Protein 5DX6 (pdb70)

Structure (mmCIF, N/CA/C/O backbone):
data_5DX6
#
_entry.id   5DX6
#
_cell.length_a   84.800
_cell.length_b   134.010
_cell.length_c   110.772
_cell.angle_alpha   90.000
_cell.angle_beta   95.500
_cell.angle_gamma   90.000
#
_symmetry.space_group_name_H-M   'I 1 2 1'
#
loop_
_entity.id
_entity.type
_entity.pdbx_description
1 polymer 'Acetolactate synthase, catabolic'
2 non-polymer 'PHOSPHATE ION'
3 non-polymer 'MAGNESIUM ION'
4 non-polymer 3-[(4-amino-2-methylpyrimidin-5-yl)methyl]-2-[(1R)-2-fluoro-1-hydroxyethyl]-5-(2-{[(S)-hydroxy(phosphonooxy)phosphoryl]oxy}ethyl)-4-methyl-1,3-thiazol-3-ium
5 non-polymer 'THIAMINE DIPHOSPHATE'
6 non-polymer '3-fluoro-2-oxopropanoic acid'
7 water water
#
loop_
_atom_site.group_PDB
_atom_site.id
_atom_site.type_symbol
_atom_site.label_atom_id
_atom_site.label_alt_id
_atom_site.label_comp_id
_atom_site.label_asym_id
_atom_site.label_entity_id
_atom_site.label_seq_id
_atom_site.pdbx_PDB_ins_code
_atom_site.Cartn_x
_atom_site.Cartn_y
_atom_site.Cartn_z
_atom_site.occupancy
_atom_site.B_iso_or_equiv
_atom_site.auth_seq_id
_atom_site.auth_comp_id
_atom_site.auth_asym_id
_atom_site.auth_atom_id
_atom_site.pdbx_PDB_model_num
ATOM 1 N N . PRO A 1 26 ? 116.389 -78.201 55.528 1.00 74.25 6 PRO A N 1
ATOM 2 C CA . PRO A 1 26 ? 117.031 -78.510 56.811 1.00 73.11 6 PRO A CA 1
ATOM 3 C C . PRO A 1 26 ? 116.011 -78.762 57.918 1.00 72.18 6 PRO A C 1
ATOM 4 O O . PRO A 1 26 ? 115.247 -77.860 58.261 1.00 73.53 6 PRO A O 1
ATOM 8 N N . VAL A 1 27 ? 115.988 -79.974 58.463 1.00 70.33 7 VAL A N 1
ATOM 9 C CA . VAL A 1 27 ? 115.087 -80.294 59.566 1.00 69.12 7 VAL A CA 1
ATOM 10 C C . VAL A 1 27 ? 115.503 -79.444 60.770 1.00 68.11 7 VAL A C 1
ATOM 11 O O . VAL A 1 27 ? 116.565 -79.671 61.358 1.00 69.29 7 VAL A O 1
ATOM 15 N N . ARG A 1 28 ? 114.692 -78.431 61.104 1.00 64.96 8 ARG A N 1
ATOM 16 C CA . ARG A 1 28 ? 114.931 -77.520 62.219 1.00 62.50 8 ARG A CA 1
ATOM 17 C C . ARG A 1 28 ? 113.979 -77.810 63.377 1.00 61.56 8 ARG A C 1
ATOM 18 O O . ARG A 1 28 ? 112.872 -78.322 63.193 1.00 61.25 8 ARG A O 1
ATOM 22 N N . GLN A 1 29 ? 114.416 -77.464 64.584 1.00 61.23 9 GLN A N 1
ATOM 23 C CA . GLN A 1 29 ? 113.538 -77.477 65.748 1.00 62.59 9 GLN A CA 1
ATOM 24 C C . GLN A 1 29 ? 112.899 -76.101 65.866 1.00 59.52 9 GLN A C 1
ATOM 25 O O . GLN A 1 29 ? 113.604 -75.087 65.908 1.00 60.21 9 GLN A O 1
ATOM 31 N N . TRP A 1 30 ? 111.571 -76.060 65.895 1.00 55.96 10 TRP A N 1
ATOM 32 C CA . TRP A 1 30 ? 110.838 -74.805 65.902 1.00 52.50 10 TRP A CA 1
ATOM 33 C C . TRP A 1 30 ? 110.209 -74.602 67.268 1.00 51.80 10 TRP A C 1
ATOM 34 O O . TRP A 1 30 ? 109.605 -75.527 67.823 1.00 52.29 10 TRP A O 1
ATOM 45 N N . ALA A 1 31 ? 110.356 -73.390 67.805 1.00 51.50 11 ALA A N 1
ATOM 46 C CA . ALA A 1 31 ? 109.742 -73.077 69.088 1.00 51.67 11 ALA A CA 1
ATOM 47 C C . ALA A 1 31 ? 108.226 -73.058 68.976 1.00 51.08 11 ALA A C 1
ATOM 48 O O . ALA A 1 31 ? 107.529 -73.405 69.937 1.00 51.24 11 ALA A O 1
ATOM 50 N N . HIS A 1 32 ? 107.703 -72.684 67.809 1.00 49.29 12 HIS A N 1
ATOM 51 C CA . HIS A 1 32 ? 106.268 -72.578 67.599 1.00 46.75 12 HIS A CA 1
ATOM 52 C C . HIS A 1 32 ? 105.935 -73.090 66.208 1.00 44.75 12 HIS A C 1
ATOM 53 O O . HIS A 1 32 ? 106.623 -72.763 65.237 1.00 42.90 12 HIS A O 1
ATOM 60 N N . GLY A 1 33 ? 104.878 -73.901 66.126 1.00 44.86 13 GLY A N 1
ATOM 61 C CA . GLY A 1 33 ? 104.390 -74.336 64.828 1.00 42.90 13 GLY A CA 1
ATOM 62 C C . GLY A 1 33 ? 104.165 -73.170 63.895 1.00 40.91 13 GLY A C 1
ATOM 63 O O . GLY A 1 33 ? 104.420 -73.265 62.691 1.00 40.43 13 GLY A O 1
ATOM 64 N N . ALA A 1 34 ? 103.699 -72.047 64.443 1.00 39.79 14 ALA A N 1
ATOM 65 C CA . ALA A 1 34 ? 103.460 -70.860 63.635 1.00 39.53 14 ALA A CA 1
ATOM 66 C C . ALA A 1 34 ? 104.705 -70.457 62.865 1.00 40.32 14 ALA A C 1
ATOM 67 O O . ALA A 1 34 ? 104.614 -69.993 61.725 1.00 39.64 14 ALA A O 1
ATOM 69 N N . ASP A 1 35 ? 105.880 -70.615 63.477 1.00 42.17 15 ASP A N 1
ATOM 70 C CA . ASP A 1 35 ? 107.115 -70.219 62.808 1.00 43.14 15 ASP A CA 1
ATOM 71 C C . ASP A 1 35 ? 107.377 -71.084 61.583 1.00 40.83 15 ASP A C 1
ATOM 72 O O . ASP A 1 35 ? 107.851 -70.590 60.554 1.00 39.76 15 ASP A O 1
ATOM 77 N N . LEU A 1 36 ? 107.111 -72.385 61.684 1.00 39.25 16 LEU A N 1
ATOM 78 C CA . LEU A 1 36 ? 107.264 -73.247 60.518 1.00 39.25 16 LEU A CA 1
ATOM 79 C C . LEU A 1 36 ? 106.237 -72.898 59.451 1.00 39.08 16 LEU A C 1
ATOM 80 O O . LEU A 1 36 ? 106.543 -72.923 58.252 1.00 37.38 16 LEU A O 1
ATOM 85 N N . VAL A 1 37 ? 105.018 -72.546 59.871 1.00 38.79 17 VAL A N 1
ATOM 86 C CA . VAL A 1 37 ? 103.993 -72.121 58.923 1.00 38.90 17 VAL A CA 1
ATOM 87 C C . VAL A 1 37 ? 104.485 -70.918 58.132 1.00 39.70 17 VAL A C 1
ATOM 88 O O . VAL A 1 37 ? 104.439 -70.900 56.896 1.00 38.37 17 VAL A O 1
ATOM 92 N N . VAL A 1 38 ? 104.994 -69.907 58.836 1.00 39.37 18 VAL A N 1
ATOM 93 C CA . VAL A 1 38 ? 105.432 -68.682 58.174 1.00 40.70 18 VAL A CA 1
ATOM 94 C C . VAL A 1 38 ? 106.596 -68.968 57.233 1.00 40.20 18 VAL A C 1
ATOM 95 O O . VAL A 1 38 ? 106.670 -68.411 56.130 1.00 38.51 18 VAL A O 1
ATOM 99 N N . SER A 1 39 ? 107.514 -69.844 57.638 1.00 41.64 19 SER A N 1
ATOM 100 C CA . SER A 1 39 ? 108.653 -70.137 56.776 1.00 44.66 19 SER A CA 1
ATOM 101 C C . SER A 1 39 ? 108.205 -70.864 55.514 1.00 42.00 19 SER A C 1
ATOM 102 O O . SER A 1 39 ? 108.759 -70.641 54.428 1.00 40.14 19 SER A O 1
ATOM 105 N N . GLN A 1 40 ? 107.189 -71.725 55.636 1.00 39.00 20 GLN A N 1
ATOM 106 C CA . GLN A 1 40 ? 106.624 -72.379 54.459 1.00 37.01 20 GLN A CA 1
ATOM 107 C C . GLN A 1 40 ? 105.954 -71.361 53.542 1.00 36.56 20 GLN A C 1
ATOM 108 O O . GLN A 1 40 ? 106.115 -71.423 52.314 1.00 36.02 20 GLN A O 1
ATOM 114 N N . LEU A 1 41 ? 105.202 -70.415 54.118 1.00 34.22 21 LEU A N 1
ATOM 115 C CA . LEU A 1 41 ? 104.606 -69.359 53.311 1.00 34.30 21 LEU A CA 1
ATOM 116 C C . LEU A 1 41 ? 105.673 -68.613 52.522 1.00 36.82 21 LEU A C 1
ATOM 117 O O . LEU A 1 41 ? 105.483 -68.304 51.339 1.00 38.10 21 LEU A O 1
ATOM 122 N N . GLU A 1 42 ? 106.811 -68.326 53.153 1.00 37.68 22 GLU A N 1
ATOM 123 C CA . GLU A 1 42 ? 107.888 -67.634 52.446 1.00 39.42 22 GLU A CA 1
ATOM 124 C C . GLU A 1 42 ? 108.420 -68.476 51.292 1.00 39.68 22 GLU A C 1
ATOM 125 O O . GLU A 1 42 ? 108.684 -67.958 50.203 1.00 40.30 22 GLU A O 1
ATOM 131 N N . ALA A 1 43 ? 108.567 -69.779 51.503 1.00 39.47 23 ALA A N 1
ATOM 132 C CA . ALA A 1 43 ? 109.015 -70.639 50.416 1.00 39.24 23 ALA A CA 1
ATOM 133 C C . ALA A 1 43 ? 108.015 -70.649 49.268 1.00 39.31 23 ALA A C 1
ATOM 134 O O . ALA A 1 43 ? 108.399 -70.892 48.116 1.00 39.39 23 ALA A O 1
ATOM 136 N N . GLN A 1 44 ? 106.735 -70.385 49.556 1.00 37.54 24 GLN A N 1
ATOM 137 C CA . GLN A 1 44 ? 105.699 -70.370 48.529 1.00 37.68 24 GLN A CA 1
ATOM 138 C C . GLN A 1 44 ? 105.601 -69.038 47.795 1.00 42.11 24 GLN A C 1
ATOM 139 O O . GLN A 1 44 ? 104.696 -68.875 46.970 1.00 44.82 24 GLN A O 1
ATOM 145 N N . GLY A 1 45 ? 106.487 -68.085 48.076 1.00 42.63 25 GLY A N 1
ATOM 146 C CA . GLY A 1 45 ? 106.436 -66.796 47.415 1.00 43.28 25 GLY A CA 1
ATOM 147 C C . GLY A 1 45 ? 105.327 -65.876 47.876 1.00 42.93 25 GLY A C 1
ATOM 148 O O . GLY A 1 45 ? 104.995 -64.921 47.168 1.00 44.57 25 GLY A O 1
ATOM 149 N N . VAL A 1 46 ? 104.741 -66.132 49.043 1.00 39.88 26 VAL A N 1
ATOM 150 C CA . VAL A 1 46 ? 103.656 -65.296 49.551 1.00 36.04 26 VAL A CA 1
ATOM 151 C C . VAL A 1 46 ? 104.191 -63.917 49.915 1.00 35.81 26 VAL A C 1
ATOM 152 O O . VAL A 1 46 ? 105.141 -63.794 50.698 1.00 37.17 26 VAL A O 1
ATOM 156 N N . ARG A 1 47 ? 103.569 -62.867 49.369 1.00 35.37 27 ARG A N 1
ATOM 157 C CA . ARG A 1 47 ? 103.991 -61.493 49.639 1.00 36.18 27 ARG A CA 1
ATOM 158 C C . ARG A 1 47 ? 103.125 -60.789 50.670 1.00 37.88 27 ARG A C 1
ATOM 159 O O . ARG A 1 47 ? 103.598 -59.854 51.331 1.00 37.17 27 ARG A O 1
ATOM 161 N N . GLN A 1 48 ? 101.867 -61.206 50.799 1.00 37.12 28 GLN A N 1
ATOM 162 C CA . GLN A 1 48 ? 100.930 -60.618 51.747 1.00 36.60 28 GLN A CA 1
ATOM 163 C C . GLN A 1 48 ? 100.006 -61.715 52.248 1.00 33.89 28 GLN A C 1
ATOM 164 O O . GLN A 1 48 ? 99.766 -62.703 51.559 1.00 32.76 28 GLN A O 1
ATOM 170 N N . VAL A 1 49 ? 99.470 -61.514 53.450 1.00 32.40 29 VAL A N 1
ATOM 171 C CA . VAL A 1 49 ? 98.344 -62.288 53.964 1.00 32.10 29 VAL A CA 1
ATOM 172 C C . VAL A 1 49 ? 97.205 -61.313 54.251 1.00 31.56 29 VAL A C 1
ATOM 173 O O . VAL A 1 49 ? 97.434 -60.244 54.819 1.00 32.63 29 VAL A O 1
ATOM 177 N N . PHE A 1 50 ? 95.984 -61.680 53.862 1.00 31.92 30 PHE A N 1
ATOM 178 C CA . PHE A 1 50 ? 94.798 -60.881 54.147 1.00 32.24 30 PHE A CA 1
ATOM 179 C C . PHE A 1 50 ? 94.006 -61.553 55.266 1.00 32.14 30 PHE A C 1
ATOM 180 O O . PHE A 1 50 ? 93.839 -62.772 55.260 1.00 32.38 30 PHE A O 1
ATOM 188 N N . GLY A 1 51 ? 93.487 -60.780 56.213 1.00 31.16 31 GLY A N 1
ATOM 189 C CA . GLY A 1 51 ? 92.551 -61.413 57.130 1.00 29.86 31 GLY A CA 1
ATOM 190 C C . GLY A 1 51 ? 92.311 -60.600 58.390 1.00 30.69 31 GLY A C 1
ATOM 191 O O . GLY A 1 51 ? 92.544 -59.398 58.428 1.00 32.17 31 GLY A O 1
ATOM 192 N N . ILE A 1 52 ? 91.831 -61.310 59.407 1.00 31.03 32 ILE A N 1
ATOM 193 C CA . ILE A 1 52 ? 91.416 -60.721 60.677 1.00 33.06 32 ILE A CA 1
ATOM 194 C C . ILE A 1 52 ? 91.908 -61.636 61.790 1.00 33.39 32 ILE A C 1
ATOM 195 O O . ILE A 1 52 ? 91.603 -62.839 61.779 1.00 31.90 32 ILE A O 1
ATOM 200 N N . PRO A 1 53 ? 92.644 -61.124 62.766 1.00 34.82 33 PRO A N 1
ATOM 201 C CA . PRO A 1 53 ? 93.211 -61.993 63.794 1.00 34.60 33 PRO A CA 1
ATOM 202 C C . PRO A 1 53 ? 92.194 -62.345 64.871 1.00 34.60 33 PRO A C 1
ATOM 203 O O . PRO A 1 53 ? 91.107 -61.779 64.959 1.00 35.52 33 PRO A O 1
ATOM 207 N N . GLY A 1 54 ? 92.580 -63.323 65.679 1.00 34.30 34 GLY A N 1
ATOM 208 C CA . GLY A 1 54 ? 91.835 -63.752 66.849 1.00 33.88 34 GLY A CA 1
ATOM 209 C C . GLY A 1 54 ? 92.746 -64.627 67.679 1.00 36.52 34 GLY A C 1
ATOM 210 O O . GLY A 1 54 ? 93.830 -65.015 67.241 1.00 37.87 34 GLY A O 1
ATOM 211 N N . ALA A 1 55 ? 92.289 -64.943 68.887 1.00 38.43 35 ALA A N 1
ATOM 212 C CA . ALA A 1 55 ? 93.150 -65.626 69.852 1.00 40.91 35 ALA A CA 1
ATOM 213 C C . ALA A 1 55 ? 93.708 -66.939 69.295 1.00 38.66 35 ALA A C 1
ATOM 214 O O . ALA A 1 55 ? 94.913 -67.202 69.393 1.00 38.93 35 ALA A O 1
ATOM 216 N N . LYS A 1 56 ? 92.851 -67.780 68.704 1.00 37.41 36 LYS A N 1
ATOM 217 C CA . LYS A 1 56 ? 93.300 -69.107 68.293 1.00 36.15 36 LYS A CA 1
ATOM 218 C C . LYS A 1 56 ? 94.417 -69.032 67.263 1.00 35.88 36 LYS A C 1
ATOM 219 O O . LYS A 1 56 ? 95.250 -69.944 67.186 1.00 38.08 36 LYS A O 1
ATOM 225 N N . ILE A 1 57 ? 94.449 -67.967 66.461 1.00 34.14 37 ILE A N 1
ATOM 226 C CA . ILE A 1 57 ? 95.370 -67.858 65.330 1.00 33.17 37 ILE A CA 1
ATOM 227 C C . ILE A 1 57 ? 96.412 -66.759 65.521 1.00 35.08 37 ILE A C 1
ATOM 228 O O . ILE A 1 57 ? 97.215 -66.515 64.604 1.00 34.85 37 ILE A O 1
ATOM 233 N N . ASP A 1 58 ? 96.456 -66.102 66.683 1.00 36.82 38 ASP A N 1
ATOM 234 C CA . ASP A 1 58 ? 97.265 -64.889 66.756 1.00 39.21 38 ASP A CA 1
ATOM 235 C C . ASP A 1 58 ? 98.759 -65.165 66.777 1.00 39.67 38 ASP A C 1
ATOM 236 O O . ASP A 1 58 ? 99.535 -64.246 66.502 1.00 38.75 38 ASP A O 1
ATOM 241 N N . LYS A 1 59 ? 99.186 -66.399 67.040 1.00 41.17 39 LYS A N 1
ATOM 242 C CA . LYS A 1 59 ? 100.613 -66.692 66.957 1.00 41.02 39 LYS A CA 1
ATOM 243 C C . LYS A 1 59 ? 101.113 -66.662 65.516 1.00 40.47 39 LYS A C 1
ATOM 244 O O . LYS A 1 59 ? 102.269 -66.296 65.276 1.00 40.32 39 LYS A O 1
ATOM 250 N N . VAL A 1 60 ? 100.270 -67.025 64.545 1.00 37.56 40 VAL A N 1
ATOM 251 C CA . VAL A 1 60 ? 100.691 -66.922 63.151 1.00 35.46 40 VAL A CA 1
ATOM 252 C C . VAL A 1 60 ? 100.847 -65.458 62.762 1.00 37.10 40 VAL A C 1
ATOM 253 O O . VAL A 1 60 ? 101.856 -65.067 62.161 1.00 39.18 40 VAL A O 1
ATOM 257 N N . PHE A 1 61 ? 99.865 -64.621 63.122 1.00 36.63 41 PHE A N 1
ATOM 258 C CA . PHE A 1 61 ? 100.008 -63.179 62.934 1.00 37.06 41 PHE A CA 1
ATOM 259 C C . PHE A 1 61 ? 101.277 -62.665 63.594 1.00 39.14 41 PHE A C 1
ATOM 260 O O . PHE A 1 61 ? 102.006 -61.854 63.011 1.00 37.71 41 PHE A O 1
ATOM 268 N N . ASP A 1 62 ? 101.555 -63.121 64.814 1.00 40.57 42 ASP A N 1
ATOM 269 C CA . ASP A 1 62 ? 102.748 -62.655 65.510 1.00 41.97 42 ASP A CA 1
ATOM 270 C C . ASP A 1 62 ? 104.011 -63.089 64.777 1.00 43.27 42 ASP A C 1
ATOM 271 O O . ASP A 1 62 ? 104.936 -62.293 64.600 1.00 44.95 42 ASP A O 1
ATOM 276 N N . SER A 1 63 ? 104.058 -64.347 64.327 1.00 41.81 43 SER A N 1
ATOM 277 C CA . SER A 1 63 ? 105.233 -64.836 63.611 1.00 43.66 43 SER A CA 1
ATOM 278 C C . SER A 1 63 ? 105.464 -64.074 62.310 1.00 43.87 43 SER A C 1
ATOM 279 O O . SER A 1 63 ? 106.610 -63.952 61.859 1.00 45.33 43 SER A O 1
ATOM 282 N N . LEU A 1 64 ? 104.397 -63.571 61.681 1.00 42.15 44 LEU A N 1
ATOM 283 C CA . LEU A 1 64 ? 104.557 -62.809 60.447 1.00 41.76 44 LEU A CA 1
ATOM 284 C C . LEU A 1 64 ? 105.279 -61.481 60.674 1.00 43.63 44 LEU A C 1
ATOM 285 O O . LEU A 1 64 ? 105.804 -60.898 59.714 1.00 42.53 44 LEU A O 1
ATOM 290 N N . LEU A 1 65 ? 105.323 -60.992 61.915 1.00 44.79 45 LEU A N 1
ATOM 291 C CA . LEU A 1 65 ? 106.075 -59.773 62.189 1.00 45.63 45 LEU A CA 1
ATOM 292 C C . LEU A 1 65 ? 107.560 -59.961 61.918 1.00 47.14 45 LEU A C 1
ATOM 293 O O . LEU A 1 65 ? 108.259 -58.991 61.609 1.00 47.26 45 LEU A O 1
ATOM 298 N N . ASP A 1 66 ? 108.059 -61.188 62.059 1.00 48.25 46 ASP A N 1
ATOM 299 C CA . ASP A 1 66 ? 109.468 -61.503 61.862 1.00 49.41 46 ASP A CA 1
ATOM 300 C C . ASP A 1 66 ? 109.788 -61.972 60.451 1.00 49.47 46 ASP A C 1
ATOM 301 O O . ASP A 1 66 ? 110.896 -62.457 60.216 1.00 50.75 46 ASP A O 1
ATOM 306 N N . SER A 1 67 ? 108.864 -61.834 59.512 1.00 49.20 47 SER A N 1
ATOM 307 C CA . SER A 1 67 ? 109.058 -62.310 58.154 1.00 50.38 47 SER A CA 1
ATOM 308 C C . SER A 1 67 ? 108.966 -61.148 57.176 1.00 51.49 47 SER A C 1
ATOM 309 O O 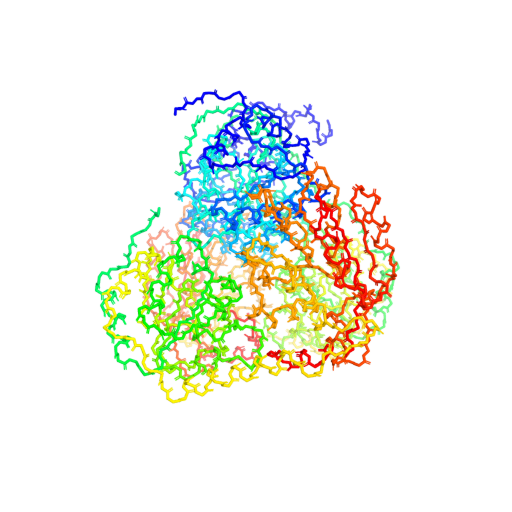. SER A 1 67 ? 108.639 -60.019 57.538 1.00 53.29 47 SER A O 1
ATOM 312 N N . SER A 1 68 ? 109.227 -61.447 55.911 1.00 51.32 48 SER A N 1
ATOM 313 C CA . SER A 1 68 ? 109.063 -60.465 54.849 1.00 51.33 48 SER A CA 1
ATOM 314 C C . SER A 1 68 ? 107.619 -60.338 54.380 1.00 49.72 48 SER A C 1
ATOM 315 O O . SER A 1 68 ? 107.330 -59.498 53.521 1.00 51.88 48 SER A O 1
ATOM 318 N N . ILE A 1 69 ? 106.712 -61.137 54.919 1.00 44.94 49 ILE A N 1
ATOM 319 C CA . ILE A 1 69 ? 105.337 -61.172 54.434 1.00 41.59 49 ILE A CA 1
ATOM 320 C C . ILE A 1 69 ? 104.564 -60.035 55.090 1.00 40.98 49 ILE A C 1
ATOM 321 O O . ILE A 1 69 ? 104.610 -59.868 56.310 1.00 41.61 49 ILE A O 1
ATOM 326 N N . ARG A 1 70 ? 103.860 -59.251 54.283 1.00 39.84 50 ARG A N 1
ATOM 327 C CA . ARG A 1 70 ? 103.109 -58.111 54.790 1.00 41.23 50 ARG A CA 1
ATOM 328 C C . ARG A 1 70 ? 101.766 -58.568 55.351 1.00 41.13 50 ARG A C 1
ATOM 329 O O . ARG A 1 70 ? 101.080 -59.392 54.744 1.00 41.72 50 ARG A O 1
ATOM 337 N N . ILE A 1 71 ? 101.387 -58.024 56.507 1.00 40.43 51 ILE A N 1
ATOM 338 C CA . ILE A 1 71 ? 100.098 -58.336 57.126 1.00 41.86 51 ILE A CA 1
ATOM 339 C C . ILE A 1 71 ? 99.102 -57.267 56.701 1.00 40.83 51 ILE A C 1
ATOM 340 O O . ILE A 1 71 ? 99.331 -56.077 56.935 1.00 40.94 51 ILE A O 1
ATOM 345 N N . ILE A 1 72 ? 97.993 -57.677 56.096 1.00 39.89 52 ILE A N 1
ATOM 346 C CA . ILE A 1 72 ? 96.966 -56.749 55.640 1.00 38.82 52 ILE A CA 1
ATOM 347 C C . ILE A 1 72 ? 95.659 -57.083 56.349 1.00 37.24 52 ILE A C 1
ATOM 348 O O . ILE A 1 72 ? 94.922 -57.976 55.921 1.00 35.33 52 ILE A O 1
ATOM 353 N N . PRO A 1 73 ? 95.328 -56.377 57.425 1.00 36.97 53 PRO A N 1
ATOM 354 C CA . PRO A 1 73 ? 93.999 -56.538 58.028 1.00 37.83 53 PRO A CA 1
ATOM 355 C C . PRO A 1 73 ? 92.913 -56.094 57.062 1.00 38.13 53 PRO A C 1
ATOM 356 O O . PRO A 1 73 ? 93.010 -55.029 56.445 1.00 38.87 53 PRO A O 1
ATOM 360 N N . VAL A 1 74 ? 91.876 -56.921 56.938 1.00 36.35 54 VAL A N 1
ATOM 361 C CA . VAL A 1 74 ? 90.667 -56.524 56.232 1.00 35.04 54 VAL A CA 1
ATOM 362 C C . VAL A 1 74 ? 89.577 -56.295 57.268 1.00 35.06 54 VAL A C 1
ATOM 363 O O . VAL A 1 74 ? 89.790 -56.503 58.469 1.00 36.37 54 VAL A O 1
ATOM 367 N N . ARG A 1 75 ? 88.400 -55.879 56.815 1.00 36.16 55 ARG A N 1
ATOM 368 C CA . ARG A 1 75 ? 87.311 -55.556 57.724 1.00 35.47 55 ARG A CA 1
ATOM 369 C C . ARG A 1 75 ? 86.178 -56.574 57.715 1.00 33.34 55 ARG A C 1
ATOM 370 O O . ARG A 1 75 ? 85.342 -56.540 58.622 1.00 34.43 55 ARG A O 1
ATOM 378 N N . HIS A 1 76 ? 86.139 -57.481 56.740 1.00 29.87 56 HIS A N 1
ATOM 379 C CA . HIS A 1 76 ? 85.269 -58.651 56.775 1.00 28.04 56 HIS A CA 1
ATOM 380 C C . HIS A 1 76 ? 86.033 -59.785 56.105 1.00 26.68 56 HIS A C 1
ATOM 381 O O . HIS A 1 76 ? 86.627 -59.580 55.046 1.00 27.44 56 HIS A O 1
ATOM 388 N N . GLU A 1 77 ? 86.057 -60.960 56.742 1.00 26.23 57 GLU A N 1
ATOM 389 C CA . GLU A 1 77 ? 86.851 -62.079 56.235 1.00 26.64 57 GLU A CA 1
ATOM 390 C C . GLU A 1 77 ? 86.461 -62.470 54.816 1.00 26.25 57 GLU A C 1
ATOM 391 O O . GLU A 1 77 ? 87.313 -62.935 54.051 1.00 26.00 57 GLU A O 1
ATOM 397 N N . ALA A 1 78 ? 85.181 -62.341 54.456 1.00 25.77 58 ALA A N 1
ATOM 398 C CA . ALA A 1 78 ? 84.779 -62.647 53.087 1.00 27.08 58 ALA A CA 1
ATOM 399 C C . ALA A 1 78 ? 85.705 -61.965 52.087 1.00 27.20 58 ALA A C 1
ATOM 400 O O . ALA A 1 78 ? 86.106 -62.557 51.081 1.00 28.93 58 ALA A O 1
ATOM 402 N N . ASN A 1 79 ? 86.082 -60.731 52.361 1.00 27.34 59 ASN A N 1
ATOM 403 C CA . ASN A 1 79 ? 86.866 -59.987 51.389 1.00 27.13 59 ASN A CA 1
ATOM 404 C C . ASN A 1 79 ? 88.333 -60.372 51.404 1.00 26.82 59 ASN A C 1
ATOM 405 O O . ASN A 1 79 ? 89.038 -60.111 50.416 1.00 26.13 59 ASN A O 1
ATOM 410 N N . ALA A 1 80 ? 88.810 -60.997 52.482 1.00 26.21 60 ALA A N 1
ATOM 411 C CA . ALA A 1 80 ? 90.149 -61.572 52.442 1.00 27.56 60 ALA A CA 1
ATOM 412 C C . ALA A 1 80 ? 90.224 -62.655 51.375 1.00 27.70 60 ALA A C 1
ATOM 413 O O . ALA A 1 80 ? 91.242 -62.790 50.680 1.00 28.17 60 ALA A O 1
ATOM 415 N N . ALA A 1 81 ? 89.147 -63.436 51.233 1.00 26.65 61 ALA A N 1
ATOM 416 C CA . ALA A 1 81 ? 89.104 -64.480 50.217 1.00 26.42 61 ALA A CA 1
ATOM 417 C C . ALA A 1 81 ? 89.020 -63.894 48.808 1.00 26.27 61 ALA A C 1
ATOM 418 O O . ALA A 1 81 ? 89.616 -64.440 47.869 1.00 27.55 61 ALA A O 1
ATOM 420 N N . PHE A 1 82 ? 88.272 -62.801 48.632 1.00 25.50 62 PHE A N 1
ATOM 421 C CA . PHE A 1 82 ? 88.176 -62.162 47.318 1.00 26.91 62 PHE A CA 1
ATOM 422 C C . PHE A 1 82 ? 89.504 -61.523 46.918 1.00 27.74 62 PHE A C 1
ATOM 423 O O . PHE A 1 82 ? 89.946 -61.645 45.768 1.00 28.89 62 PHE A O 1
ATOM 431 N N . MET A 1 83 ? 90.145 -60.809 47.844 1.00 26.74 63 MET A N 1
ATOM 432 C CA . MET A 1 83 ? 91.446 -60.214 47.541 1.00 26.52 63 MET A CA 1
ATOM 433 C C . MET A 1 83 ? 92.469 -61.290 47.217 1.00 26.86 63 MET A C 1
ATOM 434 O O . MET A 1 83 ? 93.255 -61.164 46.266 1.00 28.20 63 MET A O 1
ATOM 439 N N . ALA A 1 84 ? 92.493 -62.350 48.022 1.00 25.95 64 ALA A N 1
ATOM 440 C CA . ALA A 1 84 ? 93.435 -63.434 47.792 1.00 26.55 64 ALA A CA 1
ATOM 441 C C . ALA A 1 84 ? 93.237 -64.039 46.413 1.00 27.26 64 ALA A C 1
ATOM 442 O O . ALA A 1 84 ? 94.205 -64.422 45.746 1.00 28.18 64 ALA A O 1
ATOM 444 N N . ALA A 1 85 ? 91.984 -64.124 45.966 1.00 26.61 65 ALA A N 1
ATOM 445 C CA . ALA A 1 85 ? 91.699 -64.712 44.664 1.00 26.17 65 ALA A CA 1
ATOM 446 C C . ALA A 1 85 ? 92.283 -63.865 43.542 1.00 25.13 65 ALA A C 1
ATOM 447 O O . ALA A 1 85 ? 92.819 -64.401 42.560 1.00 25.17 65 ALA A O 1
ATOM 449 N N . ALA A 1 86 ? 92.200 -62.542 43.670 1.00 24.06 66 ALA A N 1
ATOM 450 C CA . ALA A 1 86 ? 92.816 -61.667 42.679 1.00 26.39 66 ALA A CA 1
ATOM 451 C C . ALA A 1 86 ? 94.326 -61.864 42.620 1.00 28.73 66 ALA A C 1
ATOM 452 O O . ALA A 1 86 ? 94.919 -61.869 41.530 1.00 30.87 66 ALA A O 1
ATOM 454 N N . VAL A 1 87 ? 94.973 -61.978 43.780 1.00 27.52 67 VAL A N 1
ATOM 455 C CA . VAL A 1 87 ? 96.415 -62.220 43.814 1.00 29.15 67 VAL A CA 1
ATOM 456 C C . VAL A 1 87 ? 96.740 -63.540 43.139 1.00 30.20 67 VAL A C 1
ATOM 457 O O . VAL A 1 87 ? 97.699 -63.646 42.362 1.00 31.85 67 VAL A O 1
ATOM 461 N N . GLY A 1 88 ? 95.938 -64.569 43.423 1.00 29.32 68 GLY A N 1
ATOM 462 C CA . GLY A 1 88 ? 96.183 -65.869 42.832 1.00 29.28 68 GLY A CA 1
ATOM 463 C C . GLY A 1 88 ? 95.979 -65.877 41.333 1.00 28.66 68 GLY A C 1
ATOM 464 O O . GLY A 1 88 ? 96.743 -66.512 40.601 1.00 27.40 68 GLY A O 1
ATOM 465 N N . ARG A 1 89 ? 94.950 -65.177 40.852 1.00 29.36 69 ARG A N 1
ATOM 466 C CA . ARG A 1 89 ? 94.662 -65.209 39.423 1.00 29.65 69 ARG A CA 1
ATOM 467 C C . ARG A 1 89 ? 95.788 -64.573 38.622 1.00 29.15 69 ARG A C 1
ATOM 468 O O . ARG A 1 89 ? 96.139 -65.047 37.532 1.00 28.02 69 ARG A O 1
ATOM 476 N N . ILE A 1 90 ? 96.348 -63.481 39.130 1.00 29.31 70 ILE A N 1
ATOM 477 C CA . ILE A 1 90 ? 97.373 -62.774 38.382 1.00 29.63 70 ILE A CA 1
ATOM 478 C C . ILE A 1 90 ? 98.698 -63.509 38.471 1.00 29.75 70 ILE A C 1
ATOM 479 O O . ILE A 1 90 ? 99.337 -63.787 37.452 1.00 31.38 70 ILE A O 1
ATOM 484 N N . THR A 1 91 ? 99.138 -63.829 39.686 1.00 28.58 71 THR A N 1
ATOM 485 C CA . THR A 1 91 ? 100.482 -64.353 39.861 1.00 31.03 71 THR A CA 1
ATOM 486 C C . THR A 1 91 ? 100.593 -65.833 39.551 1.00 31.60 71 THR A C 1
ATOM 487 O O . THR A 1 91 ? 101.708 -66.313 39.338 1.00 31.31 71 THR A O 1
ATOM 491 N N . GLY A 1 92 ? 99.485 -66.571 39.539 1.00 32.56 72 GLY A N 1
ATOM 492 C CA . GLY A 1 92 ? 99.564 -68.012 39.447 1.00 31.76 72 GLY A CA 1
ATOM 493 C C . GLY A 1 92 ? 100.003 -68.703 40.718 1.00 31.94 72 GLY A C 1
ATOM 494 O O . GLY A 1 92 ? 100.051 -69.940 40.747 1.00 31.15 72 GLY A O 1
ATOM 495 N N . LYS A 1 93 ? 100.331 -67.950 41.766 1.00 31.01 73 LYS A N 1
ATOM 496 C CA . LYS A 1 93 ? 100.647 -68.504 43.069 1.00 30.56 73 LYS A CA 1
ATOM 497 C C . LYS A 1 93 ? 99.574 -68.075 44.061 1.00 30.15 73 LYS A C 1
ATOM 498 O O . LYS A 1 93 ? 99.117 -66.928 44.038 1.00 33.39 73 LYS A O 1
ATOM 504 N N . ALA A 1 94 ? 99.166 -69.001 44.920 1.00 27.29 74 ALA A N 1
ATOM 505 C CA . ALA A 1 94 ? 97.967 -68.788 45.717 1.00 25.61 74 ALA A CA 1
ATOM 506 C C . ALA A 1 94 ? 98.067 -67.527 46.560 1.00 26.21 74 ALA A C 1
ATOM 507 O O . ALA A 1 94 ? 99.090 -67.267 47.199 1.00 26.67 74 ALA A O 1
ATOM 509 N N . GLY A 1 95 ? 96.993 -66.734 46.541 1.00 26.68 75 GLY A N 1
ATOM 510 C CA . GLY A 1 95 ? 96.778 -65.754 47.579 1.00 27.49 75 GLY A CA 1
ATOM 511 C C . GLY A 1 95 ? 96.392 -66.415 48.886 1.00 25.96 75 GLY A C 1
ATOM 512 O O . GLY A 1 95 ? 95.876 -67.535 48.926 1.00 26.76 75 GLY A O 1
ATOM 513 N N . VAL A 1 96 ? 96.642 -65.706 49.982 1.00 25.91 76 VAL A N 1
ATOM 514 C CA . VAL A 1 96 ? 96.533 -66.285 51.317 1.00 25.13 76 VAL A CA 1
ATOM 515 C C . VAL A 1 96 ? 95.575 -65.459 52.167 1.00 26.01 76 VAL A C 1
ATOM 516 O O . VAL A 1 96 ? 95.717 -64.236 52.284 1.00 26.19 76 VAL A O 1
ATOM 520 N N . ALA A 1 97 ? 94.605 -66.137 52.762 1.00 24.78 77 ALA A N 1
ATOM 521 C CA . ALA A 1 97 ? 93.736 -65.572 53.780 1.00 26.41 77 ALA A CA 1
ATOM 522 C C . ALA A 1 97 ? 94.072 -66.227 55.114 1.00 26.48 77 ALA A C 1
ATOM 523 O O . ALA A 1 97 ? 94.383 -67.421 55.165 1.00 26.48 77 ALA A O 1
ATOM 525 N N . LEU A 1 98 ? 94.004 -65.447 56.189 1.00 26.12 78 LEU A N 1
ATOM 526 C CA . LEU A 1 98 ? 94.374 -65.909 57.526 1.00 25.42 78 LEU A CA 1
ATOM 527 C C . LEU A 1 98 ? 93.319 -65.415 58.506 1.00 25.39 78 LEU A C 1
ATOM 528 O O . LEU A 1 98 ? 93.151 -64.202 58.671 1.00 26.49 78 LEU A O 1
ATOM 533 N N . VAL A 1 99 ? 92.600 -66.344 59.138 1.00 25.26 79 VAL A N 1
ATOM 534 C CA . VAL A 1 99 ? 91.451 -66.011 59.977 1.00 24.09 79 VAL A CA 1
ATOM 535 C C . VAL A 1 99 ? 91.473 -66.872 61.229 1.00 24.55 79 VAL A C 1
ATOM 536 O O . VAL A 1 99 ? 92.194 -67.865 61.319 1.00 24.35 79 VAL A O 1
ATOM 540 N N . THR A 1 100 ? 90.658 -66.484 62.204 1.00 26.32 80 THR A N 1
ATOM 541 C CA . THR A 1 100 ? 90.604 -67.243 63.438 1.00 27.73 80 THR A CA 1
ATOM 542 C C . THR A 1 100 ? 89.469 -68.260 63.353 1.00 27.89 80 THR A C 1
ATOM 543 O O . THR A 1 100 ? 88.806 -68.402 62.323 1.00 29.44 80 THR A O 1
ATOM 547 N N . SER A 1 101 ? 89.257 -68.983 64.450 1.00 25.86 81 SER A N 1
ATOM 548 C CA . SER A 1 101 ? 88.310 -70.087 64.500 1.00 26.31 81 SER A CA 1
ATOM 549 C C . SER A 1 101 ? 86.867 -69.591 64.447 1.00 24.04 81 SER A C 1
ATOM 550 O O . SER A 1 101 ? 86.575 -68.414 64.632 1.00 25.67 81 SER A O 1
ATOM 553 N N . GLY A 1 102 ? 85.954 -70.526 64.210 1.00 22.53 82 GLY A N 1
ATOM 554 C CA . GLY A 1 102 ? 84.541 -70.238 64.277 1.00 21.69 82 GLY A CA 1
ATOM 555 C C . GLY A 1 102 ? 84.101 -69.246 63.220 1.00 23.19 82 GLY A C 1
ATOM 556 O O . GLY A 1 102 ? 84.271 -69.483 62.023 1.00 25.37 82 GLY A O 1
ATOM 557 N N . PRO A 1 103 ? 83.529 -68.115 63.635 1.00 23.92 83 PRO A N 1
ATOM 558 C CA . PRO A 1 103 ? 83.016 -67.152 62.648 1.00 25.33 83 PRO A CA 1
ATOM 559 C C . PRO A 1 103 ? 84.066 -66.621 61.693 1.00 26.01 83 PRO A C 1
ATOM 560 O O . PRO A 1 103 ? 83.726 -66.263 60.557 1.00 26.71 83 PRO A O 1
ATOM 564 N N . GLY A 1 104 ? 85.326 -66.529 62.119 1.00 24.92 84 GLY A N 1
ATOM 565 C CA . GLY A 1 104 ? 86.372 -66.131 61.191 1.00 24.44 84 GLY A CA 1
ATOM 566 C C . GLY A 1 104 ? 86.442 -67.066 60.004 1.00 24.02 84 GLY A C 1
ATOM 567 O O . GLY A 1 104 ? 86.581 -66.629 58.860 1.00 25.24 84 GLY A O 1
ATOM 568 N N . CYS A 1 105 ? 86.292 -68.365 60.259 1.00 24.37 85 CYS A N 1
ATOM 569 C CA . CYS A 1 105 ? 86.268 -69.346 59.182 1.00 22.85 85 CYS A CA 1
ATOM 570 C C . CYS A 1 105 ? 84.954 -69.308 58.407 1.00 21.89 85 CYS A C 1
ATOM 571 O O . CYS A 1 105 ? 84.957 -69.300 57.174 1.00 21.72 85 CYS A O 1
ATOM 574 N N . SER A 1 106 ? 83.813 -69.345 59.091 1.00 21.48 86 SER A N 1
ATOM 575 C CA . SER A 1 106 ? 82.584 -69.444 58.320 1.00 22.23 86 SER A CA 1
ATOM 576 C C . SER A 1 106 ? 82.318 -68.184 57.505 1.00 23.27 86 SER A C 1
ATOM 577 O O . SER A 1 106 ? 81.617 -68.264 56.493 1.00 24.43 86 SER A O 1
ATOM 580 N N . ASN A 1 107 ? 82.893 -67.037 57.881 1.00 23.11 87 ASN A N 1
ATOM 581 C CA . ASN A 1 107 ? 82.749 -65.838 57.063 1.00 23.88 87 ASN A CA 1
ATOM 582 C C . ASN A 1 107 ? 83.509 -65.932 55.742 1.00 21.89 87 ASN A C 1
ATOM 583 O O . ASN A 1 107 ? 83.318 -65.067 54.883 1.00 25.71 87 ASN A O 1
ATOM 588 N N . LEU A 1 108 ? 84.360 -66.942 55.561 1.00 22.98 88 LEU A N 1
ATOM 589 C CA . LEU A 1 108 ? 85.097 -67.138 54.310 1.00 22.92 88 LEU A CA 1
ATOM 590 C C . LEU A 1 108 ? 84.333 -67.922 53.255 1.00 24.45 88 LEU A C 1
ATOM 591 O O . LEU A 1 108 ? 84.738 -67.915 52.087 1.00 24.88 88 LEU A O 1
ATOM 596 N N . ILE A 1 109 ? 83.276 -68.640 53.639 1.00 23.94 89 ILE A N 1
ATOM 597 C CA . ILE A 1 109 ? 82.793 -69.732 52.800 1.00 23.52 89 ILE A CA 1
ATOM 598 C C . ILE A 1 109 ? 82.372 -69.227 51.421 1.00 22.97 89 ILE A C 1
ATOM 599 O O . ILE A 1 109 ? 82.764 -69.797 50.395 1.00 23.28 89 ILE A O 1
ATOM 604 N N . THR A 1 110 ? 81.575 -68.157 51.366 1.00 21.71 90 THR A N 1
ATOM 605 C CA . THR A 1 110 ? 81.178 -67.614 50.065 1.00 23.30 90 THR A CA 1
ATOM 606 C C . THR A 1 110 ? 82.395 -67.221 49.232 1.00 23.78 90 THR A C 1
ATOM 607 O O . THR A 1 110 ? 82.457 -67.515 48.033 1.00 23.71 90 THR A O 1
ATOM 611 N N . GLY A 1 111 ? 83.376 -66.568 49.848 1.00 23.31 91 GLY A N 1
ATOM 612 C CA . GLY A 1 111 ? 84.563 -66.174 49.108 1.00 22.57 91 GLY A CA 1
ATOM 613 C C . GLY A 1 111 ? 85.356 -67.360 48.594 1.00 21.28 91 GLY A C 1
ATOM 614 O O . GLY A 1 111 ? 85.894 -67.332 47.481 1.00 22.87 91 GLY A O 1
ATOM 615 N N . MET A 1 112 ? 85.427 -68.426 49.380 1.00 20.48 92 MET A N 1
ATOM 616 C CA . MET A 1 112 ? 86.193 -69.587 48.946 1.00 21.64 92 MET A CA 1
ATOM 617 C C . MET A 1 112 ? 85.472 -70.318 47.820 1.00 21.45 92 MET A C 1
ATOM 618 O O . MET A 1 112 ? 86.111 -70.849 46.907 1.00 20.05 92 MET A O 1
ATOM 623 N N . ALA A 1 113 ? 84.136 -70.338 47.856 1.00 23.52 93 ALA A N 1
ATOM 624 C CA . ALA A 1 113 ? 83.367 -70.966 46.783 1.00 23.62 93 ALA A CA 1
ATOM 625 C C . ALA A 1 113 ? 83.527 -70.189 45.483 1.00 22.56 93 ALA A C 1
ATOM 626 O O . ALA A 1 113 ? 83.636 -70.781 44.398 1.00 22.25 93 ALA A O 1
ATOM 628 N N . THR A 1 114 ? 83.541 -68.857 45.581 1.00 21.40 94 THR A N 1
ATOM 629 C CA . THR A 1 114 ? 83.785 -68.006 44.417 1.00 22.66 94 THR A CA 1
ATOM 630 C C . THR A 1 114 ? 85.163 -68.262 43.819 1.00 23.37 94 THR A C 1
ATOM 631 O O . THR A 1 114 ? 85.301 -68.376 42.595 1.00 23.11 94 THR A O 1
ATOM 635 N N . ALA A 1 115 ? 86.197 -68.351 44.661 1.00 22.72 95 ALA A N 1
ATOM 636 C CA . ALA A 1 115 ? 87.534 -68.651 44.152 1.00 21.50 95 ALA A CA 1
ATOM 637 C C . ALA A 1 115 ? 87.561 -70.012 43.474 1.00 20.98 95 ALA A C 1
ATOM 638 O O . ALA A 1 115 ? 88.083 -70.155 42.370 1.00 21.91 95 ALA A O 1
ATOM 640 N N . ASN A 1 116 ? 86.977 -71.024 44.113 1.00 21.78 96 ASN A N 1
ATOM 641 C CA . ASN A 1 116 ? 87.017 -72.365 43.548 1.00 22.00 96 ASN A CA 1
ATOM 642 C C . ASN A 1 116 ? 86.276 -72.422 42.222 1.00 22.87 96 ASN A C 1
ATOM 643 O O . ASN A 1 116 ? 86.723 -73.082 41.276 1.00 22.52 96 ASN A O 1
ATOM 648 N N . SER A 1 117 ? 85.145 -71.728 42.140 1.00 22.78 97 SER A N 1
ATOM 649 C CA A SER A 1 117 ? 84.346 -71.743 40.920 0.53 23.76 97 SER A CA 1
ATOM 650 C CA B SER A 1 117 ? 84.339 -71.725 40.925 0.47 22.93 97 SER A CA 1
ATOM 651 C C . SER A 1 117 ? 85.080 -71.077 39.763 1.00 22.88 97 SER A C 1
ATOM 652 O O . SER A 1 117 ? 84.956 -71.514 38.614 1.00 25.92 97 SER A O 1
ATOM 657 N N . GLU A 1 118 ? 85.843 -70.031 40.035 1.00 21.34 98 GLU A N 1
ATOM 658 C CA . GLU A 1 118 ? 86.535 -69.296 38.975 1.00 23.60 98 GLU A CA 1
ATOM 659 C C . GLU A 1 118 ? 87.930 -69.815 38.701 1.00 24.20 98 GLU A C 1
ATOM 660 O O . GLU A 1 118 ? 88.588 -69.323 37.771 1.00 26.19 98 GLU A O 1
ATOM 666 N N . GLY A 1 119 ? 88.393 -70.797 39.466 1.00 22.74 99 GLY A N 1
ATOM 667 C CA . GLY A 1 119 ? 89.731 -71.315 39.266 1.00 24.90 99 GLY A CA 1
ATOM 668 C C . GLY A 1 119 ? 90.845 -70.457 39.822 1.00 24.64 99 GLY A C 1
ATOM 669 O O . GLY A 1 119 ? 91.982 -70.535 39.335 1.00 24.43 99 GLY A O 1
ATOM 670 N N . ASP A 1 120 ? 90.560 -69.645 40.850 1.00 24.47 100 ASP A N 1
ATOM 671 C CA . ASP A 1 120 ? 91.584 -68.768 41.416 1.00 24.18 100 ASP A CA 1
ATOM 672 C C . ASP A 1 120 ? 92.315 -69.491 42.544 1.00 23.93 100 ASP A C 1
ATOM 673 O O . ASP A 1 120 ? 91.661 -70.016 43.452 1.00 23.07 100 ASP A O 1
ATOM 678 N N . PRO A 1 121 ? 93.649 -69.570 42.522 1.00 23.52 101 PRO A N 1
ATOM 679 C CA . PRO A 1 121 ? 94.359 -70.267 43.607 1.00 22.43 101 PRO A CA 1
ATOM 680 C C . PRO A 1 121 ? 94.367 -69.438 44.886 1.00 23.58 101 PRO A C 1
ATOM 681 O O . PRO A 1 121 ? 94.881 -68.311 44.928 1.00 23.67 101 PRO A O 1
ATOM 685 N N . VAL A 1 122 ? 93.758 -70.006 45.920 1.00 21.35 102 VAL A N 1
ATOM 686 C CA . VAL A 1 122 ? 93.652 -69.399 47.237 1.00 21.93 102 VAL A CA 1
ATOM 687 C C . VAL A 1 122 ? 93.933 -70.469 48.278 1.00 23.22 102 VAL A C 1
ATOM 688 O O . VAL A 1 122 ? 93.411 -71.582 48.191 1.00 24.95 102 VAL A O 1
ATOM 692 N N . VAL A 1 123 ? 94.739 -70.123 49.273 1.00 22.85 103 VAL A N 1
ATOM 693 C CA . VAL A 1 123 ? 94.922 -70.941 50.461 1.00 22.61 103 VAL A CA 1
ATOM 694 C C . VAL A 1 123 ? 94.409 -70.132 51.643 1.00 22.65 103 VAL A C 1
ATOM 695 O O . VAL A 1 123 ? 94.890 -69.023 51.900 1.00 21.89 103 VAL A O 1
ATOM 699 N N . ALA A 1 124 ? 93.436 -70.683 52.354 1.00 21.73 104 ALA A N 1
ATOM 700 C CA . ALA A 1 124 ? 92.935 -70.086 53.580 1.00 21.62 104 ALA A CA 1
ATOM 701 C C . ALA A 1 124 ? 93.449 -70.890 54.761 1.00 22.41 104 ALA A C 1
ATOM 702 O O . ALA A 1 124 ? 93.306 -72.122 54.801 1.00 23.66 104 ALA A O 1
ATOM 704 N N . LEU A 1 125 ? 94.059 -70.191 55.706 1.00 22.97 105 LEU A N 1
ATOM 705 C CA . LEU A 1 125 ? 94.514 -70.769 56.956 1.00 21.05 105 LEU A CA 1
ATOM 706 C C . LEU A 1 125 ? 93.591 -70.261 58.052 1.00 22.15 105 LEU A C 1
ATOM 707 O O . LEU A 1 125 ? 93.518 -69.051 58.300 1.00 22.82 105 LEU A O 1
ATOM 712 N N . GLY A 1 126 ? 92.879 -71.180 58.688 1.00 21.23 106 GLY A N 1
ATOM 713 C CA . GLY A 1 126 ? 91.941 -70.813 59.731 1.00 22.77 106 GLY A CA 1
ATOM 714 C C . GLY A 1 126 ? 92.303 -71.400 61.074 1.00 25.71 106 GLY A C 1
ATOM 715 O O . GLY A 1 126 ? 92.633 -72.584 61.172 1.00 24.93 106 GLY A O 1
ATOM 716 N N . GLY A 1 127 ? 92.244 -70.584 62.121 1.00 26.80 107 GLY A N 1
ATOM 717 C CA . GLY A 1 127 ? 92.445 -71.101 63.453 1.00 27.51 107 GLY A CA 1
ATOM 718 C C . GLY A 1 127 ? 91.359 -72.087 63.831 1.00 26.54 107 GLY A C 1
ATOM 719 O O . GLY A 1 127 ? 90.294 -72.160 63.215 1.00 24.84 107 GLY A O 1
ATOM 720 N N . ALA A 1 128 ? 91.668 -72.883 64.848 1.00 28.40 108 ALA A N 1
ATOM 721 C CA . ALA A 1 128 ? 90.738 -73.850 65.413 1.00 28.26 108 ALA A CA 1
ATOM 722 C C . ALA A 1 128 ? 91.041 -73.966 66.894 1.00 29.14 108 ALA A C 1
ATOM 723 O O . ALA A 1 128 ? 92.134 -73.619 67.344 1.00 29.29 108 ALA A O 1
ATOM 725 N N . VAL A 1 129 ? 90.068 -74.482 67.648 1.00 30.43 109 VAL A N 1
ATOM 726 C CA . VAL A 1 129 ? 90.288 -74.715 69.073 1.00 31.73 109 VAL A CA 1
ATOM 727 C C . VAL A 1 129 ? 91.444 -75.701 69.273 1.00 32.28 109 VAL A C 1
ATOM 728 O O . VAL A 1 129 ? 91.829 -76.456 68.369 1.00 32.34 109 VAL A O 1
ATOM 732 N N . LYS A 1 130 ? 92.006 -75.681 70.480 1.00 34.13 110 LYS A N 1
ATOM 733 C CA . LYS A 1 130 ? 93.004 -76.669 70.868 1.00 36.54 110 LYS A CA 1
ATOM 734 C C . LYS A 1 130 ? 92.468 -78.073 70.632 1.00 36.79 110 LYS A C 1
ATOM 735 O O . LYS A 1 130 ? 91.278 -78.344 70.825 1.00 37.15 110 LYS A O 1
ATOM 741 N N . ARG A 1 131 ? 93.364 -78.977 70.224 1.00 36.65 111 ARG A N 1
ATOM 742 C CA . ARG A 1 131 ? 92.950 -80.339 69.894 1.00 38.51 111 ARG A CA 1
ATOM 743 C C . ARG A 1 131 ? 92.199 -80.990 71.049 1.00 41.11 111 ARG A C 1
ATOM 744 O O . ARG A 1 131 ? 91.197 -81.683 70.837 1.00 42.94 111 ARG A O 1
ATOM 752 N N . ALA A 1 132 ? 92.669 -80.774 72.282 1.00 41.00 112 ALA A N 1
ATOM 753 C CA . ALA A 1 132 ? 92.024 -81.370 73.448 1.00 41.73 112 ALA A CA 1
ATOM 754 C C . ALA A 1 132 ? 90.602 -80.857 73.633 1.00 43.42 112 ALA A C 1
ATOM 755 O O . ALA A 1 132 ? 89.768 -81.544 74.240 1.00 43.11 112 ALA A O 1
ATOM 757 N N . ASP A 1 133 ? 90.309 -79.651 73.137 1.00 45.50 113 ASP A N 1
ATOM 758 C CA . ASP A 1 133 ? 88.975 -79.070 73.247 1.00 46.78 113 ASP A CA 1
ATOM 759 C C . ASP A 1 133 ? 88.051 -79.461 72.105 1.00 46.22 113 ASP A C 1
ATOM 760 O O . ASP A 1 133 ? 86.836 -79.287 72.229 1.00 46.60 113 ASP A O 1
ATOM 765 N N . LYS A 1 134 ? 88.585 -79.973 70.995 1.00 47.58 114 LYS A N 1
ATOM 766 C CA . LYS A 1 134 ? 87.713 -80.467 69.936 1.00 53.22 114 LYS A CA 1
ATOM 767 C C . LYS A 1 134 ? 86.886 -81.654 70.413 1.00 59.67 114 LYS A C 1
ATOM 768 O O . LYS A 1 134 ? 85.807 -81.919 69.871 1.00 59.20 114 LYS A O 1
ATOM 774 N N . ALA A 1 135 ? 87.372 -82.381 71.421 1.00 66.99 115 ALA A N 1
ATOM 775 C CA . ALA A 1 135 ? 86.584 -83.462 72.005 1.00 72.74 115 ALA A CA 1
ATOM 776 C C . ALA A 1 135 ? 85.352 -82.912 72.720 1.00 75.99 115 ALA A C 1
ATOM 777 O O . ALA A 1 135 ? 84.222 -83.340 72.454 1.00 77.38 115 ALA A O 1
ATOM 779 N N . LYS A 1 136 ? 85.549 -81.948 73.618 1.00 75.72 116 LYS A N 1
ATOM 780 C CA . LYS A 1 136 ? 84.444 -81.352 74.368 1.00 74.13 116 LYS A CA 1
ATOM 781 C C . LYS A 1 136 ? 83.527 -80.553 73.447 1.00 73.21 116 LYS A C 1
ATOM 782 O O . LYS A 1 136 ? 83.462 -80.811 72.244 1.00 71.88 116 LYS A O 1
ATOM 784 N N . MET A 1 142 ? 82.919 -75.510 65.461 1.00 49.28 122 MET A N 1
ATOM 785 C CA . MET A 1 142 ? 82.471 -75.712 64.085 1.00 49.48 122 MET A CA 1
ATOM 786 C C . MET A 1 142 ? 83.299 -76.795 63.421 1.00 47.08 122 MET A C 1
ATOM 787 O O . MET A 1 142 ? 84.526 -76.815 63.547 1.00 47.24 122 MET A O 1
ATOM 792 N N . ASP A 1 143 ? 82.631 -77.693 62.700 1.00 43.33 123 ASP A N 1
ATOM 793 C CA . ASP A 1 143 ? 83.333 -78.672 61.876 1.00 39.13 123 ASP A CA 1
ATOM 794 C C . ASP A 1 143 ? 83.684 -77.981 60.562 1.00 32.43 123 ASP A C 1
ATOM 795 O O . A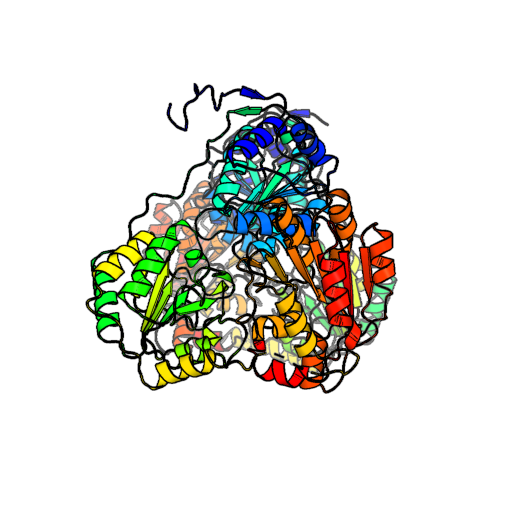SP A 1 143 ? 83.026 -78.151 59.528 1.00 30.25 123 ASP A O 1
ATOM 800 N N . THR A 1 144 ? 84.743 -77.162 60.613 1.00 29.78 124 THR A N 1
ATOM 801 C CA . THR A 1 144 ? 85.055 -76.321 59.466 1.00 28.98 124 THR A CA 1
ATOM 802 C C . THR A 1 144 ? 85.422 -77.156 58.245 1.00 28.09 124 THR A C 1
ATOM 803 O O . THR A 1 144 ? 85.070 -76.791 57.124 1.00 30.06 124 THR A O 1
ATOM 807 N N . VAL A 1 145 ? 86.110 -78.284 58.428 1.00 27.47 125 VAL A N 1
ATOM 808 C CA . VAL A 1 145 ? 86.507 -79.078 57.263 1.00 28.69 125 VAL A CA 1
ATOM 809 C C . VAL A 1 145 ? 85.278 -79.564 56.497 1.00 27.50 125 VAL A C 1
ATOM 810 O O . VAL A 1 145 ? 85.242 -79.532 55.259 1.00 29.27 125 VAL A O 1
ATOM 814 N N . ALA A 1 146 ? 84.249 -80.015 57.213 1.00 26.57 126 ALA A N 1
ATOM 815 C CA . ALA A 1 146 ? 83.038 -80.456 56.535 1.00 26.74 126 ALA A CA 1
ATOM 816 C C . ALA A 1 146 ? 82.328 -79.296 55.847 1.00 25.27 126 ALA A C 1
ATOM 817 O O . ALA A 1 146 ? 81.718 -79.483 54.788 1.00 25.83 126 ALA A O 1
ATOM 819 N N . MET A 1 147 ? 82.405 -78.092 56.417 1.00 25.83 127 MET A N 1
ATOM 820 C CA . MET A 1 147 ? 81.737 -76.949 55.810 1.00 25.56 127 MET A CA 1
ATOM 821 C C . MET A 1 147 ? 82.450 -76.480 54.548 1.00 25.95 127 MET A C 1
ATOM 822 O O . MET A 1 147 ? 81.792 -76.002 53.617 1.00 26.74 127 MET A O 1
ATOM 827 N N . PHE A 1 148 ? 83.781 -76.600 54.497 1.00 24.36 128 PHE A N 1
ATOM 828 C CA . PHE A 1 148 ? 84.562 -76.146 53.348 1.00 23.34 128 PHE A CA 1
ATOM 829 C C . PHE A 1 148 ? 84.718 -77.199 52.261 1.00 24.24 128 PHE A C 1
ATOM 830 O O . PHE A 1 148 ? 84.952 -76.837 51.101 1.00 24.29 128 PHE A O 1
ATOM 838 N N . SER A 1 149 ? 84.609 -78.479 52.592 1.00 24.33 129 SER A N 1
ATOM 839 C CA . SER A 1 149 ? 84.808 -79.509 51.576 1.00 26.41 129 SER A CA 1
ATOM 840 C C . SER A 1 149 ? 83.972 -79.285 50.326 1.00 26.65 129 SER A C 1
ATOM 841 O O . SER A 1 149 ? 84.493 -79.511 49.225 1.00 27.00 129 SER A O 1
ATOM 844 N N . PRO A 1 150 ? 82.708 -78.863 50.400 1.00 26.68 130 PRO A N 1
ATOM 845 C CA . PRO A 1 150 ? 81.920 -78.717 49.164 1.00 26.69 130 PRO A CA 1
ATOM 846 C C . PRO A 1 150 ? 82.331 -77.537 48.292 1.00 27.35 130 PRO A C 1
ATOM 847 O O . PRO A 1 150 ? 81.848 -77.444 47.151 1.00 29.60 130 PRO A O 1
ATOM 851 N N . VAL A 1 151 ? 83.207 -76.648 48.762 1.00 26.41 131 VAL A N 1
ATOM 852 C CA . VAL A 1 151 ? 83.510 -75.424 48.024 1.00 27.41 131 VAL A CA 1
ATOM 853 C C . VAL A 1 151 ? 85.018 -75.226 47.885 1.00 25.86 131 VAL A C 1
ATOM 854 O O . VAL A 1 151 ? 85.473 -74.126 47.549 1.00 27.49 131 VAL A O 1
ATOM 858 N N . THR A 1 152 ? 85.798 -76.278 48.133 1.00 23.25 132 THR A N 1
ATOM 859 C CA . THR A 1 152 ? 87.244 -76.244 47.938 1.00 23.75 132 THR A CA 1
ATOM 860 C C . THR A 1 152 ? 87.722 -77.482 47.181 1.00 24.44 132 THR A C 1
ATOM 861 O O . THR A 1 152 ? 87.035 -78.503 47.106 1.00 25.21 132 THR A O 1
ATOM 865 N N . LYS A 1 153 ? 88.934 -77.373 46.623 1.00 24.32 133 LYS A N 1
ATOM 866 C CA . LYS A 1 153 ? 89.648 -78.540 46.110 1.00 24.89 133 LYS A CA 1
ATOM 867 C C . LYS A 1 153 ? 90.216 -79.381 47.234 1.00 24.49 133 LYS A C 1
ATOM 868 O O . LYS A 1 153 ? 90.437 -80.586 47.063 1.00 25.00 133 LYS A O 1
ATOM 874 N N . TYR A 1 154 ? 90.473 -78.762 48.377 1.00 25.72 134 TYR A N 1
ATOM 875 C CA . TYR A 1 154 ? 91.246 -79.388 49.437 1.00 26.06 134 TYR A CA 1
ATOM 876 C C . TYR A 1 154 ? 90.848 -78.729 50.745 1.00 23.72 134 TYR A C 1
ATOM 877 O O . TYR A 1 154 ? 90.808 -77.496 50.832 1.00 24.03 134 TYR A O 1
ATOM 886 N N . ALA A 1 155 ? 90.524 -79.547 51.741 1.00 23.11 135 ALA A N 1
ATOM 887 C CA . ALA A 1 155 ? 90.155 -79.045 53.058 1.00 22.21 135 ALA A CA 1
ATOM 888 C C . ALA A 1 155 ? 90.613 -80.071 54.075 1.00 24.23 135 ALA A C 1
ATOM 889 O O . ALA A 1 155 ? 90.305 -81.258 53.927 1.00 24.37 135 ALA A O 1
ATOM 891 N N . ILE A 1 156 ? 91.364 -79.621 55.084 1.00 25.46 136 ILE A N 1
ATOM 892 C CA . ILE A 1 156 ? 92.022 -80.536 56.006 1.00 27.50 136 ILE A CA 1
ATOM 893 C C . ILE A 1 156 ? 92.341 -79.796 57.294 1.00 26.64 136 ILE A C 1
ATOM 894 O O . ILE A 1 156 ? 92.523 -78.577 57.299 1.00 27.61 136 ILE A O 1
ATOM 899 N N . GLU A 1 157 ? 92.416 -80.545 58.389 1.00 24.03 137 GLU A N 1
ATOM 900 C CA . GLU A 1 157 ? 92.828 -80.015 59.679 1.00 25.23 137 GLU A CA 1
ATOM 901 C C . GLU A 1 157 ? 94.121 -80.697 60.103 1.00 29.20 137 GLU A C 1
ATOM 902 O O . GLU A 1 157 ? 94.267 -81.917 59.952 1.00 30.73 137 GLU A O 1
ATOM 908 N N . VAL A 1 158 ? 95.069 -79.907 60.605 1.00 30.86 138 VAL A N 1
ATOM 909 C CA . VAL A 1 158 ? 96.355 -80.424 61.084 1.00 32.73 138 VAL A CA 1
ATOM 910 C C . VAL A 1 158 ? 96.141 -80.977 62.490 1.00 36.62 138 VAL A C 1
ATOM 911 O O . VAL A 1 158 ? 96.079 -80.218 63.451 1.00 39.48 138 VAL A O 1
ATOM 915 N N . THR A 1 159 ? 96.057 -82.300 62.619 1.00 36.50 139 THR A N 1
ATOM 916 C CA . THR A 1 159 ? 95.930 -82.933 63.923 1.00 39.34 139 THR A CA 1
ATOM 917 C C . THR A 1 159 ? 97.241 -83.524 64.425 1.00 40.98 139 THR A C 1
ATOM 918 O O . THR A 1 159 ? 97.375 -83.767 65.628 1.00 40.75 139 THR A O 1
ATOM 922 N N . ALA A 1 160 ? 98.196 -83.762 63.537 1.00 43.07 140 ALA A N 1
ATOM 923 C CA . ALA A 1 160 ? 99.508 -84.272 63.913 1.00 43.80 140 ALA A CA 1
ATOM 924 C C . ALA A 1 160 ? 100.542 -83.183 63.671 1.00 40.57 140 ALA A C 1
ATOM 925 O O . ALA A 1 160 ? 100.807 -82.838 62.509 1.00 39.99 140 ALA A O 1
ATOM 927 N N . PRO A 1 161 ? 101.135 -82.601 64.713 1.00 39.73 141 PRO A N 1
ATOM 928 C CA . PRO A 1 161 ? 102.090 -81.505 64.490 1.00 41.94 141 PRO A CA 1
ATOM 929 C C . PRO A 1 161 ? 103.264 -81.886 63.610 1.00 44.87 141 PRO A C 1
ATOM 930 O O . PRO A 1 161 ? 103.844 -81.003 62.964 1.00 45.52 141 PRO A O 1
ATOM 934 N N . ASP A 1 162 ? 103.644 -83.168 63.572 1.00 47.47 142 ASP A N 1
ATOM 935 C CA . ASP A 1 162 ? 104.746 -83.604 62.718 1.00 50.83 142 ASP A CA 1
ATOM 936 C C . ASP A 1 162 ? 104.463 -83.387 61.235 1.00 48.07 142 ASP A C 1
ATOM 937 O O . ASP A 1 162 ? 105.393 -83.485 60.429 1.00 47.53 142 ASP A O 1
ATOM 942 N N . ALA A 1 163 ? 103.216 -83.100 60.859 1.00 46.41 143 ALA A N 1
ATOM 943 C CA . ALA A 1 163 ? 102.818 -82.967 59.462 1.00 42.84 143 ALA A CA 1
ATOM 944 C C . ALA A 1 163 ? 102.546 -81.526 59.052 1.00 39.57 143 ALA A C 1
ATOM 945 O O . ALA A 1 163 ? 102.054 -81.294 57.943 1.00 37.04 143 ALA A O 1
ATOM 947 N N . LEU A 1 164 ? 102.883 -80.552 59.899 1.00 38.07 144 LEU A N 1
ATOM 948 C CA . LEU A 1 164 ? 102.432 -79.182 59.678 1.00 36.85 144 LEU A CA 1
ATOM 949 C C . LEU A 1 164 ? 102.871 -78.653 58.314 1.00 35.99 144 LEU A C 1
ATOM 950 O O . LEU A 1 164 ? 102.052 -78.142 57.542 1.00 35.25 144 LEU A O 1
ATOM 955 N N . ALA A 1 165 ? 104.165 -78.753 58.001 1.00 37.61 145 ALA A N 1
ATOM 956 C CA . ALA A 1 165 ? 104.662 -78.193 56.748 1.00 37.09 145 ALA A CA 1
ATOM 957 C C . ALA A 1 165 ? 104.139 -78.979 55.551 1.00 35.87 145 ALA A C 1
ATOM 958 O O . ALA A 1 165 ? 103.807 -78.394 54.510 1.00 34.85 145 ALA A O 1
ATOM 960 N N . GLU A 1 166 ? 104.034 -80.302 55.684 1.00 34.26 146 GLU A N 1
ATOM 961 C CA . GLU A 1 166 ? 103.480 -81.099 54.595 1.00 32.44 146 GLU A CA 1
ATOM 962 C C . GLU A 1 166 ? 102.063 -80.655 54.257 1.00 30.34 146 GLU A C 1
ATOM 963 O O . GLU A 1 166 ? 101.710 -80.517 53.082 1.00 30.51 146 GLU A O 1
ATOM 969 N N . VAL A 1 167 ? 101.232 -80.430 55.275 1.00 30.18 147 VAL A N 1
ATOM 970 C CA . VAL A 1 167 ? 99.853 -80.033 55.023 1.00 29.50 147 VAL A CA 1
ATOM 971 C C . VAL A 1 167 ? 99.802 -78.686 54.311 1.00 30.00 147 VAL A C 1
ATOM 972 O O . VAL A 1 167 ? 99.036 -78.506 53.356 1.00 29.31 147 VAL A O 1
ATOM 976 N N . VAL A 1 168 ? 100.606 -77.715 54.757 1.00 28.96 148 VAL A N 1
ATOM 977 C CA . VAL A 1 168 ? 100.575 -76.398 54.124 1.00 28.15 148 VAL A CA 1
ATOM 978 C C . VAL A 1 168 ? 101.043 -76.495 52.677 1.00 27.40 148 VAL A C 1
ATOM 979 O O . VAL A 1 168 ? 100.412 -75.947 51.768 1.00 27.98 148 VAL A O 1
ATOM 983 N N . SER A 1 169 ? 102.160 -77.195 52.444 1.00 26.24 149 SER A N 1
ATOM 984 C CA . SER A 1 169 ? 102.632 -77.433 51.083 1.00 26.81 149 SER A CA 1
ATOM 985 C C . SER A 1 169 ? 101.553 -78.097 50.236 1.00 25.04 149 SER A C 1
ATOM 986 O O . SER A 1 169 ? 101.292 -77.677 49.104 1.00 27.06 149 SER A O 1
ATOM 989 N N . ASN A 1 170 ? 100.916 -79.144 50.766 1.00 23.67 150 ASN A N 1
ATOM 990 C CA . ASN A 1 170 ? 99.869 -79.820 50.008 1.00 23.55 150 ASN A CA 1
ATOM 991 C C . ASN A 1 170 ? 98.717 -78.884 49.682 1.00 23.36 150 ASN A C 1
ATOM 992 O O . ASN A 1 170 ? 98.089 -79.018 48.628 1.00 25.48 150 ASN A O 1
ATOM 997 N N . ALA A 1 171 ? 98.418 -77.936 50.568 1.00 22.89 151 ALA A N 1
ATOM 998 C CA . ALA A 1 171 ? 97.349 -76.987 50.283 1.00 22.22 151 ALA A CA 1
ATOM 999 C C . ALA A 1 171 ? 97.717 -76.084 49.107 1.00 23.00 151 ALA A C 1
ATOM 1000 O O . ALA A 1 171 ? 96.882 -75.817 48.235 1.00 21.38 151 ALA A O 1
ATOM 1002 N N . PHE A 1 172 ? 98.964 -75.600 49.066 1.00 23.58 152 PHE A N 1
ATOM 1003 C CA . PHE A 1 172 ? 99.398 -74.785 47.932 1.00 22.65 152 PHE A CA 1
ATOM 1004 C C . PHE A 1 172 ? 99.440 -75.605 46.651 1.00 24.27 152 PHE A C 1
ATOM 1005 O O . PHE A 1 172 ? 99.098 -75.101 45.575 1.00 25.29 152 PHE A O 1
ATOM 1013 N N . ARG A 1 173 ? 99.872 -76.863 46.740 1.00 24.50 153 ARG A N 1
ATOM 1014 C CA . ARG A 1 173 ? 99.898 -77.709 45.554 1.00 24.94 153 ARG A CA 1
ATOM 1015 C C . ARG A 1 173 ? 98.484 -77.935 45.036 1.00 24.72 153 ARG A C 1
ATOM 1016 O O . ARG A 1 173 ? 98.220 -77.808 43.836 1.00 26.91 153 ARG A O 1
ATOM 1024 N N . ALA A 1 174 ? 97.547 -78.241 45.933 1.00 23.67 154 ALA A N 1
ATOM 1025 C CA . ALA A 1 174 ? 96.169 -78.400 45.499 1.00 23.78 154 ALA A CA 1
ATOM 1026 C C . ALA A 1 174 ? 95.637 -77.107 44.908 1.00 23.11 154 ALA A C 1
ATOM 1027 O O . ALA A 1 174 ? 94.959 -77.124 43.878 1.00 24.37 154 ALA A O 1
ATOM 1029 N N . ALA A 1 175 ? 95.915 -75.972 45.553 1.00 22.52 155 ALA A N 1
ATOM 1030 C CA . ALA A 1 175 ? 95.369 -74.716 45.049 1.00 23.07 155 ALA A CA 1
ATOM 1031 C C . ALA A 1 175 ? 95.933 -74.383 43.678 1.00 21.50 155 ALA A C 1
ATOM 1032 O O . ALA A 1 175 ? 95.197 -73.927 42.795 1.00 21.69 155 ALA A O 1
ATOM 1034 N N . GLU A 1 176 ? 97.230 -74.615 43.471 1.00 22.62 156 GLU A N 1
ATOM 1035 C CA . GLU A 1 176 ? 97.929 -74.068 42.318 1.00 22.76 156 GLU A CA 1
ATOM 1036 C C . GLU A 1 176 ? 98.022 -75.022 41.134 1.00 23.88 156 GLU A C 1
ATOM 1037 O O . GLU A 1 176 ? 98.147 -74.556 39.997 1.00 22.62 156 GLU A O 1
ATOM 1043 N N . GLN A 1 177 ? 97.983 -76.330 41.351 1.00 25.19 157 GLN A N 1
ATOM 1044 C CA . GLN A 1 177 ? 98.226 -77.280 40.271 1.00 26.62 157 GLN A CA 1
ATOM 1045 C C . GLN A 1 177 ? 96.937 -77.629 39.530 1.00 23.90 157 GLN A C 1
ATOM 1046 O O . GLN A 1 177 ? 95.828 -77.343 39.982 1.00 22.22 157 GLN A O 1
ATOM 1052 N N . GLY A 1 178 ? 97.102 -78.268 38.372 1.00 23.61 158 GLY A N 1
ATOM 1053 C CA . GLY A 1 178 ? 95.959 -78.674 37.587 1.00 24.25 158 GLY A CA 1
ATOM 1054 C C . GLY A 1 178 ? 95.126 -77.471 37.210 1.00 23.90 158 GLY A C 1
ATOM 1055 O O . GLY A 1 178 ? 95.641 -76.417 36.823 1.00 25.35 158 GLY A O 1
ATOM 1056 N N . ARG A 1 179 ? 93.814 -77.622 37.313 1.00 21.88 159 ARG A N 1
ATOM 1057 C CA . ARG A 1 179 ? 92.921 -76.478 37.220 1.00 21.74 159 ARG A CA 1
ATOM 1058 C C . ARG A 1 179 ? 92.849 -75.855 38.611 1.00 22.76 159 ARG A C 1
ATOM 1059 O O . ARG A 1 179 ? 92.351 -76.510 39.538 1.00 22.20 159 ARG A O 1
ATOM 1067 N N . PRO A 1 180 ? 93.382 -74.654 38.823 1.00 23.08 160 PRO A N 1
ATOM 1068 C CA . PRO A 1 180 ? 93.561 -74.149 40.190 1.00 23.67 160 PRO A CA 1
ATOM 1069 C C . PRO A 1 180 ? 92.235 -73.955 40.909 1.00 22.75 160 PRO A C 1
ATOM 1070 O O . PRO A 1 180 ? 91.154 -73.958 40.312 1.00 21.83 160 PRO A O 1
ATOM 1074 N N . GLY A 1 181 ? 92.335 -73.790 42.222 1.00 21.32 161 GLY A N 1
ATOM 1075 C CA . GLY A 1 181 ? 91.153 -73.605 43.045 1.00 19.44 161 GLY A CA 1
ATOM 1076 C C . GLY A 1 181 ? 91.536 -73.254 44.464 1.00 20.00 161 GLY A C 1
ATOM 1077 O O . GLY A 1 181 ? 92.686 -72.918 44.751 1.00 20.52 161 GLY A O 1
ATOM 1078 N N . SER A 1 182 ? 90.558 -73.332 45.359 1.00 19.82 162 SER A N 1
ATOM 1079 C CA . SER A 1 182 ? 90.780 -72.898 46.731 1.00 22.11 162 SER A CA 1
ATOM 1080 C C . SER A 1 182 ? 91.044 -74.089 47.642 1.00 21.28 162 SER A C 1
ATOM 1081 O O . SER A 1 182 ? 90.618 -75.214 47.369 1.00 22.34 162 SER A O 1
ATOM 1084 N N . ALA A 1 183 ? 91.773 -73.826 48.725 1.00 20.14 163 ALA A N 1
ATOM 1085 C CA . ALA A 1 183 ? 92.174 -74.839 49.694 1.00 18.80 163 ALA A CA 1
ATOM 1086 C C . ALA A 1 183 ? 92.077 -74.251 51.093 1.00 20.06 163 ALA A C 1
ATOM 1087 O O . ALA A 1 183 ? 92.438 -73.097 51.306 1.00 21.37 163 ALA A O 1
ATOM 1089 N N . PHE A 1 184 ? 91.625 -75.058 52.048 1.00 21.54 164 PHE A N 1
ATOM 1090 C CA . PHE A 1 184 ? 91.427 -74.625 53.422 1.00 20.13 164 PHE A CA 1
ATOM 1091 C C . PHE A 1 184 ? 92.221 -75.530 54.349 1.00 22.61 164 PHE A C 1
ATOM 1092 O O . PHE A 1 184 ? 92.135 -76.757 54.238 1.00 23.00 164 PHE A O 1
ATOM 1100 N N . VAL A 1 185 ? 92.973 -74.928 55.270 1.00 23.96 165 VAL A N 1
ATOM 1101 C CA . VAL A 1 185 ? 93.715 -75.651 56.293 1.00 24.34 165 VAL A CA 1
ATOM 1102 C C . VAL A 1 185 ? 93.279 -75.136 57.657 1.00 25.60 165 VAL A C 1
ATOM 1103 O O . VAL A 1 185 ? 93.394 -73.937 57.937 1.00 26.67 165 VAL A O 1
ATOM 1107 N N . SER A 1 186 ? 92.813 -76.043 58.514 1.00 24.25 166 SER A N 1
ATOM 1108 C CA . SER A 1 186 ? 92.461 -75.703 59.888 1.00 23.72 166 SER A CA 1
ATOM 1109 C C . SER A 1 186 ? 93.654 -75.963 60.795 1.00 24.43 166 SER A C 1
ATOM 1110 O O . SER A 1 186 ? 94.218 -77.061 60.790 1.00 24.94 166 SER A O 1
ATOM 1113 N N . LEU A 1 187 ? 94.015 -74.964 61.591 1.00 25.75 167 LEU A N 1
ATOM 1114 C CA . LEU A 1 187 ? 95.222 -75.000 62.415 1.00 27.50 167 LEU A CA 1
ATOM 1115 C C . LEU A 1 187 ? 94.875 -74.912 63.897 1.00 28.11 167 LEU A C 1
ATOM 1116 O O . LEU A 1 187 ? 94.623 -73.807 64.407 1.00 27.11 167 LEU A O 1
ATOM 1121 N N . PRO A 1 188 ? 94.859 -76.021 64.634 1.00 28.80 168 PRO A N 1
ATOM 1122 C CA . PRO A 1 188 ? 94.514 -75.935 66.059 1.00 29.74 168 PRO A CA 1
ATOM 1123 C C . PRO A 1 188 ? 95.487 -75.045 66.815 1.00 32.94 168 PRO A C 1
ATOM 1124 O O . PRO A 1 188 ? 96.691 -75.028 66.541 1.00 34.17 168 PRO A O 1
ATOM 1128 N N . GLN A 1 189 ? 94.943 -74.294 67.777 1.00 33.25 169 GLN A N 1
ATOM 1129 C CA . GLN A 1 189 ? 95.735 -73.310 68.506 1.00 34.99 169 GLN A CA 1
ATOM 1130 C C . GLN A 1 189 ? 96.992 -73.936 69.103 1.00 35.40 169 GLN A C 1
ATOM 1131 O O . GLN A 1 189 ? 98.087 -73.371 69.007 1.00 36.11 169 GLN A O 1
ATOM 1137 N N . ASP A 1 190 ? 96.855 -75.105 69.728 1.00 35.43 170 ASP A N 1
ATOM 1138 C CA . ASP A 1 190 ? 98.003 -75.700 70.406 1.00 37.92 170 ASP A CA 1
ATOM 1139 C C . ASP A 1 190 ? 99.070 -76.148 69.416 1.00 38.66 170 ASP A C 1
ATOM 1140 O O . ASP A 1 190 ? 100.256 -76.200 69.772 1.00 37.55 170 ASP A O 1
ATOM 1145 N N . VAL A 1 191 ? 98.676 -76.460 68.177 1.00 37.85 171 VAL A N 1
ATOM 1146 C CA . VAL A 1 191 ? 99.638 -76.895 67.168 1.00 37.40 171 VAL A CA 1
ATOM 1147 C C . VAL A 1 191 ? 100.513 -75.727 66.732 1.00 39.01 171 VAL A C 1
ATOM 1148 O O . VAL A 1 191 ? 101.736 -75.856 66.606 1.00 40.40 171 VAL A O 1
ATOM 1152 N N . VAL A 1 192 ? 99.901 -74.570 66.484 1.00 39.51 172 VAL A N 1
ATOM 1153 C CA . VAL A 1 192 ? 100.686 -73.423 66.046 1.00 41.07 172 VAL A CA 1
ATOM 1154 C C . VAL A 1 192 ? 101.402 -72.745 67.206 1.00 40.54 172 VAL A C 1
ATOM 1155 O O . VAL A 1 192 ? 102.409 -72.062 66.981 1.00 39.57 172 VAL A O 1
ATOM 1159 N N . ASP A 1 193 ? 100.911 -72.908 68.440 1.00 41.03 173 ASP A N 1
ATOM 1160 C CA . ASP A 1 193 ? 101.580 -72.304 69.589 1.00 41.39 173 ASP A CA 1
ATOM 1161 C C . ASP A 1 193 ? 102.745 -73.158 70.076 1.00 43.72 173 ASP A C 1
ATOM 1162 O O . ASP A 1 193 ? 103.778 -72.619 70.494 1.00 45.12 173 ASP A O 1
ATOM 1167 N N . GLY A 1 194 ? 102.590 -74.479 70.058 1.00 43.98 174 GLY A N 1
ATOM 1168 C CA . GLY A 1 194 ? 103.585 -75.369 70.610 1.00 45.41 174 GLY A CA 1
ATOM 1169 C C . GLY A 1 194 ? 104.727 -75.618 69.653 1.00 46.37 174 GLY A C 1
ATOM 1170 O O . GLY A 1 194 ? 104.711 -75.223 68.477 1.00 44.39 174 GLY A O 1
ATOM 1171 N N . PRO A 1 195 ? 105.756 -76.287 70.154 1.00 48.56 175 PRO A N 1
ATOM 1172 C CA . PRO A 1 195 ? 106.916 -76.582 69.315 1.00 48.93 175 PRO A CA 1
ATOM 1173 C C . PRO A 1 195 ? 106.640 -77.734 68.360 1.00 49.60 175 PRO A C 1
ATOM 1174 O O . PRO A 1 195 ? 105.722 -78.536 68.542 1.00 49.82 175 PRO A O 1
ATOM 1178 N N . VAL A 1 196 ? 107.452 -77.788 67.306 1.00 50.13 176 VAL A N 1
ATOM 1179 C CA . VAL A 1 196 ? 107.345 -78.839 66.304 1.00 51.40 176 VAL A CA 1
ATOM 1180 C C . VAL A 1 196 ? 108.733 -79.154 65.762 1.00 52.74 176 VAL A C 1
ATOM 1181 O O . VAL A 1 196 ? 109.664 -78.349 65.851 1.00 53.08 176 VAL A O 1
ATOM 1185 N N . SER A 1 197 ? 108.861 -80.348 65.196 1.00 53.52 177 SER A N 1
ATOM 1186 C CA . SER A 1 197 ? 110.032 -80.742 64.430 1.00 54.75 177 SER A CA 1
ATOM 1187 C C . SER A 1 197 ? 109.621 -80.916 62.973 1.00 53.40 177 SER A C 1
ATOM 1188 O O . SER A 1 197 ? 108.620 -81.579 62.682 1.00 53.39 177 SER A O 1
ATOM 1191 N N . GLY A 1 198 ? 110.368 -80.301 62.068 1.00 52.23 178 GLY A N 1
ATOM 1192 C CA . GLY A 1 198 ? 110.041 -80.394 60.661 1.00 53.06 178 GLY A CA 1
ATOM 1193 C C . GLY A 1 198 ? 110.926 -79.483 59.842 1.00 53.90 178 GLY A C 1
ATOM 1194 O O . GLY A 1 198 ? 111.826 -78.815 60.361 1.00 55.69 178 GLY A O 1
ATOM 1195 N N . LYS A 1 199 ? 110.644 -79.461 58.540 1.00 52.36 179 LYS A N 1
ATOM 1196 C CA . LYS A 1 199 ? 111.448 -78.693 57.604 1.00 49.98 179 LYS A CA 1
ATOM 1197 C C . LYS A 1 199 ? 110.550 -78.063 56.555 1.00 46.52 179 LYS A C 1
ATOM 1198 O O . LYS A 1 199 ? 109.464 -78.567 56.250 1.00 46.13 179 LYS A O 1
ATOM 1204 N N . VAL A 1 200 ? 111.016 -76.940 56.013 1.00 44.34 180 VAL A N 1
ATOM 1205 C CA . VAL A 1 200 ? 110.327 -76.314 54.894 1.00 45.27 180 VAL A CA 1
ATOM 1206 C C . VAL A 1 200 ? 110.467 -77.199 53.658 1.00 43.25 180 VAL A C 1
ATOM 1207 O O . VAL A 1 200 ? 111.444 -77.938 53.504 1.00 42.91 180 VAL A O 1
ATOM 1211 N N . LEU A 1 201 ? 109.470 -77.131 52.777 1.00 44.46 181 LEU A N 1
ATOM 1212 C CA . LEU A 1 201 ? 109.440 -77.889 51.530 1.00 44.00 181 LEU A CA 1
ATOM 1213 C C . LEU A 1 201 ? 109.449 -76.917 50.357 1.00 45.39 181 LEU A C 1
ATOM 1214 O O . LEU A 1 201 ? 108.532 -76.087 50.252 1.00 45.93 181 LEU A O 1
ATOM 1219 N N . PRO A 1 202 ? 110.420 -76.969 49.444 1.00 48.45 182 PRO A N 1
ATOM 1220 C CA . PRO A 1 202 ? 110.439 -75.990 48.347 1.00 51.23 182 PRO A CA 1
ATOM 1221 C C . PRO A 1 202 ? 109.221 -76.128 47.445 1.00 53.96 182 PRO A C 1
ATOM 1222 O O . PRO A 1 202 ? 108.629 -77.202 47.316 1.00 55.39 182 PRO A O 1
ATOM 1226 N N . ALA A 1 203 ? 108.857 -75.023 46.803 1.00 56.13 183 ALA A N 1
ATOM 1227 C CA . ALA A 1 203 ? 107.700 -75.001 45.910 1.00 58.50 183 ALA A CA 1
ATOM 1228 C C . ALA A 1 203 ? 108.060 -75.547 44.535 1.00 58.76 183 ALA A C 1
ATOM 1229 O O . ALA A 1 203 ? 109.220 -75.502 44.129 1.00 59.36 183 ALA A O 1
ATOM 1231 N N . PRO A 1 207 ? 107.044 -75.494 35.029 1.00 56.17 187 PRO A N 1
ATOM 1232 C CA . PRO A 1 207 ? 105.987 -76.344 34.460 1.00 55.40 187 PRO A CA 1
ATOM 1233 C C . PRO A 1 207 ? 106.096 -77.783 34.932 1.00 53.75 187 PRO A C 1
ATOM 1234 O O . PRO A 1 207 ? 107.196 -78.329 34.924 1.00 53.38 187 PRO A O 1
ATOM 1238 N N . GLN A 1 208 ? 104.986 -78.396 35.334 1.00 52.01 188 GLN A N 1
ATOM 1239 C CA . GLN A 1 208 ? 105.034 -79.753 35.850 1.00 50.97 188 GLN A CA 1
ATOM 1240 C C . GLN A 1 208 ? 104.707 -80.813 34.807 1.00 44.30 188 GLN A C 1
ATOM 1241 O O . GLN A 1 208 ? 104.769 -81.999 35.130 1.00 44.80 188 GLN A O 1
ATOM 1247 N N . MET A 1 209 ? 104.380 -80.430 33.570 1.00 38.14 189 MET A N 1
ATOM 1248 C CA . MET A 1 209 ? 104.028 -81.383 32.528 1.00 32.91 189 MET A CA 1
ATOM 1249 C C . MET A 1 209 ? 104.744 -81.042 31.229 1.00 29.74 189 MET A C 1
ATOM 1250 O O . MET A 1 209 ? 105.085 -79.886 30.971 1.00 31.32 189 MET A O 1
ATOM 1255 N N . GLY A 1 210 ? 104.962 -82.056 30.407 1.00 26.35 190 GLY A N 1
ATOM 1256 C CA . GLY A 1 210 ? 105.467 -81.826 29.071 1.00 24.08 190 GLY A CA 1
ATOM 1257 C C . GLY A 1 210 ? 104.346 -81.675 28.063 1.00 24.49 190 GLY A C 1
ATOM 1258 O O . GLY A 1 210 ? 103.170 -81.857 28.372 1.00 24.25 190 GLY A O 1
ATOM 1259 N N . ALA A 1 211 ? 104.731 -81.337 26.834 1.00 24.97 191 ALA A N 1
ATOM 1260 C CA . ALA A 1 211 ? 103.751 -81.164 25.777 1.00 23.98 191 ALA A CA 1
ATOM 1261 C C . ALA A 1 211 ? 103.112 -82.508 25.418 1.00 24.14 191 ALA A C 1
ATOM 1262 O O . ALA A 1 211 ? 103.676 -83.580 25.653 1.00 24.80 191 ALA A O 1
ATOM 1264 N N . ALA A 1 212 ? 101.910 -82.443 24.849 1.00 24.59 192 ALA A N 1
ATOM 1265 C CA . ALA A 1 212 ? 101.239 -83.648 24.414 1.00 25.56 192 ALA A CA 1
ATOM 1266 C C . ALA A 1 212 ? 102.137 -84.387 23.427 1.00 26.21 192 ALA A C 1
ATOM 1267 O O . ALA A 1 212 ? 103.024 -83.788 22.823 1.00 26.57 192 ALA A O 1
ATOM 1269 N N . PRO A 1 213 ? 101.935 -85.692 23.261 1.00 28.29 193 PRO A N 1
ATOM 1270 C CA . PRO A 1 213 ? 102.848 -86.484 22.425 1.00 30.13 193 PRO A CA 1
ATOM 1271 C C . PRO A 1 213 ? 102.822 -86.081 20.956 1.00 29.00 193 PRO A C 1
ATOM 1272 O O . PRO A 1 213 ? 101.810 -85.630 20.422 1.00 27.12 193 PRO A O 1
ATOM 1276 N N . ASP A 1 214 ? 103.948 -86.301 20.285 1.00 30.62 194 ASP A N 1
ATOM 1277 C CA . ASP A 1 214 ? 104.050 -85.932 18.877 1.00 32.67 194 ASP A CA 1
ATOM 1278 C C . ASP A 1 214 ? 102.971 -86.607 18.033 1.00 32.01 194 ASP A C 1
ATOM 1279 O O . ASP A 1 214 ? 102.428 -85.992 17.110 1.00 32.65 194 ASP A O 1
ATOM 1284 N N . ASP A 1 215 ? 102.636 -87.865 18.330 1.00 32.63 195 ASP A N 1
ATOM 1285 C CA . ASP A 1 215 ? 101.621 -88.558 17.533 1.00 33.69 195 ASP A CA 1
ATOM 1286 C C . ASP A 1 215 ? 100.259 -87.898 17.676 1.00 30.21 195 ASP A C 1
ATOM 1287 O O . ASP A 1 215 ? 99.475 -87.847 16.715 1.00 29.94 195 ASP A O 1
ATOM 1292 N N . ALA A 1 216 ? 99.946 -87.416 18.878 1.00 25.82 196 ALA A N 1
ATOM 1293 C CA . ALA A 1 216 ? 98.679 -86.726 19.103 1.00 23.90 196 ALA A CA 1
ATOM 1294 C C . ALA A 1 216 ? 98.665 -85.378 18.403 1.00 24.78 196 ALA A C 1
ATOM 1295 O O . ALA A 1 216 ? 97.634 -84.965 17.861 1.00 25.93 196 ALA A O 1
ATOM 1297 N N . ILE A 1 217 ? 99.800 -84.672 18.411 1.00 26.25 197 ILE A N 1
ATOM 1298 C CA . ILE A 1 217 ? 99.901 -83.418 17.672 1.00 29.52 197 ILE A CA 1
ATOM 1299 C C . ILE A 1 217 ? 99.628 -83.662 16.193 1.00 30.47 197 ILE A C 1
ATOM 1300 O O . ILE A 1 217 ? 98.884 -82.915 15.552 1.00 30.90 197 ILE A O 1
ATOM 1305 N N . ASP A 1 218 ? 100.232 -84.713 15.627 1.00 32.63 198 ASP A N 1
ATOM 1306 C CA . ASP A 1 218 ? 100.021 -85.016 14.212 1.00 34.48 198 ASP A CA 1
ATOM 1307 C C . ASP A 1 218 ? 98.558 -85.327 13.935 1.00 33.12 198 ASP A C 1
ATOM 1308 O O . ASP A 1 218 ? 97.988 -84.860 12.939 1.00 33.27 198 ASP A O 1
ATOM 1313 N N . GLN A 1 219 ? 97.934 -86.119 14.809 1.00 32.36 199 GLN A N 1
ATOM 1314 C CA . GLN A 1 219 ? 96.527 -86.460 14.645 1.00 31.33 199 GLN A CA 1
ATOM 1315 C C . GLN A 1 219 ? 95.665 -85.203 14.561 1.00 30.78 199 GLN A C 1
ATOM 1316 O O . GLN A 1 219 ? 94.830 -85.069 13.661 1.00 31.15 199 GLN A O 1
ATOM 1322 N N . VAL A 1 220 ? 95.860 -84.262 15.495 1.00 30.35 200 VAL A N 1
ATOM 1323 C CA . VAL A 1 220 ? 95.079 -83.028 15.481 1.00 27.69 200 VAL A CA 1
ATOM 1324 C C . VAL A 1 220 ? 95.414 -82.195 14.252 1.00 28.48 200 VAL A C 1
ATOM 1325 O O . VAL A 1 220 ? 94.521 -81.621 13.613 1.00 29.11 200 VAL A O 1
ATOM 1329 N N . ALA A 1 221 ? 96.698 -82.102 13.902 1.00 30.39 201 ALA A N 1
ATOM 1330 C CA . ALA A 1 221 ? 97.075 -81.311 12.738 1.00 32.62 201 ALA A CA 1
ATOM 1331 C C . ALA A 1 221 ? 96.408 -81.845 11.482 1.00 35.69 201 ALA A C 1
ATOM 1332 O O . ALA A 1 221 ? 95.992 -81.065 10.619 1.00 35.10 201 ALA A O 1
ATOM 1334 N N . LYS A 1 222 ? 96.292 -83.172 11.365 1.00 38.18 202 LYS A N 1
ATOM 1335 C CA . LYS A 1 222 ? 95.609 -83.757 10.213 1.00 40.48 202 LYS A CA 1
ATOM 1336 C C . LYS A 1 222 ? 94.137 -83.380 10.198 1.00 37.41 202 LYS A C 1
ATOM 1337 O O . LYS A 1 222 ? 93.584 -83.059 9.142 1.00 35.17 202 LYS A O 1
ATOM 1343 N N . LEU A 1 223 ? 93.481 -83.424 11.356 1.00 35.78 203 LEU A N 1
ATOM 1344 C CA . LEU A 1 223 ? 92.083 -83.017 11.419 1.00 34.17 203 LEU A CA 1
ATOM 1345 C C . LEU A 1 223 ? 91.920 -81.568 10.994 1.00 35.58 203 LEU A C 1
ATOM 1346 O O . LEU A 1 223 ? 90.968 -81.221 10.284 1.00 38.23 203 LEU A O 1
ATOM 1351 N N . ILE A 1 224 ? 92.838 -80.702 11.418 1.00 34.71 204 ILE A N 1
ATOM 1352 C CA . ILE A 1 224 ? 92.754 -79.306 11.015 1.00 35.44 204 ILE A CA 1
ATOM 1353 C C . ILE A 1 224 ? 92.901 -79.194 9.507 1.00 38.39 204 ILE A C 1
ATOM 1354 O O . ILE A 1 224 ? 92.176 -78.434 8.853 1.00 39.56 204 ILE A O 1
ATOM 1359 N N . ALA A 1 225 ? 93.835 -79.953 8.929 1.00 40.51 205 ALA A N 1
ATOM 1360 C CA . ALA A 1 225 ? 94.066 -79.855 7.487 1.00 43.49 205 ALA A CA 1
ATOM 1361 C C . ALA A 1 225 ? 92.843 -80.276 6.688 1.00 46.87 205 ALA A C 1
ATOM 1362 O O . ALA A 1 225 ? 92.660 -79.817 5.556 1.00 48.00 205 ALA A O 1
ATOM 1364 N N . GLN A 1 226 ? 92.002 -81.149 7.246 1.00 48.33 206 GLN A N 1
ATOM 1365 C CA . GLN A 1 226 ? 90.831 -81.657 6.543 1.00 49.97 206 GLN A CA 1
ATOM 1366 C C . GLN A 1 226 ? 89.551 -80.882 6.830 1.00 47.54 206 GLN A C 1
ATOM 1367 O O . GLN A 1 226 ? 88.585 -81.017 6.072 1.00 47.30 206 GLN A O 1
ATOM 1373 N N . ALA A 1 227 ? 89.525 -80.070 7.879 1.00 45.44 207 ALA A N 1
ATOM 1374 C CA . ALA A 1 227 ? 88.303 -79.410 8.315 1.00 45.04 207 ALA A CA 1
ATOM 1375 C C . ALA A 1 227 ? 88.000 -78.189 7.458 1.00 46.65 207 ALA A C 1
ATOM 1376 O O . ALA A 1 227 ? 88.899 -77.419 7.106 1.00 47.15 207 ALA A O 1
ATOM 1378 N N . LYS A 1 228 ? 86.713 -78.004 7.147 1.00 46.08 208 LYS A N 1
ATOM 1379 C CA . LYS A 1 228 ? 86.239 -76.825 6.436 1.00 47.30 208 LYS A CA 1
ATOM 1380 C C . LYS A 1 228 ? 85.712 -75.735 7.360 1.00 45.79 208 LYS A C 1
ATOM 1381 O O . LYS A 1 228 ? 85.715 -74.559 6.975 1.00 43.55 208 LYS A O 1
ATOM 1387 N N . ASN A 1 229 ? 85.282 -76.085 8.575 1.00 45.06 209 ASN A N 1
ATOM 1388 C CA . ASN A 1 229 ? 84.749 -75.111 9.530 1.00 43.33 209 ASN A CA 1
ATOM 1389 C C . ASN A 1 229 ? 85.268 -75.409 10.928 1.00 39.64 209 ASN A C 1
ATOM 1390 O O . ASN A 1 229 ? 84.493 -75.714 11.839 1.00 39.64 209 ASN A O 1
ATOM 1395 N N . PRO A 1 230 ? 86.576 -75.323 11.138 1.00 37.40 210 PRO A N 1
ATOM 1396 C CA . PRO A 1 230 ? 87.120 -75.507 12.486 1.00 34.00 210 PRO A CA 1
ATOM 1397 C C . PRO A 1 230 ? 86.874 -74.277 13.341 1.00 32.96 210 PRO A C 1
ATOM 1398 O O . PRO A 1 230 ? 86.680 -73.168 12.839 1.00 32.16 210 PRO A O 1
ATOM 1402 N N . ILE A 1 231 ? 86.889 -74.484 14.656 1.00 32.23 211 ILE A N 1
ATOM 1403 C CA . ILE A 1 231 ? 86.785 -73.364 15.581 1.00 32.39 211 ILE A CA 1
ATOM 1404 C C . ILE A 1 231 ? 87.430 -73.760 16.900 1.00 29.65 211 ILE A C 1
ATOM 1405 O O . ILE A 1 231 ? 87.328 -74.907 17.334 1.00 29.67 211 ILE A O 1
ATOM 1410 N N . PHE A 1 232 ? 88.095 -72.791 17.531 1.00 27.70 212 PHE A N 1
ATOM 1411 C CA . PHE A 1 232 ? 88.647 -72.960 18.866 1.00 27.06 212 PHE A CA 1
ATOM 1412 C C . PHE A 1 232 ? 87.632 -72.484 19.891 1.00 27.32 212 PHE A C 1
ATOM 1413 O O . PHE A 1 232 ? 87.130 -71.359 19.796 1.00 27.06 212 PHE A O 1
ATOM 1421 N N . LEU A 1 233 ? 87.350 -73.333 20.879 1.00 27.31 213 LEU A N 1
ATOM 1422 C CA . LEU A 1 233 ? 86.594 -72.950 22.066 1.00 25.45 213 LEU A CA 1
ATOM 1423 C C . LEU A 1 233 ? 87.580 -72.868 23.220 1.00 23.52 213 LEU A C 1
ATOM 1424 O O . LEU A 1 233 ? 88.153 -73.884 23.609 1.00 23.66 213 LEU A O 1
ATOM 1429 N N . LEU A 1 234 ? 87.789 -71.663 23.745 1.00 23.12 214 LEU A N 1
ATOM 1430 C CA . LEU A 1 234 ? 88.758 -71.415 24.807 1.00 22.53 214 LEU A CA 1
ATOM 1431 C C . LEU A 1 234 ? 88.069 -71.413 26.160 1.00 23.03 214 LEU A C 1
ATOM 1432 O O . LEU A 1 234 ? 87.051 -70.727 26.349 1.00 23.61 214 LEU A O 1
ATOM 1437 N N . GLY A 1 235 ? 88.638 -72.170 27.099 1.00 22.70 215 GLY A N 1
ATOM 1438 C CA . GLY A 1 235 ? 88.231 -72.137 28.482 1.00 22.47 215 GLY A CA 1
ATOM 1439 C C . GLY A 1 235 ? 89.331 -71.585 29.367 1.00 22.46 215 GLY A C 1
ATOM 1440 O O . GLY A 1 235 ? 90.382 -71.138 28.903 1.00 23.16 215 GLY A O 1
ATOM 1441 N N . LEU A 1 236 ? 89.063 -71.625 30.673 1.00 23.06 216 LEU A N 1
ATOM 1442 C CA . LEU A 1 236 ? 89.908 -70.990 31.679 1.00 22.61 216 LEU A CA 1
ATOM 1443 C C . LEU A 1 236 ? 91.398 -71.116 31.411 1.00 22.25 216 LEU A C 1
ATOM 1444 O O . LEU A 1 236 ? 92.131 -70.124 31.452 1.00 23.57 216 LEU A O 1
ATOM 1449 N N . MET A 1 237 ? 91.890 -72.336 31.210 1.00 20.16 217 MET A N 1
ATOM 1450 C CA . MET A 1 237 ? 93.339 -72.496 31.217 1.00 19.02 217 MET A CA 1
ATOM 1451 C C . MET A 1 237 ? 93.988 -71.827 30.016 1.00 20.24 217 MET A C 1
ATOM 1452 O O . MET A 1 237 ? 95.171 -71.491 30.084 1.00 21.29 217 MET A O 1
ATOM 1457 N N . ALA A 1 238 ? 93.236 -71.591 28.940 1.00 20.58 218 ALA A N 1
ATOM 1458 C CA . ALA A 1 238 ? 93.789 -70.875 27.793 1.00 22.54 218 ALA A CA 1
ATOM 1459 C C . ALA A 1 238 ? 94.099 -69.416 28.112 1.00 23.60 218 ALA A C 1
ATOM 1460 O O . ALA A 1 238 ? 94.830 -68.765 27.357 1.00 25.15 218 ALA A O 1
ATOM 1462 N N . SER A 1 239 ? 93.563 -68.886 29.198 1.00 23.35 219 SER A N 1
ATOM 1463 C CA . SER A 1 239 ? 93.783 -67.493 29.546 1.00 24.73 219 SER A CA 1
ATOM 1464 C C . SER A 1 239 ? 94.931 -67.313 30.521 1.00 24.03 219 SER A C 1
ATOM 1465 O O . SER A 1 239 ? 95.224 -66.180 30.906 1.00 25.53 219 SER A O 1
ATOM 1468 N N . GLN A 1 240 ? 95.595 -68.391 30.922 1.00 24.08 220 GLN A N 1
ATOM 1469 C CA . GLN A 1 240 ? 96.704 -68.260 31.850 1.00 23.98 220 GLN A CA 1
ATOM 1470 C C . GLN A 1 240 ? 97.871 -67.543 31.169 1.00 25.52 220 GLN A C 1
ATOM 1471 O O . GLN A 1 240 ? 98.101 -67.720 29.968 1.00 24.62 220 GLN A O 1
ATOM 1477 N N . PRO A 1 241 ? 98.632 -66.735 31.916 1.00 27.36 221 PRO A N 1
ATOM 1478 C CA . PRO A 1 241 ? 99.717 -65.971 31.277 1.00 29.62 221 PRO A CA 1
ATOM 1479 C C . PRO A 1 241 ? 100.750 -66.846 30.597 1.00 29.54 221 PRO A C 1
ATOM 1480 O O . PRO A 1 241 ? 101.283 -66.459 29.549 1.00 29.47 221 PRO A O 1
ATOM 1484 N N . GLU A 1 242 ? 101.059 -68.018 31.160 1.00 28.16 222 GLU A N 1
ATOM 1485 C CA . GLU A 1 242 ? 102.077 -68.859 30.544 1.00 28.98 222 GLU A CA 1
ATOM 1486 C C . GLU A 1 242 ? 101.689 -69.311 29.141 1.00 25.31 222 GLU A C 1
ATOM 1487 O O . GLU A 1 242 ? 102.562 -69.785 28.404 1.00 23.53 222 GLU A O 1
ATOM 1493 N N . ASN A 1 243 ? 100.421 -69.162 28.750 1.00 23.96 223 ASN A N 1
ATOM 1494 C CA . ASN A 1 243 ? 99.916 -69.650 27.474 1.00 24.52 223 ASN A CA 1
ATOM 1495 C C . ASN A 1 243 ? 99.680 -68.565 26.437 1.00 26.49 223 ASN A C 1
ATOM 1496 O O . ASN A 1 243 ? 99.305 -68.891 25.308 1.00 26.90 223 ASN A O 1
ATOM 1501 N N . SER A 1 244 ? 99.893 -67.293 26.772 1.00 28.73 224 SER A N 1
ATOM 1502 C CA . SER A 1 244 ? 99.455 -66.225 25.875 1.00 29.76 224 SER A CA 1
ATOM 1503 C C . SER A 1 244 ? 100.276 -66.197 24.590 1.00 28.75 224 SER A C 1
ATOM 1504 O O . SER A 1 244 ? 99.713 -66.054 23.498 1.00 26.56 224 SER A O 1
ATOM 1507 N N . LYS A 1 245 ? 101.602 -66.352 24.691 1.00 29.31 225 LYS A N 1
ATOM 1508 C CA . LYS A 1 245 ? 102.434 -66.324 23.490 1.00 31.88 225 LYS A CA 1
ATOM 1509 C C . LYS A 1 245 ? 102.130 -67.506 22.584 1.00 28.38 225 LYS A C 1
ATOM 1510 O O . LYS A 1 245 ? 102.048 -67.352 21.362 1.00 26.07 225 LYS A O 1
ATOM 1516 N N . ALA A 1 246 ? 101.960 -68.696 23.162 1.00 27.78 226 ALA A N 1
ATOM 1517 C CA . ALA A 1 246 ? 101.711 -69.887 22.354 1.00 25.93 226 ALA A CA 1
ATOM 1518 C C . ALA A 1 246 ? 100.334 -69.836 21.713 1.00 25.61 226 ALA A C 1
ATOM 1519 O O . ALA A 1 246 ? 100.156 -70.229 20.550 1.00 26.22 226 ALA A O 1
ATOM 1521 N N . LEU A 1 247 ? 99.349 -69.353 22.454 1.00 23.87 227 LEU A N 1
ATOM 1522 C CA . LEU A 1 247 ? 98.023 -69.177 21.884 1.00 26.32 227 LEU A CA 1
ATOM 1523 C C . LEU A 1 247 ? 98.067 -68.218 20.698 1.00 29.47 227 LEU A C 1
ATOM 1524 O O . LEU A 1 247 ? 97.487 -68.487 19.641 1.00 28.14 227 LEU A O 1
ATOM 1529 N N . ARG A 1 248 ? 98.765 -67.093 20.852 1.00 33.11 228 ARG A N 1
ATOM 1530 C CA . ARG A 1 248 ? 98.841 -66.119 19.767 1.00 37.06 228 ARG A CA 1
ATOM 1531 C C . ARG A 1 248 ? 99.523 -66.720 18.543 1.00 37.11 228 ARG A C 1
ATOM 1532 O O . ARG A 1 248 ? 99.083 -66.503 17.409 1.00 37.90 228 ARG A O 1
ATOM 1540 N N . ARG A 1 249 ? 100.593 -67.493 18.751 1.00 37.00 229 ARG A N 1
ATOM 1541 C CA . ARG A 1 249 ? 101.273 -68.116 17.620 1.00 37.36 229 ARG A CA 1
ATOM 1542 C C . ARG A 1 249 ? 100.359 -69.106 16.913 1.00 36.12 229 ARG A C 1
ATOM 1543 O O . ARG A 1 249 ? 100.317 -69.151 15.676 1.00 37.29 229 ARG A O 1
ATOM 1551 N N . LEU A 1 250 ? 99.596 -69.890 17.675 1.00 33.39 230 LEU A N 1
ATOM 1552 C CA . LEU A 1 250 ? 98.683 -70.848 17.062 1.00 32.69 230 LEU A CA 1
ATOM 1553 C C . LEU A 1 250 ? 97.587 -70.146 16.271 1.00 33.68 230 LEU A C 1
ATOM 1554 O O . LEU A 1 250 ? 97.224 -70.589 15.175 1.00 34.05 230 LEU A O 1
ATOM 1559 N N . LEU A 1 251 ? 97.026 -69.062 16.819 1.00 34.37 231 LEU A N 1
ATOM 1560 C CA . LEU A 1 251 ? 96.006 -68.315 16.088 1.00 35.08 231 LEU A CA 1
ATOM 1561 C C . LEU A 1 251 ? 96.593 -67.635 14.863 1.00 40.09 231 LEU A C 1
ATOM 1562 O O . LEU A 1 251 ? 95.964 -67.608 13.797 1.00 41.99 231 LEU A O 1
ATOM 1567 N N . GLU A 1 252 ? 97.775 -67.040 15.004 1.00 42.32 232 GLU A N 1
ATOM 1568 C CA . GLU A 1 252 ? 98.390 -66.376 13.860 1.00 46.16 232 GLU A CA 1
ATOM 1569 C C . GLU A 1 252 ? 98.702 -67.372 12.757 1.00 44.82 232 GLU A C 1
ATOM 1570 O O . GLU A 1 252 ? 98.493 -67.086 11.571 1.00 46.00 232 GLU A O 1
ATOM 1576 N N . THR A 1 253 ? 99.209 -68.543 13.124 1.00 41.18 233 THR A N 1
ATOM 1577 C CA . THR A 1 253 ? 99.539 -69.557 12.133 1.00 40.58 233 THR A CA 1
ATOM 1578 C C . THR A 1 253 ? 98.280 -70.104 11.477 1.00 39.91 233 THR A C 1
ATOM 1579 O O . THR A 1 253 ? 98.182 -70.154 10.246 1.00 41.24 233 THR A O 1
ATOM 1583 N N . SER A 1 254 ? 97.294 -70.494 12.283 1.00 35.97 234 SER A N 1
ATOM 1584 C CA . SER A 1 254 ? 96.127 -71.201 11.778 1.00 36.69 234 SER A CA 1
ATOM 1585 C C . SER A 1 254 ? 95.027 -70.275 11.270 1.00 36.14 234 SER A C 1
ATOM 1586 O O . SER A 1 254 ? 94.269 -70.675 10.382 1.00 36.78 234 SER A O 1
ATOM 1589 N N . HIS A 1 255 ? 94.907 -69.067 11.830 1.00 36.09 235 HIS A N 1
ATOM 1590 C CA . HIS A 1 255 ? 93.793 -68.148 11.540 1.00 36.98 235 HIS A CA 1
ATOM 1591 C C . HIS A 1 255 ? 92.429 -68.830 11.690 1.00 35.86 235 HIS A C 1
ATOM 1592 O O . HIS A 1 255 ? 91.477 -68.545 10.954 1.00 34.07 235 HIS A O 1
ATOM 1594 N N . ILE A 1 256 ? 92.318 -69.731 12.666 1.00 35.19 236 ILE A N 1
ATOM 1595 C CA . ILE A 1 256 ? 91.059 -70.431 12.937 1.00 32.55 236 ILE A CA 1
ATOM 1596 C C . ILE A 1 256 ? 90.210 -69.550 13.848 1.00 30.91 236 ILE A C 1
ATOM 1597 O O . ILE A 1 256 ? 90.746 -68.958 14.798 1.00 30.52 236 ILE A O 1
ATOM 1602 N N . PRO A 1 257 ? 88.901 -69.412 13.601 1.00 30.65 237 PRO A N 1
ATOM 1603 C CA . PRO A 1 257 ? 88.071 -68.567 14.466 1.00 32.06 237 PRO A CA 1
ATOM 1604 C C . PRO A 1 257 ? 88.116 -69.020 15.918 1.00 31.61 237 PRO A C 1
ATOM 1605 O O . PRO A 1 257 ? 88.341 -70.191 16.230 1.00 31.69 237 PRO A O 1
ATOM 1609 N N . VAL A 1 258 ? 87.852 -68.070 16.810 1.00 31.90 238 VAL A N 1
ATOM 1610 C CA . VAL A 1 258 ? 87.964 -68.293 18.247 1.00 30.91 238 VAL A CA 1
ATOM 1611 C C . VAL A 1 258 ? 86.705 -67.798 18.932 1.00 29.53 238 VAL A C 1
ATOM 1612 O O . VAL A 1 258 ? 86.231 -66.690 18.665 1.00 30.74 238 VAL A O 1
ATOM 1616 N N . THR A 1 259 ? 86.189 -68.598 19.844 1.00 28.38 239 THR A N 1
ATOM 1617 C CA . THR A 1 259 ? 85.201 -68.123 20.787 1.00 27.68 239 THR A CA 1
ATOM 1618 C C . THR A 1 259 ? 85.634 -68.600 22.167 1.00 26.86 239 THR A C 1
ATOM 1619 O O . THR A 1 259 ? 86.424 -69.544 22.291 1.00 26.51 239 THR A O 1
ATOM 1623 N N . SER A 1 260 ? 85.133 -67.929 23.209 1.00 26.14 240 SER A N 1
ATOM 1624 C CA . SER A 1 260 ? 85.666 -68.108 24.559 1.00 26.95 240 SER A CA 1
ATOM 1625 C C . SER A 1 260 ? 84.557 -68.142 25.595 1.00 27.26 240 SER A C 1
ATOM 1626 O O . SER A 1 260 ? 83.580 -67.397 25.489 1.00 28.12 240 SER A O 1
ATOM 1629 N N . THR A 1 261 ? 84.733 -68.980 26.621 1.00 26.89 241 THR A N 1
ATOM 1630 C CA . THR A 1 261 ? 83.897 -68.889 27.808 1.00 24.32 241 THR A CA 1
ATOM 1631 C C . THR A 1 261 ? 84.226 -67.610 28.578 1.00 24.61 241 THR A C 1
ATOM 1632 O O . THR A 1 261 ? 85.241 -66.949 28.342 1.00 25.99 241 THR A O 1
ATOM 1636 N N . TYR A 1 262 ? 83.372 -67.271 29.542 1.00 24.38 242 TYR A N 1
ATOM 1637 C CA . TYR A 1 262 ? 83.661 -66.076 30.323 1.00 26.18 242 TYR A CA 1
ATOM 1638 C C . TYR A 1 262 ? 84.868 -66.284 31.230 1.00 25.73 242 TYR A C 1
ATOM 1639 O O . TYR A 1 262 ? 85.603 -65.327 31.496 1.00 25.88 242 TYR A O 1
ATOM 1648 N N . GLN A 1 263 ? 85.130 -67.515 31.674 1.00 24.32 243 GLN A N 1
ATOM 1649 C CA . GLN A 1 263 ? 86.378 -67.739 32.401 1.00 24.84 243 GLN A CA 1
ATOM 1650 C C . GLN A 1 263 ? 87.569 -67.349 31.545 1.00 25.32 243 GLN A C 1
ATOM 1651 O O . GLN A 1 263 ? 88.574 -66.846 32.063 1.00 26.67 243 GLN A O 1
ATOM 1657 N N . ALA A 1 264 ? 87.464 -67.531 30.232 1.00 26.09 244 ALA A N 1
ATOM 1658 C CA . ALA A 1 264 ? 88.534 -67.161 29.315 1.00 25.79 244 ALA A CA 1
ATOM 1659 C C . ALA A 1 264 ? 88.249 -65.856 28.587 1.00 24.93 244 ALA A C 1
ATOM 1660 O O . ALA A 1 264 ? 88.765 -65.639 27.491 1.00 26.31 244 ALA A O 1
ATOM 1662 N N . ALA A 1 265 ? 87.456 -64.968 29.184 1.00 23.92 245 ALA A N 1
ATOM 1663 C CA . ALA A 1 265 ? 87.066 -63.745 28.485 1.00 25.50 245 ALA A CA 1
ATOM 1664 C C . ALA A 1 265 ? 88.268 -62.905 28.086 1.00 26.96 245 ALA A C 1
ATOM 1665 O O . ALA A 1 265 ? 88.213 -62.172 27.091 1.00 29.42 245 ALA A O 1
ATOM 1667 N N . GLY A 1 266 ? 89.361 -62.987 28.831 1.00 27.16 246 GLY A N 1
ATOM 1668 C CA . GLY A 1 266 ? 90.503 -62.164 28.485 1.00 27.52 246 GLY A CA 1
ATOM 1669 C C . GLY A 1 266 ? 91.545 -62.804 27.587 1.00 27.13 246 GLY A C 1
ATOM 1670 O O . GLY A 1 266 ? 92.551 -62.162 27.279 1.00 26.79 246 GLY A O 1
ATOM 1671 N N . ALA A 1 267 ? 91.360 -64.058 27.164 1.00 27.28 247 ALA A N 1
ATOM 1672 C CA . ALA A 1 267 ? 92.409 -64.726 26.402 1.00 28.42 247 ALA A CA 1
ATOM 1673 C C . ALA A 1 267 ? 92.623 -64.060 25.049 1.00 27.35 247 ALA A C 1
ATOM 1674 O O . ALA A 1 267 ? 93.765 -63.879 24.612 1.00 27.04 247 ALA A O 1
ATOM 1676 N N . VAL A 1 268 ? 91.533 -63.685 24.384 1.00 27.92 248 VAL A N 1
ATOM 1677 C CA . VAL A 1 268 ? 91.545 -63.086 23.060 1.00 30.53 248 VAL A CA 1
ATOM 1678 C C . VAL A 1 268 ? 90.416 -62.072 23.022 1.00 29.39 248 VAL A C 1
ATOM 1679 O O . VAL A 1 268 ? 89.399 -62.239 23.699 1.00 28.24 248 VAL A O 1
ATOM 1683 N N . ASN A 1 269 ? 90.580 -61.018 22.223 1.00 31.09 249 ASN A N 1
ATOM 1684 C CA . ASN A 1 269 ? 89.514 -60.034 22.100 1.00 33.82 249 ASN A CA 1
ATOM 1685 C C . ASN A 1 269 ? 89.436 -59.516 20.669 1.00 34.41 249 ASN A C 1
ATOM 1686 O O . ASN A 1 269 ? 90.332 -59.745 19.849 1.00 33.89 249 ASN A O 1
ATOM 1691 N N . GLN A 1 270 ? 88.328 -58.817 20.383 1.00 35.33 250 GLN A N 1
ATOM 1692 C CA . GLN A 1 270 ? 88.037 -58.368 19.024 1.00 35.72 250 GLN A CA 1
ATOM 1693 C C . GLN A 1 270 ? 89.156 -57.499 18.470 1.00 36.20 250 GLN A C 1
ATOM 1694 O O . GLN A 1 270 ? 89.462 -57.564 17.276 1.00 37.23 250 GLN A O 1
ATOM 1700 N N . ASP A 1 271 ? 89.780 -56.679 19.320 1.00 35.92 251 ASP A N 1
ATOM 1701 C CA . ASP A 1 271 ? 90.816 -55.758 18.859 1.00 37.44 251 ASP A CA 1
ATOM 1702 C C . ASP A 1 271 ? 92.131 -56.457 18.523 1.00 36.80 251 ASP A C 1
ATOM 1703 O O . ASP A 1 271 ? 92.963 -55.861 17.830 1.00 36.76 251 ASP A O 1
ATOM 1708 N N . ASN A 1 272 ? 92.351 -57.694 18.986 1.00 36.56 252 ASN A N 1
ATOM 1709 C CA . ASN A 1 272 ? 93.611 -58.375 18.716 1.00 36.31 252 ASN A CA 1
ATOM 1710 C C . ASN A 1 272 ? 93.477 -59.631 17.852 1.00 35.94 252 ASN A C 1
ATOM 1711 O O . ASN A 1 272 ? 94.496 -60.268 17.575 1.00 35.67 252 ASN A O 1
ATOM 1716 N N . PHE A 1 273 ? 92.280 -59.983 17.376 1.00 36.24 253 PHE A N 1
ATOM 1717 C CA . PHE A 1 273 ? 92.125 -61.125 16.471 1.00 35.28 253 PHE A CA 1
ATOM 1718 C C . PHE A 1 273 ? 90.899 -60.919 15.594 1.00 37.48 253 PHE A C 1
ATOM 1719 O O . PHE A 1 273 ? 89.775 -60.866 16.100 1.00 39.17 253 PHE A O 1
ATOM 1727 N N . SER A 1 274 ? 91.110 -60.825 14.277 1.00 37.70 254 SER A N 1
ATOM 1728 C CA . SER A 1 274 ? 90.027 -60.465 13.366 1.00 38.96 254 SER A CA 1
ATOM 1729 C C . SER A 1 274 ? 88.945 -61.531 13.289 1.00 38.42 254 SER A C 1
ATOM 1730 O O . SER A 1 274 ? 87.837 -61.239 12.826 1.00 39.00 254 SER A O 1
ATOM 1733 N N . ARG A 1 275 ? 89.234 -62.759 13.707 1.00 36.64 255 ARG A N 1
ATOM 1734 C CA . ARG A 1 275 ? 88.258 -63.840 13.629 1.00 35.54 255 ARG A CA 1
ATOM 1735 C C . ARG A 1 275 ? 87.763 -64.253 15.009 1.00 33.17 255 ARG A C 1
ATOM 1736 O O . ARG A 1 275 ? 87.330 -65.393 15.213 1.00 32.03 255 ARG A O 1
ATOM 1744 N N . PHE A 1 276 ? 87.797 -63.317 15.952 1.00 32.26 256 PHE A N 1
ATOM 1745 C CA . PHE A 1 276 ? 87.175 -63.526 17.249 1.00 32.47 256 PHE A CA 1
ATOM 1746 C C . PHE A 1 276 ? 85.659 -63.528 17.097 1.00 33.28 256 PHE A C 1
ATOM 1747 O O . PHE A 1 276 ? 85.090 -62.703 16.375 1.00 33.72 256 PHE A O 1
ATOM 1755 N N . ALA A 1 277 ? 84.995 -64.470 17.772 1.00 34.33 257 ALA A N 1
ATOM 1756 C CA . ALA A 1 277 ? 83.557 -64.646 17.613 1.00 35.04 257 ALA A CA 1
ATOM 1757 C C . ALA A 1 277 ? 82.778 -64.360 18.890 1.00 35.65 257 ALA A C 1
ATOM 1758 O O . ALA A 1 277 ? 81.602 -64.729 18.979 1.00 36.94 257 ALA A O 1
ATOM 1760 N N . GLY A 1 278 ? 83.395 -63.703 19.868 1.00 34.97 258 GLY A N 1
ATOM 1761 C CA . GLY A 1 278 ? 82.719 -63.284 21.074 1.00 33.43 258 GLY A CA 1
ATOM 1762 C C . GLY A 1 278 ? 82.822 -64.318 22.177 1.00 31.76 258 GLY A C 1
ATOM 1763 O O . GLY A 1 278 ? 83.302 -65.436 21.989 1.00 30.23 258 GLY A O 1
ATOM 1764 N N . ARG A 1 279 ? 82.357 -63.920 23.359 1.00 31.44 259 ARG A N 1
ATOM 1765 C CA . ARG A 1 279 ? 82.230 -64.834 24.483 1.00 32.07 259 ARG A CA 1
ATOM 1766 C C . ARG A 1 279 ? 80.890 -65.537 24.410 1.00 32.89 259 ARG A C 1
ATOM 1767 O O . ARG A 1 279 ? 79.873 -64.926 24.071 1.00 33.97 259 ARG A O 1
ATOM 1775 N N . VAL A 1 280 ? 80.889 -66.827 24.737 1.00 31.52 260 VAL A N 1
ATOM 1776 C CA . VAL A 1 280 ? 79.680 -67.635 24.703 1.00 31.53 260 VAL A CA 1
ATOM 1777 C C . VAL A 1 280 ? 79.295 -68.008 26.125 1.00 33.44 260 VAL A C 1
ATOM 1778 O O . VAL A 1 280 ? 80.158 -68.224 26.985 1.00 33.19 260 VAL A O 1
ATOM 1782 N N . GLY A 1 281 ? 77.993 -68.069 26.372 1.00 34.08 261 GLY A N 1
ATOM 1783 C CA . GLY A 1 281 ? 77.495 -68.475 27.664 1.00 37.77 261 GLY A CA 1
ATOM 1784 C C . GLY A 1 281 ? 76.390 -67.588 28.177 1.00 39.82 261 GLY A C 1
ATOM 1785 O O . GLY A 1 281 ? 75.655 -67.972 29.092 1.00 40.83 261 GLY A O 1
ATOM 1786 N N . LEU A 1 282 ? 76.242 -66.405 27.586 1.00 40.51 262 LEU A N 1
ATOM 1787 C CA . LEU A 1 282 ? 75.313 -65.434 28.140 1.00 41.58 262 LEU A CA 1
ATOM 1788 C C . LEU A 1 282 ? 74.323 -64.924 27.097 1.00 42.57 262 LEU A C 1
ATOM 1789 O O . LEU A 1 282 ? 73.118 -64.879 27.367 1.00 43.82 262 LEU A O 1
ATOM 1794 N N . PHE A 1 283 ? 74.791 -64.558 25.907 1.00 42.12 263 PHE A N 1
ATOM 1795 C CA . PHE A 1 283 ? 73.928 -63.924 24.916 1.00 42.81 263 PHE A CA 1
ATOM 1796 C C . PHE A 1 283 ? 73.529 -64.919 23.831 1.00 45.46 263 PHE A C 1
ATOM 1797 O O . PHE A 1 283 ? 74.317 -65.790 23.448 1.00 44.84 263 PHE A O 1
ATOM 1805 N N . ASN A 1 284 ? 72.283 -64.798 23.357 1.00 46.28 264 ASN A N 1
ATOM 1806 C CA . ASN A 1 284 ? 71.692 -65.786 22.465 1.00 49.25 264 ASN A CA 1
ATOM 1807 C C . ASN A 1 284 ? 71.962 -65.497 21.001 1.00 50.97 264 ASN A C 1
ATOM 1808 O O . ASN A 1 284 ? 71.401 -66.171 20.133 1.00 54.99 264 ASN A O 1
ATOM 1813 N N . ASN A 1 285 ? 72.794 -64.517 20.701 1.00 48.77 265 ASN A N 1
ATOM 1814 C CA . ASN A 1 285 ? 73.034 -64.114 19.329 1.00 51.73 265 ASN A CA 1
ATOM 1815 C C . ASN A 1 285 ? 74.529 -63.975 19.067 1.00 51.05 265 ASN A C 1
ATOM 1816 O O . ASN A 1 285 ? 74.981 -62.989 18.482 1.00 52.29 265 ASN A O 1
ATOM 1821 N N . GLN A 1 286 ? 75.327 -64.963 19.501 1.00 47.28 266 GLN A N 1
ATOM 1822 C CA . GLN A 1 286 ? 76.782 -64.891 19.376 1.00 43.51 266 GLN A CA 1
ATOM 1823 C C . GLN A 1 286 ? 77.272 -65.675 18.163 1.00 40.28 266 GLN A C 1
ATOM 1824 O O . GLN A 1 286 ? 76.843 -66.808 17.923 1.00 38.75 266 GLN A O 1
ATOM 1830 N N . ALA A 1 287 ? 78.187 -65.062 17.409 1.00 38.80 267 ALA A N 1
ATOM 1831 C CA . ALA A 1 287 ? 78.841 -65.749 16.304 1.00 38.25 267 ALA A CA 1
ATOM 1832 C C . ALA A 1 287 ? 79.477 -67.052 16.761 1.00 37.80 267 ALA A C 1
ATOM 1833 O O . ALA A 1 287 ? 79.425 -68.062 16.050 1.00 37.26 267 ALA A O 1
ATOM 1835 N N . GLY A 1 288 ? 80.099 -67.038 17.941 1.00 36.54 268 GLY A N 1
ATOM 1836 C CA . GLY A 1 288 ? 80.725 -68.250 18.457 1.00 37.19 268 GLY A CA 1
ATOM 1837 C C . GLY A 1 288 ? 79.771 -69.427 18.502 1.00 36.99 268 GLY A C 1
ATOM 1838 O O . GLY A 1 288 ? 80.141 -70.554 18.165 1.00 36.56 268 GLY A O 1
ATOM 1839 N N . ASP A 1 289 ? 78.522 -69.184 18.907 1.00 36.82 269 ASP A N 1
ATOM 1840 C CA . ASP A 1 289 ? 77.553 -70.273 18.964 1.00 38.05 269 ASP A CA 1
ATOM 1841 C C . ASP A 1 289 ? 77.207 -70.770 17.569 1.00 39.64 269 ASP A C 1
ATOM 1842 O O . ASP A 1 289 ? 77.087 -71.980 17.344 1.00 40.27 269 ASP A O 1
ATOM 1847 N N . ARG A 1 290 ? 77.028 -69.852 16.621 1.00 38.25 270 ARG A N 1
ATOM 1848 C CA . ARG A 1 290 ? 76.702 -70.262 15.264 1.00 39.69 270 ARG A CA 1
ATOM 1849 C C . ARG A 1 290 ? 77.853 -71.038 14.646 1.00 40.08 270 ARG A C 1
ATOM 1850 O O . ARG A 1 290 ? 77.635 -72.023 13.931 1.00 40.40 270 ARG A O 1
ATOM 1858 N N . LEU A 1 291 ? 79.091 -70.628 14.937 1.00 39.08 271 LEU A N 1
ATOM 1859 C CA . LEU A 1 291 ? 80.243 -71.351 14.417 1.00 38.70 271 LEU A CA 1
ATOM 1860 C C . LEU A 1 291 ? 80.377 -72.714 15.076 1.00 37.67 271 LEU A C 1
ATOM 1861 O O . LEU A 1 291 ? 80.781 -73.682 14.426 1.00 38.89 271 LEU A O 1
ATOM 1866 N N . LEU A 1 292 ? 80.042 -72.813 16.360 1.00 37.05 272 LEU A N 1
ATOM 1867 C CA . LEU A 1 292 ? 80.073 -74.115 17.021 1.00 37.53 272 LEU A CA 1
ATOM 1868 C C . LEU A 1 292 ? 79.026 -75.050 16.428 1.00 39.99 272 LEU A C 1
ATOM 1869 O O . LEU A 1 292 ? 79.282 -76.246 16.253 1.00 39.26 272 LEU A O 1
ATOM 1874 N N . GLN A 1 293 ? 77.849 -74.509 16.088 1.00 42.43 273 GLN A N 1
ATOM 1875 C CA . GLN A 1 293 ? 76.806 -75.295 15.432 1.00 46.36 273 GLN A CA 1
ATOM 1876 C C . GLN A 1 293 ? 77.218 -75.706 14.024 1.00 45.07 273 GLN A C 1
ATOM 1877 O O . GLN A 1 293 ? 76.904 -76.815 13.574 1.00 45.55 273 GLN A O 1
ATOM 1883 N N . LEU A 1 294 ? 77.889 -74.809 13.304 1.00 42.13 274 LEU A N 1
ATOM 1884 C CA . LEU A 1 294 ? 78.329 -75.086 11.947 1.00 43.06 274 LEU A CA 1
ATOM 1885 C C . LEU A 1 294 ? 79.524 -76.024 11.894 1.00 41.93 274 LEU A C 1
ATOM 1886 O O . LEU A 1 294 ? 79.743 -76.672 10.863 1.00 42.17 274 LEU A O 1
ATOM 1891 N N . ALA A 1 295 ? 80.291 -76.123 12.982 1.00 36.64 275 ALA A N 1
ATOM 1892 C CA . ALA A 1 295 ? 81.621 -76.707 12.904 1.00 36.27 275 ALA A CA 1
ATOM 1893 C C . ALA A 1 295 ? 81.594 -78.178 12.518 1.00 37.26 275 ALA A C 1
ATOM 1894 O O . ALA A 1 295 ? 80.698 -78.934 12.903 1.00 38.43 275 ALA A O 1
ATOM 1896 N N . ASP A 1 296 ? 82.611 -78.580 11.768 1.00 38.10 276 ASP A N 1
ATOM 1897 C CA . ASP A 1 296 ? 82.946 -79.983 11.606 1.00 39.04 276 ASP A CA 1
ATOM 1898 C C . ASP A 1 296 ? 84.131 -80.386 12.475 1.00 36.88 276 ASP A C 1
ATOM 1899 O O . ASP A 1 296 ? 84.440 -81.577 12.556 1.00 35.97 276 ASP A O 1
ATOM 1904 N N . LEU A 1 297 ? 84.786 -79.418 13.118 1.00 34.65 277 LEU A N 1
ATOM 1905 C CA . LEU A 1 297 ? 85.876 -79.674 14.062 1.00 32.63 277 LEU A CA 1
ATOM 1906 C C . LEU A 1 297 ? 85.841 -78.597 15.137 1.00 31.98 277 LEU A C 1
ATOM 1907 O O . LEU A 1 297 ? 85.851 -77.404 14.815 1.00 31.51 277 LEU A O 1
ATOM 1912 N N . VAL A 1 298 ? 85.793 -79.016 16.404 1.00 29.39 278 VAL A N 1
ATOM 1913 C CA . VAL A 1 298 ? 85.874 -78.117 17.548 1.00 27.80 278 VAL A CA 1
ATOM 1914 C C . VAL A 1 298 ? 87.092 -78.526 18.357 1.00 26.86 278 VAL A C 1
ATOM 1915 O O . VAL A 1 298 ? 87.247 -79.703 18.692 1.00 27.39 278 VAL A O 1
ATOM 1919 N N . ILE A 1 299 ? 87.953 -77.566 18.656 1.00 25.03 279 ILE A N 1
ATOM 1920 C CA . ILE A 1 299 ? 89.130 -77.800 19.479 1.00 23.76 279 ILE A CA 1
ATOM 1921 C C . ILE A 1 299 ? 88.963 -76.973 20.740 1.00 22.24 279 ILE A C 1
ATOM 1922 O O . ILE A 1 299 ? 89.079 -75.741 20.710 1.00 23.36 279 ILE A O 1
ATOM 1927 N N . CYS A 1 300 ? 88.689 -77.649 21.849 1.00 22.38 280 CYS A N 1
ATOM 1928 C CA . CYS A 1 300 ? 88.501 -76.994 23.131 1.00 22.69 280 CYS A CA 1
ATOM 1929 C C . CYS A 1 300 ? 89.843 -76.917 23.833 1.00 21.40 280 CYS A C 1
ATOM 1930 O O . CYS A 1 300 ? 90.495 -77.943 24.018 1.00 23.37 280 CYS A O 1
ATOM 1933 N N . ILE A 1 301 ? 90.250 -75.713 24.225 1.00 20.70 281 ILE A N 1
ATOM 1934 C CA . ILE A 1 301 ? 91.552 -75.504 24.850 1.00 20.89 281 ILE A CA 1
ATOM 1935 C C . ILE A 1 301 ? 91.342 -74.990 26.267 1.00 21.58 281 ILE A C 1
ATOM 1936 O O . ILE A 1 301 ? 90.829 -73.882 26.464 1.00 20.69 281 ILE A O 1
ATOM 1941 N N . GLY A 1 302 ? 91.783 -75.778 27.246 1.00 21.10 282 GLY A N 1
ATOM 1942 C CA . GLY A 1 302 ? 91.708 -75.372 28.638 1.00 21.01 282 GLY A CA 1
ATOM 1943 C C . GLY A 1 302 ? 90.306 -75.331 29.180 1.00 21.27 282 GLY A C 1
ATOM 1944 O O . GLY A 1 302 ? 90.038 -74.591 30.138 1.00 22.01 282 GLY A O 1
ATOM 1945 N N . TYR A 1 303 ? 89.409 -76.131 28.613 1.00 22.02 283 TYR A N 1
ATOM 1946 C CA . TYR A 1 303 ? 87.976 -76.011 28.835 1.00 21.33 283 TYR A CA 1
ATOM 1947 C C . TYR A 1 303 ? 87.406 -77.192 29.614 1.00 21.97 283 TYR A C 1
ATOM 1948 O O . TYR A 1 303 ? 87.743 -78.351 29.353 1.00 22.32 283 TYR A O 1
ATOM 1957 N N . SER A 1 304 ? 86.504 -76.879 30.536 1.00 22.07 284 SER A N 1
ATOM 1958 C CA . SER A 1 304 ? 85.698 -77.836 31.256 1.00 24.10 284 SER A CA 1
ATOM 1959 C C . SER A 1 304 ? 84.217 -77.539 31.028 1.00 23.47 284 SER A C 1
ATOM 1960 O O . SER A 1 304 ? 83.830 -76.368 30.978 1.00 23.75 284 SER A O 1
ATOM 1963 N N . PRO A 1 305 ? 83.375 -78.564 30.881 1.00 23.72 285 PRO A N 1
ATOM 1964 C CA . PRO A 1 305 ? 81.953 -78.317 30.606 1.00 25.06 285 PRO A CA 1
ATOM 1965 C C . PRO A 1 305 ? 81.269 -77.356 31.554 1.00 26.80 285 PRO A C 1
ATOM 1966 O O . PRO A 1 305 ? 80.305 -76.699 31.140 1.00 29.11 285 PRO A O 1
ATOM 1970 N N . VAL A 1 306 ? 81.715 -77.255 32.810 1.00 25.89 286 VAL A N 1
ATOM 1971 C CA . VAL A 1 306 ? 81.083 -76.339 33.752 1.00 27.34 286 VAL A CA 1
ATOM 1972 C C . VAL A 1 306 ? 81.146 -74.894 33.277 1.00 26.29 286 VAL A C 1
ATOM 1973 O O . VAL A 1 306 ? 80.332 -74.071 33.706 1.00 28.31 286 VAL A O 1
ATOM 1977 N N . GLU A 1 307 ? 82.081 -74.559 32.395 1.00 25.09 287 GLU A N 1
ATOM 1978 C CA . GLU A 1 307 ? 82.234 -73.177 31.947 1.00 23.84 287 GLU A CA 1
ATOM 1979 C C . GLU A 1 307 ? 81.166 -72.747 30.957 1.00 27.59 287 GLU A C 1
ATOM 1980 O O . GLU A 1 307 ? 80.911 -71.543 30.818 1.00 28.97 287 GLU A O 1
ATOM 1986 N N . TYR A 1 308 ? 80.557 -73.694 30.253 1.00 29.67 288 TYR A N 1
ATOM 1987 C CA . TYR A 1 308 ? 79.496 -73.404 29.296 1.00 29.66 288 TYR A CA 1
ATOM 1988 C C . TYR A 1 308 ? 78.828 -74.723 28.939 1.00 29.75 288 TYR A C 1
ATOM 1989 O O . TYR A 1 308 ? 79.416 -75.547 28.226 1.00 28.50 288 TYR A O 1
ATOM 1998 N N . GLU A 1 309 ? 77.624 -74.940 29.460 1.00 30.65 289 GLU A N 1
ATOM 1999 C CA . GLU A 1 309 ? 76.916 -76.208 29.346 1.00 32.76 289 GLU A CA 1
ATOM 2000 C C . GLU A 1 309 ? 76.996 -76.741 27.914 1.00 32.15 289 GLU A C 1
ATOM 2001 O O . GLU A 1 309 ? 76.519 -76.075 26.988 1.00 33.00 289 GLU A O 1
ATOM 2007 N N . PRO A 1 310 ? 77.587 -77.916 27.691 1.00 30.80 290 PRO A N 1
ATOM 2008 C CA . PRO A 1 310 ? 77.747 -78.398 26.309 1.00 30.92 290 PRO A CA 1
ATOM 2009 C C . PRO A 1 310 ? 76.435 -78.684 25.603 1.00 31.55 290 PRO A C 1
ATOM 2010 O O . PRO A 1 310 ? 76.409 -78.672 24.365 1.00 32.24 290 PRO A O 1
ATOM 2014 N N . ALA A 1 311 ? 75.350 -78.950 26.338 1.00 32.35 291 ALA A N 1
ATOM 2015 C CA . ALA A 1 311 ? 74.040 -79.072 25.702 1.00 35.89 291 ALA A CA 1
ATOM 2016 C C . ALA A 1 311 ? 73.687 -77.835 24.894 1.00 39.09 291 ALA A C 1
ATOM 2017 O O . ALA A 1 311 ? 72.862 -77.914 23.970 1.00 40.45 291 ALA A O 1
ATOM 2019 N N . MET A 1 312 ? 74.283 -76.693 25.229 1.00 38.88 292 MET A N 1
ATOM 2020 C CA . MET A 1 312 ? 73.971 -75.446 24.547 1.00 39.49 292 MET A CA 1
ATOM 2021 C C . MET A 1 312 ? 74.686 -75.298 23.213 1.00 38.23 292 MET A C 1
ATOM 2022 O O . MET A 1 312 ? 74.220 -74.523 22.370 1.00 38.23 292 MET A O 1
ATOM 2027 N N . TRP A 1 313 ? 75.792 -76.013 22.988 1.00 36.32 293 TRP A N 1
ATOM 2028 C CA . TRP A 1 313 ? 76.603 -75.773 21.796 1.00 35.06 293 TRP A CA 1
ATOM 2029 C C . TRP A 1 313 ? 77.056 -77.020 21.059 1.00 35.75 293 TRP A C 1
ATOM 2030 O O . TRP A 1 313 ? 77.388 -76.908 19.873 1.00 36.17 293 TRP A O 1
ATOM 2041 N N . ASN A 1 314 ? 77.097 -78.187 21.699 1.00 35.81 294 ASN A N 1
ATOM 2042 C CA . ASN A 1 314 ? 77.671 -79.375 21.070 1.00 36.56 294 ASN A CA 1
ATOM 2043 C C . ASN A 1 314 ? 76.578 -80.165 20.373 1.00 37.84 294 ASN A C 1
ATOM 2044 O O . ASN A 1 314 ? 75.855 -80.940 21.001 1.00 38.07 294 ASN A O 1
ATOM 2049 N N . SER A 1 315 ? 76.487 -79.995 19.058 1.00 38.93 295 SER A N 1
ATOM 2050 C CA . SER A 1 315 ? 75.514 -80.746 18.279 1.00 41.20 295 SER A CA 1
ATOM 2051 C C . SER A 1 315 ? 75.863 -82.223 18.229 1.00 42.04 295 SER A C 1
ATOM 2052 O O . SER A 1 315 ? 74.974 -83.062 18.054 1.00 42.30 295 SER A O 1
ATOM 2055 N N . GLY A 1 316 ? 77.146 -82.555 18.364 1.00 42.71 296 GLY A N 1
ATOM 2056 C CA . GLY A 1 316 ? 77.615 -83.906 18.157 1.00 42.86 296 GLY A CA 1
ATOM 2057 C C . GLY A 1 316 ? 78.038 -84.206 16.738 1.00 42.50 296 GLY A C 1
ATOM 2058 O O . GLY A 1 316 ? 78.515 -85.315 16.471 1.00 43.27 296 GLY A O 1
ATOM 2059 N N . ASN A 1 317 ? 77.892 -83.253 15.821 1.00 41.01 297 ASN A N 1
ATOM 2060 C CA . ASN A 1 317 ? 78.253 -83.474 14.429 1.00 41.36 297 ASN A CA 1
ATOM 2061 C C . ASN A 1 317 ? 79.715 -83.176 14.128 1.00 41.21 297 ASN A C 1
ATOM 2062 O O . ASN A 1 317 ? 80.202 -83.573 13.062 1.00 42.31 297 ASN A O 1
ATOM 2067 N N . ALA A 1 318 ? 80.408 -82.470 15.015 1.00 37.63 298 ALA A N 1
ATOM 2068 C CA . ALA A 1 318 ? 81.802 -82.099 14.818 1.00 37.70 298 ALA A CA 1
ATOM 2069 C C . ALA A 1 318 ? 82.708 -83.086 15.528 1.00 36.88 298 ALA A C 1
ATOM 2070 O O . ALA A 1 318 ? 82.377 -83.572 16.611 1.00 37.57 298 ALA A O 1
ATOM 2072 N N . THR A 1 319 ? 83.849 -83.385 14.914 1.00 34.70 299 THR A N 1
ATOM 2073 C CA . THR A 1 319 ? 84.921 -84.023 15.659 1.00 32.87 299 THR A CA 1
ATOM 2074 C C . THR A 1 319 ? 85.338 -83.082 16.783 1.00 32.25 299 THR A C 1
ATOM 2075 O O . THR A 1 319 ? 85.460 -81.868 16.579 1.00 32.66 299 THR A O 1
ATOM 2079 N N . LEU A 1 320 ? 85.495 -83.639 17.984 1.00 30.09 300 LEU A N 1
ATOM 2080 C CA . LEU A 1 320 ? 85.731 -82.876 19.200 1.00 27.21 300 LEU A CA 1
ATOM 2081 C C . LEU A 1 320 ? 87.117 -83.219 19.726 1.00 26.04 300 LEU A C 1
ATOM 2082 O O . LEU A 1 320 ? 87.391 -84.382 20.042 1.00 25.49 300 LEU A O 1
ATOM 2087 N N . VAL A 1 321 ? 87.988 -82.213 19.804 1.00 25.41 301 VAL A N 1
ATOM 2088 C CA . VAL A 1 321 ? 89.333 -82.356 20.350 1.00 23.39 301 VAL A CA 1
ATOM 2089 C C . VAL A 1 321 ? 89.378 -81.627 21.683 1.00 22.55 301 VAL A C 1
ATOM 2090 O O . VAL A 1 321 ? 88.934 -80.478 21.781 1.00 23.30 301 VAL A O 1
ATOM 2094 N N . HIS A 1 322 ? 89.905 -82.293 22.708 1.00 21.21 302 HIS A N 1
ATOM 2095 C CA . HIS A 1 322 ? 90.069 -81.714 24.031 1.00 21.52 302 HIS A CA 1
ATOM 2096 C C . HIS A 1 322 ? 91.561 -81.552 24.292 1.00 21.84 302 HIS A C 1
ATOM 2097 O O . HIS A 1 322 ? 92.307 -82.529 24.213 1.00 24.47 302 HIS A O 1
ATOM 2104 N N . ILE A 1 323 ? 91.991 -80.328 24.593 1.00 21.05 303 ILE A N 1
ATOM 2105 C CA . ILE A 1 323 ? 93.364 -80.035 25.002 1.00 21.16 303 ILE A CA 1
ATOM 2106 C C . ILE A 1 323 ? 93.306 -79.328 26.353 1.00 20.29 303 ILE A C 1
ATOM 2107 O O . ILE A 1 323 ? 92.760 -78.226 26.445 1.00 20.36 303 ILE A O 1
ATOM 2112 N N . ASP A 1 324 ? 93.886 -79.934 27.393 1.00 20.91 304 ASP A N 1
ATOM 2113 C CA . ASP A 1 324 ? 93.873 -79.300 28.709 1.00 19.12 304 ASP A CA 1
ATOM 2114 C C . ASP A 1 324 ? 94.985 -79.873 29.577 1.00 20.26 304 ASP A C 1
ATOM 2115 O O . ASP A 1 324 ? 95.678 -80.818 29.189 1.00 19.79 304 ASP A O 1
ATOM 2120 N N . VAL A 1 325 ? 95.135 -79.286 30.777 1.00 20.67 305 VAL A N 1
ATOM 2121 C CA . VAL A 1 325 ? 96.083 -79.793 31.776 1.00 19.21 305 VAL A CA 1
ATOM 2122 C C . VAL A 1 325 ? 95.566 -81.036 32.471 1.00 20.85 305 VAL A C 1
ATOM 2123 O O . VAL A 1 325 ? 96.344 -81.723 33.152 1.00 18.41 305 VAL A O 1
ATOM 2127 N N . LEU A 1 326 ? 94.290 -81.349 32.304 1.00 20.55 306 LEU A N 1
ATOM 2128 C CA . LEU A 1 326 ? 93.641 -82.507 32.894 1.00 23.37 306 LEU A CA 1
ATOM 2129 C C . LEU A 1 326 ? 92.862 -83.254 31.831 1.00 20.47 306 LEU A C 1
ATOM 2130 O O . LEU A 1 326 ? 92.456 -82.672 30.818 1.00 20.04 306 LEU A O 1
ATOM 2135 N N . PRO A 1 327 ? 92.607 -84.545 32.049 1.00 18.94 307 PRO A N 1
ATOM 2136 C CA . PRO A 1 327 ? 91.654 -85.272 31.203 1.00 19.87 307 PRO A CA 1
ATOM 2137 C C . PRO A 1 327 ? 90.302 -84.579 31.167 1.00 19.47 307 PRO A C 1
ATOM 2138 O O . PRO A 1 327 ? 89.939 -83.820 32.063 1.00 21.64 307 PRO A O 1
ATOM 2142 N N . ALA A 1 328 ? 89.537 -84.889 30.129 1.00 18.80 308 ALA A N 1
ATOM 2143 C CA . ALA A 1 328 ? 88.212 -84.302 29.973 1.00 20.37 308 ALA A CA 1
ATOM 2144 C C . ALA A 1 328 ? 87.270 -84.759 31.080 1.00 20.83 308 ALA A C 1
ATOM 2145 O O . ALA A 1 328 ? 87.264 -85.930 31.480 1.00 20.74 308 ALA A O 1
ATOM 2147 N N . TYR A 1 329 ? 86.469 -83.822 31.577 1.00 22.62 309 TYR A N 1
ATOM 2148 C CA . TYR A 1 329 ? 85.361 -84.145 32.476 1.00 24.78 309 TYR A CA 1
ATOM 2149 C C . TYR A 1 329 ? 84.167 -84.543 31.618 1.00 24.56 309 TYR A C 1
ATOM 2150 O O . TYR A 1 329 ? 83.302 -83.728 31.299 1.00 25.54 309 TYR A O 1
ATOM 2159 N N . GLU A 1 330 ? 84.120 -85.816 31.246 1.00 22.27 310 GLU A N 1
ATOM 2160 C CA . GLU A 1 330 ? 83.157 -86.272 30.261 1.00 24.77 310 GLU A CA 1
ATOM 2161 C C . GLU A 1 330 ? 81.739 -86.177 30.799 1.00 26.49 310 GLU A C 1
ATOM 2162 O O . GLU A 1 330 ? 81.491 -86.326 32.001 1.00 27.08 310 GLU A O 1
ATOM 2168 N N . GLU A 1 331 ? 80.810 -85.907 29.882 1.00 25.82 311 GLU A N 1
ATOM 2169 C CA . GLU A 1 331 ? 79.382 -85.964 30.143 1.00 28.44 311 GLU A CA 1
ATOM 2170 C C . GLU A 1 331 ? 78.702 -86.285 28.818 1.00 29.51 311 GLU A C 1
ATOM 2171 O O . GLU A 1 331 ? 79.359 -86.415 27.784 1.00 29.62 311 GLU A O 1
ATOM 2177 N N . ARG A 1 332 ? 77.376 -86.411 28.838 1.00 32.73 312 ARG A N 1
ATOM 2178 C CA . ARG A 1 332 ? 76.714 -86.957 27.658 1.00 34.48 312 ARG A CA 1
ATOM 2179 C C . ARG A 1 332 ? 76.844 -86.044 26.451 1.00 33.25 312 ARG A C 1
ATOM 2180 O O . ARG A 1 332 ? 76.736 -86.522 25.314 1.00 36.21 312 ARG A O 1
ATOM 2188 N N . ASN A 1 333 ? 77.079 -84.750 26.665 1.00 29.53 313 ASN A N 1
ATOM 2189 C CA . ASN A 1 333 ? 77.277 -83.811 25.571 1.00 29.39 313 ASN A CA 1
ATOM 2190 C C . ASN A 1 333 ? 78.731 -83.371 25.455 1.00 27.30 313 ASN A C 1
ATOM 2191 O O . ASN A 1 333 ? 79.020 -82.367 24.797 1.00 27.07 313 ASN A O 1
ATOM 2196 N N . TYR A 1 334 ? 79.656 -84.111 26.084 1.00 25.50 314 TYR A N 1
ATOM 2197 C CA . TYR A 1 334 ? 81.080 -83.809 25.982 1.00 25.20 314 TYR A CA 1
ATOM 2198 C C . TYR A 1 334 ? 81.842 -85.131 26.111 1.00 25.71 314 TYR A C 1
ATOM 2199 O O . TYR A 1 334 ? 82.299 -85.530 27.184 1.00 26.23 314 TYR A O 1
ATOM 2208 N N . THR A 1 335 ? 81.974 -85.817 24.976 1.00 24.85 315 THR A N 1
ATOM 2209 C CA . THR A 1 335 ? 82.740 -87.056 24.852 1.00 25.96 315 THR A CA 1
ATOM 2210 C C . THR A 1 335 ? 83.737 -86.831 23.725 1.00 24.54 315 THR A C 1
ATOM 2211 O O . THR A 1 335 ? 83.457 -87.159 22.560 1.00 25.66 315 THR A O 1
ATOM 2215 N N . PRO A 1 336 ? 84.908 -86.268 24.026 1.00 22.42 316 PRO A N 1
ATOM 2216 C CA . PRO A 1 336 ? 85.872 -85.929 22.972 1.00 23.89 316 PRO A CA 1
ATOM 2217 C C . PRO A 1 336 ? 86.298 -87.135 22.152 1.00 25.09 316 PRO A C 1
ATOM 2218 O O . PRO A 1 336 ? 86.449 -88.248 22.664 1.00 25.09 316 PRO A O 1
ATOM 2222 N N . ASP A 1 337 ? 86.516 -86.887 20.858 1.00 24.76 317 ASP A N 1
ATOM 2223 C CA . ASP A 1 337 ? 87.078 -87.899 19.976 1.00 25.37 317 ASP A CA 1
ATOM 2224 C C . ASP A 1 337 ? 88.575 -88.021 20.141 1.00 25.67 317 ASP A C 1
ATOM 2225 O O . ASP A 1 337 ? 89.131 -89.099 19.906 1.00 26.18 317 ASP A O 1
ATOM 2230 N N . VAL A 1 338 ? 89.235 -86.922 20.500 1.00 25.04 318 VAL A N 1
ATOM 2231 C CA . VAL A 1 338 ? 90.674 -86.881 20.701 1.00 25.48 318 VAL A CA 1
ATOM 2232 C C . VAL A 1 338 ? 90.921 -86.101 21.983 1.00 24.67 318 VAL A C 1
ATOM 2233 O O . VAL A 1 338 ? 90.322 -85.040 22.193 1.00 24.28 318 VAL A O 1
ATOM 2237 N N . GLU A 1 339 ? 91.794 -86.624 22.837 1.00 23.46 319 GLU A N 1
ATOM 2238 C CA . GLU A 1 339 ? 92.018 -86.073 24.165 1.00 22.16 319 GLU A CA 1
ATOM 2239 C C . GLU A 1 339 ? 93.516 -85.923 24.377 1.00 22.59 319 GLU A C 1
ATOM 2240 O O . GLU A 1 339 ? 94.232 -86.925 24.450 1.00 24.85 319 GLU A O 1
ATOM 2246 N N . LEU A 1 340 ? 93.980 -84.679 24.479 1.00 20.49 320 LEU A N 1
ATOM 2247 C CA . LEU A 1 340 ? 95.381 -84.345 24.716 1.00 20.84 320 LEU A CA 1
ATOM 2248 C C . LEU A 1 340 ? 95.516 -83.724 26.099 1.00 20.44 320 LEU A C 1
ATOM 2249 O O . LEU A 1 340 ? 94.788 -82.785 26.427 1.00 22.18 320 LEU A O 1
ATOM 2254 N N . VAL A 1 341 ? 96.450 -84.231 26.905 1.00 20.86 321 VAL A N 1
ATOM 2255 C CA . VAL A 1 341 ? 96.656 -83.731 28.258 1.00 20.18 321 VAL A CA 1
ATOM 2256 C C . VAL A 1 341 ? 98.130 -83.412 28.430 1.00 20.83 321 VAL A C 1
ATOM 2257 O O . VAL A 1 341 ? 98.989 -84.256 28.148 1.00 22.02 321 VAL A O 1
ATOM 2261 N N . GLY A 1 342 ? 98.423 -82.208 28.896 1.00 18.80 322 GLY A N 1
ATOM 2262 C CA . GLY A 1 342 ? 99.807 -81.844 29.124 1.00 19.12 322 GLY A CA 1
ATOM 2263 C C . GLY A 1 342 ? 99.948 -80.342 29.250 1.00 20.77 322 GLY A C 1
ATOM 2264 O O . GLY A 1 342 ? 98.973 -79.634 29.485 1.00 22.75 322 GLY A O 1
ATOM 2265 N N . ASP A 1 343 ? 101.197 -79.894 29.134 1.00 19.91 323 ASP A N 1
ATOM 2266 C CA . ASP A 1 343 ? 101.502 -78.474 29.127 1.00 20.69 323 ASP A CA 1
ATOM 2267 C C . ASP A 1 343 ? 100.826 -77.821 27.932 1.00 21.46 323 ASP A C 1
ATOM 2268 O O . ASP A 1 343 ? 101.085 -78.193 26.781 1.00 20.96 323 ASP A O 1
ATOM 2273 N N . ILE A 1 344 ? 99.936 -76.868 28.202 1.00 21.67 324 ILE A N 1
ATOM 2274 C CA . ILE A 1 344 ? 99.174 -76.263 27.122 1.00 19.76 324 ILE A CA 1
ATOM 2275 C C . ILE A 1 344 ? 100.093 -75.477 26.193 1.00 21.16 324 ILE A C 1
ATOM 2276 O O . ILE A 1 344 ? 99.981 -75.584 24.969 1.00 21.51 324 ILE A O 1
ATOM 2281 N N . ALA A 1 345 ? 101.025 -74.692 26.745 1.00 22.46 325 ALA A N 1
ATOM 2282 C CA . ALA A 1 345 ? 101.879 -73.863 25.892 1.00 23.59 325 ALA A CA 1
ATOM 2283 C C . ALA A 1 345 ? 102.719 -74.720 24.949 1.00 25.36 325 ALA A C 1
ATOM 2284 O O . ALA A 1 345 ? 102.785 -74.458 23.742 1.00 25.36 325 ALA A O 1
ATOM 2286 N N . GLY A 1 346 ? 103.387 -75.739 25.487 1.00 25.79 326 GLY A N 1
ATOM 2287 C CA . GLY A 1 346 ? 104.179 -76.611 24.636 1.00 26.17 326 GLY A CA 1
ATOM 2288 C C . GLY A 1 346 ? 103.325 -77.332 23.612 1.00 26.12 326 GLY A C 1
ATOM 2289 O O . GLY A 1 346 ? 103.749 -77.554 22.478 1.00 25.17 326 GLY A O 1
ATOM 2290 N N . THR A 1 347 ? 102.101 -77.693 23.997 1.00 24.18 327 THR A N 1
ATOM 2291 C CA . THR A 1 347 ? 101.201 -78.373 23.073 1.00 23.13 327 THR A CA 1
ATOM 2292 C C . THR A 1 347 ? 100.779 -77.450 21.934 1.00 22.11 327 THR A C 1
ATOM 2293 O O . THR A 1 347 ? 100.845 -77.830 20.761 1.00 22.87 327 THR A O 1
ATOM 2297 N N . LEU A 1 348 ? 100.342 -76.229 22.257 1.00 23.54 328 LEU A N 1
ATOM 2298 C CA . LEU A 1 348 ? 99.901 -75.299 21.216 1.00 23.43 328 LEU A CA 1
ATOM 2299 C C . LEU A 1 348 ? 101.065 -74.869 20.335 1.00 23.61 328 LEU A C 1
ATOM 2300 O O . LEU A 1 348 ? 100.895 -74.684 19.122 1.00 23.60 328 LEU A O 1
ATOM 2305 N N . ASN A 1 349 ? 102.254 -74.706 20.922 1.00 25.09 329 ASN A N 1
ATOM 2306 C CA . ASN A 1 349 ? 103.439 -74.397 20.124 1.00 26.85 329 ASN A CA 1
ATOM 2307 C C . ASN A 1 349 ? 103.751 -75.519 19.138 1.00 27.29 329 ASN A C 1
ATOM 2308 O O . ASN A 1 349 ? 104.053 -75.265 17.965 1.00 27.78 329 ASN A O 1
ATOM 2313 N N . LYS A 1 350 ? 103.728 -76.768 19.604 1.00 26.98 330 LYS A N 1
ATOM 2314 C CA . LYS A 1 350 ? 103.939 -77.895 18.697 1.00 27.76 330 LYS A CA 1
ATOM 2315 C C . LYS A 1 350 ? 102.868 -77.935 17.623 1.00 28.39 330 LYS A C 1
ATOM 2316 O O . LYS A 1 350 ? 103.145 -78.243 16.462 1.00 29.70 330 LYS A O 1
ATOM 2322 N N . LEU A 1 351 ? 101.614 -77.725 18.016 1.00 27.74 331 LEU A N 1
ATOM 2323 C CA . LEU A 1 351 ? 100.535 -77.753 17.041 1.00 28.06 331 LEU A CA 1
ATOM 2324 C C . LEU A 1 351 ? 100.728 -76.662 16.002 1.00 30.15 331 LEU A C 1
ATOM 2325 O O . LEU A 1 351 ? 100.599 -76.908 14.795 1.00 30.45 331 LEU A O 1
ATOM 2330 N N . ALA A 1 352 ? 101.065 -75.448 16.444 1.00 31.31 332 ALA A N 1
ATOM 2331 C CA . ALA A 1 352 ? 101.298 -74.373 15.482 1.00 32.05 332 ALA A CA 1
ATOM 2332 C C . ALA A 1 352 ? 102.409 -74.740 14.505 1.00 34.64 332 ALA A C 1
ATOM 2333 O O . ALA A 1 352 ? 102.339 -74.396 13.316 1.00 35.77 332 ALA A O 1
ATOM 2335 N N . GLN A 1 353 ? 103.444 -75.439 14.984 1.00 35.37 333 GLN A N 1
ATOM 2336 C CA . GLN A 1 353 ? 104.559 -75.826 14.119 1.00 37.10 333 GLN A CA 1
ATOM 2337 C C . GLN A 1 353 ? 104.145 -76.793 13.023 1.00 35.42 333 GLN A C 1
ATOM 2338 O O . GLN A 1 353 ? 104.895 -76.977 12.058 1.00 35.16 333 GLN A O 1
ATOM 2344 N N . ASN A 1 354 ? 102.989 -77.434 13.158 1.00 37.30 334 ASN A N 1
ATOM 2345 C CA . ASN A 1 354 ? 102.588 -78.507 12.260 1.00 39.18 334 ASN A CA 1
ATOM 2346 C C . ASN A 1 354 ? 101.331 -78.190 11.470 1.00 38.77 334 ASN A C 1
ATOM 2347 O O . ASN A 1 354 ? 100.774 -79.086 10.836 1.00 39.11 334 ASN A O 1
ATOM 2352 N N . ILE A 1 355 ? 100.875 -76.953 11.481 1.00 39.71 335 ILE A N 1
ATOM 2353 C CA . ILE A 1 355 ? 99.736 -76.548 10.673 1.00 42.35 335 ILE A CA 1
ATOM 2354 C C . ILE A 1 355 ? 100.263 -76.048 9.339 1.00 46.18 335 ILE A C 1
ATOM 2355 O O . ILE A 1 355 ? 101.176 -75.215 9.297 1.00 45.30 335 ILE A O 1
ATOM 2360 N N . ASP A 1 356 ? 99.703 -76.577 8.244 1.00 50.59 336 ASP A N 1
ATOM 2361 C CA . ASP A 1 356 ? 100.284 -76.368 6.919 1.00 54.33 336 ASP A CA 1
ATOM 2362 C C . ASP A 1 356 ? 99.899 -75.019 6.324 1.00 54.29 336 ASP A C 1
ATOM 2363 O O . ASP A 1 356 ? 100.742 -74.348 5.720 1.00 54.17 336 ASP A O 1
ATOM 2365 N N . HIS A 1 357 ? 98.643 -74.604 6.470 1.00 53.03 337 HIS A N 1
ATOM 2366 C CA . HIS A 1 357 ? 98.165 -73.399 5.813 1.00 51.85 337 HIS A CA 1
ATOM 2367 C C . HIS A 1 357 ? 97.187 -72.668 6.720 1.00 48.62 337 HIS A C 1
ATOM 2368 O O . HIS A 1 357 ? 96.600 -73.250 7.633 1.00 46.79 337 HIS A O 1
ATOM 2375 N N . ARG A 1 358 ? 97.029 -71.371 6.469 1.00 48.57 338 ARG A N 1
ATOM 2376 C CA . ARG A 1 358 ? 95.998 -70.607 7.151 1.00 49.93 338 ARG A CA 1
ATOM 2377 C C . ARG A 1 358 ? 94.622 -71.037 6.660 1.00 48.50 338 ARG A C 1
ATOM 2378 O O . ARG A 1 358 ? 94.435 -71.389 5.494 1.00 47.66 338 ARG A O 1
ATOM 2386 N N . LEU A 1 359 ? 93.649 -71.012 7.565 1.00 48.92 339 LEU A N 1
ATOM 2387 C CA . LEU A 1 359 ? 92.285 -71.351 7.189 1.00 49.18 339 LEU A CA 1
ATOM 2388 C C . LEU A 1 359 ? 91.739 -70.327 6.206 1.00 49.74 339 LEU A C 1
ATOM 2389 O O . LEU A 1 359 ? 91.866 -69.117 6.414 1.00 49.53 339 LEU A O 1
ATOM 2394 N N . VAL A 1 360 ? 91.122 -70.814 5.139 1.00 51.75 340 VAL A N 1
ATOM 2395 C CA . VAL A 1 360 ? 90.256 -69.999 4.302 1.00 53.25 340 VAL A CA 1
ATOM 2396 C C . VAL A 1 360 ? 88.832 -70.223 4.786 1.00 54.51 340 VAL A C 1
ATOM 2397 O O . VAL A 1 360 ? 88.319 -71.348 4.727 1.00 55.60 340 VAL A O 1
ATOM 2401 N N . LEU A 1 361 ? 88.201 -69.163 5.290 1.00 54.59 341 LEU A N 1
ATOM 2402 C CA . LEU A 1 361 ? 86.867 -69.293 5.859 1.00 54.07 341 LEU A CA 1
ATOM 2403 C C . LEU A 1 361 ? 85.906 -69.875 4.836 1.00 56.54 341 LEU A C 1
ATOM 2404 O O . LEU A 1 361 ? 85.919 -69.501 3.660 1.00 56.78 341 LEU A O 1
ATOM 2409 N N . SER A 1 362 ? 85.057 -70.794 5.287 1.00 54.50 342 SER A N 1
ATOM 2410 C CA . SER A 1 362 ? 83.929 -71.176 4.464 1.00 52.51 342 SER A CA 1
ATOM 2411 C C . SER A 1 362 ? 83.032 -69.959 4.265 1.00 51.34 342 SER A C 1
ATOM 2412 O O . SER A 1 362 ? 83.112 -68.988 5.022 1.00 49.47 342 SER A O 1
ATOM 2415 N N . PRO A 1 363 ? 82.169 -69.983 3.246 1.00 51.82 343 PRO A N 1
ATOM 2416 C CA . PRO A 1 363 ? 81.234 -68.861 3.071 1.00 52.04 343 PRO A CA 1
ATOM 2417 C C . PRO A 1 363 ? 80.292 -68.680 4.244 1.00 52.09 343 PRO A C 1
ATOM 2418 O O . PRO A 1 363 ? 79.975 -67.543 4.613 1.00 52.82 343 PRO A O 1
ATOM 2422 N N . GLN A 1 364 ? 79.817 -69.775 4.836 1.00 51.85 344 GLN A N 1
ATOM 2423 C CA . GLN A 1 364 ? 78.960 -69.654 6.010 1.00 52.78 344 GLN A CA 1
ATOM 2424 C C . GLN A 1 364 ? 79.713 -69.017 7.170 1.00 47.86 344 GLN A C 1
ATOM 2425 O O . GLN A 1 364 ? 79.168 -68.168 7.885 1.00 46.35 344 GLN A O 1
ATOM 2431 N N . ALA A 1 365 ? 80.967 -69.420 7.379 1.00 44.89 345 ALA A N 1
ATOM 2432 C CA . ALA A 1 365 ? 81.731 -68.866 8.488 1.00 43.29 345 ALA A CA 1
ATOM 2433 C C . ALA A 1 365 ? 81.999 -67.383 8.276 1.00 42.17 345 ALA A C 1
ATOM 2434 O O . ALA A 1 365 ? 81.872 -66.584 9.211 1.00 39.10 345 ALA A O 1
ATOM 2436 N N . ALA A 1 366 ? 82.357 -66.995 7.046 1.00 43.89 346 ALA A N 1
ATOM 2437 C CA . ALA A 1 366 ? 82.545 -65.579 6.741 1.00 45.17 346 ALA A CA 1
ATOM 2438 C C . ALA A 1 366 ? 81.276 -64.786 7.021 1.00 45.14 346 ALA A C 1
ATOM 2439 O O . ALA A 1 366 ? 81.328 -63.710 7.627 1.00 43.82 346 ALA A O 1
ATOM 2441 N N . GLU A 1 367 ? 80.122 -65.302 6.600 1.00 47.97 347 GLU A N 1
ATOM 2442 C CA . GLU A 1 367 ? 78.880 -64.573 6.832 1.00 51.05 347 GLU A CA 1
ATOM 2443 C C . GLU A 1 367 ? 78.602 -64.417 8.320 1.00 47.41 347 GLU A C 1
ATOM 2444 O O . GLU A 1 367 ? 78.157 -63.354 8.768 1.00 45.28 347 GLU A O 1
ATOM 2450 N N . ILE A 1 368 ? 78.866 -65.461 9.107 1.00 45.21 348 ILE A N 1
ATOM 2451 C CA . ILE A 1 368 ? 78.648 -65.365 10.545 1.00 42.15 348 ILE A CA 1
ATOM 2452 C C . ILE A 1 368 ? 79.488 -64.239 11.124 1.00 40.95 348 ILE A C 1
ATOM 2453 O O . ILE A 1 368 ? 79.005 -63.428 11.920 1.00 40.80 348 ILE A O 1
ATOM 2458 N N . LEU A 1 369 ? 80.765 -64.178 10.738 1.00 40.61 349 LEU A N 1
ATOM 2459 C CA . LEU A 1 369 ? 81.643 -63.147 11.277 1.00 40.75 349 LEU A CA 1
ATOM 2460 C C . LEU A 1 369 ? 81.283 -61.774 10.725 1.00 41.76 349 LEU A C 1
ATOM 2461 O O . LEU A 1 369 ? 81.323 -60.777 11.457 1.00 40.80 349 LEU A O 1
ATOM 2466 N N . ARG A 1 370 ? 80.924 -61.696 9.441 1.00 43.15 350 ARG A N 1
ATOM 2467 C CA . ARG A 1 370 ? 80.423 -60.431 8.912 1.00 44.80 350 ARG A CA 1
ATOM 2468 C C . ARG A 1 370 ? 79.163 -60.023 9.654 1.00 46.11 350 ARG A C 1
ATOM 2469 O O . ARG A 1 370 ? 78.986 -58.851 10.008 1.00 46.24 350 ARG A O 1
ATOM 2471 N N . ASP A 1 371 ? 78.296 -60.995 9.939 1.00 46.23 351 ASP A N 1
ATOM 2472 C CA . ASP A 1 371 ? 77.100 -60.714 10.716 1.00 47.66 351 ASP A CA 1
ATOM 2473 C C . ASP A 1 371 ? 77.460 -60.120 12.068 1.00 44.59 351 ASP A C 1
ATOM 2474 O O . ASP A 1 371 ? 76.809 -59.183 12.538 1.00 42.14 351 ASP A O 1
ATOM 2479 N N . ARG A 1 372 ? 78.507 -60.653 12.712 1.00 40.63 352 ARG A N 1
ATOM 2480 C CA . ARG A 1 372 ? 78.938 -60.120 14.000 1.00 38.86 352 ARG A CA 1
ATOM 2481 C C . ARG A 1 372 ? 79.507 -58.708 13.883 1.00 39.62 352 ARG A C 1
ATOM 2482 O O . ARG A 1 372 ? 79.355 -57.906 14.811 1.00 40.02 352 ARG A O 1
ATOM 2490 N N . GLN A 1 373 ? 80.187 -58.381 12.785 1.00 39.83 353 GLN A N 1
ATOM 2491 C CA . GLN A 1 373 ? 80.650 -57.008 12.621 1.00 40.22 353 GLN A CA 1
ATOM 2492 C C . GLN A 1 373 ? 79.470 -56.044 12.601 1.00 39.14 353 GLN A C 1
ATOM 2493 O O . GLN A 1 373 ? 79.498 -54.987 13.243 1.00 37.74 353 GLN A O 1
ATOM 2499 N N . HIS A 1 374 ? 78.421 -56.393 11.858 1.00 38.17 354 HIS A N 1
ATOM 2500 C CA . HIS A 1 374 ? 77.234 -55.552 11.831 1.00 40.65 354 HIS A CA 1
ATOM 2501 C C . HIS A 1 374 ? 76.565 -55.522 13.194 1.00 41.90 354 HIS A C 1
ATOM 2502 O O . HIS A 1 374 ? 76.113 -54.467 13.652 1.00 41.37 354 HIS A O 1
ATOM 2509 N N . GLN A 1 375 ? 76.521 -56.672 13.874 1.00 42.93 355 GLN A N 1
ATOM 2510 C CA . GLN A 1 375 ? 76.010 -56.705 15.233 1.00 44.20 355 GLN A CA 1
ATOM 2511 C C . GLN A 1 375 ? 76.757 -55.716 16.119 1.00 43.09 355 GLN A C 1
ATOM 2512 O O . GLN A 1 375 ? 76.140 -54.965 16.879 1.00 44.31 355 GLN A O 1
ATOM 2518 N N . ARG A 1 376 ? 78.094 -55.704 16.041 1.00 42.21 356 ARG A N 1
ATOM 2519 C CA . ARG A 1 376 ? 78.873 -54.768 16.851 1.00 41.97 356 ARG A CA 1
ATOM 2520 C C . ARG A 1 376 ? 78.567 -53.318 16.473 1.00 43.35 356 ARG A C 1
ATOM 2521 O O . ARG A 1 376 ? 78.434 -52.455 17.348 1.00 45.12 356 ARG A O 1
ATOM 2529 N N . GLU A 1 377 ? 78.446 -53.028 15.179 1.00 44.04 357 GLU A N 1
ATOM 2530 C CA . GLU A 1 377 ? 78.084 -51.671 14.770 1.00 45.87 357 GLU A CA 1
ATOM 2531 C C . GLU A 1 377 ? 76.723 -51.268 15.329 1.00 44.25 357 GLU A C 1
ATOM 2532 O O . GLU A 1 377 ? 76.556 -50.147 15.827 1.00 42.30 357 GLU A O 1
ATOM 2538 N N . LEU A 1 378 ? 75.739 -52.174 15.255 1.00 43.90 358 LEU A N 1
ATOM 2539 C CA . LEU A 1 378 ? 74.409 -51.881 15.785 1.00 44.07 358 LEU A CA 1
ATOM 2540 C C . LEU A 1 378 ? 74.460 -51.650 17.292 1.00 43.64 358 LEU A C 1
ATOM 2541 O O . LEU A 1 378 ? 73.802 -50.742 17.813 1.00 42.52 358 LEU A O 1
ATOM 2546 N N . LEU A 1 379 ? 75.254 -52.456 18.014 1.00 42.33 359 LEU A N 1
ATOM 2547 C CA . LEU A 1 379 ? 75.402 -52.253 19.451 1.00 42.93 359 LEU A CA 1
ATOM 2548 C C . LEU A 1 379 ? 76.115 -50.943 19.780 1.00 44.02 359 LEU A C 1
ATOM 2549 O O . LEU A 1 379 ? 75.834 -50.337 20.820 1.00 44.47 359 LEU A O 1
ATOM 2554 N N . ASP A 1 380 ? 77.042 -50.497 18.927 1.00 45.01 360 ASP A N 1
ATOM 2555 C CA . ASP A 1 380 ? 77.705 -49.211 19.153 1.00 47.18 360 ASP A CA 1
ATOM 2556 C C . ASP A 1 380 ? 76.711 -48.047 19.143 1.00 48.11 360 ASP A C 1
ATOM 2557 O O . ASP A 1 380 ? 76.951 -47.023 19.793 1.00 46.68 360 ASP A O 1
ATOM 2562 N N . ARG A 1 381 ? 75.594 -48.183 18.429 1.00 50.00 361 ARG A N 1
ATOM 2563 C CA . ARG A 1 381 ? 74.553 -47.148 18.398 1.00 51.51 361 ARG A CA 1
ATOM 2564 C C . ARG A 1 381 ? 75.134 -45.795 17.985 1.00 52.91 361 ARG A C 1
ATOM 2565 O O . ARG A 1 381 ? 74.855 -44.762 18.595 1.00 52.58 361 ARG A O 1
ATOM 2573 N N . ARG A 1 382 ? 75.950 -45.806 16.922 1.00 54.04 362 ARG A N 1
ATOM 2574 C CA . ARG A 1 382 ? 76.701 -44.610 16.555 1.00 56.46 362 ARG A CA 1
ATOM 2575 C C . ARG A 1 382 ? 75.794 -43.389 16.437 1.00 59.22 362 ARG A C 1
ATOM 2576 O O . ARG A 1 382 ? 76.130 -42.309 16.936 1.00 59.09 362 ARG A O 1
ATOM 2578 N N . GLY A 1 383 ? 74.637 -43.544 15.791 1.00 60.89 363 GLY A N 1
ATOM 2579 C CA . GLY A 1 383 ? 73.780 -42.415 15.472 1.00 64.87 363 GLY A CA 1
ATOM 2580 C C . GLY A 1 383 ? 72.812 -42.027 16.574 1.00 69.06 363 GLY A C 1
ATOM 2581 O O . GLY A 1 383 ? 72.439 -40.856 16.691 1.00 70.84 363 GLY A O 1
ATOM 2582 N N . ALA A 1 384 ? 72.375 -42.997 17.374 1.00 70.29 364 ALA A N 1
ATOM 2583 C CA . ALA A 1 384 ? 71.546 -42.713 18.548 1.00 73.69 364 ALA A CA 1
ATOM 2584 C C . ALA A 1 384 ? 72.448 -42.441 19.753 1.00 77.23 364 ALA A C 1
ATOM 2585 O O . ALA A 1 384 ? 72.469 -43.177 20.742 1.00 77.67 364 ALA A O 1
ATOM 2587 N N . GLN A 1 385 ? 73.215 -41.352 19.642 1.00 79.23 365 GLN A N 1
ATOM 2588 C CA . GLN A 1 385 ? 74.358 -41.122 20.515 1.00 81.27 365 GLN A CA 1
ATOM 2589 C C . GLN A 1 385 ? 74.167 -39.996 21.521 1.00 80.59 365 GLN A C 1
ATOM 2590 O O . GLN A 1 385 ? 74.948 -39.912 22.473 1.00 80.57 365 GLN A O 1
ATOM 2596 N N . LEU A 1 386 ? 73.172 -39.134 21.339 1.00 80.92 366 LEU A N 1
ATOM 2597 C CA . LEU A 1 386 ? 72.795 -38.179 22.368 1.00 81.89 366 LEU A CA 1
ATOM 2598 C C . LEU A 1 386 ? 71.765 -38.833 23.286 1.00 81.25 366 LEU A C 1
ATOM 2599 O O . LEU A 1 386 ? 70.998 -39.711 22.871 1.00 80.06 366 LEU A O 1
ATOM 2604 N N . ASN A 1 387 ? 71.772 -38.419 24.551 1.00 79.80 367 ASN A N 1
ATOM 2605 C CA . ASN A 1 387 ? 71.181 -39.224 25.602 1.00 75.50 367 ASN A CA 1
ATOM 2606 C C . ASN A 1 387 ? 70.370 -38.330 26.537 1.00 73.76 367 ASN A C 1
ATOM 2607 O O . ASN A 1 387 ? 70.163 -37.141 26.278 1.00 75.52 367 ASN A O 1
ATOM 2612 N N . GLN A 1 388 ? 69.923 -38.931 27.644 1.00 68.93 368 GLN A N 1
ATOM 2613 C CA . GLN A 1 388 ? 68.988 -38.330 28.587 1.00 64.91 368 GLN A CA 1
ATOM 2614 C C . GLN A 1 388 ? 69.372 -38.764 30.001 1.00 59.49 368 GLN A C 1
ATOM 2615 O O . GLN A 1 388 ? 70.306 -39.545 30.197 1.00 57.10 368 GLN A O 1
ATOM 2621 N N . PHE A 1 389 ? 68.634 -38.265 30.994 1.00 59.63 369 PHE A N 1
ATOM 2622 C CA . PHE A 1 389 ? 68.978 -38.454 32.415 1.00 59.06 369 PHE A CA 1
ATOM 2623 C C . PHE A 1 389 ? 67.780 -38.991 33.238 1.00 59.41 369 PHE A C 1
ATOM 2624 O O . PHE A 1 389 ? 66.671 -38.444 33.122 1.00 59.92 369 PHE A O 1
ATOM 2632 N N . ALA A 1 390 ? 67.967 -39.999 34.100 1.00 59.35 370 ALA A N 1
ATOM 2633 C CA . ALA A 1 390 ? 69.273 -40.542 34.519 1.00 60.97 370 ALA A CA 1
ATOM 2634 C C . ALA A 1 390 ? 70.010 -41.233 33.385 1.00 62.78 370 ALA A C 1
ATOM 2635 O O . ALA A 1 390 ? 69.423 -41.496 32.336 1.00 64.70 370 ALA A O 1
ATOM 2637 N N . LEU A 1 391 ? 71.294 -41.525 33.611 1.00 63.01 371 LEU A N 1
ATOM 2638 C CA . LEU A 1 391 ? 72.184 -41.953 32.532 1.00 62.49 371 LEU A CA 1
ATOM 2639 C C . LEU A 1 391 ? 71.720 -43.255 31.898 1.00 62.01 371 LEU A C 1
ATOM 2640 O O . LEU A 1 391 ? 71.375 -44.221 32.587 1.00 62.40 371 LEU A O 1
ATOM 2645 N N . HIS A 1 392 ? 71.745 -43.283 30.571 1.00 59.56 372 HIS A N 1
ATOM 2646 C CA . HIS A 1 392 ? 71.469 -44.512 29.854 1.00 57.24 372 HIS A CA 1
ATOM 2647 C C . HIS A 1 392 ? 72.664 -45.455 29.997 1.00 55.17 372 HIS A C 1
ATOM 2648 O O . HIS A 1 392 ? 73.814 -45.019 29.897 1.00 56.79 372 HIS A O 1
ATOM 2655 N N . PRO A 1 393 ? 72.429 -46.743 30.258 1.00 51.37 373 PRO A N 1
ATOM 2656 C CA . PRO A 1 393 ? 73.564 -47.657 30.475 1.00 50.13 373 PRO A CA 1
ATOM 2657 C C . PRO A 1 393 ? 74.661 -47.547 29.422 1.00 51.38 373 PRO A C 1
ATOM 2658 O O . PRO A 1 393 ? 75.846 -47.544 29.775 1.00 51.16 373 PRO A O 1
ATOM 2662 N N . LEU A 1 394 ? 74.294 -47.476 28.138 1.00 50.54 374 LEU A N 1
ATOM 2663 C CA . LEU A 1 394 ? 75.293 -47.430 27.076 1.00 52.45 374 LEU A CA 1
ATOM 2664 C C . LEU A 1 394 ? 76.127 -46.158 27.150 1.00 52.49 374 LEU A C 1
ATOM 2665 O O . LEU A 1 394 ? 77.284 -46.148 26.718 1.00 52.14 374 LEU A O 1
ATOM 2670 N N . ARG A 1 395 ? 75.565 -45.077 27.693 1.00 52.92 375 ARG A N 1
ATOM 2671 C CA . ARG A 1 395 ? 76.357 -43.873 27.919 1.00 52.52 375 ARG A CA 1
ATOM 2672 C C . ARG A 1 395 ? 77.408 -44.115 28.993 1.00 50.76 375 ARG A C 1
ATOM 2673 O O . ARG A 1 395 ? 78.552 -43.659 28.873 1.00 48.78 375 ARG A O 1
ATOM 2681 N N . ILE A 1 396 ? 77.050 -44.855 30.040 1.00 48.61 376 ILE A N 1
ATOM 2682 C CA . ILE A 1 396 ? 78.022 -45.161 31.083 1.00 48.43 376 ILE A CA 1
ATOM 2683 C C . ILE A 1 396 ? 79.110 -46.088 30.551 1.00 46.77 376 ILE A C 1
ATOM 2684 O O . ILE A 1 396 ? 80.285 -45.951 30.908 1.00 45.40 376 ILE A O 1
ATOM 2689 N N . VAL A 1 397 ? 78.734 -47.063 29.719 1.00 46.03 377 VAL A N 1
ATOM 2690 C CA . VAL A 1 397 ? 79.719 -47.984 29.156 1.00 46.07 377 VAL A CA 1
ATOM 2691 C C . VAL A 1 397 ? 80.719 -47.213 28.307 1.00 47.39 377 VAL A C 1
ATOM 2692 O O . VAL A 1 397 ? 81.928 -47.470 28.351 1.00 47.94 377 VAL A O 1
ATOM 2696 N N . ARG A 1 398 ? 80.231 -46.257 27.519 1.00 46.96 378 ARG A N 1
ATOM 2697 C CA . ARG A 1 398 ? 81.130 -45.455 26.696 1.00 47.46 378 ARG A CA 1
ATOM 2698 C C . ARG A 1 398 ? 82.123 -44.699 27.563 1.00 46.82 378 ARG A C 1
ATOM 2699 O O . ARG A 1 398 ? 83.325 -44.665 27.272 1.00 47.76 378 ARG A O 1
ATOM 2707 N N . ALA A 1 399 ? 81.626 -44.072 28.633 1.00 46.46 379 ALA A N 1
ATOM 2708 C CA . ALA A 1 399 ? 82.481 -43.311 29.534 1.00 46.58 379 ALA A CA 1
ATOM 2709 C C . ALA A 1 399 ? 83.484 -44.205 30.248 1.00 47.16 379 ALA A C 1
ATOM 2710 O O . ALA A 1 399 ? 84.615 -43.779 30.514 1.00 46.41 379 ALA A O 1
ATOM 2712 N N . MET A 1 400 ? 83.090 -45.440 30.574 1.00 46.02 380 MET A N 1
ATOM 2713 C CA . MET A 1 400 ? 84.032 -46.378 31.166 1.00 45.47 380 MET A CA 1
ATOM 2714 C C . MET A 1 400 ? 85.102 -46.769 30.163 1.00 45.35 380 MET A C 1
ATOM 2715 O O . MET A 1 400 ? 86.291 -46.801 30.492 1.00 46.23 380 MET A O 1
ATOM 2720 N N . GLN A 1 401 ? 84.698 -47.087 28.934 1.00 44.61 381 GLN A N 1
ATOM 2721 C CA . GLN A 1 401 ? 85.675 -47.478 27.925 1.00 46.43 381 GLN A CA 1
ATOM 2722 C C . GLN A 1 401 ? 86.642 -46.356 27.612 1.00 47.99 381 GLN A C 1
ATOM 2723 O O . GLN A 1 401 ? 87.755 -46.628 27.151 1.00 48.93 381 GLN A O 1
ATOM 2729 N N . ASP A 1 402 ? 86.251 -45.108 27.864 1.00 49.20 382 ASP A N 1
ATOM 2730 C CA . ASP A 1 402 ? 87.157 -43.987 27.637 1.00 50.37 382 ASP A CA 1
ATOM 2731 C C . ASP A 1 402 ? 88.279 -43.964 28.670 1.00 50.64 382 ASP A C 1
ATOM 2732 O O . ASP A 1 402 ? 89.421 -43.632 28.339 1.00 52.70 382 ASP A O 1
ATOM 2734 N N . ILE A 1 403 ? 87.978 -44.304 29.928 1.00 47.15 383 ILE A N 1
ATOM 2735 C CA . ILE A 1 403 ? 88.984 -44.223 30.984 1.00 44.59 383 ILE A CA 1
ATOM 2736 C C . ILE A 1 403 ? 89.734 -45.533 31.210 1.00 44.47 383 ILE A C 1
ATOM 2737 O O . ILE A 1 403 ? 90.808 -45.518 31.830 1.00 45.88 383 ILE A O 1
ATOM 2742 N N . VAL A 1 404 ? 89.199 -46.663 30.756 1.00 42.34 384 VAL A N 1
ATOM 2743 C CA . VAL A 1 404 ? 89.871 -47.948 30.912 1.00 42.32 384 VAL A CA 1
ATOM 2744 C C . VAL A 1 404 ? 90.669 -48.206 29.641 1.00 44.69 384 VAL A C 1
ATOM 2745 O O . VAL A 1 404 ? 90.099 -48.536 28.598 1.00 46.62 384 VAL A O 1
ATOM 2749 N N . ASN A 1 405 ? 91.985 -48.077 29.731 1.00 44.20 385 ASN A N 1
ATOM 2750 C CA . ASN A 1 405 ? 92.871 -48.358 28.615 1.00 43.97 385 ASN A CA 1
ATOM 2751 C C . ASN A 1 405 ? 93.736 -49.577 28.952 1.00 43.73 385 ASN A C 1
ATOM 2752 O O . ASN A 1 405 ? 93.531 -50.252 29.970 1.00 42.10 385 ASN A O 1
ATOM 2757 N N . SER A 1 406 ? 94.707 -49.867 28.080 1.00 43.81 386 SER A N 1
ATOM 2758 C CA . SER A 1 406 ? 95.477 -51.097 28.209 1.00 45.00 386 SER A CA 1
ATOM 2759 C C . SER A 1 406 ? 96.377 -51.113 29.436 1.00 45.40 386 SER A C 1
ATOM 2760 O O . SER A 1 406 ? 96.974 -52.154 29.727 1.00 44.47 386 SER A O 1
ATOM 2763 N N . ASP A 1 407 ? 96.520 -49.993 30.136 1.00 46.59 387 ASP A N 1
ATOM 2764 C CA . ASP A 1 407 ? 97.276 -49.950 31.378 1.00 47.66 387 ASP A CA 1
ATOM 2765 C C . ASP A 1 407 ? 96.390 -50.110 32.608 1.00 45.59 387 ASP A C 1
ATOM 2766 O O . ASP A 1 407 ? 96.913 -50.129 33.720 1.00 46.21 387 ASP A O 1
ATOM 2771 N N . VAL A 1 408 ? 95.074 -50.211 32.436 1.00 43.19 388 VAL A N 1
ATOM 2772 C CA . VAL A 1 408 ? 94.122 -50.182 33.545 1.00 41.17 388 VAL A CA 1
ATOM 2773 C C . VAL A 1 408 ? 93.484 -51.556 33.690 1.00 38.43 388 VAL A C 1
ATOM 2774 O O . VAL A 1 408 ? 93.104 -52.180 32.696 1.00 38.55 388 VAL A O 1
ATOM 2778 N N . THR A 1 409 ? 93.362 -52.020 34.930 1.00 36.01 389 THR A N 1
ATOM 2779 C CA . THR A 1 409 ? 92.619 -53.236 35.225 1.00 33.68 389 THR A CA 1
ATOM 2780 C C . THR A 1 409 ? 91.187 -52.862 35.581 1.00 34.60 389 THR A C 1
ATOM 2781 O O . THR A 1 409 ? 90.944 -51.837 36.224 1.00 34.81 389 THR A O 1
ATOM 2785 N N . LEU A 1 410 ? 90.247 -53.695 35.141 1.00 34.19 390 LEU A N 1
ATOM 2786 C CA . LEU A 1 410 ? 88.827 -53.507 35.396 1.00 34.13 390 LEU A CA 1
ATOM 2787 C C . LEU A 1 410 ? 88.293 -54.721 36.144 1.00 33.11 390 LEU A C 1
ATOM 2788 O O . LEU A 1 410 ? 88.533 -55.860 35.737 1.00 32.33 390 LEU A O 1
ATOM 2793 N N . THR A 1 411 ? 87.566 -54.484 37.226 1.00 34.17 391 THR A N 1
ATOM 2794 C CA . THR A 1 411 ? 86.866 -55.552 37.923 1.00 35.05 391 THR A CA 1
ATOM 2795 C C . THR A 1 411 ? 85.375 -55.240 37.902 1.00 35.11 391 THR A C 1
ATOM 2796 O O . THR A 1 411 ? 84.982 -54.073 37.956 1.00 35.40 391 THR A O 1
ATOM 2800 N N . VAL A 1 412 ? 84.545 -56.279 37.800 1.00 33.57 392 VAL A N 1
ATOM 2801 C CA . VAL A 1 412 ? 83.116 -56.104 37.559 1.00 32.34 392 VAL A CA 1
ATOM 2802 C C . VAL A 1 412 ? 82.341 -56.934 38.576 1.00 32.21 392 VAL A C 1
ATOM 2803 O O . VAL A 1 412 ? 82.603 -58.131 38.726 1.00 32.01 392 VAL A O 1
ATOM 2807 N N . ASP A 1 413 ? 81.383 -56.298 39.257 1.00 32.52 393 ASP A N 1
ATOM 2808 C CA . ASP A 1 413 ? 80.556 -56.973 40.261 1.00 32.76 393 ASP A CA 1
ATOM 2809 C C . ASP A 1 413 ? 79.400 -57.679 39.555 1.00 33.80 393 ASP A C 1
ATOM 2810 O O . ASP A 1 413 ? 79.444 -57.850 38.332 1.00 34.22 393 ASP A O 1
ATOM 2815 N N . MET A 1 414 ? 78.362 -58.086 40.288 1.00 34.26 394 MET A N 1
ATOM 2816 C CA . MET A 1 414 ? 77.207 -58.753 39.699 1.00 35.37 394 MET A CA 1
ATOM 2817 C C . MET A 1 414 ? 75.946 -57.898 39.830 1.00 36.92 394 MET A C 1
ATOM 2818 O O . MET A 1 414 ? 75.670 -57.334 40.894 1.00 36.55 394 MET A O 1
ATOM 2823 N N . GLY A 1 415 ? 75.179 -57.836 38.750 1.00 37.52 395 GLY A N 1
ATOM 2824 C CA . GLY A 1 415 ? 74.012 -56.978 38.645 1.00 38.56 395 GLY A CA 1
ATOM 2825 C C . GLY A 1 415 ? 73.758 -56.655 37.183 1.00 39.41 395 GLY A C 1
ATOM 2826 O O . GLY A 1 415 ? 74.457 -57.125 36.293 1.00 40.66 395 GLY A O 1
ATOM 2827 N N . SER A 1 416 ? 72.726 -55.836 36.946 1.00 39.06 396 SER A N 1
ATOM 2828 C CA . SER A 1 416 ? 72.322 -55.569 35.567 1.00 40.22 396 SER A CA 1
ATOM 2829 C C . SER A 1 416 ? 73.462 -54.938 34.775 1.00 40.75 396 SER A C 1
ATOM 2830 O O . SER A 1 416 ? 73.655 -55.243 33.593 1.00 42.05 396 SER A O 1
ATOM 2833 N N . PHE A 1 417 ? 74.220 -54.048 35.409 1.00 40.15 397 PHE A N 1
ATOM 2834 C CA . PHE A 1 417 ? 75.399 -53.468 34.769 1.00 40.39 397 PHE A CA 1
ATOM 2835 C C . PHE A 1 417 ? 76.369 -54.544 34.293 1.00 40.96 397 PHE A C 1
ATOM 2836 O O . PHE A 1 417 ? 77.117 -54.339 33.329 1.00 40.64 397 PHE A O 1
ATOM 2844 N N . HIS A 1 418 ? 76.395 -55.692 34.967 1.00 38.40 398 HIS A N 1
ATOM 2845 C CA . HIS A 1 418 ? 77.287 -56.760 34.537 1.00 37.76 398 HIS A CA 1
ATOM 2846 C C . HIS A 1 418 ? 76.923 -57.220 33.134 1.00 37.85 398 HIS A C 1
ATOM 2847 O O . HIS A 1 418 ? 77.802 -57.508 32.315 1.00 39.20 398 HIS A O 1
ATOM 2854 N N . ILE A 1 419 ? 75.626 -57.302 32.840 1.00 36.21 399 ILE A N 1
ATOM 2855 C CA . ILE A 1 419 ? 75.194 -57.740 31.521 1.00 36.62 399 ILE A CA 1
ATOM 2856 C C . ILE A 1 419 ? 75.594 -56.708 30.479 1.00 36.32 399 ILE A C 1
ATOM 2857 O O . ILE A 1 419 ? 75.995 -57.053 29.363 1.00 34.38 399 ILE A O 1
ATOM 2862 N N . TRP A 1 420 ? 75.465 -55.430 30.827 1.00 38.77 400 TRP A N 1
ATOM 2863 C CA . TRP A 1 420 ? 75.851 -54.360 29.913 1.00 41.09 400 TRP A CA 1
ATOM 2864 C C . TRP A 1 420 ? 77.336 -54.420 29.603 1.00 40.82 400 TRP A C 1
ATOM 2865 O O . TRP A 1 420 ? 77.747 -54.361 28.434 1.00 40.50 400 TRP A O 1
ATOM 2876 N N . ILE A 1 421 ? 78.166 -54.519 30.640 1.00 38.76 401 ILE A N 1
ATOM 2877 C CA . ILE A 1 421 ? 79.606 -54.577 30.403 1.00 38.85 401 ILE A CA 1
ATOM 2878 C C . ILE A 1 421 ? 79.967 -55.837 29.631 1.00 39.02 401 ILE A C 1
ATOM 2879 O O . ILE A 1 421 ? 80.756 -55.792 28.677 1.00 38.67 401 ILE A O 1
ATOM 2884 N N . ALA A 1 422 ? 79.396 -56.979 30.022 1.00 37.48 402 ALA A N 1
ATOM 2885 C CA . ALA A 1 422 ? 79.652 -58.216 29.294 1.00 38.08 402 ALA A CA 1
ATOM 2886 C C . ALA A 1 422 ? 79.287 -58.071 27.824 1.00 37.71 402 ALA A C 1
ATOM 2887 O O . ALA A 1 422 ? 80.019 -58.537 26.942 1.00 36.27 402 ALA A O 1
ATOM 2889 N N . ARG A 1 423 ? 78.166 -57.415 27.532 1.00 38.13 403 ARG A N 1
ATOM 2890 C CA . ARG A 1 423 ? 77.775 -57.281 26.137 1.00 39.24 403 ARG A CA 1
ATOM 2891 C C . ARG A 1 423 ? 78.821 -56.511 25.340 1.00 37.37 403 ARG A C 1
ATOM 2892 O O . ARG A 1 423 ? 79.062 -56.814 24.165 1.00 36.59 403 ARG A O 1
ATOM 2900 N N . TYR A 1 424 ? 79.473 -55.538 25.962 1.00 37.48 404 TYR A N 1
ATOM 2901 C CA . TYR A 1 424 ? 80.399 -54.666 25.253 1.00 36.36 404 TYR A CA 1
ATOM 2902 C C . TYR A 1 424 ? 81.864 -55.022 25.507 1.00 36.18 404 TYR A C 1
ATOM 2903 O O . TYR A 1 424 ? 82.752 -54.219 25.203 1.00 35.74 404 TYR A O 1
ATOM 2912 N N . LEU A 1 425 ? 82.146 -56.223 26.026 1.00 36.01 405 LEU A N 1
ATOM 2913 C CA . LEU A 1 425 ? 83.538 -56.604 26.229 1.00 34.41 405 LEU A CA 1
ATOM 2914 C C . LEU A 1 425 ? 84.358 -56.458 24.954 1.00 33.45 405 LEU A C 1
ATOM 2915 O O . LEU A 1 425 ? 85.566 -56.228 25.021 1.00 34.30 405 LEU A O 1
ATOM 2920 N N . TYR A 1 426 ? 83.729 -56.596 23.788 1.00 34.81 406 TYR A N 1
ATOM 2921 C CA . TYR A 1 426 ? 84.463 -56.498 22.533 1.00 35.41 406 TYR A CA 1
ATOM 2922 C C . TYR A 1 426 ? 85.116 -55.140 22.342 1.00 36.55 406 TYR A C 1
ATOM 2923 O O . TYR A 1 426 ? 86.093 -55.035 21.588 1.00 34.92 406 TYR A O 1
ATOM 2932 N N . SER A 1 427 ? 84.594 -54.093 22.976 1.00 37.92 407 SER A N 1
ATOM 2933 C CA . SER A 1 427 ? 85.137 -52.756 22.795 1.00 40.40 407 SER A CA 1
ATOM 2934 C C . SER A 1 427 ? 85.817 -52.224 24.048 1.00 39.81 407 SER A C 1
ATOM 2935 O O . SER A 1 427 ? 86.150 -51.039 24.100 1.00 40.17 407 SER A O 1
ATOM 2938 N N . PHE A 1 428 ? 86.046 -53.071 25.049 1.00 38.36 408 PHE A N 1
ATOM 2939 C CA . PHE A 1 428 ? 86.908 -52.718 26.162 1.00 36.67 408 PHE A CA 1
ATOM 2940 C C . PHE A 1 428 ? 88.328 -53.124 25.811 1.00 38.17 408 PHE A C 1
ATOM 2941 O O . PHE A 1 428 ? 88.541 -54.144 25.160 1.00 39.03 408 PHE A O 1
ATOM 2949 N N . ARG A 1 429 ? 89.295 -52.316 26.225 1.00 40.64 409 ARG A N 1
ATOM 2950 C CA . ARG A 1 429 ? 90.702 -52.571 25.917 1.00 45.04 409 ARG A CA 1
ATOM 2951 C C . ARG A 1 429 ? 91.536 -52.502 27.188 1.00 45.43 409 ARG A C 1
ATOM 2952 O O . ARG A 1 429 ? 92.514 -51.762 27.293 1.00 50.81 409 ARG A O 1
ATOM 2960 N N . ALA A 1 430 ? 91.165 -53.293 28.177 1.00 42.47 410 ALA A N 1
ATOM 2961 C CA . ALA A 1 430 ? 91.820 -53.241 29.472 1.00 41.56 410 ALA A CA 1
ATOM 2962 C C . ALA A 1 430 ? 93.035 -54.161 29.527 1.00 42.04 410 ALA A C 1
ATOM 2963 O O . ALA A 1 430 ? 93.141 -55.153 28.798 1.00 41.66 410 ALA A O 1
ATOM 2965 N N . ARG A 1 431 ? 93.953 -53.827 30.436 1.00 41.79 411 ARG A N 1
ATOM 2966 C CA . ARG A 1 431 ? 95.062 -54.726 30.734 1.00 42.70 411 ARG A CA 1
ATOM 2967 C C . ARG A 1 431 ? 94.542 -56.101 31.122 1.00 41.07 411 ARG A C 1
ATOM 2968 O O . ARG A 1 431 ? 95.047 -57.135 30.668 1.00 41.54 411 ARG A O 1
ATOM 2976 N N . GLN A 1 432 ? 93.531 -56.120 31.978 1.00 37.63 412 GLN A N 1
ATOM 2977 C CA . GLN A 1 432 ? 92.907 -57.338 32.448 1.00 37.60 412 GLN A CA 1
ATOM 2978 C C . GLN A 1 432 ? 91.510 -56.974 32.917 1.00 35.36 412 GLN A C 1
ATOM 2979 O O . GLN A 1 432 ? 91.285 -55.878 33.439 1.00 36.13 412 GLN A O 1
ATOM 2985 N N . VAL A 1 433 ? 90.580 -57.899 32.711 1.00 32.28 413 VAL A N 1
ATOM 2986 C CA . VAL A 1 433 ? 89.198 -57.753 33.153 1.00 31.23 413 VAL A CA 1
ATOM 2987 C C . VAL A 1 433 ? 88.881 -58.940 34.052 1.00 30.30 413 VAL A C 1
ATOM 2988 O O . VAL A 1 433 ? 89.063 -60.096 33.655 1.00 29.54 413 VAL A O 1
ATOM 2992 N N . MET A 1 434 ? 88.434 -58.655 35.270 1.00 29.53 414 MET A N 1
ATOM 2993 C CA . MET A 1 434 ? 87.929 -59.678 36.175 1.00 29.60 414 MET A CA 1
ATOM 2994 C C . MET A 1 434 ? 86.416 -59.540 36.146 1.00 29.47 414 MET A C 1
ATOM 2995 O O . MET A 1 434 ? 85.879 -58.545 36.636 1.00 30.58 414 MET A O 1
ATOM 3000 N N . ILE A 1 435 ? 85.732 -60.510 35.539 1.00 28.77 415 ILE A N 1
ATOM 3001 C CA . ILE A 1 435 ? 84.281 -60.398 35.385 1.00 27.62 415 ILE A CA 1
ATOM 3002 C C . ILE A 1 435 ? 83.601 -61.752 35.544 1.00 26.60 415 ILE A C 1
ATOM 3003 O O . ILE A 1 435 ? 82.497 -61.831 36.091 1.00 26.75 415 ILE A O 1
ATOM 3008 N N . SER A 1 436 ? 84.269 -62.831 35.130 1.00 25.15 416 SER A N 1
ATOM 3009 C CA . SER A 1 436 ? 83.673 -64.159 35.235 1.00 23.97 416 SER A CA 1
ATOM 3010 C C . SER A 1 436 ? 83.214 -64.436 36.659 1.00 24.48 416 SER A C 1
ATOM 3011 O O . SER A 1 436 ? 83.955 -64.212 37.621 1.00 25.34 416 SER A O 1
ATOM 3014 N N . ASN A 1 437 ? 81.987 -64.939 36.786 1.00 24.28 417 ASN A N 1
ATOM 3015 C CA . ASN A 1 437 ? 81.345 -65.057 38.090 1.00 26.29 417 ASN A CA 1
ATOM 3016 C C . ASN A 1 437 ? 80.197 -66.052 38.040 1.00 28.20 417 ASN A C 1
ATOM 3017 O O . ASN A 1 437 ? 79.027 -65.663 38.048 1.00 27.33 417 ASN A O 1
ATOM 3022 N N . GLY A 1 438 ? 80.534 -67.343 38.021 1.00 29.27 418 GLY A N 1
ATOM 3023 C CA . GLY A 1 438 ? 79.525 -68.371 37.819 1.00 28.16 418 GLY A CA 1
ATOM 3024 C C . GLY A 1 438 ? 78.582 -68.515 38.995 1.00 28.29 418 GLY A C 1
ATOM 3025 O O . GLY A 1 438 ? 77.405 -68.836 38.817 1.00 29.17 418 GLY A O 1
ATOM 3026 N N . GLN A 1 439 ? 79.087 -68.302 40.211 1.00 27.69 419 GLN A N 1
ATOM 3027 C CA . GLN A 1 439 ? 78.225 -68.271 41.393 1.00 28.37 419 GLN A CA 1
ATOM 3028 C C . GLN A 1 439 ? 77.387 -67.004 41.453 1.00 27.62 419 GLN A C 1
ATOM 3029 O O . GLN A 1 439 ? 76.435 -66.940 42.241 1.00 27.14 419 GLN A O 1
ATOM 3035 N N . GLN A 1 440 ? 77.732 -66.003 40.639 1.00 28.25 420 GLN A N 1
ATOM 3036 C CA . GLN A 1 440 ? 77.011 -64.729 40.566 1.00 31.06 420 GLN A CA 1
ATOM 3037 C C . GLN A 1 440 ? 77.051 -63.998 41.906 1.00 30.96 420 GLN A C 1
ATOM 3038 O O . GLN A 1 440 ? 76.099 -63.329 42.307 1.00 31.40 420 GLN A O 1
ATOM 3044 N N . THR A 1 441 ? 78.190 -64.101 42.580 1.00 29.64 421 THR A N 1
ATOM 3045 C CA . THR A 1 441 ? 78.378 -63.507 43.895 1.00 29.94 421 THR A CA 1
ATOM 3046 C C . THR A 1 441 ? 78.465 -61.991 43.825 1.00 30.69 421 THR A C 1
ATOM 3047 O O . THR A 1 441 ? 79.310 -61.445 43.113 1.00 31.62 421 THR A O 1
ATOM 3051 N N . MET A 1 442 ? 77.634 -61.319 44.618 1.00 31.52 422 MET A N 1
ATOM 3052 C CA . MET A 1 442 ? 77.725 -59.882 44.798 1.00 33.12 422 MET A CA 1
ATOM 3053 C C . MET A 1 442 ? 78.872 -59.513 45.718 1.00 32.51 422 MET A C 1
ATOM 3054 O O . MET A 1 442 ? 79.256 -60.271 46.612 1.00 33.77 422 MET A O 1
ATOM 3059 N N . GLY A 1 443 ? 79.372 -58.291 45.521 1.00 31.45 423 GLY A N 1
ATOM 3060 C CA . GLY A 1 443 ? 80.372 -57.700 46.380 1.00 30.76 423 GLY A CA 1
ATOM 3061 C C . GLY A 1 443 ? 81.810 -57.961 45.986 1.00 29.88 423 GLY A C 1
ATOM 3062 O O . GLY A 1 443 ? 82.716 -57.517 46.702 1.00 29.14 423 GLY A O 1
ATOM 3063 N N . VAL A 1 444 ? 82.049 -58.648 44.865 1.00 28.88 424 VAL A N 1
ATOM 3064 C CA . VAL A 1 444 ? 83.401 -59.076 44.509 1.00 28.52 424 VAL A CA 1
ATOM 3065 C C . VAL A 1 444 ? 84.264 -57.931 43.989 1.00 29.14 424 VAL A C 1
ATOM 3066 O O . VAL A 1 444 ? 85.490 -57.982 44.116 1.00 28.86 424 VAL A O 1
ATOM 3070 N N . ALA A 1 445 ? 83.675 -56.896 43.387 1.00 29.65 425 ALA A N 1
ATOM 3071 C CA . ALA A 1 445 ? 84.473 -56.013 42.527 1.00 30.10 425 ALA A CA 1
ATOM 3072 C C . ALA A 1 445 ? 85.521 -55.225 43.318 1.00 30.27 425 ALA A C 1
ATOM 3073 O O . ALA A 1 445 ? 86.698 -55.193 42.943 1.00 29.42 425 ALA A O 1
ATOM 3075 N N . LEU A 1 446 ? 85.113 -54.548 44.396 1.00 31.59 426 LEU A N 1
ATOM 3076 C CA . LEU A 1 446 ? 86.070 -53.735 45.147 1.00 33.62 426 LEU A CA 1
ATOM 3077 C C . LEU A 1 446 ? 87.176 -54.575 45.773 1.00 34.84 426 LEU A C 1
ATOM 3078 O O . LEU A 1 446 ? 88.354 -54.203 45.641 1.00 37.10 426 LEU A O 1
ATOM 3083 N N . PRO A 1 447 ? 86.894 -55.690 46.452 1.00 34.80 427 PRO A N 1
ATOM 3084 C CA . PRO A 1 447 ? 87.993 -56.527 46.964 1.00 34.40 427 PRO A CA 1
ATOM 3085 C C . PRO A 1 447 ? 88.882 -57.101 45.872 1.00 33.62 427 PRO A C 1
ATOM 3086 O O . PRO A 1 447 ? 90.107 -57.160 46.048 1.00 34.72 427 PRO A O 1
ATOM 3090 N N . TRP A 1 448 ? 88.296 -57.568 44.763 1.00 32.64 428 TRP A N 1
ATOM 3091 C CA . TRP A 1 448 ? 89.105 -57.998 43.622 1.00 31.09 428 TRP A CA 1
ATOM 3092 C C . TRP A 1 448 ? 90.065 -56.898 43.197 1.00 32.61 428 TRP A C 1
ATOM 3093 O O . TRP A 1 448 ? 91.244 -57.157 42.921 1.00 33.21 428 TRP A O 1
ATOM 3104 N N . ALA A 1 449 ? 89.577 -55.657 43.130 1.00 33.65 429 ALA A N 1
ATOM 3105 C CA . ALA A 1 449 ? 90.423 -54.561 42.667 1.00 34.16 429 ALA A CA 1
ATOM 3106 C C . ALA A 1 449 ? 91.551 -54.283 43.646 1.00 33.45 429 ALA A C 1
ATOM 3107 O O . ALA A 1 449 ? 92.685 -54.016 43.233 1.00 32.25 429 ALA A O 1
ATOM 3109 N N . ILE A 1 450 ? 91.260 -54.330 44.946 1.00 33.67 430 ILE A N 1
ATOM 3110 C CA . ILE A 1 450 ? 92.291 -54.098 45.953 1.00 33.48 430 ILE A CA 1
ATOM 3111 C C . ILE A 1 450 ? 93.384 -55.162 45.860 1.00 32.47 430 ILE A C 1
ATOM 3112 O O . ILE A 1 450 ? 94.582 -54.852 45.922 1.00 31.87 430 ILE A O 1
ATOM 3117 N N . GLY A 1 451 ? 92.996 -56.429 45.712 1.00 31.41 431 GLY A N 1
ATOM 3118 C CA . GLY A 1 451 ? 93.992 -57.477 45.532 1.00 33.21 431 GLY A CA 1
ATOM 3119 C C . GLY A 1 451 ? 94.792 -57.309 44.256 1.00 33.68 431 GLY A C 1
ATOM 3120 O O . GLY A 1 451 ? 96.015 -57.477 44.248 1.00 34.52 431 GLY A O 1
ATOM 3121 N N . ALA A 1 452 ? 94.118 -56.973 43.158 1.00 34.75 432 ALA A N 1
ATOM 3122 C CA . ALA A 1 452 ? 94.827 -56.789 41.900 1.00 35.94 432 ALA A CA 1
ATOM 3123 C C . ALA A 1 452 ? 95.783 -55.609 41.984 1.00 36.73 432 ALA A C 1
ATOM 3124 O O . ALA A 1 452 ? 96.880 -55.649 41.417 1.00 37.04 432 ALA A O 1
ATOM 3126 N N . TRP A 1 453 ? 95.393 -54.549 42.698 1.00 37.05 433 TRP A N 1
ATOM 3127 C CA . TRP A 1 453 ? 96.268 -53.387 42.824 1.00 36.97 433 TRP A CA 1
ATOM 3128 C C . TRP A 1 453 ? 97.540 -53.732 43.586 1.00 36.93 433 TRP A C 1
ATOM 3129 O O . TRP A 1 453 ? 98.634 -53.279 43.219 1.00 37.81 433 TRP A O 1
ATOM 3140 N N . LEU A 1 454 ? 97.419 -54.538 44.644 1.00 36.46 434 LEU A N 1
ATOM 3141 C CA . LEU A 1 454 ? 98.583 -54.897 45.444 1.00 35.62 434 LEU A CA 1
ATOM 3142 C C . LEU A 1 454 ? 99.611 -55.657 44.623 1.00 37.42 434 LEU A C 1
ATOM 3143 O O . LEU A 1 454 ? 100.806 -55.610 44.930 1.00 39.53 434 LEU A O 1
ATOM 3148 N N . VAL A 1 455 ? 99.172 -56.376 43.591 1.00 37.56 435 VAL A N 1
ATOM 3149 C CA . VAL A 1 455 ? 100.129 -57.099 42.761 1.00 36.55 435 VAL A CA 1
ATOM 3150 C C . VAL A 1 455 ? 100.937 -56.132 41.905 1.00 38.03 435 VAL A C 1
ATOM 3151 O O . VAL A 1 455 ? 102.150 -56.298 41.750 1.00 38.66 435 VAL A O 1
ATOM 3155 N N . ASN A 1 456 ? 100.284 -55.123 41.325 1.00 39.44 436 ASN A N 1
ATOM 3156 C CA . ASN A 1 456 ? 100.937 -54.126 40.471 1.00 40.14 436 ASN A CA 1
ATOM 3157 C C . ASN A 1 456 ? 100.517 -52.730 40.921 1.00 40.57 436 ASN A C 1
ATOM 3158 O O . ASN A 1 456 ? 99.719 -52.061 40.255 1.00 40.32 436 ASN A O 1
ATOM 3163 N N . PRO A 1 457 ? 101.049 -52.253 42.050 1.00 41.41 437 PRO A N 1
ATOM 3164 C CA . PRO A 1 457 ? 100.528 -51.007 42.643 1.00 41.92 437 PRO A CA 1
ATOM 3165 C C . PRO A 1 457 ? 100.899 -49.751 41.879 1.00 43.48 437 PRO A C 1
ATOM 3166 O O . PRO A 1 457 ? 100.378 -48.674 42.204 1.00 42.69 437 PRO A O 1
ATOM 3170 N N . GLU A 1 458 ? 101.789 -49.841 40.897 1.00 44.87 438 GLU A N 1
ATOM 3171 C CA . GLU A 1 458 ? 102.106 -48.693 40.063 1.00 48.47 438 GLU A CA 1
ATOM 3172 C C . GLU A 1 458 ? 101.015 -48.398 39.042 1.00 49.30 438 GLU A C 1
ATOM 3173 O O . GLU A 1 458 ? 101.124 -47.415 38.303 1.00 48.79 438 GLU A O 1
ATOM 3179 N N . ARG A 1 459 ? 99.981 -49.226 38.976 1.00 49.26 439 ARG A N 1
ATOM 3180 C CA . ARG A 1 459 ? 98.928 -49.103 37.983 1.00 50.08 439 ARG A CA 1
ATOM 3181 C C . ARG A 1 459 ? 97.606 -48.791 38.669 1.00 49.30 439 ARG A C 1
ATOM 3182 O O . ARG A 1 459 ? 97.459 -48.922 39.887 1.00 51.06 439 ARG A O 1
ATOM 3190 N N . LYS A 1 460 ? 96.643 -48.375 37.860 1.00 45.02 440 LYS A N 1
ATOM 3191 C CA . LYS A 1 460 ? 95.313 -48.016 38.324 1.00 44.53 440 LYS A CA 1
ATOM 3192 C C . LYS A 1 460 ? 94.353 -49.182 38.115 1.00 40.68 440 LYS A C 1
ATOM 3193 O O . LYS A 1 460 ? 94.466 -49.920 37.134 1.00 38.65 440 LYS A O 1
ATOM 3199 N N . VAL A 1 461 ? 93.409 -49.349 39.046 1.00 40.26 441 VAL A N 1
ATOM 3200 C CA . VAL A 1 461 ? 92.344 -50.333 38.916 1.00 40.51 441 VAL A CA 1
ATOM 3201 C C . VAL A 1 461 ? 91.008 -49.606 38.998 1.00 41.23 441 VAL A C 1
ATOM 3202 O O . VAL A 1 461 ? 90.820 -48.723 39.845 1.00 42.09 441 VAL A O 1
ATOM 3206 N N . VAL A 1 462 ? 90.092 -49.964 38.102 1.00 40.40 442 VAL A N 1
ATOM 3207 C CA . VAL A 1 462 ? 88.709 -49.501 38.148 1.00 39.31 442 VAL A CA 1
ATOM 3208 C C . VAL A 1 462 ? 87.832 -50.687 38.504 1.00 38.27 442 VAL A C 1
ATOM 3209 O O . VAL A 1 462 ? 87.890 -51.728 37.844 1.00 36.15 442 VAL A O 1
ATOM 3213 N N . SER A 1 463 ? 87.006 -50.521 39.532 1.00 39.43 443 SER A N 1
ATOM 3214 C CA . SER A 1 463 ? 86.004 -51.510 39.879 1.00 40.13 443 SER A CA 1
ATOM 3215 C C . SER A 1 463 ? 84.627 -50.891 39.688 1.00 39.49 443 SER A C 1
ATOM 3216 O O . SER A 1 463 ? 84.447 -49.681 39.848 1.00 41.62 443 SER A O 1
ATOM 3219 N N . VAL A 1 464 ? 83.661 -51.718 39.308 1.00 37.62 444 VAL A N 1
ATOM 3220 C CA . VAL A 1 464 ? 82.311 -51.243 39.042 1.00 36.94 444 VAL A CA 1
ATOM 3221 C C . VAL A 1 464 ? 81.323 -52.199 39.687 1.00 36.46 444 VAL A C 1
ATOM 3222 O O . VAL A 1 464 ? 81.456 -53.420 39.562 1.00 35.88 444 VAL A O 1
ATOM 3226 N N . SER A 1 465 ? 80.343 -51.643 40.385 1.00 36.44 445 SER A N 1
ATOM 3227 C CA . SER A 1 465 ? 79.306 -52.465 40.985 1.00 37.87 445 SER A CA 1
ATOM 3228 C C . SER A 1 465 ? 78.006 -51.682 40.980 1.00 40.67 445 SER A C 1
ATOM 3229 O O . SER A 1 465 ? 77.968 -50.504 40.621 1.00 44.57 445 SER A O 1
ATOM 3232 N N . GLY A 1 466 ? 76.926 -52.358 41.372 1.00 39.14 446 GLY A N 1
ATOM 3233 C CA . GLY A 1 466 ? 75.689 -51.682 41.695 1.00 39.69 446 GLY A CA 1
ATOM 3234 C C . GLY A 1 466 ? 75.697 -51.247 43.144 1.00 41.83 446 GLY A C 1
ATOM 3235 O O . GLY A 1 466 ? 76.656 -51.475 43.880 1.00 41.81 446 GLY A O 1
ATOM 3236 N N . ASP A 1 467 ? 74.594 -50.608 43.559 1.00 41.54 447 ASP A N 1
ATOM 3237 C CA . ASP A 1 467 ? 74.502 -50.170 44.950 1.00 43.08 447 ASP A CA 1
ATOM 3238 C C . ASP A 1 467 ? 74.284 -51.344 45.904 1.00 41.44 447 ASP A C 1
ATOM 3239 O O . ASP A 1 467 ? 74.724 -51.288 47.055 1.00 40.23 447 ASP A O 1
ATOM 3244 N N . GLY A 1 468 ? 73.635 -52.415 45.447 1.00 40.83 448 GLY A N 1
ATOM 3245 C CA . GLY A 1 468 ? 73.508 -53.602 46.285 1.00 38.58 448 GLY A CA 1
ATOM 3246 C C . GLY A 1 468 ? 74.845 -54.273 46.542 1.00 37.10 448 GLY A C 1
ATOM 3247 O O . GLY A 1 468 ? 75.230 -54.502 47.690 1.00 34.58 448 GLY A O 1
ATOM 3248 N N . GLY A 1 469 ? 75.578 -54.591 45.473 1.00 36.57 449 GLY A N 1
ATOM 3249 C CA . GLY A 1 469 ? 76.876 -55.223 45.645 1.00 38.55 449 GLY A CA 1
ATOM 3250 C C . GLY A 1 469 ? 77.847 -54.340 46.401 1.00 39.11 449 GLY A C 1
ATOM 3251 O O . GLY A 1 469 ? 78.653 -54.825 47.198 1.00 38.72 449 GLY A O 1
ATOM 3252 N N . PHE A 1 470 ? 77.777 -53.029 46.170 1.00 40.02 450 PHE A N 1
ATOM 3253 C CA . PHE A 1 470 ? 78.702 -52.109 46.821 1.00 39.38 450 PHE A CA 1
ATOM 3254 C C . PHE A 1 470 ? 78.661 -52.267 48.333 1.00 38.38 450 PHE A C 1
ATOM 3255 O O . PHE A 1 470 ? 79.703 -52.404 48.980 1.00 37.99 450 PHE A O 1
ATOM 3263 N N . LEU A 1 471 ? 77.460 -52.246 48.924 1.00 37.02 451 LEU A N 1
ATOM 3264 C CA . LEU A 1 471 ? 77.399 -52.262 50.377 1.00 35.87 451 LEU A CA 1
ATOM 3265 C C . LEU A 1 471 ? 77.723 -53.615 50.981 1.00 35.13 451 LEU A C 1
ATOM 3266 O O . LEU A 1 471 ? 77.847 -53.696 52.203 1.00 36.88 451 LEU A O 1
ATOM 3271 N N . GLN A 1 472 ? 77.861 -54.677 50.185 1.00 34.65 452 GLN A N 1
ATOM 3272 C CA . GLN A 1 472 ? 78.239 -55.954 50.775 1.00 33.72 452 GLN A CA 1
ATOM 3273 C C . GLN A 1 472 ? 79.738 -56.040 51.042 1.00 33.87 452 GLN A C 1
ATOM 3274 O O . GLN A 1 472 ? 80.159 -56.823 51.900 1.00 33.74 452 GLN A O 1
ATOM 3280 N N . SER A 1 473 ? 80.552 -55.232 50.360 1.00 34.40 453 SER A N 1
ATOM 3281 C CA . SER A 1 473 ? 81.988 -55.226 50.598 1.00 34.96 453 SER A CA 1
ATOM 3282 C C . SER A 1 473 ? 82.558 -53.824 50.800 1.00 36.50 453 SER A C 1
ATOM 3283 O O . SER A 1 473 ? 83.781 -53.674 50.852 1.00 37.44 453 SER A O 1
ATOM 3286 N N . SER A 1 474 ? 81.717 -52.796 50.935 1.00 37.58 454 SER A N 1
ATOM 3287 C CA . SER A 1 474 ? 82.215 -51.425 51.022 1.00 38.07 454 SER A CA 1
ATOM 3288 C C . SER A 1 474 ? 82.989 -51.146 52.300 1.00 38.22 454 SER A C 1
ATOM 3289 O O . SER A 1 474 ? 83.652 -50.109 52.377 1.00 38.42 454 SER A O 1
ATOM 3292 N N . MET A 1 475 ? 82.922 -52.023 53.304 1.00 37.32 455 MET A N 1
ATOM 3293 C CA . MET A 1 475 ? 83.760 -51.832 54.481 1.00 37.25 455 MET A CA 1
ATOM 3294 C C . MET A 1 475 ? 85.249 -51.832 54.129 1.00 38.04 455 MET A C 1
ATOM 3295 O O . MET A 1 475 ? 86.056 -51.257 54.867 1.00 39.02 455 MET A O 1
ATOM 3300 N N . GLU A 1 476 ? 85.636 -52.455 53.022 1.00 37.37 456 GLU A N 1
ATOM 3301 C CA . GLU A 1 476 ? 87.042 -52.464 52.642 1.00 37.76 456 GLU A CA 1
ATOM 3302 C C . GLU A 1 476 ? 87.505 -51.134 52.068 1.00 39.66 456 GLU A C 1
ATOM 3303 O O . GLU A 1 476 ? 88.678 -51.018 51.704 1.00 41.55 456 GLU A O 1
ATOM 3309 N N . LEU A 1 477 ? 86.633 -50.126 51.975 1.00 41.27 457 LEU A N 1
ATOM 3310 C CA . LEU A 1 477 ? 87.119 -48.802 51.612 1.00 43.54 457 LEU A CA 1
ATOM 3311 C C . LEU A 1 477 ? 88.093 -48.284 52.654 1.00 46.17 457 LEU A C 1
ATOM 3312 O O . LEU A 1 477 ? 89.010 -47.525 52.322 1.00 46.14 457 LEU A O 1
ATOM 3317 N N . GLU A 1 478 ? 87.913 -48.672 53.919 1.00 46.21 458 GLU A N 1
ATOM 3318 C CA . GLU A 1 478 ? 88.905 -48.316 54.926 1.00 46.48 458 GLU A CA 1
ATOM 3319 C C . GLU A 1 478 ? 90.234 -49.000 54.628 1.00 44.83 458 GLU A C 1
ATOM 3320 O O . GLU A 1 478 ? 91.297 -48.368 54.683 1.00 46.08 458 GLU A O 1
ATOM 3326 N N . THR A 1 479 ? 90.191 -50.290 54.298 1.00 42.56 459 THR A N 1
ATOM 3327 C CA . THR A 1 479 ? 91.401 -50.983 53.874 1.00 40.91 459 THR A CA 1
ATOM 3328 C C . THR A 1 479 ? 92.054 -50.271 52.693 1.00 42.00 459 THR A C 1
ATOM 3329 O O . THR A 1 479 ? 93.276 -50.092 52.664 1.00 41.37 459 THR A O 1
ATOM 3333 N N . ALA A 1 480 ? 91.254 -49.848 51.714 1.00 43.69 460 ALA A N 1
ATOM 3334 C CA . ALA A 1 480 ? 91.808 -49.187 50.536 1.00 45.70 460 ALA A CA 1
ATOM 3335 C C . ALA A 1 480 ? 92.444 -47.847 50.898 1.00 47.69 460 ALA A C 1
ATOM 3336 O O . ALA A 1 480 ? 93.542 -47.526 50.432 1.00 48.56 460 ALA A O 1
ATOM 3338 N N . VAL A 1 481 ? 91.772 -47.045 51.728 1.00 47.65 461 VAL A N 1
ATOM 3339 C CA . VAL A 1 481 ? 92.371 -45.793 52.188 1.00 48.51 461 VAL A CA 1
ATOM 3340 C C . VAL A 1 481 ? 93.661 -46.077 52.945 1.00 48.08 461 VAL A C 1
ATOM 3341 O O . VAL A 1 481 ? 94.689 -45.423 52.731 1.00 46.68 461 VAL A O 1
ATOM 3345 N N . ARG A 1 482 ? 93.627 -47.069 53.832 1.00 47.94 462 ARG A N 1
ATOM 3346 C CA . ARG A 1 482 ? 94.799 -47.406 54.633 1.00 48.38 462 ARG A CA 1
ATOM 3347 C C . ARG A 1 482 ? 95.960 -47.898 53.763 1.00 48.62 462 ARG A C 1
ATOM 3348 O O . ARG A 1 482 ? 97.130 -47.646 54.080 1.00 48.45 462 ARG A O 1
ATOM 3356 N N . LEU A 1 483 ? 95.661 -48.576 52.661 1.00 47.64 463 LEU A N 1
ATOM 3357 C CA . LEU A 1 483 ? 96.691 -49.038 51.738 1.00 45.75 463 LEU A CA 1
ATOM 3358 C C . LEU A 1 483 ? 97.063 -47.997 50.696 1.00 46.18 463 LEU A C 1
ATOM 3359 O O . LEU A 1 483 ? 98.016 -48.217 49.938 1.00 45.61 463 LEU A O 1
ATOM 3364 N N . LYS A 1 484 ? 96.336 -46.885 50.630 1.00 46.39 464 LYS A N 1
ATOM 3365 C CA . LYS A 1 484 ? 96.505 -45.915 49.557 1.00 49.17 464 LYS A CA 1
ATOM 3366 C C . LYS A 1 484 ? 96.349 -46.588 48.204 1.00 48.09 464 LYS A C 1
ATOM 3367 O O . LYS A 1 484 ? 97.042 -46.252 47.243 1.00 46.18 464 LYS A O 1
ATOM 3373 N N . ALA A 1 485 ? 95.446 -47.563 48.138 1.00 47.26 465 ALA A N 1
ATOM 3374 C CA . ALA A 1 485 ? 95.235 -48.309 46.910 1.00 47.07 465 ALA A CA 1
ATOM 3375 C C . ALA A 1 485 ? 94.692 -47.388 45.831 1.00 46.90 465 ALA A C 1
ATOM 3376 O O . ALA A 1 485 ? 93.741 -46.637 46.057 1.00 46.75 465 ALA A O 1
ATOM 3378 N N . ASN A 1 486 ? 95.306 -47.447 44.653 1.00 45.19 466 ASN A N 1
ATOM 3379 C CA . ASN A 1 486 ? 94.900 -46.604 43.533 1.00 45.99 466 ASN A CA 1
ATOM 3380 C C . ASN A 1 486 ? 93.760 -47.291 42.780 1.00 45.89 466 ASN A C 1
ATOM 3381 O O . ASN A 1 486 ? 93.899 -47.770 41.651 1.00 44.15 466 ASN A O 1
ATOM 3386 N N . VAL A 1 487 ? 92.609 -47.346 43.456 1.00 45.97 467 VAL A N 1
ATOM 3387 C CA . VAL A 1 487 ? 91.399 -47.969 42.930 1.00 45.86 467 VAL A CA 1
ATOM 3388 C C . VAL A 1 487 ? 90.330 -46.897 42.765 1.00 46.10 467 VAL A C 1
ATOM 3389 O O . VAL A 1 487 ? 90.083 -46.110 43.685 1.00 48.28 467 VAL A O 1
ATOM 3393 N N . LEU A 1 488 ? 89.688 -46.881 41.602 1.00 45.87 468 LEU A N 1
ATOM 3394 C CA . LEU A 1 488 ? 88.513 -46.053 41.351 1.00 46.09 468 LEU A CA 1
ATOM 3395 C C . LEU A 1 488 ? 87.280 -46.948 41.276 1.00 44.27 468 LEU A C 1
ATOM 3396 O O . LEU A 1 488 ? 87.180 -47.793 40.379 1.00 42.74 468 LEU A O 1
ATOM 3401 N N . HIS A 1 489 ? 86.336 -46.752 42.199 1.00 43.14 469 HIS A N 1
ATOM 3402 C CA . HIS A 1 489 ? 85.133 -47.571 42.263 1.00 42.47 469 HIS A CA 1
ATOM 3403 C C . HIS A 1 489 ? 83.932 -46.799 41.736 1.00 43.77 469 HIS A C 1
ATOM 3404 O O . HIS A 1 489 ? 83.601 -45.735 42.258 1.00 44.18 469 HIS A O 1
ATOM 3411 N N . LEU A 1 490 ? 83.270 -47.354 40.726 1.00 44.46 470 LEU A N 1
ATOM 3412 C CA . LEU A 1 490 ? 82.066 -46.771 40.158 1.00 45.62 470 LEU A CA 1
ATOM 3413 C C . LEU A 1 490 ? 80.838 -47.520 40.661 1.00 46.51 470 LEU A C 1
ATOM 3414 O O . LEU A 1 490 ? 80.838 -48.751 40.714 1.00 45.51 470 LEU A O 1
ATOM 3419 N N . ILE A 1 491 ? 79.796 -46.770 41.016 1.00 45.09 471 ILE A N 1
ATOM 3420 C CA . ILE A 1 491 ? 78.520 -47.328 41.465 1.00 46.75 471 ILE A CA 1
ATOM 3421 C C . ILE A 1 491 ? 77.443 -46.916 40.476 1.00 48.55 471 ILE A C 1
ATOM 3422 O O . ILE A 1 491 ? 77.138 -45.723 40.353 1.00 49.46 471 ILE A O 1
ATOM 3427 N N . TRP A 1 492 ? 76.848 -47.886 39.793 1.00 47.80 472 TRP A N 1
ATOM 3428 C CA . TRP A 1 492 ? 75.617 -47.621 39.061 1.00 47.97 472 TRP A CA 1
ATOM 3429 C C . TRP A 1 492 ? 74.491 -47.585 40.088 1.00 49.66 472 TRP A C 1
ATOM 3430 O O . TRP A 1 492 ? 74.164 -48.619 40.678 1.00 47.44 472 TRP A O 1
ATOM 3441 N N . VAL A 1 493 ? 73.914 -46.404 40.322 1.00 50.50 473 VAL A N 1
ATOM 3442 C CA . VAL A 1 493 ? 72.978 -46.183 41.427 1.00 52.05 473 VAL A CA 1
ATOM 3443 C C . VAL A 1 493 ? 71.549 -46.206 40.901 1.00 53.74 473 VAL A C 1
ATOM 3444 O O . VAL A 1 493 ? 71.165 -45.363 40.081 1.00 53.31 473 VAL A O 1
ATOM 3448 N N . ASP A 1 494 ? 70.741 -47.139 41.425 1.00 52.29 474 ASP A N 1
ATOM 3449 C CA . ASP A 1 494 ? 69.324 -47.219 41.104 1.00 52.07 474 ASP A CA 1
ATOM 3450 C C . ASP A 1 494 ? 68.449 -47.360 42.343 1.00 52.61 474 ASP A C 1
ATOM 3451 O O . ASP A 1 494 ? 67.221 -47.380 42.210 1.00 53.35 474 ASP A O 1
ATOM 3456 N N . ASN A 1 495 ? 69.044 -47.476 43.531 1.00 50.60 475 ASN A N 1
ATOM 3457 C CA . ASN A 1 495 ? 68.300 -47.672 44.776 1.00 50.02 475 ASN A CA 1
ATOM 3458 C C . ASN A 1 495 ? 67.479 -48.962 44.743 1.00 48.38 475 ASN A C 1
ATOM 3459 O O . ASN A 1 495 ? 66.365 -49.025 45.268 1.00 49.85 475 ASN A O 1
ATOM 3464 N N . GLY A 1 496 ? 68.035 -50.011 44.148 1.00 46.43 476 GLY A N 1
ATOM 3465 C CA . GLY A 1 496 ? 67.339 -51.285 44.139 1.00 46.20 476 GLY A CA 1
ATOM 3466 C C . GLY A 1 496 ? 68.250 -52.416 43.718 1.00 45.68 476 GLY A C 1
ATOM 3467 O O . GLY A 1 496 ? 69.445 -52.226 43.474 1.00 42.87 476 GLY A O 1
ATOM 3468 N N . TYR A 1 497 ? 67.657 -53.610 43.642 1.00 45.30 477 TYR A N 1
ATOM 3469 C CA . TYR A 1 497 ? 68.325 -54.801 43.116 1.00 43.54 477 TYR A CA 1
ATOM 3470 C C . TYR A 1 497 ? 67.793 -55.022 41.702 1.00 41.64 477 TYR A C 1
ATOM 3471 O O . TYR A 1 497 ? 66.908 -55.843 41.460 1.00 40.94 477 TYR A O 1
ATOM 3480 N N . ASN A 1 498 ? 68.337 -54.270 40.744 1.00 41.23 478 ASN A N 1
ATOM 3481 C CA . ASN A 1 498 ? 67.656 -54.191 39.457 1.00 42.39 478 ASN A CA 1
ATOM 3482 C C . ASN A 1 498 ? 67.660 -55.527 38.730 1.00 42.43 478 ASN A C 1
ATOM 3483 O O . ASN A 1 498 ? 66.649 -55.910 38.137 1.00 44.56 478 ASN A O 1
ATOM 3488 N N . MET A 1 499 ? 68.780 -56.251 38.740 1.00 41.14 479 MET A N 1
ATOM 3489 C CA . MET A 1 499 ? 68.814 -57.475 37.952 1.00 41.84 479 MET A CA 1
ATOM 3490 C C . MET A 1 499 ? 67.700 -58.427 38.391 1.00 41.63 479 MET A C 1
ATOM 3491 O O . MET A 1 499 ? 67.091 -59.111 37.560 1.00 41.37 479 MET A O 1
ATOM 3496 N N . VAL A 1 500 ? 67.393 -58.455 39.690 1.00 40.54 480 VAL A N 1
ATOM 3497 C CA . VAL A 1 500 ? 66.291 -59.287 40.172 1.00 40.04 480 VAL A CA 1
ATOM 3498 C C . VAL A 1 500 ? 64.957 -58.672 39.777 1.00 42.18 480 VAL A C 1
ATOM 3499 O O . VAL A 1 500 ? 64.051 -59.372 39.317 1.00 43.88 480 VAL A O 1
ATOM 3503 N N . ALA A 1 501 ? 64.830 -57.351 39.920 1.00 43.52 481 ALA A N 1
ATOM 3504 C CA . ALA A 1 501 ? 63.584 -56.666 39.579 1.00 45.91 481 ALA A CA 1
ATOM 3505 C C . ALA A 1 501 ? 63.187 -56.894 38.122 1.00 47.48 481 ALA A C 1
ATOM 3506 O O . ALA A 1 501 ? 62.006 -57.115 37.817 1.00 47.09 481 ALA A O 1
ATOM 3508 N N . ILE A 1 502 ? 64.154 -56.822 37.205 1.00 48.87 482 ILE A N 1
ATOM 3509 C CA . ILE A 1 502 ? 63.846 -56.984 35.785 1.00 52.53 482 ILE A CA 1
ATOM 3510 C C . ILE A 1 502 ? 63.230 -58.351 35.527 1.00 52.43 482 ILE A C 1
ATOM 3511 O O . ILE A 1 502 ? 62.324 -58.495 34.697 1.00 52.00 482 ILE A O 1
ATOM 3516 N N . GLN A 1 503 ? 63.726 -59.381 36.218 1.00 52.13 483 GLN A N 1
ATOM 3517 C CA . GLN A 1 503 ? 63.158 -60.715 36.064 1.00 52.63 483 GLN A CA 1
ATOM 3518 C C . GLN A 1 503 ? 61.785 -60.813 36.718 1.00 48.96 483 GLN A C 1
ATOM 3519 O O . GLN A 1 503 ? 60.872 -61.432 36.162 1.00 46.67 483 GLN A O 1
ATOM 3525 N N . GLU A 1 504 ? 61.623 -60.224 37.903 1.00 48.34 484 GLU A N 1
ATOM 3526 C CA . GLU A 1 504 ? 60.310 -60.196 38.539 1.00 47.72 484 GLU A CA 1
ATOM 3527 C C . GLU A 1 504 ? 59.281 -59.511 37.646 1.00 49.47 484 GLU A C 1
ATOM 3528 O O . GLU A 1 504 ? 58.168 -60.018 37.475 1.00 50.11 484 GLU A O 1
ATOM 3534 N N . GLU A 1 505 ? 59.637 -58.363 37.062 1.00 49.73 485 GLU A N 1
ATOM 3535 C CA . GLU A 1 505 ? 58.698 -57.660 36.191 1.00 51.48 485 GLU A CA 1
ATOM 3536 C C . GLU A 1 505 ? 58.316 -58.520 34.993 1.00 53.06 485 GLU A C 1
ATOM 3537 O O . GLU A 1 505 ? 57.150 -58.549 34.586 1.00 54.73 485 GLU A O 1
ATOM 3543 N N . LYS A 1 506 ? 59.284 -59.232 34.415 1.00 52.76 486 LYS A N 1
ATOM 3544 C CA . LYS A 1 506 ? 58.984 -60.064 33.257 1.00 53.08 486 LYS A CA 1
ATOM 3545 C C . LYS A 1 506 ? 58.074 -61.226 33.629 1.00 51.16 486 LYS A C 1
ATOM 3546 O O . LYS A 1 506 ? 57.139 -61.547 32.889 1.00 50.82 486 LYS A O 1
ATOM 3552 N N . LYS A 1 507 ? 58.342 -61.879 34.763 1.00 49.85 487 LYS A N 1
ATOM 3553 C CA . LYS A 1 507 ? 57.589 -63.072 35.132 1.00 49.48 487 LYS A CA 1
ATOM 3554 C C . LYS A 1 507 ? 56.240 -62.740 35.756 1.00 51.07 487 LYS A C 1
ATOM 3555 O O . LYS A 1 507 ? 55.270 -63.475 35.544 1.00 52.73 487 LYS A O 1
ATOM 3561 N N . TYR A 1 508 ? 56.155 -61.652 36.520 1.00 50.63 488 TYR A N 1
ATOM 3562 C CA . TYR A 1 508 ? 54.997 -61.398 37.366 1.00 49.82 488 TYR A CA 1
ATOM 3563 C C . TYR A 1 508 ? 54.395 -60.013 37.199 1.00 50.95 488 TYR A C 1
ATOM 3564 O O . TYR A 1 508 ? 53.311 -59.768 37.739 1.00 49.62 488 TYR A O 1
ATOM 3573 N N . GLN A 1 509 ? 55.061 -59.103 36.491 1.00 53.65 489 GLN A N 1
ATOM 3574 C CA . GLN A 1 509 ? 54.573 -57.736 36.301 1.00 55.91 489 GLN A CA 1
ATOM 3575 C C . GLN A 1 509 ? 54.399 -57.010 37.631 1.00 55.47 489 GLN A C 1
ATOM 3576 O O . GLN A 1 509 ? 53.544 -56.134 37.763 1.00 55.43 489 GLN A O 1
ATOM 3582 N N . ARG A 1 510 ? 55.206 -57.371 38.628 1.00 54.23 490 ARG A N 1
ATOM 3583 C CA . ARG A 1 510 ? 55.199 -56.673 39.906 1.00 52.47 490 ARG A CA 1
ATOM 3584 C C . ARG A 1 510 ? 56.500 -56.995 40.628 1.00 51.91 490 ARG A C 1
ATOM 3585 O O . ARG A 1 510 ? 57.128 -58.023 40.363 1.00 52.02 490 ARG A O 1
ATOM 3593 N N . LEU A 1 511 ? 56.909 -56.093 41.517 1.00 50.81 491 LEU A N 1
ATOM 3594 C CA . LEU A 1 511 ? 58.202 -56.170 42.187 1.00 50.78 491 LEU A CA 1
ATOM 3595 C C . LEU A 1 511 ? 58.014 -56.577 43.640 1.00 50.84 491 LEU A C 1
ATOM 3596 O O . LEU A 1 511 ? 57.008 -56.236 44.267 1.00 51.98 491 LEU A O 1
ATOM 3601 N N . SER A 1 512 ? 58.998 -57.303 44.174 1.00 48.24 492 SER A N 1
ATOM 3602 C CA . SER A 1 512 ? 58.957 -57.751 45.563 1.00 47.26 492 SER A CA 1
ATOM 3603 C C . SER A 1 512 ? 60.381 -57.872 46.089 1.00 46.08 492 SER A C 1
ATOM 3604 O O . SER A 1 512 ? 61.201 -58.596 45.508 1.00 44.64 492 SER A O 1
ATOM 3607 N N . GLY A 1 513 ? 60.670 -57.154 47.177 1.00 43.66 493 GLY A N 1
ATOM 3608 C CA . GLY A 1 513 ? 61.961 -57.237 47.838 1.00 41.95 493 GLY A CA 1
ATOM 3609 C C . GLY A 1 513 ? 63.139 -56.669 47.072 1.00 41.41 493 GLY A C 1
ATOM 3610 O O . GLY A 1 513 ? 64.285 -57.004 47.385 1.00 40.04 493 GLY A O 1
ATOM 3611 N N . VAL A 1 514 ? 62.898 -55.795 46.096 1.00 42.26 494 VAL A N 1
ATOM 3612 C CA . VAL A 1 514 ? 63.953 -55.324 45.204 1.00 44.91 494 VAL A CA 1
ATOM 3613 C C . VAL A 1 514 ? 64.211 -53.827 45.305 1.00 47.33 494 VAL A C 1
ATOM 3614 O O . VAL A 1 514 ? 65.158 -53.343 44.670 1.00 47.75 494 VAL A O 1
ATOM 3618 N N . GLU A 1 515 ? 63.421 -53.074 46.068 1.00 48.47 495 GLU A N 1
ATOM 3619 C CA . GLU A 1 515 ? 63.605 -51.635 46.210 1.00 49.53 495 GLU A CA 1
ATOM 3620 C C . GLU A 1 515 ? 64.130 -51.314 47.602 1.00 49.45 495 GLU A C 1
ATOM 3621 O O . GLU A 1 515 ? 63.708 -51.930 48.589 1.00 50.10 495 GLU A O 1
ATOM 3627 N N . PHE A 1 516 ? 65.046 -50.348 47.685 1.00 47.09 496 PHE A N 1
ATOM 3628 C CA . PHE A 1 516 ? 65.499 -49.850 48.979 1.00 46.21 496 PHE A CA 1
ATOM 3629 C C . PHE A 1 516 ? 65.745 -48.348 48.856 1.00 47.46 496 PHE A C 1
ATOM 3630 O O . PHE A 1 516 ? 65.392 -47.714 47.856 1.00 48.52 496 PHE A O 1
ATOM 3638 N N . GLY A 1 517 ? 66.303 -47.759 49.908 1.00 47.86 497 GLY A N 1
ATOM 3639 C CA . GLY A 1 517 ? 66.365 -46.323 50.027 1.00 48.42 497 GLY A CA 1
ATOM 3640 C C . GLY A 1 517 ? 67.643 -45.740 49.470 1.00 49.82 497 GLY A C 1
ATOM 3641 O O . GLY A 1 517 ? 68.596 -46.456 49.156 1.00 49.78 497 GLY A O 1
ATOM 3642 N N . PRO A 1 518 ? 67.686 -44.417 49.342 1.00 52.96 498 PRO A N 1
ATOM 3643 C CA . PRO A 1 518 ? 68.859 -43.754 48.773 1.00 52.86 498 PRO A CA 1
ATOM 3644 C C . PRO A 1 518 ? 69.923 -43.460 49.822 1.00 53.73 498 PRO A C 1
ATOM 3645 O O . PRO A 1 518 ? 69.682 -43.499 51.028 1.00 54.03 498 PRO A O 1
ATOM 3649 N N . MET A 1 519 ? 71.123 -43.172 49.328 1.00 53.27 499 MET A N 1
ATOM 3650 C CA . MET A 1 519 ? 72.254 -42.830 50.175 1.00 53.97 499 MET A CA 1
ATOM 3651 C C . MET A 1 519 ? 73.037 -41.703 49.519 1.00 54.72 499 MET A C 1
ATOM 3652 O O . MET A 1 519 ? 72.995 -41.531 48.299 1.00 53.85 499 MET A O 1
ATOM 3657 N N . ASP A 1 520 ? 73.766 -40.950 50.340 1.00 55.56 500 ASP A N 1
ATOM 3658 C CA . ASP A 1 520 ? 74.691 -39.932 49.835 1.00 57.65 500 ASP A CA 1
ATOM 3659 C C . ASP A 1 520 ? 76.052 -40.594 49.659 1.00 55.34 500 ASP A C 1
ATOM 3660 O O . ASP A 1 520 ? 76.920 -40.554 50.533 1.00 54.87 500 ASP A O 1
ATOM 3665 N N . PHE A 1 521 ? 76.238 -41.214 48.493 1.00 54.79 501 PHE A N 1
ATOM 3666 C CA . PHE A 1 521 ? 77.433 -42.027 48.292 1.00 52.83 501 PHE A CA 1
ATOM 3667 C C . PHE A 1 521 ? 78.697 -41.179 48.286 1.00 53.00 501 PHE A C 1
ATOM 3668 O O . PHE A 1 521 ? 79.751 -41.645 48.735 1.00 53.50 501 PHE A O 1
ATOM 3676 N N . LYS A 1 522 ? 78.616 -39.941 47.795 1.00 51.79 502 LYS A N 1
ATOM 3677 C CA . LYS A 1 522 ? 79.760 -39.041 47.883 1.00 51.22 502 LYS A CA 1
ATOM 3678 C C . LYS A 1 522 ? 80.183 -38.843 49.333 1.00 51.28 502 LYS A C 1
ATOM 3679 O O . LYS A 1 522 ? 81.352 -39.028 49.683 1.00 51.23 502 LYS A O 1
ATOM 3685 N N . ALA A 1 523 ? 79.240 -38.461 50.198 1.00 50.67 503 ALA A N 1
ATOM 3686 C CA . ALA A 1 523 ? 79.568 -38.288 51.607 1.00 51.20 503 ALA A CA 1
ATOM 3687 C C . ALA A 1 523 ? 79.999 -39.609 52.240 1.00 50.86 503 ALA A C 1
ATOM 3688 O O . ALA A 1 523 ? 80.892 -39.639 53.095 1.00 50.44 503 ALA A O 1
ATOM 3690 N N . TYR A 1 524 ? 79.362 -40.711 51.844 1.00 50.33 504 TYR A N 1
ATOM 3691 C CA . TYR A 1 524 ? 79.740 -42.022 52.367 1.00 50.65 504 TYR A CA 1
ATOM 3692 C C . TYR A 1 524 ? 81.215 -42.312 52.101 1.00 50.91 504 TYR A C 1
ATOM 3693 O O . TYR A 1 524 ? 81.969 -42.670 53.016 1.00 50.34 504 TYR A O 1
ATOM 3702 N N . ALA A 1 525 ? 81.648 -42.155 50.850 1.00 50.48 505 ALA A N 1
ATOM 3703 C CA . ALA A 1 525 ? 83.052 -42.391 50.532 1.00 51.05 505 ALA A CA 1
ATOM 3704 C C . ALA A 1 525 ? 83.963 -41.453 51.316 1.00 50.94 505 ALA A C 1
ATOM 3705 O O . ALA A 1 525 ? 85.013 -41.872 51.814 1.00 51.04 505 ALA A O 1
ATOM 3707 N N . GLU A 1 526 ? 83.575 -40.182 51.460 1.00 52.02 506 GLU A N 1
ATOM 3708 C CA . GLU A 1 526 ? 84.459 -39.238 52.129 1.00 54.15 506 GLU A CA 1
ATOM 3709 C C . GLU A 1 526 ? 84.594 -39.513 53.622 1.00 54.41 506 GLU A C 1
ATOM 3710 O O . GLU A 1 526 ? 85.626 -39.167 54.205 1.00 55.48 506 GLU A O 1
ATOM 3716 N N . SER A 1 527 ? 83.606 -40.156 54.257 1.00 52.33 507 SER A N 1
ATOM 3717 C CA . SER A 1 527 ? 83.743 -40.463 55.676 1.00 51.90 507 SER A CA 1
ATOM 3718 C C . SER A 1 527 ? 84.845 -41.479 55.946 1.00 51.27 507 SER A C 1
ATOM 3719 O O . SER A 1 527 ? 85.267 -41.626 57.098 1.00 49.86 507 SER A O 1
ATOM 3722 N N . PHE A 1 528 ? 85.308 -42.186 54.914 1.00 50.63 508 PHE A N 1
ATOM 3723 C CA . PHE A 1 528 ? 86.461 -43.073 54.997 1.00 50.83 508 PHE A CA 1
ATOM 3724 C C . PHE A 1 528 ? 87.793 -42.360 54.754 1.00 53.39 508 PHE A C 1
ATOM 3725 O O . PHE A 1 528 ? 88.852 -42.963 54.974 1.00 54.02 508 PHE A O 1
ATOM 3733 N N . GLY A 1 529 ? 87.773 -41.122 54.278 1.00 53.40 509 GLY A N 1
ATOM 3734 C CA . GLY A 1 529 ? 88.985 -40.474 53.827 1.00 53.49 509 GLY A CA 1
ATOM 3735 C C . GLY A 1 529 ? 89.318 -40.713 52.371 1.00 53.60 509 GLY A C 1
ATOM 3736 O O . GLY A 1 529 ? 90.460 -40.462 51.962 1.00 53.89 509 GLY A O 1
ATOM 3737 N N . ALA A 1 530 ? 88.369 -41.203 51.580 1.00 52.74 510 ALA A N 1
ATOM 3738 C CA . ALA A 1 530 ? 88.536 -41.359 50.143 1.00 53.02 510 ALA A CA 1
ATOM 3739 C C . ALA A 1 530 ? 87.825 -40.226 49.412 1.00 52.95 510 ALA A C 1
ATOM 3740 O O . ALA A 1 530 ? 87.016 -39.494 49.985 1.00 51.17 510 ALA A O 1
ATOM 3742 N N . LYS A 1 531 ? 88.135 -40.075 48.128 1.00 53.17 511 LYS A N 1
ATOM 3743 C CA . LYS A 1 531 ? 87.488 -39.040 47.338 1.00 56.15 511 LYS A CA 1
ATOM 3744 C C . LYS A 1 531 ? 86.134 -39.521 46.848 1.00 57.47 511 LYS A C 1
ATOM 3745 O O . LYS A 1 531 ? 86.003 -40.644 46.354 1.00 59.63 511 LYS A O 1
ATOM 3751 N N . GLY A 1 532 ? 85.126 -38.671 46.995 1.00 56.17 512 GLY A N 1
ATOM 3752 C CA . GLY A 1 532 ? 83.780 -38.983 46.567 1.00 55.71 512 GLY A CA 1
ATOM 3753 C C . GLY A 1 532 ? 83.345 -38.089 45.423 1.00 56.88 512 GLY A C 1
ATOM 3754 O O . GLY A 1 532 ? 83.738 -36.925 45.340 1.00 58.09 512 GLY A O 1
ATOM 3755 N N . PHE A 1 533 ? 82.530 -38.645 44.537 1.00 56.17 513 PHE A N 1
ATOM 3756 C CA . PHE A 1 533 ? 81.967 -37.887 43.436 1.00 56.57 513 PHE A CA 1
ATOM 3757 C C . PHE A 1 533 ? 80.555 -38.391 43.187 1.00 56.68 513 PHE A C 1
ATOM 3758 O O . PHE A 1 533 ? 80.269 -39.580 43.343 1.00 55.64 513 PHE A O 1
ATOM 3766 N N . ALA A 1 534 ? 79.676 -37.481 42.777 1.00 56.12 514 ALA A N 1
ATOM 3767 C CA . ALA A 1 534 ? 78.316 -37.836 42.398 1.00 57.75 514 ALA A CA 1
ATOM 3768 C C . ALA A 1 534 ? 77.981 -37.165 41.077 1.00 60.47 514 ALA A C 1
ATOM 3769 O O . ALA A 1 534 ? 78.154 -35.952 40.929 1.00 62.59 514 ALA A O 1
ATOM 3771 N N . VAL A 1 535 ? 77.503 -37.953 40.123 1.00 60.09 515 VAL A N 1
ATOM 3772 C CA . VAL A 1 535 ? 77.160 -37.446 38.802 1.00 59.24 515 VAL A CA 1
ATOM 3773 C C . VAL A 1 535 ? 75.746 -36.883 38.877 1.00 61.91 515 VAL A C 1
ATOM 3774 O O . VAL A 1 535 ? 74.767 -37.633 38.953 1.00 62.42 515 VAL A O 1
ATOM 3778 N N . GLU A 1 536 ? 75.639 -35.555 38.871 1.00 62.48 516 GLU A N 1
ATOM 3779 C CA . GLU A 1 536 ? 74.346 -34.888 38.912 1.00 63.77 516 GLU A CA 1
ATOM 3780 C C . GLU A 1 536 ? 73.811 -34.547 37.527 1.00 65.15 516 GLU A C 1
ATOM 3781 O O . GLU A 1 536 ? 72.652 -34.142 37.414 1.00 65.41 516 GLU A O 1
ATOM 3783 N N . SER A 1 537 ? 74.611 -34.712 36.475 1.00 66.22 517 SER A N 1
ATOM 3784 C CA . SER A 1 537 ? 74.149 -34.458 35.118 1.00 67.89 517 SER A CA 1
ATOM 3785 C C . SER A 1 537 ? 74.955 -35.300 34.140 1.00 66.77 517 SER A C 1
ATOM 3786 O O . SER A 1 537 ? 76.103 -35.662 34.410 1.00 67.20 517 SER A O 1
ATOM 3789 N N . ALA A 1 538 ? 74.346 -35.590 32.989 1.00 66.61 518 ALA A N 1
ATOM 3790 C CA . ALA A 1 538 ? 75.030 -36.338 31.939 1.00 67.77 518 ALA A CA 1
ATOM 3791 C C . ALA A 1 538 ? 76.354 -35.683 31.559 1.00 68.34 518 ALA A C 1
ATOM 3792 O O . ALA A 1 538 ? 77.418 -36.311 31.630 1.00 69.93 518 ALA A O 1
ATOM 3794 N N . GLU A 1 539 ? 76.299 -34.411 31.141 1.00 66.22 519 GLU A N 1
ATOM 3795 C CA . GLU A 1 539 ? 77.500 -33.705 30.705 1.00 66.03 519 GLU A CA 1
ATOM 3796 C C . GLU A 1 539 ? 78.620 -33.814 31.729 1.00 66.41 519 GLU A C 1
ATOM 3797 O O . GLU A 1 539 ? 79.801 -33.804 31.364 1.00 68.43 519 GLU A O 1
ATOM 3799 N N . ALA A 1 540 ? 78.276 -33.927 33.010 1.00 63.71 520 ALA A N 1
ATOM 3800 C CA . ALA A 1 540 ? 79.287 -34.086 34.044 1.00 62.33 520 ALA A CA 1
ATOM 3801 C C . ALA A 1 540 ? 79.842 -35.507 34.124 1.00 60.60 520 ALA A C 1
ATOM 3802 O O . ALA A 1 540 ? 80.834 -35.724 34.828 1.00 60.71 520 ALA A O 1
ATOM 3804 N N . LEU A 1 541 ? 79.237 -36.473 33.430 1.00 58.07 521 LEU A N 1
ATOM 3805 C CA . LEU A 1 541 ? 79.682 -37.860 33.547 1.00 57.71 521 LEU A CA 1
ATOM 3806 C C . LEU A 1 541 ? 81.148 -37.998 33.155 1.00 58.85 521 LEU A C 1
ATOM 3807 O O . LEU A 1 541 ? 81.999 -38.354 33.980 1.00 59.03 521 LEU A O 1
ATOM 3812 N N . GLU A 1 542 ? 81.465 -37.716 31.892 1.00 58.43 522 GLU A N 1
ATOM 3813 C CA . GLU A 1 542 ? 82.827 -37.944 31.415 1.00 58.49 522 GLU A CA 1
ATOM 3814 C C . GLU A 1 542 ? 83.837 -37.107 32.180 1.00 56.86 522 GLU A C 1
ATOM 3815 O O . GLU A 1 542 ? 84.837 -37.669 32.659 1.00 55.68 522 GLU A O 1
ATOM 3821 N N . PRO A 1 543 ? 83.651 -35.797 32.352 1.00 56.84 523 PRO A N 1
ATOM 3822 C CA . PRO A 1 543 ? 84.613 -35.041 33.165 1.00 57.39 523 PRO A CA 1
ATOM 3823 C C . PRO A 1 543 ? 84.730 -35.536 34.596 1.00 56.67 523 PRO A C 1
ATOM 3824 O O . PRO A 1 543 ? 85.833 -35.495 35.158 1.00 57.26 523 PRO A O 1
ATOM 3828 N N . THR A 1 544 ? 83.638 -36.008 35.208 1.00 55.19 524 THR A N 1
ATOM 3829 C CA . THR A 1 544 ? 83.723 -36.527 36.572 1.00 56.82 524 THR A CA 1
ATOM 3830 C C . THR A 1 544 ? 84.598 -37.774 36.632 1.00 56.88 524 THR A C 1
ATOM 3831 O O . THR A 1 544 ? 85.480 -37.887 37.493 1.00 57.23 524 THR A O 1
ATOM 3835 N N . LEU A 1 545 ? 84.372 -38.724 35.722 1.00 55.90 525 LEU A N 1
ATOM 3836 C CA . LEU A 1 545 ? 85.189 -39.933 35.716 1.00 56.50 525 LEU A CA 1
ATOM 3837 C C . LEU A 1 545 ? 86.652 -39.609 35.460 1.00 58.67 525 LEU A C 1
ATOM 3838 O O . LEU A 1 545 ? 87.542 -40.171 36.113 1.00 58.46 525 LEU A O 1
ATOM 3843 N N . ARG A 1 546 ? 86.928 -38.708 34.509 1.00 59.33 526 ARG A N 1
ATOM 3844 C CA . ARG A 1 546 ? 88.308 -38.304 34.274 1.00 58.90 526 ARG A CA 1
ATOM 3845 C C . ARG A 1 546 ? 88.891 -37.652 35.520 1.00 58.37 526 ARG A C 1
ATOM 3846 O O . ARG A 1 546 ? 90.034 -37.927 35.901 1.00 58.65 526 ARG A O 1
ATOM 3854 N N . ALA A 1 547 ? 88.113 -36.797 36.180 1.00 57.20 527 ALA A N 1
ATOM 3855 C CA . ALA A 1 547 ? 88.571 -36.187 37.422 1.00 55.85 527 ALA A CA 1
ATOM 3856 C C . ALA A 1 547 ? 88.813 -37.240 38.504 1.00 55.43 527 ALA A C 1
ATOM 3857 O O . ALA A 1 547 ? 89.750 -37.121 39.302 1.00 55.34 527 ALA A O 1
ATOM 3859 N N . ALA A 1 548 ? 87.976 -38.277 38.553 1.00 54.09 528 ALA A N 1
ATOM 3860 C CA . ALA A 1 548 ? 88.170 -39.328 39.549 1.00 54.40 528 ALA A CA 1
ATOM 3861 C C . ALA A 1 548 ? 89.398 -40.175 39.227 1.00 54.22 528 ALA A C 1
ATOM 3862 O O . ALA A 1 548 ? 90.126 -40.601 40.133 1.00 52.78 528 ALA A O 1
ATOM 3864 N N . MET A 1 549 ? 89.657 -40.412 37.939 1.00 54.11 529 MET A N 1
ATOM 3865 C CA . MET A 1 549 ? 90.827 -41.195 37.563 1.00 56.50 529 MET A CA 1
ATOM 3866 C C . MET A 1 549 ? 92.123 -40.501 37.948 1.00 59.30 529 MET A C 1
ATOM 3867 O O . MET A 1 549 ? 93.130 -41.173 38.202 1.00 59.94 529 MET A O 1
ATOM 3872 N N . ASP A 1 550 ? 92.127 -39.168 37.982 1.00 60.95 530 ASP A N 1
ATOM 3873 C CA . ASP A 1 550 ? 93.342 -38.426 38.282 1.00 62.23 530 ASP A CA 1
ATOM 3874 C C . ASP A 1 550 ? 93.687 -38.442 39.764 1.00 60.42 530 ASP A C 1
ATOM 3875 O O . ASP A 1 550 ? 94.824 -38.127 40.124 1.00 59.10 530 ASP A O 1
ATOM 3880 N N . VAL A 1 551 ? 92.738 -38.804 40.628 1.00 59.42 531 VAL A N 1
ATOM 3881 C CA . VAL A 1 551 ? 93.041 -38.960 42.045 1.00 60.81 531 VAL A CA 1
ATOM 3882 C C . VAL A 1 551 ? 94.068 -40.065 42.221 1.00 62.05 531 VAL A C 1
ATOM 3883 O O . VAL A 1 551 ? 93.916 -41.170 41.684 1.00 63.04 531 VAL A O 1
ATOM 3887 N N . ASP A 1 552 ? 95.112 -39.784 43.000 1.00 62.81 532 ASP A N 1
ATOM 3888 C CA . ASP A 1 552 ? 96.136 -40.784 43.300 1.00 65.35 532 ASP A CA 1
ATOM 3889 C C . ASP A 1 552 ? 95.762 -41.460 44.614 1.00 64.33 532 ASP A C 1
ATOM 3890 O O . ASP A 1 552 ? 96.257 -41.124 45.692 1.00 66.21 532 ASP A O 1
ATOM 3895 N N . GLY A 1 553 ? 94.859 -42.435 44.510 1.00 60.59 533 GLY A N 1
ATOM 3896 C CA . GLY A 1 553 ? 94.329 -43.120 45.668 1.00 58.47 533 GLY A CA 1
ATOM 3897 C C . GLY A 1 553 ? 92.872 -43.474 45.479 1.00 56.70 533 GLY A C 1
ATOM 3898 O O . GLY A 1 553 ? 92.307 -43.317 44.391 1.00 57.05 533 GLY A O 1
ATOM 3899 N N . PRO A 1 554 ? 92.231 -43.966 46.542 1.00 54.37 534 PRO A N 1
ATOM 3900 C CA . PRO A 1 554 ? 90.855 -44.453 46.406 1.00 53.31 534 PRO A CA 1
ATOM 3901 C C . PRO A 1 554 ? 89.874 -43.331 46.112 1.00 50.71 534 PRO A C 1
ATOM 3902 O O . PRO A 1 554 ? 89.911 -42.269 46.734 1.00 51.09 534 PRO A O 1
ATOM 3906 N N . ALA A 1 555 ? 88.982 -43.583 45.159 1.00 48.29 535 ALA A N 1
ATOM 3907 C CA . ALA A 1 555 ? 87.914 -42.648 44.845 1.00 48.93 535 ALA A CA 1
ATOM 3908 C C . ALA A 1 555 ? 86.657 -43.432 44.511 1.00 47.85 535 ALA A C 1
ATOM 3909 O O . ALA A 1 555 ? 86.724 -44.561 44.017 1.00 46.67 535 ALA A O 1
ATOM 3911 N N . VAL A 1 556 ? 85.506 -42.823 44.788 1.00 47.05 536 VAL A N 1
ATOM 3912 C CA . VAL A 1 556 ? 84.211 -43.443 44.546 1.00 46.95 536 VAL A CA 1
ATOM 3913 C C . VAL A 1 556 ? 83.359 -42.466 43.751 1.00 48.89 536 VAL A C 1
ATOM 3914 O O . VAL A 1 556 ? 83.278 -41.285 44.102 1.00 49.22 536 VAL A O 1
ATOM 3918 N N . VAL A 1 557 ? 82.716 -42.955 42.692 1.00 50.05 537 VAL A N 1
ATOM 3919 C CA . VAL A 1 557 ? 81.843 -42.129 41.864 1.00 51.02 537 VAL A CA 1
ATOM 3920 C C . VAL A 1 557 ? 80.473 -42.788 41.775 1.00 50.29 537 VAL A C 1
ATOM 3921 O O . VAL A 1 557 ? 80.345 -43.894 41.236 1.00 49.14 537 VAL A O 1
ATOM 3925 N N . ALA A 1 558 ? 79.448 -42.085 42.252 1.00 49.80 538 ALA A N 1
ATOM 3926 C CA . ALA A 1 558 ? 78.073 -42.546 42.149 1.00 49.89 538 ALA A CA 1
ATOM 3927 C C . ALA A 1 558 ? 77.468 -42.076 40.836 1.00 51.90 538 ALA A C 1
ATOM 3928 O O . ALA A 1 558 ? 77.529 -40.886 40.511 1.00 53.41 538 ALA A O 1
ATOM 3930 N N . ILE A 1 559 ? 76.850 -42.998 40.109 1.00 51.55 539 ILE A N 1
ATOM 3931 C CA . ILE A 1 559 ? 76.338 -42.709 38.774 1.00 52.85 539 ILE A CA 1
ATOM 3932 C C . ILE A 1 559 ? 74.876 -43.127 38.679 1.00 54.43 539 ILE A C 1
ATOM 3933 O O . ILE A 1 559 ? 74.595 -44.320 38.487 1.00 54.64 539 ILE A O 1
ATOM 3938 N N . PRO A 1 560 ? 73.918 -42.201 38.781 1.00 54.80 540 PRO A N 1
ATOM 3939 C CA . PRO A 1 560 ? 72.512 -42.587 38.604 1.00 55.28 540 PRO A CA 1
ATOM 3940 C C . PRO A 1 560 ? 72.286 -43.145 37.209 1.00 54.44 540 PRO A C 1
ATOM 3941 O O . PRO A 1 560 ? 72.776 -42.601 36.221 1.00 55.86 540 PRO A O 1
ATOM 3945 N N . VAL A 1 561 ? 71.541 -44.243 37.129 1.00 51.91 541 VAL A N 1
ATOM 3946 C CA A VAL A 1 561 ? 71.328 -44.950 35.873 0.14 52.03 541 VAL A CA 1
ATOM 3947 C CA B VAL A 1 561 ? 71.329 -44.949 35.873 0.86 52.16 541 VAL A CA 1
ATOM 3948 C C . VAL A 1 561 ? 69.835 -45.125 35.650 1.00 53.64 541 VAL A C 1
ATOM 3949 O O . VAL A 1 561 ? 69.078 -45.360 36.600 1.00 54.22 541 VAL A O 1
ATOM 3956 N N . ASP A 1 562 ? 69.417 -45.015 34.390 1.00 53.42 542 ASP A N 1
ATOM 3957 C CA . ASP A 1 562 ? 68.033 -45.240 33.988 1.00 55.51 542 ASP A CA 1
ATOM 3958 C C . ASP A 1 562 ? 68.010 -46.611 33.334 1.00 55.86 542 ASP A C 1
ATOM 3959 O O . ASP A 1 562 ? 68.411 -46.771 32.177 1.00 55.54 542 ASP A O 1
ATOM 3964 N N . TYR A 1 563 ? 67.570 -47.607 34.100 1.00 54.90 543 TYR A N 1
ATOM 3965 C CA . TYR A 1 563 ? 67.500 -48.973 33.621 1.00 52.00 543 TYR A CA 1
ATOM 3966 C C . TYR A 1 563 ? 66.233 -49.257 32.823 1.00 51.95 543 TYR A C 1
ATOM 3967 O O . TYR A 1 563 ? 65.953 -50.423 32.540 1.00 52.57 543 TYR A O 1
ATOM 3976 N N . ARG A 1 564 ? 65.470 -48.232 32.430 1.00 53.42 544 ARG A N 1
ATOM 3977 C CA . ARG A 1 564 ? 64.235 -48.478 31.692 1.00 54.62 544 ARG A CA 1
ATOM 3978 C C . ARG A 1 564 ? 64.471 -49.375 30.490 1.00 56.35 544 ARG A C 1
ATOM 3979 O O . ARG A 1 564 ? 63.637 -50.229 30.172 1.00 56.17 544 ARG A O 1
ATOM 3987 N N . ASP A 1 565 ? 65.594 -49.190 29.801 1.00 58.23 545 ASP A N 1
ATOM 3988 C CA . ASP A 1 565 ? 65.873 -49.950 28.593 1.00 59.00 545 ASP A CA 1
ATOM 3989 C C . ASP A 1 565 ? 66.480 -51.325 28.877 1.00 58.16 545 ASP A C 1
ATOM 3990 O O . ASP A 1 565 ? 66.795 -52.049 27.930 1.00 58.18 545 ASP A O 1
ATOM 3995 N N . ASN A 1 566 ? 66.641 -51.715 30.141 1.00 56.21 546 ASN A N 1
ATOM 3996 C CA . ASN A 1 566 ? 67.213 -53.030 30.431 1.00 53.97 546 ASN A CA 1
ATOM 3997 C C . ASN A 1 566 ? 66.445 -54.175 29.786 1.00 53.62 546 ASN A C 1
ATOM 3998 O O . ASN A 1 566 ? 67.092 -55.102 29.274 1.00 53.78 546 ASN A O 1
ATOM 4003 N N . PRO A 1 567 ? 65.113 -54.194 29.774 1.00 53.94 547 PRO A N 1
ATOM 4004 C CA . PRO A 1 567 ? 64.419 -55.278 29.063 1.00 54.51 547 PRO A CA 1
ATOM 4005 C C . PRO A 1 567 ? 64.916 -55.481 27.640 1.00 56.00 547 PRO A C 1
ATOM 4006 O O . PRO A 1 567 ? 64.881 -56.612 27.139 1.00 56.28 547 PRO A O 1
ATOM 4010 N N . LEU A 1 568 ? 65.385 -54.423 26.971 1.00 57.59 548 LEU A N 1
ATOM 4011 C CA . LEU A 1 568 ? 65.919 -54.579 25.620 1.00 59.55 548 LEU A CA 1
ATOM 4012 C C . LEU A 1 568 ? 67.163 -55.448 25.621 1.00 61.16 548 LEU A C 1
ATOM 4013 O O . LEU A 1 568 ? 67.333 -56.315 24.756 1.00 64.81 548 LEU A O 1
ATOM 4018 N N . LEU A 1 569 ? 68.071 -55.194 26.560 1.00 58.55 549 LEU A N 1
ATOM 4019 C CA . LEU A 1 569 ? 69.284 -55.998 26.637 1.00 55.82 549 LEU A CA 1
ATOM 4020 C C . LEU A 1 569 ? 68.986 -57.385 27.190 1.00 55.55 549 LEU A C 1
ATOM 4021 O O . LEU A 1 569 ? 69.514 -58.385 26.690 1.00 55.10 549 LEU A O 1
ATOM 4026 N N . MET A 1 570 ? 68.136 -57.472 28.216 1.00 55.78 550 MET A N 1
ATOM 4027 C CA . MET A 1 570 ? 67.865 -58.770 28.828 1.00 57.54 550 MET A CA 1
ATOM 4028 C C . MET A 1 570 ? 67.217 -59.732 27.841 1.00 58.66 550 MET A C 1
ATOM 4029 O O . MET A 1 570 ? 67.373 -60.950 27.974 1.00 59.84 550 MET A O 1
ATOM 4034 N N . GLY A 1 571 ? 66.499 -59.216 26.845 1.00 58.34 551 GLY A N 1
ATOM 4035 C CA . GLY A 1 571 ? 65.996 -60.071 25.783 1.00 57.77 551 GLY A CA 1
ATOM 4036 C C . GLY A 1 571 ? 67.075 -60.681 24.906 1.00 57.26 551 GLY A C 1
ATOM 4037 O O . GLY A 1 571 ? 66.778 -61.610 24.145 1.00 57.23 551 GLY A O 1
ATOM 4038 N N . GLN A 1 572 ? 68.308 -60.180 24.982 1.00 56.36 552 GLN A N 1
ATOM 4039 C CA . GLN A 1 572 ? 69.411 -60.767 24.236 1.00 54.65 552 GLN A CA 1
ATOM 4040 C C . GLN A 1 572 ? 70.035 -61.953 24.960 1.00 55.81 552 GLN A C 1
ATOM 4041 O O . GLN A 1 572 ? 71.024 -62.502 24.469 1.00 55.10 552 GLN A O 1
ATOM 4047 N N . LEU A 1 573 ? 69.477 -62.371 26.094 1.00 57.15 553 LEU A N 1
ATOM 4048 C CA . LEU A 1 573 ? 70.037 -63.460 26.880 1.00 57.12 553 LEU A CA 1
ATOM 4049 C C . LEU A 1 573 ? 69.439 -64.799 26.471 1.00 57.43 553 LEU A C 1
ATOM 4050 O O . LEU A 1 573 ? 68.308 -64.874 25.983 1.00 57.12 553 LEU A O 1
ATOM 4055 N N . HIS A 1 574 ? 70.212 -65.861 26.685 1.00 57.40 554 HIS A N 1
ATOM 4056 C CA . HIS A 1 574 ? 69.735 -67.221 26.453 1.00 57.72 554 HIS A CA 1
ATOM 4057 C C . HIS A 1 574 ? 68.393 -67.414 27.125 1.00 58.82 554 HIS A C 1
ATOM 4058 O O . HIS A 1 574 ? 68.306 -67.329 28.345 1.00 60.45 554 HIS A O 1
ATOM 4065 N N . VAL B 1 15 ? 79.370 -90.040 97.512 1.00 56.76 -5 VAL B N 1
ATOM 4066 C CA . VAL B 1 15 ? 77.965 -90.531 97.442 1.00 54.88 -5 VAL B CA 1
ATOM 4067 C C . VAL B 1 15 ? 77.279 -90.075 96.147 1.00 49.88 -5 VAL B C 1
ATOM 4068 O O . VAL B 1 15 ? 76.501 -90.830 95.579 1.00 49.69 -5 VAL B O 1
ATOM 4072 N N . PRO B 1 16 ? 77.536 -88.851 95.682 1.00 47.68 -4 PRO B N 1
ATOM 4073 C CA . PRO B 1 16 ? 76.953 -88.432 94.403 1.00 44.91 -4 PRO B CA 1
ATOM 4074 C C . PRO B 1 16 ? 77.528 -89.231 93.243 1.00 42.42 -4 PRO B C 1
ATOM 4075 O O . PRO B 1 16 ? 78.608 -89.824 93.312 1.00 42.11 -4 PRO B O 1
ATOM 4079 N N . ARG B 1 17 ? 76.769 -89.225 92.152 1.00 39.83 -3 ARG B N 1
ATOM 4080 C CA . ARG B 1 17 ? 77.137 -89.994 90.973 1.00 40.11 -3 ARG B CA 1
ATOM 4081 C C . ARG B 1 17 ? 78.480 -89.539 90.408 1.00 42.97 -3 ARG B C 1
ATOM 4082 O O . ARG B 1 17 ? 79.291 -90.364 89.972 1.00 41.87 -3 ARG B O 1
ATOM 4090 N N . GLY B 1 18 ? 78.745 -88.232 90.431 1.00 44.65 -2 GLY B N 1
ATOM 4091 C CA . GLY B 1 18 ? 79.981 -87.681 89.918 1.00 43.40 -2 GLY B CA 1
ATOM 4092 C C . GLY B 1 18 ? 81.103 -87.572 90.929 1.00 42.25 -2 GLY B C 1
ATOM 4093 O O . GLY B 1 18 ? 82.134 -86.957 90.632 1.00 40.16 -2 GLY B O 1
ATOM 4094 N N . SER B 1 19 ? 80.945 -88.168 92.109 1.00 42.12 -1 SER B N 1
ATOM 4095 C CA . SER B 1 19 ? 81.935 -88.015 93.169 1.00 41.81 -1 SER B CA 1
ATOM 4096 C C . SER B 1 19 ? 83.291 -88.557 92.728 1.00 44.38 -1 SER B C 1
ATOM 4097 O O . SER B 1 19 ? 83.381 -89.600 92.070 1.00 44.09 -1 SER B O 1
ATOM 4100 N N . HIS B 1 20 ? 84.351 -87.832 93.091 1.00 46.83 0 HIS B N 1
ATOM 4101 C CA . HIS B 1 20 ? 85.723 -88.273 92.869 1.00 49.88 0 HIS B CA 1
ATOM 4102 C C . HIS B 1 20 ? 86.274 -89.066 94.049 1.00 48.17 0 HIS B C 1
ATOM 4103 O O . HIS B 1 20 ? 87.460 -89.408 94.048 1.00 47.97 0 HIS B O 1
ATOM 4110 N N . MET B 1 21 ? 85.444 -89.366 95.045 1.00 47.22 1 MET B N 1
ATOM 4111 C CA . MET B 1 21 ? 85.833 -90.144 96.216 1.00 46.17 1 MET B CA 1
ATOM 4112 C C . MET B 1 21 ? 84.855 -91.297 96.438 1.00 46.64 1 MET B C 1
ATOM 4113 O O . MET B 1 21 ? 84.495 -91.624 97.572 1.00 48.23 1 MET B O 1
ATOM 4115 N N . ASP B 1 22 ? 84.404 -91.930 95.348 1.00 44.79 2 ASP B N 1
ATOM 4116 C CA . ASP B 1 22 ? 83.520 -93.096 95.405 1.00 45.96 2 ASP B CA 1
ATOM 4117 C C . ASP B 1 22 ? 84.360 -94.363 95.265 1.00 46.49 2 ASP B C 1
ATOM 4118 O O . ASP B 1 22 ? 84.933 -94.626 94.200 1.00 46.49 2 ASP B O 1
ATOM 4123 N N . LYS B 1 23 ? 84.400 -95.166 96.332 1.00 46.38 3 LYS B N 1
ATOM 4124 C CA . LYS B 1 23 ? 85.161 -96.411 96.314 1.00 45.96 3 LYS B CA 1
ATOM 4125 C C . LYS B 1 23 ? 84.639 -97.402 95.277 1.00 45.93 3 LYS B C 1
ATOM 4126 O O . LYS B 1 23 ? 85.397 -98.276 94.839 1.00 47.20 3 LYS B O 1
ATOM 4128 N N . GLN B 1 24 ? 83.364 -97.300 94.882 1.00 43.47 4 GLN B N 1
ATOM 4129 C CA . GLN B 1 24 ? 82.802 -98.191 93.869 1.00 44.55 4 GLN B CA 1
ATOM 4130 C C . GLN B 1 24 ? 83.149 -97.742 92.454 1.00 42.68 4 GLN B C 1
ATOM 4131 O O . GLN B 1 24 ? 83.051 -98.543 91.514 1.00 44.33 4 GLN B O 1
ATOM 4134 N N . TYR B 1 25 ? 83.558 -96.488 92.291 1.00 40.21 5 TYR B N 1
ATOM 4135 C CA . TYR B 1 25 ? 83.959 -95.933 90.997 1.00 39.96 5 TYR B CA 1
ATOM 4136 C C . TYR B 1 25 ? 85.142 -95.003 91.229 1.00 39.88 5 TYR B C 1
ATOM 4137 O O . TYR B 1 25 ? 85.045 -93.782 91.051 1.00 39.41 5 TYR B O 1
ATOM 4146 N N . PRO B 1 26 ? 86.282 -95.552 91.634 1.00 40.38 6 PRO B N 1
ATOM 4147 C CA . PRO B 1 26 ? 87.409 -94.698 92.019 1.00 39.57 6 PRO B CA 1
ATOM 4148 C C . PRO B 1 26 ? 88.051 -94.010 90.822 1.00 40.27 6 PRO B C 1
ATOM 4149 O O . PRO B 1 26 ? 88.059 -94.527 89.699 1.00 39.57 6 PRO B O 1
ATOM 4153 N N . VAL B 1 27 ? 88.578 -92.814 91.070 1.00 40.94 7 VAL B N 1
ATOM 4154 C CA . VAL B 1 27 ? 89.439 -92.155 90.098 1.00 42.40 7 VAL B CA 1
ATOM 4155 C C . VAL B 1 27 ? 90.799 -92.829 90.148 1.00 42.57 7 VAL B C 1
ATOM 4156 O O . VAL B 1 27 ? 91.402 -92.962 91.222 1.00 42.48 7 VAL B O 1
ATOM 4160 N N . ARG B 1 28 ? 91.273 -93.281 88.996 1.00 40.87 8 ARG B N 1
ATOM 4161 C CA . ARG B 1 28 ? 92.476 -94.089 88.944 1.00 42.28 8 ARG B CA 1
ATOM 4162 C C . ARG B 1 28 ? 93.407 -93.581 87.855 1.00 40.81 8 ARG B C 1
ATOM 4163 O O . ARG B 1 28 ? 92.995 -92.918 86.896 1.00 39.01 8 ARG B O 1
ATOM 4171 N N . GLN B 1 29 ? 94.684 -93.898 88.044 1.00 40.63 9 GLN B N 1
ATOM 4172 C CA . GLN B 1 29 ? 95.690 -93.796 86.997 1.00 42.22 9 GLN B CA 1
ATOM 4173 C C . GLN B 1 29 ? 95.738 -95.171 86.352 1.00 40.05 9 GLN B C 1
ATOM 4174 O O . GLN B 1 29 ? 96.435 -96.079 86.805 1.00 42.21 9 GLN B O 1
ATOM 4180 N N . TRP B 1 30 ? 94.961 -95.333 85.292 1.00 35.50 10 TRP B N 1
ATOM 4181 C CA . TRP B 1 30 ? 94.887 -96.612 84.608 1.00 32.34 10 TRP B CA 1
ATOM 4182 C C . TRP B 1 30 ? 96.129 -96.817 83.747 1.00 32.65 10 TRP B C 1
ATOM 4183 O O . TRP B 1 30 ? 96.564 -95.905 83.033 1.00 31.77 10 TRP B O 1
ATOM 4194 N N . ALA B 1 31 ? 96.694 -98.023 83.814 1.00 33.24 11 ALA B N 1
ATOM 4195 C CA . ALA B 1 31 ? 97.852 -98.343 82.993 1.00 31.53 11 ALA B CA 1
ATOM 4196 C C . ALA B 1 31 ? 97.490 -98.328 81.518 1.00 28.51 11 ALA B C 1
ATOM 4197 O O . ALA B 1 31 ? 98.315 -97.945 80.681 1.00 27.39 11 ALA B O 1
ATOM 4199 N N . HIS B 1 32 ? 96.261 -98.719 81.185 1.00 26.91 12 HIS B N 1
ATOM 4200 C CA . HIS B 1 32 ? 95.814 -98.823 79.802 1.00 24.14 12 HIS B CA 1
ATOM 4201 C C . HIS B 1 32 ? 94.381 -98.332 79.706 1.00 23.69 12 HIS B C 1
ATOM 4202 O O . HIS B 1 32 ? 93.539 -98.703 80.529 1.00 25.07 12 HIS B O 1
ATOM 4209 N N . GLY B 1 33 ? 94.100 -97.515 78.693 1.00 22.27 13 GLY B N 1
ATOM 4210 C CA . GLY B 1 33 ? 92.744 -97.051 78.508 1.00 20.34 13 GLY B CA 1
ATOM 4211 C C . GLY B 1 33 ? 91.779 -98.201 78.330 1.00 21.10 13 GLY B C 1
ATOM 4212 O O . GLY B 1 33 ? 90.598 -98.091 78.681 1.00 21.48 13 GLY B O 1
ATOM 4213 N N . ALA B 1 34 ? 92.271 -99.322 77.796 1.00 20.61 14 ALA B N 1
ATOM 4214 C CA . ALA B 1 34 ? 91.443 -100.509 77.618 1.00 20.76 14 ALA B CA 1
ATOM 4215 C C . ALA B 1 34 ? 90.854 -100.973 78.939 1.00 21.43 14 ALA B C 1
ATOM 4216 O O . ALA B 1 34 ? 89.715 -101.458 78.984 1.00 21.16 14 ALA B O 1
ATOM 4218 N N . ASP B 1 35 ? 91.622 -100.847 80.026 1.00 22.21 15 ASP B N 1
ATOM 4219 C CA . ASP B 1 35 ? 91.121 -101.278 81.326 1.00 23.52 15 ASP B CA 1
ATOM 4220 C C . ASP B 1 35 ? 89.950 -100.418 81.766 1.00 22.94 15 ASP B C 1
ATOM 4221 O O . ASP B 1 35 ? 89.001 -100.914 82.385 1.00 23.22 15 ASP B O 1
ATOM 4226 N N . LEU B 1 36 ? 90.014 -99.119 81.476 1.00 21.76 16 LEU B N 1
ATOM 4227 C CA . LEU B 1 36 ? 88.921 -98.218 81.814 1.00 22.13 16 LEU B CA 1
ATOM 4228 C C . LEU B 1 36 ? 87.700 -98.509 80.950 1.00 21.78 16 LEU B C 1
ATOM 4229 O O . LEU B 1 36 ? 86.567 -98.484 81.444 1.00 21.33 16 LEU B O 1
ATOM 4234 N N . VAL B 1 37 ? 87.918 -98.816 79.663 1.00 21.55 17 VAL B N 1
ATOM 4235 C CA . VAL B 1 37 ? 86.818 -99.235 78.790 1.00 20.21 17 VAL B CA 1
ATOM 4236 C C . VAL B 1 37 ? 86.115 -100.457 79.378 1.00 19.75 17 VAL B C 1
ATOM 4237 O O . VAL B 1 37 ? 84.884 -100.516 79.451 1.00 19.03 17 VAL B O 1
ATOM 4241 N N . VAL B 1 38 ? 86.886 -101.460 79.799 1.00 20.21 18 VAL B N 1
ATOM 4242 C CA . VAL B 1 38 ? 86.269 -102.688 80.289 1.00 20.05 18 VAL B CA 1
ATOM 4243 C C . VAL B 1 38 ? 85.516 -102.418 81.586 1.00 21.08 18 VAL B C 1
ATOM 4244 O O . VAL B 1 38 ? 84.407 -102.926 81.801 1.00 21.12 18 VAL B O 1
ATOM 4248 N N . SER B 1 39 ? 86.104 -101.610 82.467 1.00 21.62 19 SER B N 1
ATOM 4249 C CA . SER B 1 39 ? 85.420 -101.236 83.696 1.00 22.64 19 SER B CA 1
ATOM 4250 C C . SER B 1 39 ? 84.122 -100.494 83.391 1.00 21.53 19 SER B C 1
ATOM 4251 O O . SER B 1 39 ? 83.111 -100.677 84.080 1.00 21.92 19 SER B O 1
ATOM 4254 N N . GLN B 1 40 ? 84.125 -99.660 82.351 1.00 21.20 20 GLN B N 1
ATOM 4255 C CA . GLN B 1 40 ? 82.904 -98.969 81.966 1.00 20.06 20 GLN B CA 1
ATOM 4256 C C . GLN B 1 40 ? 81.861 -99.950 81.446 1.00 19.61 20 GLN B C 1
ATOM 4257 O O . GLN B 1 40 ? 80.679 -99.842 81.785 1.00 19.85 20 GLN B O 1
ATOM 4263 N N . LEU B 1 41 ? 82.277 -100.916 80.628 1.00 19.97 21 LEU B N 1
ATOM 4264 C CA . LEU B 1 41 ? 81.333 -101.922 80.145 1.00 19.77 21 LEU B CA 1
ATOM 4265 C C . LEU B 1 41 ? 80.689 -102.653 81.307 1.00 20.55 21 LEU B C 1
ATOM 4266 O O . LEU B 1 41 ? 79.489 -102.932 81.286 1.00 21.11 21 LEU B O 1
ATOM 4271 N N . GLU B 1 42 ? 81.469 -102.983 82.330 1.00 21.16 22 GLU B N 1
ATOM 4272 C CA . GLU B 1 42 ? 80.878 -103.632 83.494 1.00 22.89 22 GLU B CA 1
ATOM 4273 C C . GLU B 1 42 ? 79.809 -102.756 84.127 1.00 23.22 22 GLU B C 1
ATOM 4274 O O . GLU B 1 42 ? 78.779 -103.257 84.580 1.00 23.35 22 GLU B O 1
ATOM 4280 N N . ALA B 1 43 ? 80.028 -101.445 84.164 1.00 23.78 23 ALA B N 1
ATOM 4281 C CA . ALA B 1 43 ? 79.045 -100.558 84.759 1.00 23.93 23 ALA B CA 1
ATOM 4282 C C . ALA B 1 43 ? 77.776 -100.463 83.922 1.00 24.46 23 ALA B C 1
ATOM 4283 O O . ALA B 1 43 ? 76.716 -100.100 84.450 1.00 25.13 23 ALA B O 1
ATOM 4285 N N . GLN B 1 44 ? 77.863 -100.774 82.636 1.00 22.28 24 GLN B N 1
ATOM 4286 C CA . GLN B 1 44 ? 76.708 -100.771 81.755 1.00 23.66 24 GLN B CA 1
ATOM 4287 C C . GLN B 1 44 ? 75.970 -102.101 81.785 1.00 25.23 24 GLN B C 1
ATOM 4288 O O . GLN B 1 44 ? 74.999 -102.275 81.042 1.00 26.44 24 G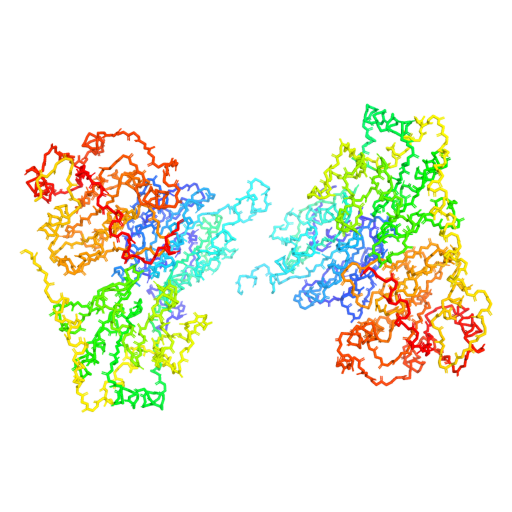LN B O 1
ATOM 4294 N N . GLY B 1 45 ? 76.417 -103.047 82.612 1.00 25.67 25 GLY B N 1
ATOM 4295 C CA . GLY B 1 45 ? 75.738 -104.314 82.719 1.00 24.87 25 GLY B CA 1
ATOM 4296 C C . GLY B 1 45 ? 76.069 -105.308 81.636 1.00 24.28 25 GLY B C 1
ATOM 4297 O O . GLY B 1 45 ? 75.346 -106.298 81.474 1.00 25.50 25 GLY B O 1
ATOM 4298 N N . VAL B 1 46 ? 77.145 -105.081 80.889 1.00 22.75 26 VAL B N 1
ATOM 4299 C CA . VAL B 1 46 ? 77.489 -105.959 79.776 1.00 21.37 26 VAL B CA 1
ATOM 4300 C C . VAL B 1 46 ? 77.897 -107.320 80.317 1.00 21.74 26 VAL B C 1
ATOM 4301 O O . VAL B 1 46 ? 78.730 -107.411 81.223 1.00 20.92 26 VAL B O 1
ATOM 4305 N N . ARG B 1 47 ? 77.324 -108.387 79.757 1.00 21.76 27 ARG B N 1
ATOM 4306 C CA . ARG B 1 47 ? 77.671 -109.730 80.197 1.00 22.13 27 ARG B CA 1
ATOM 4307 C C . ARG B 1 47 ? 78.548 -110.487 79.210 1.00 21.66 27 ARG B C 1
ATOM 4308 O O . ARG B 1 47 ? 79.239 -111.427 79.617 1.00 20.69 27 ARG B O 1
ATOM 4316 N N . GLN B 1 48 ? 78.545 -110.103 77.936 1.00 19.71 28 GLN B N 1
ATOM 4317 C CA . GLN B 1 48 ? 79.430 -110.710 76.952 1.00 21.29 28 GLN B CA 1
ATOM 4318 C C . GLN B 1 48 ? 79.677 -109.716 75.828 1.00 20.75 28 GLN B C 1
ATOM 4319 O O . GLN B 1 48 ? 78.918 -108.762 75.632 1.00 20.45 28 GLN B O 1
ATOM 4325 N N . VAL B 1 49 ? 80.756 -109.960 75.085 1.00 20.24 29 VAL B N 1
ATOM 4326 C CA A VAL B 1 49 ? 81.057 -109.205 73.874 0.62 18.57 29 VAL B CA 1
ATOM 4327 C CA B VAL B 1 49 ? 81.100 -109.207 73.887 0.38 18.31 29 VAL B CA 1
ATOM 4328 C C . VAL B 1 49 ? 81.226 -110.187 72.727 1.00 18.16 29 VAL B C 1
ATOM 4329 O O . VAL B 1 49 ? 81.791 -111.273 72.889 1.00 19.90 29 VAL B O 1
ATOM 4336 N N . PHE B 1 50 ? 80.706 -109.805 71.572 1.00 16.57 30 PHE B N 1
ATOM 4337 C CA . PHE B 1 50 ? 80.766 -110.607 70.360 1.00 16.17 30 PHE B CA 1
ATOM 4338 C C . PHE B 1 50 ? 81.752 -109.943 69.413 1.00 16.14 30 PHE B C 1
ATOM 4339 O O . PHE B 1 50 ? 81.648 -108.744 69.176 1.00 19.25 30 PHE B O 1
ATOM 4347 N N . GLY B 1 51 ? 82.683 -110.700 68.843 1.00 16.18 31 GLY B N 1
ATOM 4348 C CA . GLY B 1 51 ? 83.531 -110.077 67.853 1.00 15.56 31 GLY B CA 1
ATOM 4349 C C . GLY B 1 51 ? 84.680 -110.949 67.395 1.00 16.39 31 GLY B C 1
ATOM 4350 O O . GLY B 1 51 ? 84.696 -112.163 67.590 1.00 17.03 31 GLY B O 1
ATOM 4351 N N . ILE B 1 52 ? 85.619 -110.279 66.737 1.00 15.86 32 ILE B N 1
ATOM 4352 C CA . ILE B 1 52 ? 86.798 -110.885 66.133 1.00 15.96 32 ILE B CA 1
ATOM 4353 C C . ILE B 1 52 ? 87.949 -109.942 66.426 1.00 16.32 32 ILE B C 1
ATOM 4354 O O . ILE B 1 52 ? 87.852 -108.747 66.113 1.00 15.74 32 ILE B O 1
ATOM 4359 N N . PRO B 1 53 ? 89.035 -110.411 67.022 1.00 17.07 33 PRO B N 1
ATOM 4360 C CA . PRO B 1 53 ? 90.125 -109.512 67.388 1.00 16.15 33 PRO B CA 1
ATOM 4361 C C . PRO B 1 53 ? 91.046 -109.207 66.213 1.00 17.85 33 PRO B C 1
ATOM 4362 O O . PRO B 1 53 ? 90.986 -109.817 65.145 1.00 17.37 33 PRO B O 1
ATOM 4366 N N . GLY B 1 54 ? 91.908 -108.228 66.447 1.00 19.49 34 GLY B N 1
ATOM 4367 C CA . GLY B 1 54 ? 92.987 -107.866 65.548 1.00 17.03 34 GLY B CA 1
ATOM 4368 C C . GLY B 1 54 ? 93.941 -107.006 66.335 1.00 17.89 34 GLY B C 1
ATOM 4369 O O . GLY B 1 54 ? 93.683 -106.657 67.490 1.00 17.41 34 GLY B O 1
ATOM 4370 N N . ALA B 1 55 ? 95.053 -106.648 65.690 1.00 18.20 35 ALA B N 1
ATOM 4371 C CA . ALA B 1 55 ? 96.144 -106.010 66.429 1.00 18.35 35 ALA B CA 1
ATOM 4372 C C . ALA B 1 55 ? 95.724 -104.682 67.050 1.00 18.30 35 ALA B C 1
ATOM 4373 O O . ALA B 1 55 ? 96.097 -104.382 68.193 1.00 20.32 35 ALA B O 1
ATOM 4375 N N . LYS B 1 56 ? 94.998 -103.848 66.306 1.00 19.43 36 LYS B N 1
ATOM 4376 C CA . LYS B 1 56 ? 94.698 -102.513 66.806 1.00 19.46 36 LYS B CA 1
ATOM 4377 C C . LYS B 1 56 ? 93.803 -102.563 68.031 1.00 20.90 36 LYS B C 1
ATOM 4378 O O . LYS B 1 56 ? 93.905 -101.680 68.894 1.00 20.97 36 LYS B O 1
ATOM 4384 N N . ILE B 1 57 ? 92.957 -103.593 68.155 1.00 19.71 37 ILE B N 1
ATOM 4385 C CA . ILE B 1 57 ? 91.987 -103.678 69.248 1.00 17.17 37 ILE B CA 1
ATOM 4386 C C . ILE B 1 57 ? 92.374 -104.727 70.289 1.00 16.29 37 ILE B C 1
ATOM 4387 O O . ILE B 1 57 ? 91.641 -104.912 71.267 1.00 17.37 37 ILE B O 1
ATOM 4392 N N . ASP B 1 58 ? 93.515 -105.400 70.135 1.00 18.43 38 ASP B N 1
ATOM 4393 C CA . ASP B 1 58 ? 93.704 -106.595 70.944 1.00 19.02 38 ASP B CA 1
ATOM 4394 C C . ASP B 1 58 ? 93.902 -106.280 72.417 1.00 19.38 38 ASP B C 1
ATOM 4395 O O . ASP B 1 58 ? 93.715 -107.180 73.235 1.00 20.30 38 ASP B O 1
ATOM 4400 N N . LYS B 1 59 ? 94.197 -105.032 72.804 1.00 19.99 39 LYS B N 1
ATOM 4401 C CA . LYS B 1 59 ? 94.334 -104.780 74.242 1.00 21.15 39 LYS B CA 1
ATOM 4402 C C . LYS B 1 59 ? 92.982 -104.784 74.941 1.00 19.89 39 LYS B C 1
ATOM 4403 O O . LYS B 1 59 ? 92.910 -105.070 76.141 1.00 20.33 39 LYS B O 1
ATOM 4409 N N . VAL B 1 60 ? 91.900 -104.471 74.222 1.00 17.58 40 VAL B N 1
ATOM 4410 C CA . VAL B 1 60 ? 90.581 -104.549 74.835 1.00 16.62 40 VAL B CA 1
ATOM 4411 C C . VAL B 1 60 ? 90.191 -106.005 75.035 1.00 18.30 40 VAL B C 1
ATOM 4412 O O . VAL B 1 60 ? 89.665 -106.382 76.091 1.00 18.95 40 VAL B O 1
ATOM 4416 N N . PHE B 1 61 ? 90.469 -106.853 74.040 1.00 19.77 41 PHE B N 1
ATOM 4417 C CA . PHE B 1 61 ? 90.261 -108.283 74.220 1.00 19.85 41 PHE B CA 1
ATOM 4418 C C . PHE B 1 61 ? 91.063 -108.784 75.402 1.00 19.07 41 PHE B C 1
ATOM 4419 O O . PHE B 1 61 ? 90.552 -109.539 76.228 1.00 21.28 41 PHE B O 1
ATOM 4427 N N . ASP B 1 62 ? 92.320 -108.361 75.507 1.00 19.30 42 ASP B N 1
ATOM 4428 C CA . ASP B 1 62 ? 93.152 -108.808 76.619 1.00 20.49 42 ASP B CA 1
ATOM 4429 C C . ASP B 1 62 ? 92.571 -108.342 77.951 1.00 21.58 42 ASP B C 1
ATOM 4430 O O . ASP B 1 62 ? 92.467 -109.127 78.899 1.00 22.14 42 ASP B O 1
ATOM 4435 N N . SER B 1 63 ? 92.170 -107.074 78.043 1.00 21.23 43 SER B N 1
ATOM 4436 C CA . SER B 1 63 ? 91.650 -106.575 79.319 1.00 22.17 43 SER B CA 1
ATOM 4437 C C . SER B 1 63 ? 90.368 -107.293 79.716 1.00 21.74 43 SER B C 1
ATOM 4438 O O . SER B 1 63 ? 90.043 -107.385 80.912 1.00 21.92 43 SER B O 1
ATOM 4441 N N . LEU B 1 64 ? 89.622 -107.816 78.739 1.00 19.99 44 LEU B N 1
ATOM 4442 C CA . LEU B 1 64 ? 88.410 -108.558 79.075 1.00 20.96 44 LEU B CA 1
ATOM 4443 C C . LEU B 1 64 ? 88.717 -109.876 79.785 1.00 21.23 44 LEU B C 1
ATOM 4444 O O . LEU B 1 64 ? 87.844 -110.417 80.477 1.00 22.50 44 LEU B O 1
ATOM 4449 N N . LEU B 1 65 ? 89.938 -110.400 79.643 1.00 21.23 45 LEU B N 1
ATOM 4450 C CA . LEU B 1 65 ? 90.289 -111.610 80.372 1.00 22.66 45 LEU B CA 1
ATOM 4451 C C . LEU B 1 65 ? 90.211 -111.395 81.877 1.00 24.83 45 LEU B C 1
ATOM 4452 O O . LEU B 1 65 ? 89.918 -112.336 82.618 1.00 26.07 45 LEU B O 1
ATOM 4457 N N . ASP B 1 66 ? 90.467 -110.174 82.346 1.00 25.35 46 ASP B N 1
ATOM 4458 C CA . ASP B 1 66 ? 90.454 -109.857 83.771 1.00 26.01 46 ASP B CA 1
ATOM 4459 C C . ASP B 1 66 ? 89.086 -109.393 84.249 1.00 26.26 46 ASP B C 1
ATOM 4460 O O . ASP B 1 66 ? 88.977 -108.814 85.333 1.00 29.42 46 ASP B O 1
ATOM 4465 N N . SER B 1 67 ? 88.040 -109.641 83.470 1.00 26.32 47 SER B N 1
ATOM 4466 C CA A SER B 1 67 ? 86.693 -109.182 83.758 0.56 26.15 47 SER B CA 1
ATOM 4467 C CA B SER B 1 67 ? 86.700 -109.190 83.806 0.44 25.75 47 SER B CA 1
ATOM 4468 C C . SER B 1 67 ? 85.751 -110.377 83.839 1.00 27.72 47 SER B C 1
ATOM 4469 O O . SER B 1 67 ? 86.067 -111.473 83.373 1.00 28.89 47 SER B O 1
ATOM 4474 N N . SER B 1 68 ? 84.570 -110.137 84.405 1.00 30.43 48 SER B N 1
ATOM 4475 C CA . SER B 1 68 ? 83.500 -111.124 84.374 1.00 32.96 48 SER B CA 1
ATOM 4476 C C . SER B 1 68 ? 82.821 -111.197 83.013 1.00 30.18 48 SER B C 1
ATOM 4477 O O . SER B 1 68 ? 82.059 -112.130 82.754 1.00 33.05 48 SER B O 1
ATOM 4480 N N . ILE B 1 69 ? 83.095 -110.252 82.128 1.00 24.81 49 ILE B N 1
ATOM 4481 C CA . ILE B 1 69 ? 82.461 -110.246 80.816 1.00 21.66 49 ILE B CA 1
ATOM 4482 C C . ILE B 1 69 ? 83.054 -111.358 79.965 1.00 22.63 49 ILE B C 1
ATOM 4483 O O . ILE B 1 69 ? 84.278 -111.506 79.872 1.00 22.59 49 ILE B O 1
ATOM 4488 N N . ARG B 1 70 ? 82.187 -112.112 79.293 1.00 23.21 50 ARG B N 1
ATOM 4489 C CA . ARG B 1 70 ? 82.608 -113.240 78.480 1.00 23.34 50 ARG B CA 1
ATOM 4490 C C . ARG B 1 70 ? 82.962 -112.788 77.068 1.00 22.32 50 ARG B C 1
ATOM 4491 O O . ARG B 1 70 ? 82.210 -112.037 76.450 1.00 23.32 50 ARG B O 1
ATOM 4499 N N . ILE B 1 71 ? 84.092 -113.264 76.553 1.00 20.16 51 ILE B N 1
ATOM 4500 C CA . ILE B 1 71 ? 84.460 -113.047 75.156 1.00 21.15 51 ILE B CA 1
ATOM 4501 C C . ILE B 1 71 ? 83.824 -114.148 74.322 1.00 20.30 51 ILE B C 1
ATOM 4502 O O . ILE B 1 71 ? 84.036 -115.332 74.592 1.00 21.18 51 ILE B O 1
ATOM 4507 N N . ILE B 1 72 ? 83.077 -113.768 73.296 1.00 18.80 52 ILE B N 1
ATOM 4508 C CA . ILE B 1 72 ? 82.473 -114.720 72.371 1.00 19.80 52 ILE B CA 1
ATOM 4509 C C . ILE B 1 72 ? 83.002 -114.442 70.970 1.00 19.11 52 ILE B C 1
ATOM 4510 O O . ILE B 1 72 ? 82.504 -113.558 70.270 1.00 17.38 52 ILE B O 1
ATOM 4515 N N . PRO B 1 73 ? 84.012 -115.188 70.508 1.00 19.32 53 PRO B N 1
ATOM 4516 C CA . PRO B 1 73 ? 84.483 -115.010 69.126 1.00 19.66 53 PRO B CA 1
ATOM 4517 C C . PRO B 1 73 ? 83.434 -115.480 68.132 1.00 18.75 53 PRO B C 1
ATOM 4518 O O . PRO B 1 73 ? 82.873 -116.567 68.271 1.00 19.24 53 PRO B O 1
ATOM 4522 N N . VAL B 1 74 ? 83.179 -114.656 67.122 1.00 17.43 54 VAL B N 1
ATOM 4523 C CA . VAL B 1 74 ? 82.294 -115.061 66.050 1.00 15.84 54 VAL B CA 1
ATOM 4524 C C . VAL B 1 74 ? 83.142 -115.362 64.824 1.00 14.99 54 VAL B C 1
ATOM 4525 O O . VAL B 1 74 ? 84.366 -115.191 64.830 1.00 15.47 54 VAL B O 1
ATOM 4529 N N . ARG B 1 75 ? 82.497 -115.774 63.749 1.00 16.61 55 ARG B N 1
ATOM 4530 C CA . ARG B 1 75 ? 83.225 -116.130 62.549 1.00 17.46 55 ARG B CA 1
ATOM 4531 C C . ARG B 1 75 ? 83.079 -115.103 61.443 1.00 17.07 55 ARG B C 1
ATOM 4532 O O . ARG B 1 75 ? 83.894 -115.111 60.514 1.00 19.34 55 ARG B O 1
ATOM 4540 N N . HIS B 1 76 ? 82.102 -114.201 61.533 1.00 15.10 56 HIS B N 1
ATOM 4541 C CA . HIS B 1 76 ? 82.060 -113.032 60.660 1.00 15.93 56 HIS B CA 1
ATOM 4542 C C . HIS B 1 76 ? 81.490 -111.877 61.474 1.00 17.17 56 HIS B C 1
ATOM 4543 O O . HIS B 1 76 ? 80.491 -112.057 62.180 1.00 16.49 56 HIS B O 1
ATOM 4550 N N . GLU B 1 77 ? 82.137 -110.707 61.397 1.00 16.17 57 GLU B N 1
ATOM 4551 C CA . GLU B 1 77 ? 81.729 -109.574 62.221 1.00 16.40 57 GLU B CA 1
ATOM 4552 C C . GLU B 1 77 ? 80.259 -109.203 62.042 1.00 16.44 57 GLU B C 1
ATOM 4553 O O . GLU B 1 77 ? 79.628 -108.733 62.993 1.00 17.77 57 GLU B O 1
ATOM 4559 N N . ALA B 1 78 ? 79.699 -109.346 60.838 1.00 17.30 58 ALA B N 1
ATOM 4560 C CA . ALA B 1 78 ? 78.298 -108.976 60.661 1.00 17.29 58 ALA B CA 1
ATOM 4561 C C . ALA B 1 78 ? 77.430 -109.646 61.714 1.00 18.13 58 ALA B C 1
ATOM 4562 O O . ALA B 1 78 ? 76.488 -109.044 62.244 1.00 18.67 58 ALA B O 1
ATOM 4564 N N . ASN B 1 79 ? 77.748 -110.893 62.040 1.00 16.81 59 ASN B N 1
ATOM 4565 C CA . ASN B 1 79 ? 76.921 -111.657 62.956 1.00 16.88 59 ASN B CA 1
ATOM 4566 C C . ASN B 1 79 ? 77.135 -111.247 64.405 1.00 17.79 59 ASN B C 1
ATOM 4567 O O . ASN B 1 79 ? 76.246 -111.474 65.235 1.00 17.32 59 ASN B O 1
ATOM 4572 N N . ALA B 1 80 ? 78.268 -110.612 64.723 1.00 17.97 60 ALA B N 1
ATOM 4573 C CA . ALA B 1 80 ? 78.422 -110.020 66.046 1.00 17.74 60 ALA B CA 1
ATOM 4574 C C . ALA B 1 80 ? 77.406 -108.903 66.245 1.00 17.38 60 ALA B C 1
ATOM 4575 O O . ALA B 1 80 ? 76.823 -108.761 67.329 1.00 19.40 60 ALA B O 1
ATOM 4577 N N . ALA B 1 81 ? 77.186 -108.092 65.211 1.00 16.01 61 ALA B N 1
ATOM 4578 C CA . ALA B 1 81 ? 76.157 -107.064 65.292 1.00 16.22 61 ALA B CA 1
ATOM 4579 C C . ALA B 1 81 ? 74.769 -107.679 65.425 1.00 18.62 61 ALA B C 1
ATOM 4580 O O . ALA B 1 81 ? 73.947 -107.193 66.213 1.00 19.59 61 ALA B O 1
ATOM 4582 N N . PHE B 1 82 ? 74.484 -108.744 64.672 1.00 18.90 62 PHE B N 1
ATOM 4583 C CA . PHE B 1 82 ? 73.180 -109.403 64.779 1.00 17.37 62 PHE B CA 1
ATOM 4584 C C . PHE B 1 82 ? 72.967 -109.990 66.169 1.00 17.53 62 PHE B C 1
ATOM 4585 O O . PHE B 1 82 ? 71.897 -109.831 66.761 1.00 17.32 62 PHE B O 1
ATOM 4593 N N . MET B 1 83 ? 73.971 -110.691 66.699 1.00 17.75 63 MET B N 1
ATOM 4594 C CA . MET B 1 83 ? 73.837 -111.276 68.031 1.00 17.24 63 MET B CA 1
ATOM 4595 C C . MET B 1 83 ? 73.626 -110.187 69.075 1.00 19.12 63 MET B C 1
ATOM 4596 O O . MET B 1 83 ? 72.787 -110.327 69.974 1.00 18.68 63 MET B O 1
ATOM 4601 N N . ALA B 1 84 ? 74.369 -109.083 68.952 1.00 19.21 64 ALA B N 1
ATOM 4602 C CA . ALA B 1 84 ? 74.246 -107.981 69.903 1.00 20.01 64 ALA B CA 1
ATOM 4603 C C . ALA B 1 84 ? 72.843 -107.395 69.889 1.00 19.83 64 ALA B C 1
ATOM 4604 O O . ALA B 1 84 ? 72.324 -106.978 70.932 1.00 20.01 64 ALA B O 1
ATOM 4606 N N . ALA B 1 85 ? 72.224 -107.331 68.706 1.00 19.10 65 ALA B N 1
ATOM 4607 C CA . ALA B 1 85 ? 70.877 -106.789 68.608 1.00 17.59 65 ALA B CA 1
ATOM 4608 C C . ALA B 1 85 ? 69.883 -107.657 69.357 1.00 19.81 65 ALA B C 1
ATOM 4609 O O . ALA B 1 85 ? 68.978 -107.144 70.024 1.00 20.66 65 ALA B O 1
ATOM 4611 N N . ALA B 1 86 ? 70.022 -108.976 69.251 1.00 19.74 66 ALA B N 1
ATOM 4612 C CA . ALA B 1 86 ? 69.128 -109.843 70.003 1.00 20.06 66 ALA B CA 1
ATOM 4613 C C . ALA B 1 86 ? 69.276 -109.601 71.500 1.00 19.91 66 ALA B C 1
ATOM 4614 O O . ALA B 1 86 ? 68.281 -109.483 72.225 1.00 19.77 66 ALA B O 1
ATOM 4616 N N . VAL B 1 87 ? 70.516 -109.487 71.974 1.00 20.79 67 VAL B N 1
ATOM 4617 C CA . VAL B 1 87 ? 70.754 -109.210 73.387 1.00 21.29 67 VAL B CA 1
ATOM 4618 C C . VAL B 1 87 ? 70.115 -107.892 73.782 1.00 22.70 67 VAL B C 1
ATOM 4619 O O . VAL B 1 87 ? 69.484 -107.780 74.845 1.00 24.51 67 VAL B O 1
ATOM 4623 N N . GLY B 1 88 ? 70.279 -106.870 72.946 1.00 22.66 68 GLY B N 1
ATOM 4624 C CA . GLY B 1 88 ? 69.724 -105.568 73.269 1.00 24.80 68 GLY B CA 1
ATOM 4625 C C . GLY B 1 88 ? 68.214 -105.588 73.341 1.00 25.78 68 GLY B C 1
ATOM 4626 O O . GLY B 1 88 ? 67.614 -105.025 74.263 1.00 27.11 68 GLY B O 1
ATOM 4627 N N . ARG B 1 89 ? 67.577 -106.242 72.378 1.00 24.94 69 ARG B N 1
ATOM 4628 C CA . ARG B 1 89 ? 66.123 -106.261 72.362 1.00 25.52 69 ARG B CA 1
ATOM 4629 C C . ARG B 1 89 ? 65.558 -106.976 73.577 1.00 26.44 69 ARG B C 1
ATOM 4630 O O . ARG B 1 89 ? 64.534 -106.560 74.130 1.00 26.62 69 ARG B O 1
ATOM 4638 N N . ILE B 1 90 ? 66.198 -108.064 73.996 1.00 26.86 70 ILE B N 1
ATOM 4639 C CA . ILE B 1 90 ? 65.651 -108.882 75.070 1.00 28.31 70 ILE B CA 1
ATOM 4640 C C . ILE B 1 90 ? 65.928 -108.258 76.435 1.00 29.67 70 ILE B C 1
ATOM 4641 O O . ILE B 1 90 ? 65.061 -108.266 77.315 1.00 31.16 70 ILE B O 1
ATOM 4646 N N . THR B 1 91 ? 67.128 -107.707 76.644 1.00 28.85 71 THR B N 1
ATOM 4647 C CA . THR B 1 91 ? 67.503 -107.192 77.955 1.00 30.07 71 THR B CA 1
ATOM 4648 C C . THR B 1 91 ? 67.213 -105.711 78.115 1.00 31.96 71 THR B C 1
ATOM 4649 O O . THR B 1 91 ? 67.127 -105.232 79.253 1.00 32.54 71 THR B O 1
ATOM 4653 N N . GLY B 1 92 ? 67.063 -104.974 77.014 1.00 30.14 72 GLY B N 1
ATOM 4654 C CA . GLY B 1 92 ? 66.918 -103.539 77.080 1.00 27.61 72 GLY B CA 1
ATOM 4655 C C . GLY B 1 92 ? 68.209 -102.791 77.302 1.00 27.38 72 GLY B C 1
ATOM 4656 O O . GLY B 1 92 ? 68.192 -101.553 77.314 1.00 29.22 72 GLY B O 1
ATOM 4657 N N . LYS B 1 93 ? 69.317 -103.494 77.515 1.00 25.85 73 LYS B N 1
ATOM 4658 C CA . LYS B 1 93 ? 70.632 -102.886 77.604 1.00 25.13 73 LYS B CA 1
ATOM 4659 C C . LYS B 1 93 ? 71.443 -103.362 76.412 1.00 23.65 73 LYS B C 1
ATOM 4660 O O . LYS B 1 93 ? 71.284 -104.495 75.949 1.00 26.63 73 LYS B O 1
ATOM 4666 N N . ALA B 1 94 ? 72.293 -102.486 75.903 1.00 20.12 74 ALA B N 1
ATOM 4667 C CA . ALA B 1 94 ? 72.889 -102.709 74.594 1.00 20.01 74 ALA B CA 1
ATOM 4668 C C . ALA B 1 94 ? 73.710 -103.989 74.554 1.00 21.01 74 ALA B C 1
ATOM 4669 O O . ALA B 1 94 ? 74.506 -104.261 75.457 1.00 21.02 74 ALA B O 1
ATOM 4671 N N . GLY B 1 95 ? 73.529 -104.762 73.482 1.00 19.80 75 GLY B N 1
ATOM 4672 C CA . GLY B 1 95 ? 74.504 -105.773 73.132 1.00 18.86 75 GLY B CA 1
ATOM 4673 C C . GLY B 1 95 ? 75.750 -105.113 72.590 1.00 17.61 75 GLY B C 1
ATOM 4674 O O . GLY B 1 95 ? 75.702 -103.991 72.091 1.00 18.83 75 GLY B O 1
ATOM 4675 N N . VAL B 1 96 ? 76.883 -105.813 72.686 1.00 17.70 76 VAL B N 1
ATOM 4676 C CA . VAL B 1 96 ? 78.181 -105.227 7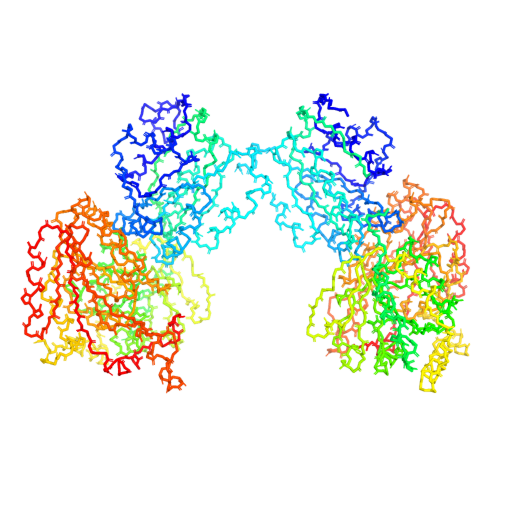2.363 1.00 16.17 76 VAL B CA 1
ATOM 4677 C C . VAL B 1 96 ? 78.916 -106.072 71.330 1.00 16.58 76 VAL B C 1
ATOM 4678 O O . VAL B 1 96 ? 79.104 -107.279 71.519 1.00 17.66 76 VAL B O 1
ATOM 4682 N N . ALA B 1 97 ? 79.357 -105.420 70.257 1.00 16.52 77 ALA B N 1
ATOM 4683 C CA . ALA B 1 97 ? 80.265 -106.002 69.281 1.00 15.83 77 ALA B CA 1
ATOM 4684 C C . ALA B 1 97 ? 81.636 -105.354 69.431 1.00 15.84 77 ALA B C 1
ATOM 4685 O O . ALA B 1 97 ? 81.739 -104.151 69.694 1.00 16.38 77 ALA B O 1
ATOM 4687 N N . LEU B 1 98 ? 82.687 -106.145 69.254 1.00 15.87 78 LEU B N 1
ATOM 4688 C CA . LEU B 1 98 ? 84.060 -105.667 69.396 1.00 16.26 78 LEU B CA 1
ATOM 4689 C C . LEU B 1 98 ? 84.871 -106.167 68.207 1.00 16.79 78 LEU B C 1
ATOM 4690 O O . LEU B 1 98 ? 84.970 -107.378 68.001 1.00 15.88 78 LEU B O 1
ATOM 4695 N N . VAL B 1 99 ? 85.436 -105.241 67.419 1.00 17.03 79 VAL B N 1
ATOM 4696 C CA . VAL B 1 99 ? 86.124 -105.575 66.172 1.00 16.09 79 VAL B CA 1
ATOM 4697 C C . VAL B 1 99 ? 87.377 -104.715 66.015 1.00 17.36 79 VAL B C 1
ATOM 4698 O O . VAL B 1 99 ? 87.563 -103.709 66.710 1.00 17.36 79 VAL B O 1
ATOM 4702 N N . THR B 1 100 ? 88.254 -105.130 65.084 1.00 16.10 80 THR B N 1
ATOM 4703 C CA . THR B 1 100 ? 89.477 -104.387 64.805 1.00 16.26 80 THR B CA 1
ATOM 4704 C C . THR B 1 100 ? 89.253 -103.363 63.686 1.00 17.39 80 THR B C 1
ATOM 4705 O O . THR B 1 100 ? 88.165 -103.232 63.129 1.00 18.07 80 THR B O 1
ATOM 4709 N N . SER B 1 101 ? 90.300 -102.597 63.383 1.00 19.21 81 SER B N 1
ATOM 4710 C CA . SER B 1 101 ? 90.221 -101.516 62.410 1.00 18.98 81 SER B CA 1
ATOM 4711 C C . SER B 1 101 ? 89.978 -102.059 61.006 1.00 18.66 81 SER B C 1
ATOM 4712 O O . SER B 1 101 ? 90.130 -103.245 60.719 1.00 20.56 81 SER B O 1
ATOM 4715 N N . GLY B 1 102 ? 89.607 -101.159 60.116 1.00 16.61 82 GLY B N 1
ATOM 4716 C CA . GLY B 1 102 ? 89.534 -101.481 58.717 1.00 16.46 82 GLY B CA 1
ATOM 4717 C C . GLY B 1 102 ? 88.396 -102.433 58.444 1.00 15.29 82 GLY B C 1
ATOM 4718 O O . GLY B 1 102 ? 87.256 -102.166 58.825 1.00 17.46 82 GLY B O 1
ATOM 4719 N N . PRO B 1 103 ? 88.671 -103.573 57.803 1.00 16.61 83 PRO B N 1
ATOM 4720 C CA . PRO B 1 103 ? 87.569 -104.474 57.422 1.00 16.85 83 PRO B CA 1
ATOM 4721 C C . PRO B 1 103 ? 86.852 -105.075 58.616 1.00 17.91 83 PRO B C 1
ATOM 4722 O O . PRO B 1 103 ? 85.716 -105.534 58.482 1.00 18.59 83 PRO B O 1
ATOM 4726 N N . GLY B 1 104 ? 87.466 -105.092 59.792 1.00 16.27 84 GLY B N 1
ATOM 4727 C CA . GLY B 1 104 ? 86.724 -105.502 60.969 1.00 16.66 84 GLY B CA 1
ATOM 4728 C C . GLY B 1 104 ? 85.536 -104.592 61.222 1.00 16.85 84 GLY B C 1
ATOM 4729 O O . GLY B 1 104 ? 84.444 -105.052 61.564 1.00 17.04 84 GLY B O 1
ATOM 4730 N N . CYS B 1 105 ? 85.730 -103.288 61.010 1.00 16.67 85 CYS B N 1
ATOM 4731 C CA . CYS B 1 105 ? 84.662 -102.307 61.177 1.00 15.85 85 CYS B CA 1
ATOM 4732 C C . CYS B 1 105 ? 83.688 -102.344 60.018 1.00 15.87 85 CYS B C 1
ATOM 4733 O O . CYS B 1 105 ? 82.472 -102.375 60.218 1.00 17.26 85 CYS B O 1
ATOM 4736 N N . SER B 1 106 ? 84.193 -102.284 58.794 1.00 15.18 86 SER B N 1
ATOM 4737 C CA . SER B 1 106 ? 83.266 -102.174 57.678 1.00 17.38 86 SER B CA 1
ATOM 4738 C C . SER B 1 106 ? 82.405 -103.427 57.526 1.00 17.46 86 SER B C 1
ATOM 4739 O O . SER B 1 106 ? 81.320 -103.356 56.929 1.00 18.08 86 SER B O 1
ATOM 4742 N N . ASN B 1 107 ? 82.845 -104.566 58.065 1.00 15.67 87 ASN B N 1
ATOM 4743 C CA . ASN B 1 107 ? 82.001 -105.761 58.062 1.00 14.77 87 ASN B CA 1
ATOM 4744 C C . ASN B 1 107 ? 80.798 -105.638 58.997 1.00 14.59 87 ASN B C 1
ATOM 4745 O O . ASN B 1 107 ? 79.941 -106.529 58.994 1.00 17.11 87 ASN B O 1
ATOM 4750 N N . LEU B 1 108 ? 80.705 -104.573 59.788 1.00 14.95 88 LEU B N 1
ATOM 4751 C CA . LEU B 1 108 ? 79.595 -104.387 60.726 1.00 15.83 88 LEU B CA 1
ATOM 4752 C C . LEU B 1 108 ? 78.422 -103.595 60.162 1.00 16.61 88 LEU B C 1
ATOM 4753 O O . LEU B 1 108 ? 77.367 -103.540 60.805 1.00 17.29 88 LEU B O 1
ATOM 4758 N N . ILE B 1 109 ? 78.584 -102.955 59.003 1.00 14.35 89 ILE B N 1
ATOM 4759 C CA . ILE B 1 109 ? 77.704 -101.846 58.651 1.00 16.00 89 ILE B CA 1
ATOM 4760 C C . ILE B 1 109 ? 76.273 -102.328 58.438 1.00 15.68 89 ILE B C 1
ATOM 4761 O O . ILE B 1 109 ? 75.326 -101.728 58.955 1.00 16.18 89 ILE B O 1
ATOM 4766 N N . THR B 1 110 ? 76.086 -103.421 57.695 1.00 15.41 90 THR B N 1
ATOM 4767 C CA . THR B 1 110 ? 74.734 -103.947 57.516 1.00 15.41 90 THR B CA 1
ATOM 4768 C C . THR B 1 110 ? 74.098 -104.287 58.856 1.00 17.44 90 THR B C 1
ATOM 4769 O O . THR B 1 110 ? 72.930 -103.966 59.094 1.00 17.49 90 THR B O 1
ATOM 4773 N N . GLY B 1 111 ? 74.857 -104.918 59.754 1.00 18.33 91 GLY B N 1
ATOM 4774 C CA . GLY B 1 111 ? 74.303 -105.269 61.045 1.00 18.00 91 GLY B CA 1
ATOM 4775 C C . GLY B 1 111 ? 73.930 -104.055 61.875 1.00 17.38 91 GLY B C 1
ATOM 4776 O O . GLY B 1 111 ? 72.915 -104.060 62.572 1.00 18.41 91 GLY B O 1
ATOM 4777 N N . MET B 1 112 ? 74.738 -102.994 61.812 1.00 15.30 92 MET B N 1
ATOM 4778 C CA . MET B 1 112 ? 74.407 -101.801 62.580 1.00 15.60 92 MET B CA 1
ATOM 4779 C C . MET B 1 112 ? 73.171 -101.122 62.010 1.00 15.25 92 MET B C 1
ATOM 4780 O O . MET B 1 112 ? 72.333 -100.606 62.758 1.00 17.03 92 MET B O 1
ATOM 4785 N N . ALA B 1 113 ? 73.039 -101.116 60.677 1.00 16.27 93 ALA B N 1
ATOM 4786 C CA . ALA B 1 113 ? 71.855 -100.542 60.051 1.00 17.67 93 ALA B CA 1
ATOM 4787 C C . ALA B 1 113 ? 70.608 -101.322 60.433 1.00 19.58 93 ALA B C 1
ATOM 4788 O O . ALA B 1 113 ? 69.542 -100.739 60.678 1.00 20.29 93 ALA B O 1
ATOM 4790 N N . THR B 1 114 ? 70.728 -102.644 60.505 1.00 18.79 94 THR B N 1
ATOM 4791 C CA . THR B 1 114 ? 69.584 -103.475 60.858 1.00 18.41 94 THR B CA 1
ATOM 4792 C C . THR B 1 114 ? 69.156 -103.222 62.290 1.00 19.12 94 THR B C 1
ATOM 4793 O O . THR B 1 114 ? 67.954 -103.137 62.582 1.00 21.33 94 THR B O 1
ATOM 4797 N N . ALA B 1 115 ? 70.124 -103.090 63.196 1.00 18.15 95 ALA B N 1
ATOM 4798 C CA . ALA B 1 115 ? 69.795 -102.787 64.585 1.00 16.17 95 ALA B CA 1
ATOM 4799 C C . ALA B 1 115 ? 69.131 -101.421 64.704 1.00 18.45 95 ALA B C 1
ATOM 4800 O O . ALA B 1 115 ? 68.128 -101.256 65.413 1.00 19.52 95 ALA B O 1
ATOM 4802 N N . ASN B 1 116 ? 69.691 -100.415 64.028 1.00 17.88 96 ASN B N 1
ATOM 4803 C CA . ASN B 1 116 ? 69.152 -99.064 64.131 1.00 18.70 96 ASN B CA 1
ATOM 4804 C C . ASN B 1 116 ? 67.729 -99.005 63.600 1.00 19.59 96 ASN B C 1
ATOM 4805 O O . ASN B 1 116 ? 66.868 -98.327 64.167 1.00 21.94 96 ASN B O 1
ATOM 4810 N N A SER B 1 117 ? 67.471 -99.697 62.495 0.76 21.15 97 SER B N 1
ATOM 4811 N N B SER B 1 117 ? 67.462 -99.694 62.492 0.24 21.30 97 SER B N 1
ATOM 4812 C CA A SER B 1 117 ? 66.140 -99.656 61.902 0.76 23.67 97 SER B CA 1
ATOM 4813 C CA B SER B 1 117 ? 66.122 -99.645 61.916 0.24 23.16 97 SER B CA 1
ATOM 4814 C C A SER B 1 117 ? 65.097 -100.333 62.790 0.76 24.34 97 SER B C 1
ATOM 4815 C C B SER B 1 117 ? 65.098 -100.299 62.837 0.24 23.78 97 SER B C 1
ATOM 4816 O O A SER B 1 117 ? 63.943 -99.896 62.833 0.76 25.59 97 SER B O 1
ATOM 4817 O O B SER B 1 117 ? 63.969 -99.811 62.966 0.24 24.43 97 SER B O 1
ATOM 4822 N N . GLU B 1 118 ? 65.469 -101.403 63.484 1.00 23.48 98 GLU B N 1
ATOM 4823 C CA . GLU B 1 118 ? 64.551 -102.111 64.362 1.00 22.39 98 GLU B CA 1
ATOM 4824 C C . GLU B 1 118 ? 64.468 -101.523 65.761 1.00 21.89 98 GLU B C 1
ATOM 4825 O O . GLU B 1 118 ? 63.587 -101.926 66.526 1.00 24.63 98 GLU B O 1
ATOM 4831 N N . GLY B 1 119 ? 65.342 -100.587 66.109 1.00 20.78 99 GLY B N 1
ATOM 4832 C CA . GLY B 1 119 ? 65.352 -100.046 67.450 1.00 20.88 99 GLY B CA 1
ATOM 4833 C C . GLY B 1 119 ? 65.971 -100.966 68.479 1.00 20.40 99 GLY B C 1
ATOM 4834 O O . GLY B 1 119 ? 65.559 -100.952 69.640 1.00 20.88 99 GLY B O 1
ATOM 4835 N N . ASP B 1 120 ? 66.946 -101.773 68.080 1.00 19.29 100 ASP B N 1
ATOM 4836 C CA . ASP B 1 120 ? 67.636 -102.662 69.001 1.00 19.14 100 ASP B CA 1
ATOM 4837 C C . ASP B 1 120 ? 68.882 -101.964 69.515 1.00 18.06 100 ASP B C 1
ATOM 4838 O O . ASP B 1 120 ? 69.722 -101.556 68.707 1.00 19.16 100 ASP B O 1
ATOM 4843 N N . PRO B 1 121 ? 69.063 -101.832 70.827 1.00 18.08 101 PRO B N 1
ATOM 4844 C CA . PRO B 1 121 ? 70.272 -101.176 71.346 1.00 17.70 101 PRO B CA 1
ATOM 4845 C C . PRO B 1 121 ? 71.516 -102.034 71.154 1.00 17.26 101 PRO B C 1
ATOM 4846 O O . PRO B 1 121 ? 71.605 -103.167 71.638 1.00 18.18 101 PRO B O 1
ATOM 4850 N N . VAL B 1 122 ? 72.488 -101.468 70.450 1.00 16.53 102 VAL B N 1
ATOM 4851 C CA . VAL B 1 122 ? 73.750 -102.122 70.121 1.00 16.66 102 VAL B CA 1
ATOM 4852 C C . VAL B 1 122 ? 74.846 -101.075 70.205 1.00 16.09 102 VAL B C 1
ATOM 4853 O O . VAL B 1 122 ? 74.698 -99.976 69.664 1.00 16.21 102 VAL B O 1
ATOM 4857 N N . VAL B 1 123 ? 75.943 -101.419 70.870 1.00 15.29 103 VAL B N 1
ATOM 4858 C CA . VAL B 1 123 ? 77.153 -100.609 70.885 1.00 15.55 103 VAL B CA 1
ATOM 4859 C C . VAL B 1 123 ? 78.253 -101.423 70.228 1.00 14.78 103 VAL B C 1
ATOM 4860 O O . VAL B 1 123 ? 78.549 -102.534 70.673 1.00 17.41 103 VAL B O 1
ATOM 4864 N N . ALA B 1 124 ? 78.856 -100.875 69.177 1.00 14.37 104 ALA B N 1
ATOM 4865 C CA . ALA B 1 124 ? 80.002 -101.486 68.519 1.00 13.87 104 ALA B CA 1
ATOM 4866 C C . ALA B 1 124 ? 81.235 -100.679 68.869 1.00 16.49 104 ALA B C 1
ATOM 4867 O O . ALA B 1 124 ? 81.246 -99.453 68.707 1.00 17.88 104 ALA B O 1
ATOM 4869 N N . LEU B 1 125 ? 82.247 -101.365 69.380 1.00 15.89 105 LEU B N 1
ATOM 4870 C CA . LEU B 1 125 ? 83.554 -100.776 69.634 1.00 15.63 105 LEU B CA 1
ATOM 4871 C C . LEU B 1 125 ? 84.502 -101.268 68.549 1.00 15.49 105 LEU B C 1
ATOM 4872 O O . LEU B 1 125 ? 84.726 -102.474 68.422 1.00 16.09 105 LEU B O 1
ATOM 4877 N N . GLY B 1 126 ? 85.030 -100.347 67.753 1.00 17.09 106 GLY B N 1
ATOM 4878 C CA . GLY B 1 126 ? 85.931 -100.709 66.676 1.00 16.49 106 GLY B CA 1
ATOM 4879 C C . GLY B 1 126 ? 87.325 -100.145 66.842 1.00 17.36 106 GLY B C 1
ATOM 4880 O O . GLY B 1 126 ? 87.495 -98.959 67.118 1.00 17.98 106 GLY B O 1
ATOM 4881 N N . GLY B 1 127 ? 88.336 -100.987 66.651 1.00 17.15 107 GLY B N 1
ATOM 4882 C CA . GLY B 1 127 ? 89.703 -100.514 66.665 1.00 17.31 107 GLY B CA 1
ATOM 4883 C C . GLY B 1 127 ? 89.997 -99.521 65.552 1.00 18.16 107 GLY B C 1
ATOM 4884 O O . GLY B 1 127 ? 89.307 -99.432 64.531 1.00 19.16 107 GLY B O 1
ATOM 4885 N N . ALA B 1 128 ? 91.058 -98.749 65.763 1.00 18.81 108 ALA B N 1
ATOM 4886 C CA . ALA B 1 128 ? 91.506 -97.777 64.774 1.00 18.89 108 ALA B CA 1
ATOM 4887 C C . ALA B 1 128 ? 93.017 -97.654 64.870 1.00 19.49 108 ALA B C 1
ATOM 4888 O O . ALA B 1 128 ? 93.627 -98.001 65.890 1.00 18.37 108 ALA B O 1
ATOM 4890 N N . VAL B 1 129 ? 93.622 -97.152 63.793 1.00 19.83 109 VAL B N 1
ATOM 4891 C CA . VAL B 1 129 ? 95.066 -96.908 63.824 1.00 21.10 109 VAL B CA 1
ATOM 4892 C C . VAL B 1 129 ? 95.405 -95.847 64.872 1.00 21.28 109 VAL B C 1
ATOM 4893 O O . VAL B 1 129 ? 94.544 -95.095 65.348 1.00 21.53 109 VAL B O 1
ATOM 4897 N N . LYS B 1 130 ? 96.686 -95.786 65.226 1.00 21.83 110 LYS B N 1
ATOM 4898 C CA . LYS B 1 130 ? 97.140 -94.763 66.157 1.00 23.43 110 LYS B CA 1
ATOM 4899 C C . LYS B 1 130 ? 96.800 -93.372 65.625 1.00 24.18 110 LYS B C 1
ATOM 4900 O O . LYS B 1 130 ? 96.825 -93.120 64.419 1.00 25.07 110 LYS B O 1
ATOM 4906 N N . ARG B 1 131 ? 96.482 -92.459 66.548 1.00 24.87 111 ARG B N 1
ATOM 4907 C CA . ARG B 1 131 ? 96.091 -91.107 66.163 1.00 25.48 111 ARG B CA 1
ATOM 4908 C C . ARG B 1 131 ? 97.091 -90.464 65.207 1.00 26.48 111 ARG B C 1
ATOM 4909 O O . ARG B 1 131 ? 96.698 -89.789 64.247 1.00 28.22 111 ARG B O 1
ATOM 4917 N N . ALA B 1 132 ? 98.386 -90.648 65.457 1.00 29.11 112 ALA B N 1
ATOM 4918 C CA . ALA B 1 132 ? 99.399 -90.020 64.616 1.00 30.61 112 ALA B CA 1
ATOM 4919 C C . ALA B 1 132 ? 99.345 -90.519 63.179 1.00 32.10 112 ALA B C 1
ATOM 4920 O O . ALA B 1 132 ? 99.818 -89.820 62.275 1.00 34.41 112 ALA B O 1
ATOM 4922 N N . ASP B 1 133 ? 98.793 -91.711 62.953 1.00 30.98 113 ASP B N 1
ATOM 4923 C CA . ASP B 1 133 ? 98.769 -92.345 61.640 1.00 31.76 113 ASP B CA 1
ATOM 4924 C C . ASP B 1 133 ? 97.449 -92.160 60.912 1.00 30.89 113 ASP B C 1
ATOM 4925 O O . ASP B 1 133 ? 97.320 -92.603 59.768 1.00 32.29 113 ASP B O 1
ATOM 4930 N N . LYS B 1 134 ? 96.466 -91.527 61.543 1.00 30.20 114 LYS B N 1
ATOM 4931 C CA . LYS B 1 134 ? 95.133 -91.454 60.952 1.00 30.42 114 LYS B CA 1
ATOM 4932 C C . LYS B 1 134 ? 95.162 -90.883 59.538 1.00 32.35 114 LYS B C 1
ATOM 4933 O O . LYS B 1 134 ? 94.438 -91.358 58.654 1.00 33.82 114 LYS B O 1
ATOM 4939 N N . ALA B 1 135 ? 95.963 -89.853 59.303 1.00 33.36 115 ALA B N 1
ATOM 4940 C CA . ALA B 1 135 ? 95.900 -89.139 58.030 1.00 37.66 115 ALA B CA 1
ATOM 4941 C C . ALA B 1 135 ? 96.754 -89.759 56.930 1.00 40.46 115 ALA B C 1
ATOM 4942 O O . ALA B 1 135 ? 96.702 -89.284 55.791 1.00 41.69 115 ALA B O 1
ATOM 4944 N N . LYS B 1 136 ? 97.541 -90.785 57.224 1.00 41.75 116 LYS B N 1
ATOM 4945 C CA . LYS B 1 136 ? 98.393 -91.373 56.201 1.00 42.39 116 LYS B CA 1
ATOM 4946 C C . LYS B 1 136 ? 97.549 -92.020 55.108 1.00 42.65 116 LYS B C 1
ATOM 4947 O O . LYS B 1 136 ? 96.458 -92.547 55.358 1.00 41.44 116 LYS B O 1
ATOM 4953 N N . GLN B 1 137 ? 98.067 -91.968 53.877 1.00 43.02 117 GLN B N 1
ATOM 4954 C CA . GLN B 1 137 ? 97.268 -92.365 52.720 1.00 45.58 117 GLN B CA 1
ATOM 4955 C C . GLN B 1 137 ? 96.885 -93.845 52.760 1.00 45.55 117 GLN B C 1
ATOM 4956 O O . GLN B 1 137 ? 95.807 -94.212 52.274 1.00 44.60 117 GLN B O 1
ATOM 4962 N N . VAL B 1 138 ? 97.733 -94.704 53.343 1.00 45.64 118 VAL B N 1
ATOM 4963 C CA . VAL B 1 138 ? 97.402 -96.126 53.483 1.00 46.99 118 VAL B CA 1
ATOM 4964 C C . VAL B 1 138 ? 96.009 -96.319 54.077 1.00 47.17 118 VAL B C 1
ATOM 4965 O O . VAL B 1 138 ? 95.317 -97.296 53.758 1.00 45.43 118 VAL B O 1
ATOM 4969 N N . HIS B 1 139 ? 95.580 -95.407 54.952 1.00 48.01 119 HIS B N 1
ATOM 4970 C CA . HIS B 1 139 ? 94.347 -95.566 55.715 1.00 47.98 119 HIS B CA 1
ATOM 4971 C C . HIS B 1 139 ? 93.235 -94.631 55.240 1.00 47.12 119 HIS B C 1
ATOM 4972 O O . HIS B 1 139 ? 92.275 -94.391 55.980 1.00 47.48 119 HIS B O 1
ATOM 4979 N N . GLN B 1 140 ? 93.329 -94.121 54.007 1.00 45.98 120 GLN B N 1
ATOM 4980 C CA . GLN B 1 140 ? 92.379 -93.119 53.532 1.00 46.26 120 GLN B CA 1
ATOM 4981 C C . GLN B 1 140 ? 90.988 -93.685 53.255 1.00 47.76 120 GLN B C 1
ATOM 4982 O O . GLN B 1 140 ? 90.014 -92.922 53.274 1.00 46.61 120 GLN B O 1
ATOM 4988 N N . SER B 1 141 ? 90.865 -94.989 52.977 1.00 49.43 121 SER B N 1
ATOM 4989 C CA . SER B 1 141 ? 89.568 -95.594 52.683 1.00 50.94 121 SER B CA 1
ATOM 4990 C C . SER B 1 141 ? 88.900 -96.184 53.923 1.00 54.23 121 SER B C 1
ATOM 4991 O O . SER B 1 141 ? 88.104 -97.126 53.798 1.00 57.07 121 SER B O 1
ATOM 4994 N N . MET B 1 142 ? 89.182 -95.661 55.115 1.00 53.60 122 MET B N 1
ATOM 4995 C CA . MET B 1 142 ? 88.568 -96.194 56.332 1.00 52.87 122 MET B CA 1
ATOM 4996 C C . MET B 1 142 ? 88.342 -95.078 57.356 1.00 43.46 122 MET B C 1
ATOM 4997 O O . MET B 1 142 ? 88.736 -95.175 58.521 1.00 43.25 122 MET B O 1
ATOM 5002 N N . ASP B 1 143 ? 87.678 -94.009 56.924 1.00 35.16 123 ASP B N 1
ATOM 5003 C CA . ASP B 1 143 ? 87.004 -93.094 57.837 1.00 30.32 123 ASP B CA 1
ATOM 5004 C C . ASP B 1 143 ? 85.743 -93.759 58.391 1.00 27.06 123 ASP B C 1
ATOM 5005 O O . ASP B 1 143 ? 84.647 -93.609 57.833 1.00 25.41 123 ASP B O 1
ATOM 5010 N N . THR B 1 144 ? 85.878 -94.503 59.486 1.00 23.79 124 THR B N 1
ATOM 5011 C CA . THR B 1 144 ? 84.767 -95.333 59.931 1.00 24.18 124 THR B CA 1
ATOM 5012 C C . THR B 1 144 ? 83.634 -94.496 60.511 1.00 25.88 124 THR B C 1
ATOM 5013 O O . THR B 1 144 ? 82.465 -94.873 60.375 1.00 25.17 124 THR B O 1
ATOM 5017 N N . VAL B 1 145 ? 83.942 -93.366 61.153 1.00 26.17 125 VAL B N 1
ATOM 5018 C CA . VAL B 1 145 ? 82.866 -92.514 61.649 1.00 24.83 125 VAL B CA 1
ATOM 5019 C C . VAL B 1 145 ? 81.996 -92.050 60.486 1.00 24.46 125 VAL B C 1
ATOM 5020 O O . VAL B 1 145 ? 80.762 -92.062 60.572 1.00 24.27 125 VAL B O 1
ATOM 5024 N N . ALA B 1 146 ? 82.615 -91.647 59.375 1.00 24.43 126 ALA B N 1
ATOM 5025 C CA . ALA B 1 146 ? 81.819 -91.229 58.227 1.00 23.60 126 ALA B CA 1
ATOM 5026 C C . ALA B 1 146 ? 80.992 -92.384 57.672 1.00 23.46 126 ALA B C 1
ATOM 5027 O O . ALA B 1 146 ? 79.861 -92.182 57.212 1.00 24.44 126 ALA B O 1
ATOM 5029 N N . MET B 1 147 ? 81.541 -93.600 57.695 1.00 23.59 127 MET B N 1
ATOM 5030 C CA . MET B 1 147 ? 80.829 -94.755 57.151 1.00 24.08 127 MET B CA 1
ATOM 5031 C C . MET B 1 147 ? 79.672 -95.189 58.046 1.00 20.64 127 MET B C 1
ATOM 5032 O O . MET B 1 147 ? 78.657 -95.679 57.545 1.00 18.52 127 MET B O 1
ATOM 5037 N N . PHE B 1 148 ? 79.804 -95.036 59.362 1.00 18.82 128 PHE B N 1
ATOM 5038 C CA . PHE B 1 148 ? 78.759 -95.488 60.275 1.00 18.58 128 PHE B CA 1
ATOM 5039 C C . PHE B 1 148 ? 77.706 -94.430 60.552 1.00 19.54 128 PHE B C 1
ATOM 5040 O O . PHE B 1 148 ? 76.592 -94.776 60.971 1.00 18.16 128 PHE B O 1
ATOM 5048 N N . SER B 1 149 ? 78.024 -93.160 60.320 1.00 20.60 129 SER B N 1
ATOM 5049 C CA . SER B 1 149 ? 77.070 -92.098 60.600 1.00 22.67 129 SER B CA 1
ATOM 5050 C C . SER B 1 149 ? 75.736 -92.316 59.909 1.00 22.45 129 SER B C 1
ATOM 5051 O O . SER B 1 149 ? 74.700 -92.077 60.546 1.00 22.62 129 SER B O 1
ATOM 5054 N N . PRO B 1 150 ? 75.667 -92.769 58.655 1.00 22.59 130 PRO B N 1
ATOM 5055 C CA . PRO B 1 150 ? 74.349 -92.949 58.029 1.00 23.43 130 PRO B CA 1
ATOM 5056 C C . PRO B 1 150 ? 73.524 -94.109 58.596 1.00 24.08 130 PRO B C 1
ATOM 5057 O O . PRO B 1 150 ? 72.337 -94.186 58.260 1.00 25.25 130 PRO B O 1
ATOM 5061 N N . VAL B 1 151 ? 74.086 -95.001 59.430 1.00 23.09 131 VAL B N 1
ATOM 5062 C CA . VAL B 1 151 ? 73.373 -96.213 59.849 1.00 24.46 131 VAL B CA 1
ATOM 5063 C C . VAL B 1 151 ? 73.362 -96.366 61.364 1.00 23.52 131 VAL B C 1
ATOM 5064 O O . VAL B 1 151 ? 73.131 -97.467 61.881 1.00 23.33 131 VAL B O 1
ATOM 5068 N N . THR B 1 152 ? 73.629 -95.284 62.089 1.00 22.24 132 THR B N 1
ATOM 5069 C CA . THR B 1 152 ? 73.654 -95.325 63.543 1.00 20.34 132 THR B CA 1
ATOM 5070 C C . THR B 1 152 ? 72.981 -94.072 64.083 1.00 20.92 132 THR B C 1
ATOM 5071 O O . THR B 1 152 ? 72.821 -93.082 63.369 1.00 20.56 132 THR B O 1
ATOM 5075 N N . LYS B 1 153 ? 72.579 -94.137 65.363 1.00 20.62 133 LYS B N 1
ATOM 5076 C CA . LYS B 1 153 ? 72.169 -92.953 66.125 1.00 22.35 133 LYS B CA 1
ATOM 5077 C C . LYS B 1 153 ? 73.359 -92.123 66.579 1.00 22.15 133 LYS B C 1
ATOM 5078 O O . LYS B 1 153 ? 73.226 -90.913 66.798 1.00 22.49 133 LYS B O 1
ATOM 5084 N N . TYR B 1 154 ? 74.502 -92.771 66.769 1.00 20.46 134 TYR B N 1
ATOM 5085 C CA . TYR B 1 154 ? 75.665 -92.185 67.424 1.00 20.41 134 TYR B CA 1
ATOM 5086 C C . TYR B 1 154 ? 76.906 -92.832 66.831 1.00 18.73 134 TYR B C 1
ATOM 5087 O O . TYR B 1 154 ? 76.978 -94.059 66.742 1.00 18.89 134 TYR B O 1
ATOM 5096 N N . ALA B 1 155 ? 77.864 -92.016 66.400 1.00 18.64 135 ALA B N 1
ATOM 5097 C CA . ALA B 1 155 ? 79.128 -92.530 65.885 1.00 17.78 135 ALA B CA 1
ATOM 5098 C C . ALA B 1 155 ? 80.200 -91.501 66.180 1.00 18.94 135 ALA B C 1
ATOM 5099 O O . ALA B 1 155 ? 80.057 -90.337 65.791 1.00 22.50 135 ALA B O 1
ATOM 5101 N N . ILE B 1 156 ? 81.264 -91.921 66.862 1.00 18.94 136 ILE B N 1
ATOM 5102 C CA . ILE B 1 156 ? 82.277 -90.994 67.341 1.00 23.35 136 ILE B CA 1
ATOM 5103 C C . ILE B 1 156 ? 83.605 -91.727 67.451 1.00 22.20 136 ILE B C 1
ATOM 5104 O O . ILE B 1 156 ? 83.646 -92.941 67.661 1.00 23.28 136 ILE B O 1
ATOM 5109 N N . GLU B 1 157 ? 84.696 -90.976 67.335 1.00 20.30 137 GLU B N 1
ATOM 5110 C CA . GLU B 1 157 ? 86.035 -91.494 67.587 1.00 20.49 137 GLU B CA 1
ATOM 5111 C C . GLU B 1 157 ? 86.620 -90.828 68.830 1.00 20.18 137 GLU B C 1
ATOM 5112 O O . GLU B 1 157 ? 86.488 -89.618 69.019 1.00 19.90 137 GLU B O 1
ATOM 5118 N N . VAL B 1 158 ? 87.269 -91.618 69.680 1.00 21.07 138 VAL B N 1
ATOM 5119 C CA . VAL B 1 158 ? 87.929 -91.079 70.865 1.00 22.75 138 VAL B CA 1
ATOM 5120 C C . VAL B 1 158 ? 89.300 -90.551 70.449 1.00 25.24 138 VAL B C 1
ATOM 5121 O O . VAL B 1 158 ? 90.191 -91.327 70.112 1.00 28.15 138 VAL B O 1
ATOM 5125 N N . THR B 1 159 ? 89.481 -89.236 70.504 1.00 26.11 139 THR B N 1
ATOM 5126 C CA . THR B 1 159 ? 90.762 -88.620 70.194 1.00 28.96 139 THR B CA 1
ATOM 5127 C C . THR B 1 159 ? 91.487 -88.108 71.425 1.00 31.90 139 THR B C 1
ATOM 5128 O O . THR B 1 159 ? 92.667 -87.749 71.326 1.00 35.82 139 THR B O 1
ATOM 5132 N N . ALA B 1 160 ? 90.821 -88.060 72.570 1.00 30.83 140 ALA B N 1
ATOM 5133 C CA . ALA B 1 160 ? 91.438 -87.628 73.817 1.00 32.65 140 ALA B CA 1
ATOM 5134 C C . ALA B 1 160 ? 91.312 -88.754 74.834 1.00 32.00 140 ALA B C 1
ATOM 5135 O O . ALA B 1 160 ? 90.188 -89.182 75.133 1.00 32.42 140 ALA B O 1
ATOM 5137 N N . PRO B 1 161 ? 92.398 -89.288 75.380 1.00 32.83 141 PRO B N 1
ATOM 5138 C CA . PRO B 1 161 ? 92.236 -90.391 76.336 1.00 32.30 141 PRO B CA 1
ATOM 5139 C C . PRO B 1 161 ? 91.321 -90.040 77.504 1.00 32.35 141 PRO B C 1
ATOM 5140 O O . PRO B 1 161 ? 90.575 -90.903 77.978 1.00 32.80 141 PRO B O 1
ATOM 5144 N N . ASP B 1 162 ? 91.335 -88.788 77.961 1.00 32.66 142 ASP B N 1
ATOM 5145 C CA . ASP B 1 162 ? 90.501 -88.385 79.086 1.00 36.21 142 ASP B CA 1
ATOM 5146 C C . ASP B 1 162 ? 89.017 -88.568 78.810 1.00 36.24 142 ASP B C 1
ATOM 5147 O O . ASP B 1 162 ? 88.218 -88.564 79.757 1.00 36.93 142 ASP B O 1
ATOM 5152 N N . ALA B 1 163 ? 88.629 -88.705 77.541 1.00 33.31 143 ALA B N 1
ATOM 5153 C CA . ALA B 1 163 ? 87.230 -88.830 77.151 1.00 31.12 143 ALA B CA 1
ATOM 5154 C C . ALA B 1 163 ? 86.773 -90.271 76.990 1.00 28.77 143 ALA B C 1
ATOM 5155 O O . ALA B 1 163 ? 85.609 -90.502 76.656 1.00 27.70 143 ALA B O 1
ATOM 5157 N N . LEU B 1 164 ? 87.651 -91.241 77.238 1.00 28.09 144 LEU B N 1
ATOM 5158 C CA . LEU B 1 164 ? 87.355 -92.638 76.937 1.00 27.47 144 LEU B CA 1
ATOM 5159 C C . LEU B 1 164 ? 86.067 -93.119 77.604 1.00 25.81 144 LEU B C 1
ATOM 5160 O O . LEU B 1 164 ? 85.185 -93.682 76.938 1.00 26.68 144 LEU B O 1
ATOM 5165 N N . ALA B 1 165 ? 85.952 -92.945 78.925 1.00 24.87 145 ALA B N 1
ATOM 5166 C CA . ALA B 1 165 ? 84.767 -93.430 79.638 1.00 24.41 145 ALA B CA 1
ATOM 5167 C C . ALA B 1 165 ? 83.525 -92.640 79.250 1.00 23.27 145 ALA B C 1
ATOM 5168 O O . ALA B 1 165 ? 82.453 -93.218 79.047 1.00 23.13 145 ALA B O 1
ATOM 5170 N N . GLU B 1 166 ? 83.658 -91.320 79.130 1.00 23.34 146 GLU B N 1
ATOM 5171 C CA . GLU B 1 166 ? 82.550 -90.474 78.691 1.00 25.66 146 GLU B CA 1
ATOM 5172 C C . GLU B 1 166 ? 81.980 -90.940 77.352 1.00 23.12 146 GLU B C 1
ATOM 5173 O O . GLU B 1 166 ? 80.755 -91.022 77.176 1.00 22.14 146 GLU B O 1
ATOM 5179 N N . VAL B 1 167 ? 82.848 -91.234 76.384 1.00 20.64 147 VAL B N 1
ATOM 5180 C CA . VAL B 1 167 ? 82.357 -91.620 75.063 1.00 20.95 147 VAL B CA 1
ATOM 5181 C C . VAL B 1 167 ? 81.675 -92.980 75.115 1.00 20.75 147 VAL B C 1
ATOM 5182 O O . VAL B 1 167 ? 80.636 -93.189 74.477 1.00 20.70 147 VAL B O 1
ATOM 5186 N N . VAL B 1 168 ? 82.258 -93.943 75.838 1.00 19.84 148 VAL B N 1
ATOM 5187 C CA . VAL B 1 168 ? 81.636 -95.262 75.919 1.00 19.27 148 VAL B CA 1
ATOM 5188 C C . VAL B 1 168 ? 80.299 -95.163 76.644 1.00 18.85 148 VAL B C 1
ATOM 5189 O O . VAL B 1 168 ? 79.291 -95.726 76.204 1.00 17.87 148 VAL B O 1
ATOM 5193 N N . SER B 1 169 ? 80.270 -94.427 77.758 1.00 18.85 149 SER B N 1
ATOM 5194 C CA . SER B 1 169 ? 79.020 -94.162 78.466 1.00 18.08 149 SER B CA 1
ATOM 5195 C C . SER B 1 169 ? 77.990 -93.509 77.555 1.00 17.50 149 SER B C 1
ATOM 5196 O O . SER B 1 169 ? 76.825 -93.916 77.535 1.00 17.94 149 SER B O 1
ATOM 5199 N N . ASN B 1 170 ? 78.395 -92.474 76.808 1.00 19.91 150 ASN B N 1
ATOM 5200 C CA . ASN B 1 170 ? 77.452 -91.769 75.940 1.00 19.99 150 ASN B CA 1
ATOM 5201 C C . ASN B 1 170 ? 76.936 -92.674 74.828 1.00 18.55 150 ASN B C 1
ATOM 5202 O O . ASN B 1 170 ? 75.795 -92.503 74.362 1.00 18.92 150 ASN B O 1
ATOM 5207 N N . ALA B 1 171 ? 77.770 -93.601 74.349 1.00 18.18 151 ALA B N 1
ATOM 5208 C CA . ALA B 1 171 ? 77.329 -94.528 73.304 1.00 17.60 151 ALA B CA 1
ATOM 5209 C C . ALA B 1 171 ? 76.221 -95.440 73.820 1.00 16.45 151 ALA B C 1
ATOM 5210 O O . ALA B 1 171 ? 75.216 -95.658 73.132 1.00 16.26 151 ALA B O 1
ATOM 5212 N N . PHE B 1 172 ? 76.369 -95.955 75.049 1.00 17.13 152 PHE B N 1
ATOM 5213 C CA . PHE B 1 172 ? 75.309 -96.765 75.639 1.00 17.14 152 PHE B CA 1
ATOM 5214 C C . PHE B 1 172 ? 74.044 -95.947 75.867 1.00 18.47 152 PHE B C 1
ATOM 5215 O O . PHE B 1 172 ? 72.931 -96.448 75.673 1.00 18.06 152 PHE B O 1
ATOM 5223 N N . ARG B 1 173 ? 74.198 -94.691 76.275 1.00 18.16 153 ARG B N 1
ATOM 5224 C CA . ARG B 1 173 ? 73.048 -93.827 76.502 1.00 17.90 153 ARG B CA 1
ATOM 5225 C C . ARG B 1 173 ? 72.309 -93.530 75.199 1.00 19.16 153 ARG B C 1
ATOM 5226 O O . ARG B 1 173 ? 71.070 -93.505 75.170 1.00 19.61 153 ARG B O 1
ATOM 5234 N N . ALA B 1 174 ? 73.050 -93.289 74.117 1.00 19.71 154 ALA B N 1
ATOM 5235 C CA . ALA B 1 174 ? 72.419 -93.107 72.812 1.00 19.92 154 ALA B CA 1
ATOM 5236 C C . ALA B 1 174 ? 71.711 -94.374 72.357 1.00 19.74 154 ALA B C 1
ATOM 5237 O O . ALA B 1 174 ? 70.615 -94.313 71.789 1.00 21.05 154 ALA B O 1
ATOM 5239 N N . ALA B 1 175 ? 72.340 -95.527 72.553 1.00 17.44 155 ALA B N 1
ATOM 5240 C CA . ALA B 1 175 ? 71.752 -96.776 72.082 1.00 18.36 155 ALA B CA 1
ATOM 5241 C C . ALA B 1 175 ? 70.490 -97.129 72.857 1.00 18.36 155 ALA B C 1
ATOM 5242 O O . ALA B 1 175 ? 69.540 -97.676 72.290 1.00 18.80 155 ALA B O 1
ATOM 5244 N N . GLU B 1 176 ? 70.464 -96.837 74.155 1.00 19.78 156 GLU B N 1
ATOM 5245 C CA . GLU B 1 176 ? 69.444 -97.383 75.042 1.00 20.16 156 GLU B CA 1
ATOM 5246 C C . GLU B 1 176 ? 68.294 -96.435 75.318 1.00 21.57 156 GLU B C 1
ATOM 5247 O O . GLU B 1 176 ? 67.174 -96.901 75.542 1.00 22.52 156 GLU B O 1
ATOM 5253 N N . GLN B 1 177 ? 68.540 -95.134 75.339 1.00 21.95 157 GLN B N 1
ATOM 5254 C CA . GLN B 1 177 ? 67.533 -94.167 75.750 1.00 22.78 157 GLN B CA 1
ATOM 5255 C C . GLN B 1 177 ? 66.844 -93.572 74.530 1.00 23.76 157 GLN B C 1
ATOM 5256 O O . GLN B 1 177 ? 67.253 -93.777 73.388 1.00 24.18 157 GLN B O 1
ATOM 5262 N N . GLY B 1 178 ? 65.785 -92.816 74.784 1.00 24.71 158 GLY B N 1
ATOM 5263 C CA . GLY B 1 178 ? 64.963 -92.353 73.679 1.00 26.56 158 GLY B CA 1
ATOM 5264 C C . GLY B 1 178 ? 64.391 -93.540 72.932 1.00 27.56 158 GLY B C 1
ATOM 5265 O O . GLY B 1 178 ? 64.053 -94.570 73.525 1.00 28.13 158 GLY B O 1
ATOM 5266 N N . ARG B 1 179 ? 64.285 -93.411 71.616 1.00 27.24 159 ARG B N 1
ATOM 5267 C CA . ARG B 1 179 ? 64.025 -94.579 70.783 1.00 26.19 159 ARG B CA 1
ATOM 5268 C C . ARG B 1 179 ? 65.348 -95.305 70.564 1.00 23.40 159 ARG B C 1
ATOM 5269 O O . ARG B 1 179 ? 66.276 -94.711 70.009 1.00 22.55 159 ARG B O 1
ATOM 5277 N N . PRO B 1 180 ? 65.503 -96.542 71.035 1.00 23.48 160 PRO B N 1
ATOM 5278 C CA . PRO B 1 180 ? 66.821 -97.184 70.984 1.00 21.62 160 PRO B CA 1
ATOM 5279 C C . PRO B 1 180 ? 67.335 -97.346 69.559 1.00 20.60 160 PRO B C 1
ATOM 5280 O O . PRO B 1 180 ? 66.596 -97.254 68.581 1.00 21.70 160 PRO B O 1
ATOM 5284 N N . GLY B 1 181 ? 68.633 -97.571 69.458 1.00 19.72 161 GLY B N 1
ATOM 5285 C CA . GLY B 1 181 ? 69.263 -97.798 68.170 1.00 16.57 161 GLY B CA 1
ATOM 5286 C C . GLY B 1 181 ? 70.709 -98.202 68.359 1.00 15.78 161 GLY B C 1
ATOM 5287 O O . GLY B 1 181 ? 71.124 -98.579 69.456 1.00 16.73 161 GLY B O 1
ATOM 5288 N N . SER B 1 182 ? 71.491 -98.087 67.292 1.00 18.12 162 SER B N 1
ATOM 5289 C CA . SER B 1 182 ? 72.872 -98.557 67.320 1.00 17.68 162 SER B CA 1
ATOM 5290 C C . SER B 1 182 ? 73.842 -97.389 67.449 1.00 18.13 162 SER B C 1
ATOM 5291 O O . SER B 1 182 ? 73.545 -96.253 67.066 1.00 19.08 162 SER B O 1
ATOM 5294 N N . ALA B 1 183 ? 75.000 -97.677 68.034 1.00 17.33 163 ALA B N 1
ATOM 5295 C CA . ALA B 1 183 ? 76.016 -96.675 68.305 1.00 17.25 163 ALA B CA 1
ATOM 5296 C C . ALA B 1 183 ? 77.389 -97.269 68.060 1.00 17.17 163 ALA B C 1
ATOM 5297 O O . ALA B 1 183 ? 77.635 -98.428 68.389 1.00 17.38 163 ALA B O 1
ATOM 5299 N N . PHE B 1 184 ? 78.282 -96.462 67.488 1.00 17.27 164 PHE B N 1
ATOM 5300 C CA . PHE B 1 184 ? 79.615 -96.900 67.106 1.00 17.85 164 PHE B CA 1
ATOM 5301 C C . PHE B 1 184 ? 80.665 -96.020 67.773 1.00 17.47 164 PHE B C 1
ATOM 5302 O O . PHE B 1 184 ? 80.525 -94.793 67.822 1.00 18.48 164 PHE B O 1
ATOM 5310 N N . VAL B 1 185 ? 81.701 -96.651 68.311 1.00 15.42 165 VAL B N 1
ATOM 5311 C CA . VAL B 1 185 ? 82.821 -95.943 68.908 1.00 16.13 165 VAL B CA 1
ATOM 5312 C C . VAL B 1 185 ? 84.102 -96.454 68.269 1.00 17.53 165 VAL B C 1
ATOM 5313 O O . VAL B 1 185 ? 84.389 -97.658 68.316 1.00 18.28 165 VAL B O 1
ATOM 5317 N N . SER B 1 186 ? 84.879 -95.540 67.703 1.00 17.50 166 SER B N 1
ATOM 5318 C CA . SER B 1 186 ? 86.189 -95.855 67.178 1.00 17.67 166 SER B CA 1
ATOM 5319 C C . SER B 1 186 ? 87.234 -95.595 68.257 1.00 17.18 166 SER B C 1
ATOM 5320 O O . SER B 1 186 ? 87.280 -94.507 68.849 1.00 17.32 166 SER B O 1
ATOM 5323 N N . LEU B 1 187 ? 88.072 -96.598 68.499 1.00 16.94 167 LEU B N 1
ATOM 5324 C CA . LEU B 1 187 ? 89.081 -96.561 69.563 1.00 15.81 167 LEU B CA 1
ATOM 5325 C C . LEU B 1 187 ? 90.489 -96.646 68.975 1.00 17.22 167 LEU B C 1
ATOM 5326 O O . LEU B 1 187 ? 90.956 -97.752 68.650 1.00 17.76 167 LEU B O 1
ATOM 5331 N N . PRO B 1 188 ? 91.209 -95.527 68.845 1.00 17.00 168 PRO B N 1
ATOM 5332 C CA . PRO B 1 188 ? 92.586 -95.585 68.330 1.00 19.12 168 PRO B CA 1
ATOM 5333 C C . PRO B 1 188 ? 93.488 -96.433 69.209 1.00 19.44 168 PRO B C 1
ATOM 5334 O O . PRO B 1 188 ? 93.448 -96.354 70.431 1.00 20.81 168 PRO B O 1
ATOM 5338 N N . GLN B 1 189 ? 94.318 -97.242 68.560 1.00 20.50 169 GLN B N 1
ATOM 5339 C CA . GLN B 1 189 ? 95.176 -98.180 69.281 1.00 21.97 169 GLN B CA 1
ATOM 5340 C C . GLN B 1 189 ? 95.966 -97.498 70.392 1.00 22.84 169 GLN B C 1
ATOM 5341 O O . GLN B 1 189 ? 96.094 -98.043 71.500 1.00 22.36 169 GLN B O 1
ATOM 5347 N N . ASP B 1 190 ? 96.512 -96.311 70.127 1.00 22.37 170 ASP B N 1
ATOM 5348 C CA . ASP B 1 190 ? 97.362 -95.699 71.143 1.00 22.93 170 ASP B CA 1
ATOM 5349 C C . ASP B 1 190 ? 96.542 -95.209 72.332 1.00 23.25 170 ASP B C 1
ATOM 5350 O O . ASP B 1 190 ? 97.062 -95.146 73.453 1.00 23.05 170 ASP B O 1
ATOM 5355 N N . VAL B 1 191 ? 95.262 -94.903 72.122 1.00 22.70 171 VAL B N 1
ATOM 5356 C CA . VAL B 1 191 ? 94.411 -94.470 73.229 1.00 24.16 171 VAL B CA 1
ATOM 5357 C C . VAL B 1 191 ? 94.094 -95.641 74.157 1.00 24.77 171 VAL B C 1
ATOM 5358 O O . VAL B 1 191 ? 94.116 -95.493 75.382 1.00 25.08 171 VAL B O 1
ATOM 5362 N N . VAL B 1 192 ? 93.793 -96.818 73.605 1.00 23.35 172 VAL B N 1
ATOM 5363 C CA . VAL B 1 192 ? 93.458 -97.934 74.485 1.00 22.01 172 VAL B CA 1
ATOM 5364 C C . VAL B 1 192 ? 94.701 -98.603 75.055 1.00 20.96 172 VAL B C 1
ATOM 5365 O O . VAL B 1 192 ? 94.619 -99.246 76.108 1.00 20.54 172 VAL B O 1
ATOM 5369 N N . ASP B 1 193 ? 95.856 -98.469 74.402 1.00 21.76 173 ASP B N 1
ATOM 5370 C CA . ASP B 1 193 ? 97.061 -99.106 74.926 1.00 22.26 173 ASP B CA 1
ATOM 5371 C C . ASP B 1 193 ? 97.753 -98.239 75.960 1.00 23.88 173 ASP B C 1
ATOM 5372 O O . ASP B 1 193 ? 98.470 -98.764 76.821 1.00 26.36 173 ASP B O 1
ATOM 5377 N N . GLY B 1 194 ? 97.578 -96.925 75.889 1.00 24.93 174 GLY B N 1
ATOM 5378 C CA . GLY B 1 194 ? 98.322 -96.027 76.753 1.00 24.74 174 GLY B CA 1
ATOM 5379 C C . GLY B 1 194 ? 97.595 -95.678 78.035 1.00 25.95 174 GLY B C 1
ATOM 5380 O O . GLY B 1 194 ? 96.440 -96.042 78.249 1.00 26.17 174 GLY B O 1
ATOM 5381 N N . PRO B 1 195 ? 98.268 -94.971 78.929 1.00 28.77 175 PRO B N 1
ATOM 5382 C CA . PRO B 1 195 ? 97.655 -94.667 80.225 1.00 29.63 175 PRO B CA 1
ATOM 5383 C C . PRO B 1 195 ? 96.557 -93.623 80.092 1.00 30.12 175 PRO B C 1
ATOM 5384 O O . PRO B 1 195 ? 96.501 -92.849 79.133 1.00 32.24 175 PRO B O 1
ATOM 5388 N N . VAL B 1 196 ? 95.658 -93.634 81.075 1.00 29.48 176 VAL B N 1
ATOM 5389 C CA . VAL B 1 196 ? 94.581 -92.655 81.159 1.00 31.48 176 VAL B CA 1
ATOM 5390 C C . VAL B 1 196 ? 94.296 -92.399 82.628 1.00 31.79 176 VAL B C 1
ATOM 5391 O O . VAL B 1 196 ? 94.456 -93.280 83.475 1.00 31.00 176 VAL B O 1
ATOM 5395 N N . SER B 1 197 ? 93.873 -91.177 82.923 1.00 33.17 177 SER B N 1
ATOM 5396 C CA . SER B 1 197 ? 93.406 -90.798 84.245 1.00 36.61 177 SER B CA 1
ATOM 5397 C C . SER B 1 197 ? 91.909 -90.531 84.168 1.00 35.16 177 SER B C 1
ATOM 5398 O O . SER B 1 197 ? 91.456 -89.765 83.309 1.00 34.41 177 SER B O 1
ATOM 5401 N N . GLY B 1 198 ? 91.144 -91.179 85.038 1.00 33.42 178 GLY B N 1
ATOM 5402 C CA . GLY B 1 198 ? 89.711 -90.966 85.062 1.00 32.49 178 GLY B CA 1
ATOM 5403 C C . GLY B 1 198 ? 89.000 -92.015 85.893 1.00 32.74 178 GLY B C 1
ATOM 5404 O O . GLY B 1 198 ? 89.618 -92.890 86.509 1.00 33.16 178 GLY B O 1
ATOM 5405 N N . LYS B 1 199 ? 87.671 -91.907 85.899 1.00 32.44 179 LYS B N 1
ATOM 5406 C CA . LYS B 1 199 ? 86.833 -92.863 86.600 1.00 31.80 179 LYS B CA 1
ATOM 5407 C C . LYS B 1 199 ? 85.713 -93.345 85.691 1.00 30.21 179 LYS B C 1
ATOM 5408 O O . LYS B 1 199 ? 85.384 -92.721 84.683 1.00 28.60 179 LYS B O 1
ATOM 5414 N N . VAL B 1 200 ? 85.121 -94.469 86.084 1.00 29.80 180 VAL B N 1
ATOM 5415 C CA . VAL B 1 200 ? 83.910 -94.950 85.438 1.00 28.49 180 VAL B CA 1
ATOM 5416 C C . VAL B 1 200 ? 82.774 -93.965 85.684 1.00 28.08 180 VAL B C 1
ATOM 5417 O O . VAL B 1 200 ? 82.688 -93.330 86.741 1.00 30.31 180 VAL B O 1
ATOM 5421 N N . LEU B 1 201 ? 81.886 -93.838 84.700 1.00 27.78 181 LEU B N 1
ATOM 5422 C CA . LEU B 1 201 ? 80.676 -93.046 84.864 1.00 28.49 181 LEU B CA 1
ATOM 5423 C C . LEU B 1 201 ? 79.518 -93.977 85.186 1.00 26.83 181 LEU B C 1
ATOM 5424 O O . LEU B 1 201 ? 79.118 -94.769 84.321 1.00 22.05 181 LEU B O 1
ATOM 5429 N N . PRO B 1 202 ? 78.958 -93.946 86.398 1.00 28.96 182 PRO B N 1
ATOM 5430 C CA . PRO B 1 202 ? 77.817 -94.822 86.683 1.00 29.37 182 PRO B CA 1
ATOM 5431 C C . PRO B 1 202 ? 76.683 -94.559 85.706 1.00 29.19 182 PRO B C 1
ATOM 5432 O O . PRO B 1 202 ? 76.443 -93.423 85.293 1.00 29.35 182 PRO B O 1
ATOM 5436 N N . ALA B 1 203 ? 75.987 -95.627 85.337 1.00 29.58 183 ALA B N 1
ATOM 5437 C CA . ALA B 1 203 ? 74.954 -95.552 84.317 1.00 29.57 183 ALA B CA 1
ATOM 5438 C C . ALA B 1 203 ? 73.671 -94.992 84.906 1.00 29.09 183 ALA B C 1
ATOM 5439 O O . ALA B 1 203 ? 73.290 -95.338 86.026 1.00 29.83 183 ALA B O 1
ATOM 5441 N N . SER B 1 204 ? 73.006 -94.120 84.152 1.00 27.95 184 SER B N 1
ATOM 5442 C CA . SER B 1 204 ? 71.751 -93.529 84.593 1.00 31.68 184 SER B CA 1
ATOM 5443 C C . SER B 1 204 ? 70.568 -94.288 84.010 1.00 34.08 184 SER B C 1
ATOM 5444 O O . SER B 1 204 ? 70.664 -94.921 82.954 1.00 34.31 184 SER B O 1
ATOM 5447 N N . GLY B 1 205 ? 69.440 -94.212 84.707 1.00 34.75 185 GLY B N 1
ATOM 5448 C CA . GLY B 1 205 ? 68.212 -94.768 84.197 1.00 35.36 185 GLY B CA 1
ATOM 5449 C C . GLY B 1 205 ? 67.533 -93.813 83.237 1.00 33.94 185 GLY B C 1
ATOM 5450 O O . GLY B 1 205 ? 68.077 -92.785 82.831 1.00 34.96 185 GLY B O 1
ATOM 5451 N N . ALA B 1 206 ? 66.311 -94.174 82.867 1.00 31.04 186 ALA B N 1
ATOM 5452 C CA . ALA B 1 206 ? 65.496 -93.292 82.065 1.00 27.81 186 ALA B CA 1
ATOM 5453 C C . ALA B 1 206 ? 65.212 -92.011 82.846 1.00 25.53 186 ALA B C 1
ATOM 5454 O O . ALA B 1 206 ? 65.258 -92.001 84.075 1.00 23.96 186 ALA B O 1
ATOM 5456 N N . PRO B 1 207 ? 64.928 -90.918 82.153 1.00 25.87 187 PRO B N 1
ATOM 5457 C CA . PRO B 1 207 ? 64.564 -89.684 82.849 1.00 26.11 187 PRO B CA 1
ATOM 5458 C C . PRO B 1 207 ? 63.230 -89.823 83.555 1.00 25.29 187 PRO B C 1
ATOM 5459 O O . PRO B 1 207 ? 62.375 -90.625 83.173 1.00 24.97 187 PRO B O 1
ATOM 5463 N N . GLN B 1 208 ? 63.051 -89.007 84.589 1.00 23.97 188 GLN B N 1
ATOM 5464 C CA . GLN B 1 208 ? 61.751 -88.884 85.236 1.00 23.64 188 GLN B CA 1
ATOM 5465 C C . GLN B 1 208 ? 61.007 -87.827 84.449 1.00 24.00 188 GLN B C 1
ATOM 5466 O O . GLN B 1 208 ? 61.178 -86.626 84.655 1.00 21.99 188 GLN B O 1
ATOM 5472 N N . MET B 1 209 ? 60.206 -88.291 83.499 1.00 25.00 189 MET B N 1
ATOM 5473 C CA . MET B 1 209 ? 59.652 -87.441 82.466 1.00 25.19 189 MET B CA 1
ATOM 5474 C C . MET B 1 209 ? 58.172 -87.224 82.723 1.00 25.63 189 MET B C 1
ATOM 5475 O O . MET B 1 209 ? 57.440 -88.161 83.064 1.00 24.94 189 MET B O 1
ATOM 5480 N N . GLY B 1 210 ? 57.733 -85.984 82.552 1.00 26.41 190 GLY B N 1
ATOM 5481 C CA . GLY B 1 210 ? 56.323 -85.698 82.693 1.00 25.60 190 GLY B CA 1
ATOM 5482 C C . GLY B 1 210 ? 55.501 -86.448 81.664 1.00 25.60 190 GLY B C 1
ATOM 5483 O O . GLY B 1 210 ? 55.968 -86.775 80.568 1.00 25.49 190 GLY B O 1
ATOM 5484 N N . ALA B 1 211 ? 54.266 -86.749 82.046 1.00 23.95 191 ALA B N 1
ATOM 5485 C CA . ALA B 1 211 ? 53.267 -87.214 81.107 1.00 25.89 191 ALA B CA 1
ATOM 5486 C C . ALA B 1 211 ? 52.943 -86.097 80.130 1.00 27.81 191 ALA B C 1
ATOM 5487 O O . ALA B 1 211 ? 53.432 -84.973 80.252 1.00 30.66 191 ALA B O 1
ATOM 5489 N N . ALA B 1 212 ? 52.100 -86.405 79.142 1.00 26.59 192 ALA B N 1
ATOM 5490 C CA . ALA B 1 212 ? 51.583 -85.356 78.279 1.00 28.49 192 ALA B CA 1
ATOM 5491 C C . ALA B 1 212 ? 50.770 -84.359 79.102 1.00 32.11 192 ALA B C 1
ATOM 5492 O O . ALA B 1 212 ? 50.253 -84.698 80.170 1.00 32.81 192 ALA B O 1
ATOM 5494 N N . PRO B 1 213 ? 50.642 -83.120 78.620 1.00 33.88 193 PRO B N 1
ATOM 5495 C CA . PRO B 1 213 ? 49.892 -82.113 79.380 1.00 35.48 193 PRO B CA 1
ATOM 5496 C C . PRO B 1 213 ? 48.444 -82.528 79.584 1.00 35.73 193 PRO B C 1
ATOM 5497 O O . PRO B 1 213 ? 47.820 -83.153 78.721 1.00 33.55 193 PRO B O 1
ATOM 5501 N N . ASP B 1 214 ? 47.904 -82.138 80.739 1.00 37.77 194 ASP B N 1
ATOM 5502 C CA . ASP B 1 214 ? 46.573 -82.587 81.133 1.00 39.48 194 ASP B CA 1
ATOM 5503 C C . ASP B 1 214 ? 45.505 -82.124 80.151 1.00 38.92 194 ASP B C 1
ATOM 5504 O O . ASP B 1 214 ? 44.564 -82.869 79.863 1.00 37.35 194 ASP B O 1
ATOM 5509 N N . ASP B 1 215 ? 45.617 -80.895 79.637 1.00 40.35 195 ASP B N 1
ATOM 5510 C CA . ASP B 1 215 ? 44.598 -80.395 78.718 1.00 40.79 195 ASP B CA 1
ATOM 5511 C C . ASP B 1 215 ? 44.572 -81.213 77.437 1.00 36.75 195 ASP B C 1
ATOM 5512 O O . ASP B 1 215 ? 43.501 -81.471 76.878 1.00 35.20 195 ASP B O 1
ATOM 5517 N N . ALA B 1 216 ? 45.745 -81.642 76.969 1.00 34.11 196 ALA B N 1
ATOM 5518 C CA . ALA B 1 216 ? 45.818 -82.469 75.774 1.00 32.73 196 ALA B CA 1
ATOM 5519 C C . ALA B 1 216 ? 45.220 -83.842 76.030 1.00 31.74 196 ALA B C 1
ATOM 5520 O O . ALA B 1 216 ? 44.539 -84.406 75.164 1.00 31.21 196 ALA B O 1
ATOM 5522 N N . ILE B 1 217 ? 45.451 -84.386 77.224 1.00 30.97 197 ILE B N 1
ATOM 5523 C CA . ILE B 1 217 ? 44.922 -85.699 77.553 1.00 32.03 197 ILE B CA 1
ATOM 5524 C C . ILE B 1 217 ? 43.402 -85.659 77.609 1.00 32.86 197 ILE B C 1
ATOM 5525 O O . ILE B 1 217 ? 42.730 -86.572 77.115 1.00 33.23 197 ILE B O 1
ATOM 5530 N N . ASP B 1 218 ? 42.834 -84.616 78.220 1.00 34.94 198 ASP B N 1
ATOM 5531 C CA . ASP B 1 218 ? 41.381 -84.446 78.209 1.00 36.69 198 ASP B CA 1
ATOM 5532 C C . ASP B 1 218 ? 40.857 -84.330 76.786 1.00 35.44 198 ASP B C 1
ATOM 5533 O O . ASP B 1 218 ? 39.829 -84.919 76.441 1.00 37.08 198 ASP B O 1
ATOM 5538 N N . GLN B 1 219 ? 41.551 -83.571 75.941 1.00 34.84 199 GLN B N 1
ATOM 5539 C CA . GLN B 1 219 ? 41.167 -83.473 74.540 1.00 36.13 199 GLN B CA 1
ATOM 5540 C C . GLN B 1 219 ? 41.032 -84.858 73.903 1.00 32.98 199 GLN B C 1
ATOM 5541 O O . GLN B 1 219 ? 40.072 -85.129 73.172 1.00 31.89 199 GLN B O 1
ATOM 5547 N N . VAL B 1 220 ? 41.975 -85.756 74.190 1.00 30.37 200 VAL B N 1
ATOM 5548 C CA . VAL B 1 220 ? 41.957 -87.092 73.600 1.00 28.64 200 VAL B CA 1
ATOM 5549 C C . VAL B 1 220 ? 40.891 -87.964 74.258 1.00 28.65 200 VAL B C 1
ATOM 5550 O O . VAL B 1 220 ? 40.245 -88.782 73.595 1.00 28.93 200 VAL B O 1
ATOM 5554 N N . ALA B 1 221 ? 40.694 -87.819 75.568 1.00 29.14 201 ALA B N 1
ATOM 5555 C CA . ALA B 1 221 ? 39.591 -88.519 76.220 1.00 30.66 201 ALA B CA 1
ATOM 5556 C C . ALA B 1 221 ? 38.253 -88.155 75.588 1.00 30.69 201 ALA B C 1
ATOM 5557 O O . ALA B 1 221 ? 37.391 -89.023 75.405 1.00 31.69 201 ALA B O 1
ATOM 5559 N N . LYS B 1 222 ? 38.048 -86.877 75.258 1.00 30.69 202 LYS B N 1
ATOM 5560 C CA . LYS B 1 222 ? 36.799 -86.485 74.599 1.00 33.58 202 LYS B CA 1
ATOM 5561 C C . LYS B 1 222 ? 36.691 -87.105 73.212 1.00 32.54 202 LYS B C 1
ATOM 5562 O O . LYS B 1 222 ? 35.595 -87.475 72.771 1.00 33.73 202 LYS B O 1
ATOM 5568 N N . LEU B 1 223 ? 37.810 -87.189 72.494 1.00 30.09 203 LEU B N 1
ATOM 5569 C CA . LEU B 1 223 ? 37.794 -87.834 71.187 1.00 31.32 203 LEU B CA 1
ATOM 5570 C C . LEU B 1 223 ? 37.433 -89.302 71.312 1.00 30.62 203 LEU B C 1
ATOM 5571 O O . LEU B 1 223 ? 36.669 -89.839 70.499 1.00 31.29 203 LEU B O 1
ATOM 5576 N N . ILE B 1 224 ? 37.981 -89.974 72.319 1.00 29.38 204 ILE B N 1
ATOM 5577 C CA . ILE B 1 224 ? 37.609 -91.360 72.562 1.00 31.36 204 ILE B CA 1
ATOM 5578 C C . ILE B 1 224 ? 36.110 -91.473 72.813 1.00 34.29 204 ILE B C 1
ATOM 5579 O O . ILE B 1 224 ? 35.443 -92.366 72.279 1.00 34.18 204 ILE B O 1
ATOM 5584 N N . ALA B 1 225 ? 35.556 -90.569 73.625 1.00 37.75 205 ALA B N 1
ATOM 5585 C CA . ALA B 1 225 ? 34.140 -90.657 73.975 1.00 39.51 205 ALA B CA 1
ATOM 5586 C C . ALA B 1 225 ? 33.242 -90.513 72.755 1.00 39.44 205 ALA B C 1
ATOM 5587 O O . ALA B 1 225 ? 32.108 -91.009 72.752 1.00 40.74 205 ALA B O 1
ATOM 5589 N N . GLN B 1 226 ? 33.712 -89.828 71.720 1.00 37.98 206 GLN B N 1
ATOM 5590 C CA . GLN B 1 226 ? 32.897 -89.582 70.540 1.00 40.12 206 GLN B CA 1
ATOM 5591 C C . GLN B 1 226 ? 33.112 -90.598 69.427 1.00 36.67 206 GLN B C 1
ATOM 5592 O O . GLN B 1 226 ? 32.279 -90.674 68.520 1.00 37.21 206 GLN B O 1
ATOM 5598 N N . ALA B 1 227 ? 34.185 -91.387 69.481 1.00 33.64 207 ALA B N 1
ATOM 5599 C CA . ALA B 1 227 ? 34.547 -92.265 68.373 1.00 31.83 207 ALA B CA 1
ATOM 5600 C C . ALA B 1 227 ? 33.670 -93.507 68.346 1.00 33.09 207 ALA B C 1
ATOM 5601 O O . ALA B 1 227 ? 33.317 -94.059 69.390 1.00 34.00 207 ALA B O 1
ATOM 5603 N N . LYS B 1 228 ? 33.330 -93.959 67.141 1.00 33.88 208 LYS B N 1
ATOM 5604 C CA . LYS B 1 228 ? 32.609 -95.218 67.002 1.00 34.58 208 LYS B CA 1
ATOM 5605 C C . LYS B 1 228 ? 33.517 -96.391 66.657 1.00 31.72 208 LYS B C 1
ATOM 5606 O O . LYS B 1 228 ? 33.159 -97.542 66.945 1.00 31.38 208 LYS B O 1
ATOM 5609 N N . ASN B 1 229 ? 34.681 -96.130 66.068 1.00 28.86 209 ASN B N 1
ATOM 5610 C CA . ASN B 1 229 ? 35.602 -97.187 65.652 1.00 27.49 209 ASN B CA 1
ATOM 5611 C C . ASN B 1 229 ? 37.027 -96.775 66.001 1.00 26.96 209 ASN B C 1
ATOM 5612 O O . ASN B 1 229 ? 37.904 -96.690 65.134 1.00 27.60 209 ASN B O 1
ATOM 5617 N N . PRO B 1 230 ? 37.293 -96.517 67.279 1.00 25.31 210 PRO B N 1
ATOM 5618 C CA . PRO B 1 230 ? 38.660 -96.208 67.690 1.00 23.31 210 PRO B CA 1
ATOM 5619 C C . PRO B 1 230 ? 39.515 -97.460 67.627 1.00 21.50 210 PRO B C 1
ATOM 5620 O O . PRO B 1 230 ? 39.025 -98.583 67.728 1.00 23.97 210 PRO B O 1
ATOM 5624 N N . ILE B 1 231 ? 40.816 -97.256 67.454 1.00 21.82 211 ILE B N 1
ATOM 5625 C CA . ILE B 1 231 ? 41.765 -98.363 67.514 1.00 22.52 211 ILE B CA 1
ATOM 5626 C C . ILE B 1 231 ? 43.104 -97.820 67.985 1.00 21.51 211 ILE B C 1
ATOM 5627 O O . ILE B 1 231 ? 43.497 -96.702 67.626 1.00 21.05 211 ILE B O 1
ATOM 5632 N N . PHE B 1 232 ? 43.790 -98.608 68.819 1.00 20.88 212 PHE B N 1
ATOM 5633 C CA . PHE B 1 232 ? 45.167 -98.332 69.206 1.00 20.03 212 PHE B CA 1
ATOM 5634 C C . PHE B 1 232 ? 46.121 -99.013 68.230 1.00 19.97 212 PHE B C 1
ATOM 5635 O O . PHE B 1 232 ? 45.951 -100.193 67.906 1.00 19.18 212 PHE B O 1
ATOM 5643 N N . LEU B 1 233 ? 47.130 -98.270 67.779 1.00 18.33 213 LEU B N 1
ATOM 5644 C CA . LEU B 1 233 ? 48.205 -98.800 66.944 1.00 18.67 213 LEU B CA 1
ATOM 5645 C C . LEU B 1 233 ? 49.483 -98.735 67.762 1.00 19.24 213 LEU B C 1
ATOM 5646 O O . LEU B 1 233 ? 49.981 -97.641 68.046 1.00 19.77 213 LEU B O 1
ATOM 5651 N N . LEU B 1 234 ? 50.009 -99.896 68.151 1.00 21.03 214 LEU B N 1
ATOM 5652 C CA . LEU B 1 234 ? 51.182 -99.938 69.014 1.00 20.14 214 LEU B CA 1
ATOM 5653 C C . LEU B 1 234 ? 52.459 -100.041 68.195 1.00 20.16 214 LEU B C 1
ATOM 5654 O O . LEU B 1 234 ? 52.545 -100.844 67.270 1.00 21.77 214 LEU B O 1
ATOM 5659 N N . GLY B 1 235 ? 53.457 -99.237 68.571 1.00 18.30 215 GLY B N 1
ATOM 5660 C CA . GLY B 1 235 ? 54.781 -99.313 68.004 1.00 15.53 215 GLY B CA 1
ATOM 5661 C C . GLY B 1 235 ? 55.832 -99.790 68.995 1.00 17.80 215 GLY B C 1
ATOM 5662 O O . GLY B 1 235 ? 55.542 -100.240 70.106 1.00 19.22 215 GLY B O 1
ATOM 5663 N N . LEU B 1 236 ? 57.086 -99.649 68.568 1.00 19.34 216 LEU B N 1
ATOM 5664 C CA . LEU B 1 236 ? 58.245 -100.124 69.319 1.00 18.56 216 LEU B CA 1
ATOM 5665 C C . LEU B 1 236 ? 58.181 -99.813 70.811 1.00 20.64 216 LEU B C 1
ATOM 5666 O O . LEU B 1 236 ? 58.377 -100.699 71.649 1.00 23.02 216 LEU B O 1
ATOM 5671 N N . MET B 1 237 ? 57.926 -98.559 71.171 1.00 20.63 217 MET B N 1
ATOM 5672 C CA . MET B 1 237 ? 58.080 -98.190 72.574 1.00 23.88 217 MET B CA 1
ATOM 5673 C C . MET B 1 237 ? 56.954 -98.741 73.436 1.00 22.85 217 MET B C 1
ATOM 5674 O O . MET B 1 237 ? 57.114 -98.835 74.658 1.00 24.25 217 MET B O 1
ATOM 5679 N N . ALA B 1 238 ? 55.828 -99.121 72.832 1.00 22.83 218 ALA B N 1
ATOM 5680 C CA . ALA B 1 238 ? 54.779 -99.774 73.602 1.00 23.75 218 ALA B CA 1
ATOM 5681 C C . ALA B 1 238 ? 55.250 -101.088 74.188 1.00 27.69 218 ALA B C 1
ATOM 5682 O O . ALA B 1 238 ? 54.635 -101.579 75.144 1.00 29.91 218 ALA B O 1
ATOM 5684 N N . SER B 1 239 ? 56.315 -101.672 73.634 1.00 28.76 219 SER B N 1
ATOM 5685 C CA . SER B 1 239 ? 56.801 -102.968 74.082 1.00 30.72 219 SER B CA 1
ATOM 5686 C C . SER B 1 239 ? 57.749 -102.864 75.262 1.00 30.64 219 SER B C 1
ATOM 5687 O O . SER B 1 239 ? 58.164 -103.896 75.793 1.00 32.24 219 SER B O 1
ATOM 5690 N N . GLN B 1 240 ? 58.100 -101.664 75.687 1.00 28.65 220 GLN B N 1
ATOM 5691 C CA . GLN B 1 240 ? 59.062 -101.545 76.766 1.00 28.30 220 GLN B CA 1
ATOM 5692 C C . GLN B 1 240 ? 58.403 -101.918 78.094 1.00 28.54 220 GLN B C 1
ATOM 5693 O O . GLN B 1 240 ? 57.226 -101.596 78.320 1.00 27.61 220 GLN B O 1
ATOM 5699 N N . PRO B 1 241 ? 59.119 -102.619 78.983 1.00 29.88 221 PRO B N 1
ATOM 5700 C CA . PRO B 1 241 ? 58.474 -103.120 80.206 1.00 31.48 221 PRO B CA 1
ATOM 5701 C C . PRO B 1 241 ? 57.913 -102.027 81.090 1.00 32.97 221 PRO B C 1
ATOM 5702 O O . PRO B 1 241 ? 56.933 -102.262 81.807 1.00 34.67 221 PRO B O 1
ATOM 5706 N N . GLU B 1 242 ? 58.508 -100.836 81.071 1.00 33.68 222 GLU B N 1
ATOM 5707 C CA . GLU B 1 242 ? 58.010 -99.757 81.910 1.00 36.51 222 GLU B CA 1
ATOM 5708 C C . GLU B 1 242 ? 56.592 -99.352 81.532 1.00 32.64 222 GLU B C 1
ATOM 5709 O O . GLU B 1 242 ? 55.914 -98.704 82.330 1.00 32.81 222 GLU B O 1
ATOM 5715 N N . ASN B 1 243 ? 56.123 -99.728 80.345 1.00 30.23 223 ASN B N 1
ATOM 5716 C CA . ASN B 1 243 ? 54.799 -99.345 79.882 1.00 30.48 223 ASN B CA 1
ATOM 5717 C C . ASN B 1 243 ? 53.766 -100.453 80.028 1.00 31.74 223 ASN B C 1
ATOM 5718 O O . ASN B 1 243 ? 52.584 -100.216 79.752 1.00 31.66 223 ASN B O 1
ATOM 5723 N N . SER B 1 244 ? 54.179 -101.641 80.474 1.00 33.21 224 SER B N 1
ATOM 5724 C CA . SER B 1 244 ? 53.326 -102.824 80.409 1.00 36.06 224 SER B CA 1
ATOM 5725 C C . SER B 1 244 ? 52.068 -102.661 81.258 1.00 34.48 224 SER B C 1
ATOM 5726 O O . SER B 1 244 ? 50.947 -102.833 80.767 1.00 33.66 224 SER B O 1
ATOM 5729 N N . LYS B 1 245 ? 52.227 -102.343 82.545 1.00 32.84 225 LYS B N 1
ATOM 5730 C CA . LYS B 1 245 ? 51.046 -102.234 83.398 1.00 32.59 225 LYS B CA 1
ATOM 5731 C C . LYS B 1 245 ? 50.112 -101.143 82.899 1.00 31.23 225 LYS B C 1
ATOM 5732 O O . LYS B 1 245 ? 48.890 -101.328 82.869 1.00 31.46 225 LYS B O 1
ATOM 5734 N N . ALA B 1 246 ? 50.669 -100.001 82.490 1.00 31.22 226 ALA B N 1
ATOM 5735 C CA . ALA B 1 246 ? 49.838 -98.876 82.075 1.00 29.01 226 ALA B CA 1
ATOM 5736 C C . ALA B 1 246 ? 49.074 -99.209 80.808 1.00 27.17 226 ALA B C 1
ATOM 5737 O O . ALA B 1 246 ? 47.893 -98.868 80.678 1.00 25.85 226 ALA B O 1
ATOM 5739 N N . LEU B 1 247 ? 49.735 -99.874 79.863 1.00 25.96 227 LEU B N 1
ATOM 5740 C CA . LEU B 1 247 ? 49.060 -100.288 78.642 1.00 27.69 227 LEU B CA 1
ATOM 5741 C C . LEU B 1 247 ? 47.933 -101.262 78.955 1.00 28.04 227 LEU B C 1
ATOM 5742 O O . LEU B 1 247 ? 46.812 -101.115 78.457 1.00 28.83 227 LEU B O 1
ATOM 5747 N N . ARG B 1 248 ? 48.203 -102.251 79.807 1.00 29.16 228 ARG B N 1
ATOM 5748 C CA . ARG B 1 248 ? 47.169 -103.220 80.159 1.00 30.56 228 ARG B CA 1
ATOM 5749 C C . ARG B 1 248 ? 45.975 -102.524 80.799 1.00 32.71 228 ARG B C 1
ATOM 5750 O O . ARG B 1 248 ? 44.819 -102.800 80.454 1.00 33.99 228 ARG B O 1
ATOM 5752 N N . ARG B 1 249 ? 46.236 -101.595 81.718 1.00 32.94 229 ARG B N 1
ATOM 5753 C CA . ARG B 1 249 ? 45.142 -100.922 82.411 1.00 35.67 229 ARG B CA 1
ATOM 5754 C C . ARG B 1 249 ? 44.307 -100.082 81.453 1.00 31.49 229 ARG B C 1
ATOM 5755 O O . ARG B 1 249 ? 43.076 -100.057 81.556 1.00 32.42 229 ARG B O 1
ATOM 5763 N N . LEU B 1 250 ? 44.953 -99.390 80.508 1.00 28.96 230 LEU B N 1
ATOM 5764 C CA . LEU B 1 250 ? 44.196 -98.602 79.540 1.00 27.55 230 LEU B CA 1
ATOM 5765 C C . LEU B 1 250 ? 43.338 -99.495 78.655 1.00 27.30 230 LEU B C 1
ATOM 5766 O O . LEU B 1 250 ? 42.199 -99.144 78.323 1.00 27.42 230 LEU B O 1
ATOM 5771 N N . LEU B 1 251 ? 43.869 -100.644 78.243 1.00 25.70 231 LEU B N 1
ATOM 5772 C CA . LEU B 1 251 ? 43.094 -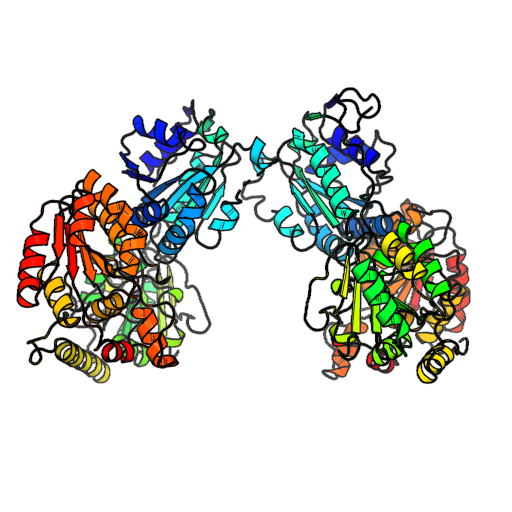101.530 77.388 1.00 25.47 231 LEU B CA 1
ATOM 5773 C C . LEU B 1 251 ? 41.910 -102.108 78.142 1.00 28.06 231 LEU B C 1
ATOM 5774 O O . LEU B 1 251 ? 40.816 -102.252 77.580 1.00 28.87 231 LEU B O 1
ATOM 5779 N N . GLU B 1 252 ? 42.100 -102.435 79.415 1.00 30.14 232 GLU B N 1
ATOM 5780 C CA . GLU B 1 252 ? 40.995 -103.002 80.187 1.00 35.84 232 GLU B CA 1
ATOM 5781 C C . GLU B 1 252 ? 39.910 -101.964 80.445 1.00 36.39 232 GLU B C 1
ATOM 5782 O O . GLU B 1 252 ? 38.717 -102.277 80.389 1.00 39.26 232 GLU B O 1
ATOM 5788 N N . THR B 1 253 ? 40.305 -100.728 80.731 1.00 35.03 233 THR B N 1
ATOM 5789 C CA . THR B 1 253 ? 39.338 -99.677 81.006 1.00 35.17 233 THR B CA 1
ATOM 5790 C C . THR B 1 253 ? 38.600 -99.250 79.744 1.00 32.61 233 THR B C 1
ATOM 5791 O O . THR B 1 253 ? 37.382 -99.030 79.774 1.00 32.93 233 THR B O 1
ATOM 5795 N N . SER B 1 254 ? 39.317 -99.103 78.633 1.00 30.72 234 SER B N 1
ATOM 5796 C CA . SER B 1 254 ? 38.711 -98.573 77.419 1.00 29.29 234 SER B CA 1
ATOM 5797 C C . SER B 1 254 ? 38.035 -99.646 76.582 1.00 28.86 234 SER B C 1
ATOM 5798 O O . SER B 1 254 ? 37.046 -99.357 75.897 1.00 26.58 234 SER B O 1
ATOM 5801 N N . HIS B 1 255 ? 38.568 -100.870 76.613 1.00 29.41 235 HIS B N 1
ATOM 5802 C CA . HIS B 1 255 ? 38.122 -101.961 75.757 1.00 28.46 235 HIS B CA 1
ATOM 5803 C C . HIS B 1 255 ? 38.214 -101.597 74.276 1.00 26.44 235 HIS B C 1
ATOM 5804 O O . HIS B 1 255 ? 37.446 -102.094 73.443 1.00 27.16 235 HIS B O 1
ATOM 5811 N N . ILE B 1 256 ? 39.151 -100.724 73.940 1.00 22.77 236 ILE B N 1
ATOM 5812 C CA . ILE B 1 256 ? 39.364 -100.309 72.558 1.00 22.48 236 ILE B CA 1
ATOM 5813 C C . ILE B 1 256 ? 40.223 -101.365 71.872 1.00 21.81 236 ILE B C 1
ATOM 5814 O O . ILE B 1 256 ? 41.195 -101.842 72.472 1.00 22.19 236 ILE B O 1
ATOM 5819 N N . PRO B 1 257 ? 39.930 -101.752 70.627 1.00 22.40 237 PRO B N 1
ATOM 5820 C CA . PRO B 1 257 ? 40.774 -102.742 69.953 1.00 20.73 237 PRO B CA 1
ATOM 5821 C C . PRO B 1 257 ? 42.192 -102.232 69.743 1.00 21.77 237 PRO B C 1
ATOM 5822 O O . PRO B 1 257 ? 42.460 -101.030 69.762 1.00 21.42 237 PRO B O 1
ATOM 5826 N N . VAL B 1 258 ? 43.103 -103.173 69.492 1.00 21.66 238 VAL B N 1
ATOM 5827 C CA . VAL B 1 258 ? 44.523 -102.860 69.389 1.00 22.55 238 VAL B CA 1
ATOM 5828 C C . VAL B 1 258 ? 45.155 -103.709 68.286 1.00 21.88 238 VAL B C 1
ATOM 5829 O O . VAL B 1 258 ? 44.811 -104.881 68.097 1.00 23.63 238 VAL B O 1
ATOM 5833 N N . THR B 1 259 ? 46.058 -103.094 67.530 1.00 20.25 239 THR B N 1
ATOM 5834 C CA . THR B 1 259 ? 46.896 -103.793 66.567 1.00 20.62 239 THR B CA 1
ATOM 5835 C C . THR B 1 259 ? 48.314 -103.272 66.753 1.00 21.13 239 THR B C 1
ATOM 5836 O O . THR B 1 259 ? 48.520 -102.159 67.242 1.00 21.13 239 THR B O 1
ATOM 5840 N N . SER B 1 260 ? 49.297 -104.089 66.369 1.00 21.24 240 SER B N 1
ATOM 5841 C CA . SER B 1 260 ? 50.701 -103.838 66.680 1.00 20.85 240 SER B CA 1
ATOM 5842 C C . SER B 1 260 ? 51.553 -103.912 65.424 1.00 19.77 240 SER B C 1
ATOM 5843 O O . SER B 1 260 ? 51.374 -104.808 64.599 1.00 23.23 240 SER B O 1
ATOM 5846 N N . THR B 1 261 ? 52.501 -102.996 65.289 1.00 18.01 241 THR B N 1
ATOM 5847 C CA . THR B 1 261 ? 53.527 -103.207 64.287 1.00 18.41 241 THR B CA 1
ATOM 5848 C C . THR B 1 261 ? 54.375 -104.404 64.700 1.00 19.62 241 THR B C 1
ATOM 5849 O O . THR B 1 261 ? 54.302 -104.883 65.833 1.00 21.31 241 THR B O 1
ATOM 5853 N N . TYR B 1 262 ? 55.181 -104.906 63.771 1.00 20.09 242 TYR B N 1
ATOM 5854 C CA . TYR B 1 262 ? 56.070 -105.999 64.139 1.00 22.24 242 TYR B CA 1
ATOM 5855 C C . TYR B 1 262 ? 57.107 -105.547 65.166 1.00 21.97 242 TYR B C 1
ATOM 5856 O O . TYR B 1 262 ? 57.535 -106.352 65.999 1.00 24.35 242 TYR B O 1
ATOM 5865 N N . GLN B 1 263 ? 57.493 -104.271 65.156 1.00 20.02 243 GLN B N 1
ATOM 5866 C CA . GLN B 1 263 ? 58.451 -103.790 66.149 1.00 21.24 243 GLN B CA 1
ATOM 5867 C C . GLN B 1 263 ? 57.863 -103.742 67.552 1.00 20.16 243 GLN B C 1
ATOM 5868 O O . GLN B 1 263 ? 58.617 -103.774 68.532 1.00 21.09 243 GLN B O 1
ATOM 5874 N N . ALA B 1 264 ? 56.543 -103.667 67.679 1.00 22.89 244 ALA B N 1
ATOM 5875 C CA . ALA B 1 264 ? 55.927 -103.666 68.996 1.00 25.45 244 ALA B CA 1
ATOM 5876 C C . ALA B 1 264 ? 56.045 -105.011 69.689 1.00 30.40 244 ALA B C 1
ATOM 5877 O O . ALA B 1 264 ? 55.736 -105.099 70.880 1.00 33.39 244 ALA B O 1
ATOM 5879 N N . ALA B 1 265 ? 56.457 -106.055 68.974 1.00 31.73 245 ALA B N 1
ATOM 5880 C CA . ALA B 1 265 ? 56.899 -107.319 69.582 1.00 37.39 245 ALA B CA 1
ATOM 5881 C C . ALA B 1 265 ? 55.735 -107.881 70.396 1.00 39.32 245 ALA B C 1
ATOM 5882 O O . ALA B 1 265 ? 54.608 -107.959 69.877 1.00 39.42 245 ALA B O 1
ATOM 5884 N N . GLY B 1 266 ? 55.948 -108.283 71.644 1.00 40.47 246 GLY B N 1
ATOM 5885 C CA . GLY B 1 266 ? 54.883 -108.841 72.441 1.00 39.93 246 GLY B CA 1
ATOM 5886 C C . GLY B 1 266 ? 54.264 -107.824 73.371 1.00 39.05 246 GLY B C 1
ATOM 5887 O O . GLY B 1 266 ? 53.901 -108.166 74.497 1.00 41.01 246 GLY B O 1
ATOM 5888 N N . ALA B 1 267 ? 54.143 -106.571 72.923 1.00 35.58 247 ALA B N 1
ATOM 5889 C CA . ALA B 1 267 ? 53.492 -105.554 73.750 1.00 35.02 247 ALA B CA 1
ATOM 5890 C C . ALA B 1 267 ? 52.140 -106.039 74.254 1.00 36.39 247 ALA B C 1
ATOM 5891 O O . ALA B 1 267 ? 51.778 -105.802 75.414 1.00 37.86 247 ALA B O 1
ATOM 5893 N N . VAL B 1 268 ? 51.382 -106.719 73.394 1.00 36.05 248 VAL B N 1
ATOM 5894 C CA . VAL B 1 268 ? 50.084 -107.297 73.730 1.00 40.74 248 VAL B CA 1
ATOM 5895 C C . VAL B 1 268 ? 49.999 -108.646 73.033 1.00 46.60 248 VAL B C 1
ATOM 5896 O O . VAL B 1 268 ? 50.517 -108.808 71.923 1.00 47.19 248 VAL B O 1
ATOM 5900 N N . ASN B 1 269 ? 49.355 -109.617 73.684 1.00 50.78 249 ASN B N 1
ATOM 5901 C CA . ASN B 1 269 ? 49.096 -110.923 73.085 1.00 54.40 249 ASN B CA 1
ATOM 5902 C C . ASN B 1 269 ? 47.609 -111.246 73.164 1.00 52.68 249 ASN B C 1
ATOM 5903 O O . ASN B 1 269 ? 46.882 -110.735 74.020 1.00 52.54 249 ASN B O 1
ATOM 5908 N N . GLN B 1 270 ? 47.161 -112.116 72.254 1.00 52.02 250 GLN B N 1
ATOM 5909 C CA . GLN B 1 270 ? 45.746 -112.465 72.200 1.00 52.90 250 GLN B CA 1
ATOM 5910 C C . GLN B 1 270 ? 45.280 -113.122 73.493 1.00 54.44 250 GLN B C 1
ATOM 5911 O O . GLN B 1 270 ? 44.095 -113.035 73.837 1.00 56.41 250 GLN B O 1
ATOM 5913 N N . ASP B 1 271 ? 46.191 -113.771 74.227 1.00 54.36 251 ASP B N 1
ATOM 5914 C CA . ASP B 1 271 ? 45.801 -114.498 75.432 1.00 55.52 251 ASP B CA 1
ATOM 5915 C C . ASP B 1 271 ? 45.281 -113.566 76.518 1.00 53.04 251 ASP B C 1
ATOM 5916 O O . ASP B 1 271 ? 44.475 -113.984 77.359 1.00 53.75 251 ASP B O 1
ATOM 5921 N N . ASN B 1 272 ? 45.739 -112.315 76.530 1.00 49.51 252 ASN B N 1
ATOM 5922 C CA . ASN B 1 272 ? 45.406 -111.380 77.598 1.00 47.22 252 ASN B CA 1
ATOM 5923 C C . ASN B 1 272 ? 44.346 -110.367 77.199 1.00 43.88 252 ASN B C 1
ATOM 5924 O O . ASN B 1 272 ? 43.622 -109.872 78.070 1.00 43.36 252 ASN B O 1
ATOM 5926 N N . PHE B 1 273 ? 44.231 -110.048 75.908 1.00 40.43 253 PHE B N 1
ATOM 5927 C CA . PHE B 1 273 ? 43.299 -109.029 75.443 1.00 38.73 253 PHE B CA 1
ATOM 5928 C C . PHE B 1 273 ? 42.489 -109.576 74.276 1.00 38.19 253 PHE B C 1
ATOM 5929 O O . PHE B 1 273 ? 43.040 -109.835 73.199 1.00 38.66 253 PHE B O 1
ATOM 5937 N N . SER B 1 274 ? 41.177 -109.723 74.491 1.00 38.14 254 SER B N 1
ATOM 5938 C CA . SER B 1 274 ? 40.288 -110.334 73.510 1.00 37.94 254 SER B CA 1
ATOM 5939 C C . SER B 1 274 ? 40.085 -109.477 72.269 1.00 35.77 254 SER B C 1
ATOM 5940 O O . SER B 1 274 ? 39.563 -109.980 71.266 1.00 37.41 254 SER B O 1
ATOM 5943 N N . ARG B 1 275 ? 40.455 -108.200 72.305 1.00 31.08 255 ARG B N 1
ATOM 5944 C CA . ARG B 1 275 ? 40.233 -107.318 71.169 1.00 27.96 255 ARG B CA 1
ATOM 5945 C C . ARG B 1 275 ? 41.550 -106.958 70.488 1.00 25.92 255 ARG B C 1
ATOM 5946 O O . ARG B 1 275 ? 41.677 -105.900 69.868 1.00 24.81 255 ARG B O 1
ATOM 5954 N N . PHE B 1 276 ? 42.530 -107.848 70.601 1.00 23.91 256 PHE B N 1
ATOM 5955 C CA . PHE B 1 276 ? 43.789 -107.724 69.882 1.00 24.05 256 PHE B CA 1
ATOM 5956 C C . PHE B 1 276 ? 43.576 -108.235 68.468 1.00 25.46 256 PHE B C 1
ATOM 5957 O O . PHE B 1 276 ? 43.082 -109.352 68.271 1.00 27.35 256 PHE B O 1
ATOM 5965 N N . ALA B 1 277 ? 43.901 -107.405 67.491 1.00 24.55 257 ALA B N 1
ATOM 5966 C CA . ALA B 1 277 ? 43.622 -107.709 66.098 1.00 25.11 257 ALA B CA 1
ATOM 5967 C C . ALA B 1 277 ? 44.811 -108.314 65.371 1.00 26.74 257 ALA B C 1
ATOM 5968 O O . ALA B 1 277 ? 44.699 -108.617 64.183 1.00 30.01 257 ALA B O 1
ATOM 5970 N N . GLY B 1 278 ? 45.933 -108.508 66.045 1.00 25.18 258 GLY B N 1
ATOM 5971 C CA . GLY B 1 278 ? 47.123 -108.999 65.396 1.00 25.90 258 GLY B CA 1
ATOM 5972 C C . GLY B 1 278 ? 48.040 -107.880 64.952 1.00 24.28 258 GLY B C 1
ATOM 5973 O O . GLY B 1 278 ? 47.952 -106.730 65.393 1.00 21.71 258 GLY B O 1
ATOM 5974 N N . ARG B 1 279 ? 48.929 -108.234 64.037 1.00 24.13 259 ARG B N 1
ATOM 5975 C CA . ARG B 1 279 ? 50.005 -107.365 63.597 1.00 24.23 259 ARG B CA 1
ATOM 5976 C C . ARG B 1 279 ? 49.648 -106.689 62.282 1.00 24.53 259 ARG B C 1
ATOM 5977 O O . ARG B 1 279 ? 48.780 -107.143 61.530 1.00 24.14 259 ARG B O 1
ATOM 5985 N N . VAL B 1 280 ? 50.330 -105.575 62.028 1.00 24.64 260 VAL B N 1
ATOM 5986 C CA . VAL B 1 280 ? 50.293 -104.887 60.747 1.00 25.82 260 VAL B CA 1
ATOM 5987 C C . VAL B 1 280 ? 51.725 -104.563 60.342 1.00 26.80 260 VAL B C 1
ATOM 5988 O O . VAL B 1 280 ? 52.626 -104.448 61.177 1.00 26.03 260 VAL B O 1
ATOM 5992 N N . GLY B 1 281 ? 51.918 -104.397 59.036 1.00 25.86 261 GLY B N 1
ATOM 5993 C CA . GLY B 1 281 ? 53.216 -104.037 58.507 1.00 26.91 261 GLY B CA 1
ATOM 5994 C C . GLY B 1 281 ? 53.571 -104.741 57.211 1.00 28.66 261 GLY B C 1
ATOM 5995 O O . GLY B 1 281 ? 54.470 -104.296 56.491 1.00 31.10 261 GLY B O 1
ATOM 5996 N N . LEU B 1 282 ? 52.893 -105.845 56.905 1.00 27.10 262 LEU B N 1
ATOM 5997 C CA . LEU B 1 282 ? 53.167 -106.600 55.687 1.00 27.67 262 LEU B CA 1
ATOM 5998 C C . LEU B 1 282 ? 51.935 -106.797 54.821 1.00 29.83 262 LEU B C 1
ATOM 5999 O O . LEU B 1 282 ? 51.991 -106.546 53.612 1.00 32.46 262 LEU B O 1
ATOM 6004 N N . PHE B 1 283 ? 50.837 -107.280 55.396 1.00 29.30 263 PHE B N 1
ATOM 6005 C CA . PHE B 1 283 ? 49.648 -107.640 54.638 1.00 30.43 263 PHE B CA 1
ATOM 6006 C C . PHE B 1 283 ? 48.737 -106.432 54.484 1.00 32.29 263 PHE B C 1
ATOM 6007 O O . PHE B 1 283 ? 48.897 -105.415 55.166 1.00 33.50 263 PHE B O 1
ATOM 6015 N N . ASN B 1 284 ? 47.801 -106.531 53.537 1.00 30.32 264 ASN B N 1
ATOM 6016 C CA . ASN B 1 284 ? 46.862 -105.449 53.284 1.00 31.31 264 ASN B CA 1
ATOM 6017 C C . ASN B 1 284 ? 45.428 -105.833 53.635 1.00 32.23 264 ASN B C 1
ATOM 6018 O O . ASN B 1 284 ? 44.519 -105.017 53.461 1.00 34.12 264 ASN B O 1
ATOM 6023 N N . ASN B 1 285 ? 45.212 -107.033 54.181 1.00 34.26 265 ASN B N 1
ATOM 6024 C CA . ASN B 1 285 ? 43.872 -107.596 54.276 1.00 35.72 265 ASN B CA 1
ATOM 6025 C C . ASN B 1 285 ? 43.596 -108.300 55.598 1.00 33.28 265 ASN B C 1
ATOM 6026 O O . ASN B 1 285 ? 42.618 -109.053 55.676 1.00 34.53 265 ASN B O 1
ATOM 6031 N N . GLN B 1 286 ? 44.425 -108.122 56.621 1.00 30.99 266 GLN B N 1
ATOM 6032 C CA . GLN B 1 286 ? 44.192 -108.789 57.895 1.00 31.24 266 GLN B CA 1
ATOM 6033 C C . GLN B 1 286 ? 43.367 -107.897 58.826 1.00 29.91 266 GLN B C 1
ATOM 6034 O O . GLN B 1 286 ? 43.068 -106.740 58.527 1.00 30.62 266 GLN B O 1
ATOM 6040 N N . ALA B 1 287 ? 42.997 -108.459 59.975 1.00 29.39 267 ALA B N 1
ATOM 6041 C CA . ALA B 1 287 ? 42.074 -107.770 60.875 1.00 30.05 267 ALA B CA 1
ATOM 6042 C C . ALA B 1 287 ? 42.575 -106.377 61.248 1.00 29.04 267 ALA B C 1
ATOM 6043 O O . ALA B 1 287 ? 41.789 -105.423 61.303 1.00 30.70 267 ALA B O 1
ATOM 6045 N N . GLY B 1 288 ? 43.870 -106.235 61.534 1.00 27.34 268 GLY B N 1
ATOM 6046 C CA . GLY B 1 288 ? 44.376 -104.929 61.914 1.00 24.35 268 GLY B CA 1
ATOM 6047 C C . GLY B 1 288 ? 44.259 -103.936 60.781 1.00 24.24 268 GLY B C 1
ATOM 6048 O O . GLY B 1 288 ? 43.922 -102.770 60.989 1.00 25.39 268 GLY B O 1
ATOM 6049 N N . ASP B 1 289 ? 44.524 -104.391 59.564 1.00 25.39 269 ASP B N 1
ATOM 6050 C CA . ASP B 1 289 ? 44.407 -103.519 58.404 1.00 27.65 269 ASP B CA 1
ATOM 6051 C C . ASP B 1 289 ? 42.968 -103.075 58.196 1.00 29.26 269 ASP B C 1
ATOM 6052 O O . ASP B 1 289 ? 42.715 -101.901 57.901 1.00 30.09 269 ASP B O 1
ATOM 6057 N N . ARG B 1 290 ? 42.010 -103.990 58.380 1.00 30.04 270 ARG B N 1
ATOM 6058 C CA . ARG B 1 290 ? 40.610 -103.644 58.175 1.00 31.36 270 ARG B CA 1
ATOM 6059 C C . ARG B 1 290 ? 40.107 -102.703 59.262 1.00 28.49 270 ARG B C 1
ATOM 6060 O O . ARG B 1 290 ? 39.298 -101.812 58.988 1.00 28.51 270 ARG B O 1
ATOM 6068 N N . LEU B 1 291 ? 40.560 -102.883 60.508 1.00 26.16 271 LEU B N 1
ATOM 6069 C CA . LEU B 1 291 ? 40.159 -101.949 61.555 1.00 26.50 271 LEU B CA 1
ATOM 6070 C C . LEU B 1 291 ? 40.795 -100.569 61.364 1.00 27.52 271 LEU B C 1
ATOM 6071 O O . LEU B 1 291 ? 40.165 -99.546 61.661 1.00 29.27 271 LEU B O 1
ATOM 6076 N N . LEU B 1 292 ? 42.044 -100.511 60.890 1.00 26.76 272 LEU B N 1
ATOM 6077 C CA . LEU B 1 292 ? 42.640 -99.215 60.589 1.00 27.11 272 LEU B CA 1
ATOM 6078 C C . LEU B 1 292 ? 41.890 -98.521 59.460 1.00 29.82 272 LEU B C 1
ATOM 6079 O O . LEU B 1 292 ? 41.726 -97.296 59.475 1.00 30.94 272 LEU B O 1
ATOM 6084 N N . GLN B 1 293 ? 41.432 -99.290 58.469 1.00 30.52 273 GLN B N 1
ATOM 6085 C CA . GLN B 1 293 ? 40.668 -98.723 57.362 1.00 31.15 273 GLN B CA 1
ATOM 6086 C C . GLN B 1 293 ? 39.326 -98.199 57.845 1.00 30.87 273 GLN B C 1
ATOM 6087 O O . GLN B 1 293 ? 38.840 -97.162 57.372 1.00 31.28 273 GLN B O 1
ATOM 6093 N N . LEU B 1 294 ? 38.722 -98.898 58.801 1.00 31.24 274 LEU B N 1
ATOM 6094 C CA . LEU B 1 294 ? 37.416 -98.533 59.329 1.00 30.44 274 LEU B CA 1
ATOM 6095 C C . LEU B 1 294 ? 37.484 -97.388 60.331 1.00 28.94 274 LEU B C 1
ATOM 6096 O O . LEU B 1 294 ? 36.482 -96.697 60.528 1.00 29.23 274 LEU B O 1
ATOM 6101 N N . ALA B 1 295 ? 38.636 -97.165 60.953 1.00 28.30 275 ALA B N 1
ATOM 6102 C CA . ALA B 1 295 ? 38.709 -96.295 62.121 1.00 28.26 275 ALA B CA 1
ATOM 6103 C C . ALA B 1 295 ? 38.283 -94.866 61.811 1.00 30.39 275 ALA B C 1
ATOM 6104 O O . ALA B 1 295 ? 38.588 -94.323 60.743 1.00 31.67 275 ALA B O 1
ATOM 6106 N N . ASP B 1 296 ? 37.585 -94.252 62.772 1.00 28.32 276 ASP B N 1
ATOM 6107 C CA . ASP B 1 296 ? 37.435 -92.805 62.813 1.00 29.23 276 ASP B CA 1
ATOM 6108 C C . ASP B 1 296 ? 38.425 -92.141 63.766 1.00 28.96 276 ASP B C 1
ATOM 6109 O O . ASP B 1 296 ? 38.537 -90.910 63.765 1.00 30.30 276 ASP B O 1
ATOM 6114 N N . LEU B 1 297 ? 39.168 -92.924 64.540 1.00 25.97 277 LEU B N 1
ATOM 6115 C CA . LEU B 1 297 ? 40.159 -92.394 65.470 1.00 23.43 277 LEU B CA 1
ATOM 6116 C C . LEU B 1 297 ? 41.251 -93.435 65.598 1.00 23.68 277 LEU B C 1
ATOM 6117 O O . LEU B 1 297 ? 40.961 -94.573 65.963 1.00 25.46 277 LEU B O 1
ATOM 6122 N N . VAL B 1 298 ? 42.491 -93.057 65.303 1.00 21.75 278 VAL B N 1
ATOM 6123 C CA . VAL B 1 298 ? 43.635 -93.932 65.488 1.00 21.54 278 VAL B CA 1
ATOM 6124 C C . VAL B 1 298 ? 44.541 -93.287 66.521 1.00 22.48 278 VAL B C 1
ATOM 6125 O O . VAL B 1 298 ? 44.943 -92.128 66.363 1.00 22.98 278 VAL B O 1
ATOM 6129 N N . ILE B 1 299 ? 44.858 -94.032 67.575 1.00 21.41 279 ILE B N 1
ATOM 6130 C CA . ILE B 1 299 ? 45.740 -93.573 68.641 1.00 19.50 279 ILE B CA 1
ATOM 6131 C C . ILE B 1 299 ? 46.999 -94.419 68.581 1.00 18.63 279 ILE B C 1
ATOM 6132 O O . ILE B 1 299 ? 46.980 -95.609 68.914 1.00 19.16 279 ILE B O 1
ATOM 6137 N N . CYS B 1 300 ? 48.085 -93.810 68.119 1.00 20.18 280 CYS B N 1
ATOM 6138 C CA . CYS B 1 300 ? 49.373 -94.472 68.007 1.00 18.63 280 CYS B CA 1
ATOM 6139 C C . CYS B 1 300 ? 50.136 -94.333 69.314 1.00 18.11 280 CYS B C 1
ATOM 6140 O O . CYS B 1 300 ? 50.241 -93.231 69.858 1.00 18.80 280 CYS B O 1
ATOM 6143 N N . ILE B 1 301 ? 50.689 -95.437 69.798 1.00 19.01 281 ILE B N 1
ATOM 6144 C CA . ILE B 1 301 ? 51.424 -95.452 71.058 1.00 19.44 281 ILE B CA 1
ATOM 6145 C C . ILE B 1 301 ? 52.834 -95.974 70.809 1.00 20.41 281 ILE B C 1
ATOM 6146 O O . ILE B 1 301 ? 53.016 -97.135 70.424 1.00 20.73 281 ILE B O 1
ATOM 6151 N N . GLY B 1 302 ? 53.827 -95.132 71.072 1.00 20.32 282 GLY B N 1
ATOM 6152 C CA . GLY B 1 302 ? 55.215 -95.538 70.921 1.00 19.18 282 GLY B CA 1
ATOM 6153 C C . GLY B 1 302 ? 55.603 -95.850 69.497 1.00 20.51 282 GLY B C 1
ATOM 6154 O O . GLY B 1 302 ? 56.539 -96.623 69.271 1.00 20.53 282 GLY B O 1
ATOM 6155 N N . TYR B 1 303 ? 54.908 -95.258 68.531 1.00 20.78 283 TYR B N 1
ATOM 6156 C CA . TYR B 1 303 ? 55.032 -95.585 67.119 1.00 20.91 283 TYR B CA 1
ATOM 6157 C C . TYR B 1 303 ? 55.759 -94.464 66.394 1.00 23.17 283 TYR B C 1
ATOM 6158 O O . TYR B 1 303 ? 55.590 -93.286 66.724 1.00 22.13 283 TYR B O 1
ATOM 6167 N N . SER B 1 304 ? 56.585 -94.842 65.426 1.00 25.03 284 SER B N 1
ATOM 6168 C CA . SER B 1 304 ? 57.201 -93.913 64.500 1.00 26.46 284 SER B CA 1
ATOM 6169 C C . SER B 1 304 ? 57.002 -94.422 63.080 1.00 26.97 284 SER B C 1
ATOM 6170 O O . SER B 1 304 ? 56.983 -95.633 62.850 1.00 25.60 284 SER B O 1
ATOM 6173 N N . PRO B 1 305 ? 56.852 -93.528 62.111 1.00 29.86 285 PRO B N 1
ATOM 6174 C CA . PRO B 1 305 ? 56.717 -93.980 60.721 1.00 31.08 285 PRO B CA 1
ATOM 6175 C C . PRO B 1 305 ? 57.834 -94.904 60.242 1.00 34.73 285 PRO B C 1
ATOM 6176 O O . PRO B 1 305 ? 57.626 -95.642 59.278 1.00 35.44 285 PRO B O 1
ATOM 6180 N N . VAL B 1 306 ? 59.004 -94.908 60.891 1.00 36.65 286 VAL B N 1
ATOM 6181 C CA . VAL B 1 306 ? 60.068 -95.833 60.475 1.00 36.76 286 VAL B CA 1
ATOM 6182 C C . VAL B 1 306 ? 59.604 -97.285 60.566 1.00 34.39 286 VAL B C 1
ATOM 6183 O O . VAL B 1 306 ? 60.133 -98.159 59.869 1.00 38.04 286 VAL B O 1
ATOM 6187 N N . GLU B 1 307 ? 58.624 -97.572 61.430 1.00 28.36 287 GLU B N 1
ATOM 6188 C CA . GLU B 1 307 ? 58.223 -98.956 61.669 1.00 28.35 287 GLU B CA 1
ATOM 6189 C C . GLU B 1 307 ? 57.319 -99.502 60.581 1.00 30.50 287 GLU B C 1
ATOM 6190 O O . GLU B 1 307 ? 57.302 -100.713 60.345 1.00 33.58 287 GLU B O 1
ATOM 6196 N N . TYR B 1 308 ? 56.532 -98.640 59.955 1.00 31.58 288 TYR B N 1
ATOM 6197 C CA . TYR B 1 308 ? 55.503 -99.057 59.013 1.00 33.17 288 TYR B CA 1
ATOM 6198 C C . TYR B 1 308 ? 55.043 -97.822 58.248 1.00 32.55 288 TYR B C 1
ATOM 6199 O O . TYR B 1 308 ? 54.435 -96.929 58.838 1.00 33.94 288 TYR B O 1
ATOM 6208 N N . GLU B 1 309 ? 55.355 -97.745 56.953 1.00 31.96 289 GLU B N 1
ATOM 6209 C CA . GLU B 1 309 ? 55.104 -96.544 56.162 1.00 34.59 289 GLU B CA 1
ATOM 6210 C C . GLU B 1 309 ? 53.642 -96.104 56.291 1.00 33.36 289 GLU B C 1
ATOM 6211 O O . GLU B 1 309 ? 52.741 -96.881 55.950 1.00 34.98 289 GLU B O 1
ATOM 6217 N N . PRO B 1 310 ? 53.367 -94.886 56.774 1.00 33.36 290 PRO B N 1
ATOM 6218 C CA . PRO B 1 310 ? 51.964 -94.474 56.990 1.00 33.28 290 PRO B CA 1
ATOM 6219 C C . PRO B 1 310 ? 51.103 -94.443 55.736 1.00 33.77 290 PRO B C 1
ATOM 6220 O O . PRO B 1 310 ? 49.878 -94.586 55.837 1.00 35.85 290 PRO B O 1
ATOM 6224 N N . ALA B 1 311 ? 51.690 -94.228 54.558 1.00 32.65 291 ALA B N 1
ATOM 6225 C CA . ALA B 1 311 ? 50.909 -94.300 53.328 1.00 34.70 291 ALA B CA 1
ATOM 6226 C C . ALA B 1 311 ? 50.219 -95.647 53.157 1.00 37.30 291 ALA B C 1
ATOM 6227 O O . ALA B 1 311 ? 49.227 -95.733 52.428 1.00 38.58 291 ALA B O 1
ATOM 6229 N N . MET B 1 312 ? 50.712 -96.701 53.803 1.00 38.65 292 MET B N 1
ATOM 6230 C CA . MET B 1 312 ? 50.099 -98.012 53.639 1.00 42.26 292 MET B CA 1
ATOM 6231 C C . MET B 1 312 ? 48.835 -98.164 54.469 1.00 42.16 292 MET B C 1
ATOM 6232 O O . MET B 1 312 ? 47.915 -98.870 54.050 1.00 45.10 292 MET B O 1
ATOM 6237 N N . TRP B 1 313 ? 48.762 -97.532 55.641 1.00 39.72 293 TRP B N 1
ATOM 6238 C CA . TRP B 1 313 ? 47.644 -97.766 56.546 1.00 37.61 293 TRP B CA 1
ATOM 6239 C C . TRP B 1 313 ? 46.771 -96.546 56.818 1.00 37.25 293 TRP B C 1
ATOM 6240 O O . TRP B 1 313 ? 45.595 -96.721 57.140 1.00 39.45 293 TRP B O 1
ATOM 6251 N N . ASN B 1 314 ? 47.286 -95.326 56.687 1.00 35.10 294 ASN B N 1
ATOM 6252 C CA . ASN B 1 314 ? 46.538 -94.138 57.095 1.00 35.16 294 ASN B CA 1
ATOM 6253 C C . ASN B 1 314 ? 45.709 -93.624 55.925 1.00 40.16 294 ASN B C 1
ATOM 6254 O O . ASN B 1 314 ? 46.230 -92.955 55.030 1.00 40.64 294 ASN B O 1
ATOM 6259 N N . SER B 1 315 ? 44.400 -93.896 55.960 1.00 43.69 295 SER B N 1
ATOM 6260 C CA . SER B 1 315 ? 43.490 -93.450 54.911 1.00 48.14 295 SER B CA 1
ATOM 6261 C C . SER B 1 315 ? 43.248 -91.951 54.941 1.00 49.87 295 SER B C 1
ATOM 6262 O O . SER B 1 315 ? 42.618 -91.426 54.018 1.00 51.42 295 SER B O 1
ATOM 6265 N N . GLY B 1 316 ? 43.721 -91.253 55.968 1.00 49.07 296 GLY B N 1
ATOM 6266 C CA . GLY B 1 316 ? 43.462 -89.836 56.091 1.00 48.35 296 GLY B CA 1
ATOM 6267 C C . GLY B 1 316 ? 42.070 -89.480 56.563 1.00 47.73 296 GLY B C 1
ATOM 6268 O O . GLY B 1 316 ? 41.790 -88.289 56.760 1.00 49.30 296 GLY B O 1
ATOM 6269 N N . ASN B 1 317 ? 41.188 -90.466 56.749 1.00 43.71 297 ASN B N 1
ATOM 6270 C CA . ASN B 1 317 ? 39.820 -90.216 57.189 1.00 41.40 297 ASN B CA 1
ATOM 6271 C C . ASN B 1 317 ? 39.643 -90.256 58.700 1.00 37.78 297 ASN B C 1
ATOM 6272 O O . ASN B 1 317 ? 38.581 -89.863 59.191 1.00 40.14 297 ASN B O 1
ATOM 6277 N N . ALA B 1 318 ? 40.621 -90.739 59.446 1.00 32.25 298 ALA B N 1
ATOM 6278 C CA . ALA B 1 318 ? 40.499 -90.818 60.891 1.00 31.05 298 ALA B CA 1
ATOM 6279 C C . ALA B 1 318 ? 41.241 -89.661 61.547 1.00 30.77 298 ALA B C 1
ATOM 6280 O O . ALA B 1 318 ? 42.216 -89.133 61.004 1.00 29.99 298 ALA B O 1
ATOM 6282 N N . THR B 1 319 ? 40.750 -89.250 62.708 1.00 27.98 299 THR B N 1
ATOM 6283 C CA . THR B 1 319 ? 41.546 -88.400 63.578 1.00 28.36 299 THR B CA 1
ATOM 6284 C C . THR B 1 319 ? 42.726 -89.199 64.115 1.00 26.57 299 THR B C 1
ATOM 6285 O O . THR B 1 319 ? 42.585 -90.377 64.467 1.00 26.52 299 THR B O 1
ATOM 6289 N N . LEU B 1 320 ? 43.895 -88.557 64.172 1.00 24.07 300 LEU B N 1
ATOM 6290 C CA . LEU B 1 320 ? 45.154 -89.235 64.450 1.00 23.49 300 LEU B CA 1
ATOM 6291 C C . LEU B 1 320 ? 45.768 -88.648 65.710 1.00 24.82 300 LEU B C 1
ATOM 6292 O O . LEU B 1 320 ? 46.007 -87.438 65.782 1.00 26.37 300 LEU B O 1
ATOM 6297 N N . VAL B 1 321 ? 46.013 -89.503 66.704 1.00 23.45 301 VAL B N 1
ATOM 6298 C CA . VAL B 1 321 ? 46.670 -89.103 67.939 1.00 22.16 301 VAL B CA 1
ATOM 6299 C C . VAL B 1 321 ? 48.011 -89.819 68.025 1.00 21.86 301 VAL B C 1
ATOM 6300 O O . VAL B 1 321 ? 48.103 -91.023 67.758 1.00 22.63 301 VAL B O 1
ATOM 6304 N N . HIS B 1 322 ? 49.044 -89.066 68.406 1.00 20.62 302 HIS B N 1
ATOM 6305 C CA . HIS B 1 322 ? 50.418 -89.538 68.542 1.00 19.49 302 HIS B CA 1
ATOM 6306 C C . HIS B 1 322 ? 50.802 -89.482 70.014 1.00 20.95 302 HIS B C 1
ATOM 6307 O O . HIS B 1 322 ? 50.821 -88.397 70.605 1.00 23.13 302 HIS B O 1
ATOM 6314 N N . ILE B 1 323 ? 51.092 -90.645 70.603 1.00 20.08 303 ILE B N 1
ATOM 6315 C CA . ILE B 1 323 ? 51.583 -90.757 71.973 1.00 19.56 303 ILE B CA 1
ATOM 6316 C C . ILE B 1 323 ? 52.990 -91.353 71.925 1.00 21.05 303 ILE B C 1
ATOM 6317 O O . ILE B 1 323 ? 53.169 -92.490 71.473 1.00 22.37 303 ILE B O 1
ATOM 6322 N N . ASP B 1 324 ? 53.982 -90.610 72.403 1.00 23.74 304 ASP B N 1
ATOM 6323 C CA . ASP B 1 324 ? 55.352 -91.117 72.374 1.00 25.09 304 ASP B CA 1
ATOM 6324 C C . ASP B 1 324 ? 56.209 -90.226 73.257 1.00 26.35 304 ASP B C 1
ATOM 6325 O O . ASP B 1 324 ? 55.765 -89.180 73.739 1.00 26.49 304 ASP B O 1
ATOM 6330 N N . VAL B 1 325 ? 57.446 -90.674 73.481 1.00 28.01 305 VAL B N 1
ATOM 6331 C CA . VAL B 1 325 ? 58.410 -89.888 74.244 1.00 29.58 305 VAL B CA 1
ATOM 6332 C C . VAL B 1 325 ? 58.983 -88.746 73.427 1.00 31.86 305 VAL B C 1
ATOM 6333 O O . VAL B 1 325 ? 59.660 -87.878 73.984 1.00 35.27 305 VAL B O 1
ATOM 6337 N N . LEU B 1 326 ? 58.734 -88.723 72.125 1.00 32.98 306 LEU B N 1
ATOM 6338 C CA . LEU B 1 326 ? 59.260 -87.712 71.225 1.00 34.59 306 LEU B CA 1
ATOM 6339 C C . LEU B 1 326 ? 58.123 -87.142 70.396 1.00 32.93 306 LEU B C 1
ATOM 6340 O O . LEU B 1 326 ? 57.191 -87.868 70.046 1.00 31.73 306 LEU B O 1
ATOM 6345 N N . PRO B 1 327 ? 58.183 -85.861 70.037 1.00 36.07 307 PRO B N 1
ATOM 6346 C CA . PRO B 1 327 ? 57.199 -85.332 69.086 1.00 36.11 307 PRO B CA 1
ATOM 6347 C C . PRO B 1 327 ? 57.253 -86.110 67.781 1.00 33.53 307 PRO B C 1
ATOM 6348 O O . PRO B 1 327 ? 58.254 -86.750 67.447 1.00 34.55 307 PRO B O 1
ATOM 6352 N N . ALA B 1 328 ? 56.160 -86.049 67.031 1.00 30.09 308 ALA B N 1
ATOM 6353 C CA . ALA B 1 328 ? 56.133 -86.693 65.730 1.00 30.92 308 ALA B CA 1
ATOM 6354 C C . ALA B 1 328 ? 57.075 -85.977 64.757 1.00 33.49 308 ALA B C 1
ATOM 6355 O O . ALA B 1 328 ? 57.333 -84.776 64.872 1.00 33.09 308 ALA B O 1
ATOM 6357 N N . TYR B 1 329 ? 57.623 -86.735 63.811 1.00 36.48 309 TYR B N 1
ATOM 6358 C CA . TYR B 1 329 ? 58.218 -86.157 62.613 1.00 40.45 309 TYR B CA 1
ATOM 6359 C C . TYR B 1 329 ? 57.164 -86.285 61.531 1.00 43.59 309 TYR B C 1
ATOM 6360 O O . TYR B 1 329 ? 56.837 -87.393 61.104 1.00 45.51 309 TYR B O 1
ATOM 6369 N N . GLU B 1 330 ? 56.621 -85.156 61.106 1.00 46.24 310 GLU B N 1
ATOM 6370 C CA . GLU B 1 330 ? 55.472 -85.170 60.223 1.00 49.83 310 GLU B CA 1
ATOM 6371 C C . GLU B 1 330 ? 55.933 -85.471 58.807 1.00 50.26 310 GLU B C 1
ATOM 6372 O O . GLU B 1 330 ? 56.834 -84.811 58.277 1.00 51.58 310 GLU B O 1
ATOM 6378 N N . GLU B 1 331 ? 55.363 -86.508 58.216 1.00 48.65 311 GLU B N 1
ATOM 6379 C CA . GLU B 1 331 ? 55.626 -86.797 56.823 1.00 48.75 311 GLU B CA 1
ATOM 6380 C C . GLU B 1 331 ? 54.295 -86.991 56.131 1.00 48.73 311 GLU B C 1
ATOM 6381 O O . GLU B 1 331 ? 53.224 -86.860 56.734 1.00 49.38 311 GLU B O 1
ATOM 6387 N N . ARG B 1 332 ? 54.372 -87.247 54.839 1.00 48.50 312 ARG B N 1
ATOM 6388 C CA . ARG B 1 332 ? 53.179 -87.563 54.083 1.00 48.84 312 ARG B CA 1
ATOM 6389 C C . ARG B 1 332 ? 52.447 -88.692 54.784 1.00 43.70 312 ARG B C 1
ATOM 6390 O O . ARG B 1 332 ? 53.052 -89.716 55.120 1.00 46.13 312 ARG B O 1
ATOM 6398 N N . ASN B 1 333 ? 51.165 -88.458 55.082 1.00 34.92 313 ASN B N 1
ATOM 6399 C CA . ASN B 1 333 ? 50.267 -89.443 55.668 1.00 32.96 313 ASN B CA 1
ATOM 6400 C C . ASN B 1 333 ? 50.535 -89.694 57.141 1.00 31.33 313 ASN B C 1
ATOM 6401 O O . ASN B 1 333 ? 50.050 -90.689 57.693 1.00 32.54 313 ASN B O 1
ATOM 6406 N N . TYR B 1 334 ? 51.302 -88.825 57.802 1.00 29.34 314 TYR B N 1
ATOM 6407 C CA . TYR B 1 334 ? 51.435 -88.905 59.262 1.00 27.44 314 TYR B CA 1
ATOM 6408 C C . TYR B 1 334 ? 51.626 -87.475 59.774 1.00 28.49 314 TYR B C 1
ATOM 6409 O O . TYR B 1 334 ? 52.739 -87.016 60.043 1.00 29.77 314 TYR B O 1
ATOM 6418 N N . THR B 1 335 ? 50.509 -86.765 59.904 1.00 26.79 315 THR B N 1
ATOM 6419 C CA . THR B 1 335 ? 50.479 -85.422 60.483 1.00 28.81 315 THR B CA 1
ATOM 6420 C C . THR B 1 335 ? 49.441 -85.441 61.598 1.00 26.48 315 THR B C 1
ATOM 6421 O O . THR B 1 335 ? 48.271 -85.110 61.382 1.00 27.17 315 THR B O 1
ATOM 6425 N N . PRO B 1 336 ? 49.834 -85.835 62.808 1.00 25.79 316 PRO B N 1
ATOM 6426 C CA . PRO B 1 336 ? 48.847 -86.040 63.880 1.00 25.78 316 PRO B CA 1
ATOM 6427 C C . PRO B 1 336 ? 48.024 -84.802 64.186 1.00 26.77 316 PRO B C 1
ATOM 6428 O O . PRO B 1 336 ? 48.490 -83.666 64.087 1.00 27.96 316 PRO B O 1
ATOM 6432 N N . ASP B 1 337 ? 46.783 -85.040 64.600 1.00 28.05 317 ASP B N 1
ATOM 6433 C CA . ASP B 1 337 ? 45.917 -83.948 65.014 1.00 29.53 317 ASP B CA 1
ATOM 6434 C C . ASP B 1 337 ? 46.181 -83.540 66.453 1.00 27.95 317 ASP B C 1
ATOM 6435 O O . ASP B 1 337 ? 46.050 -82.358 66.794 1.00 29.88 317 ASP B O 1
ATOM 6440 N N . VAL B 1 338 ? 46.545 -84.495 67.302 1.00 25.83 318 VAL B N 1
ATOM 6441 C CA . VAL B 1 338 ? 46.923 -84.229 68.685 1.00 26.91 318 VAL B CA 1
ATOM 6442 C C . VAL B 1 338 ? 48.152 -85.061 68.995 1.00 25.65 318 VAL B C 1
ATOM 6443 O O . VAL B 1 338 ? 48.212 -86.245 68.653 1.00 25.26 318 VAL B O 1
ATOM 6447 N N . GLU B 1 339 ? 49.129 -84.439 69.642 1.00 24.64 319 GLU B N 1
ATOM 6448 C CA . GLU B 1 339 ? 50.319 -85.129 70.110 1.00 25.18 319 GLU B CA 1
ATOM 6449 C C . GLU B 1 339 ? 50.329 -85.117 71.626 1.00 25.47 319 GLU B C 1
ATOM 6450 O O . GLU B 1 339 ? 50.104 -84.068 72.237 1.00 27.65 319 GLU B O 1
ATOM 6456 N N . LEU B 1 340 ? 50.580 -86.281 72.221 1.00 23.61 320 LEU B N 1
ATOM 6457 C CA . LEU B 1 340 ? 50.717 -86.447 73.663 1.00 23.98 320 LEU B CA 1
ATOM 6458 C C . LEU B 1 340 ? 52.160 -86.877 73.897 1.00 24.95 320 LEU B C 1
ATOM 6459 O O . LEU B 1 340 ? 52.489 -88.064 73.844 1.00 23.42 320 LEU B O 1
ATOM 6464 N N . VAL B 1 341 ? 53.014 -85.895 74.151 1.00 26.15 321 VAL B N 1
ATOM 6465 C CA . VAL B 1 341 ? 54.452 -86.096 74.243 1.00 27.85 321 VAL B CA 1
ATOM 6466 C C . VAL B 1 341 ? 54.846 -86.175 75.708 1.00 28.99 321 VAL B C 1
ATOM 6467 O O . VAL B 1 341 ? 54.525 -85.277 76.501 1.00 29.57 321 VAL B O 1
ATOM 6471 N N . GLY B 1 342 ? 55.549 -87.230 76.066 1.00 27.33 322 GLY B N 1
ATOM 6472 C CA . GLY B 1 342 ? 56.006 -87.399 77.426 1.00 27.13 322 GLY B CA 1
ATOM 6473 C C . GLY B 1 342 ? 56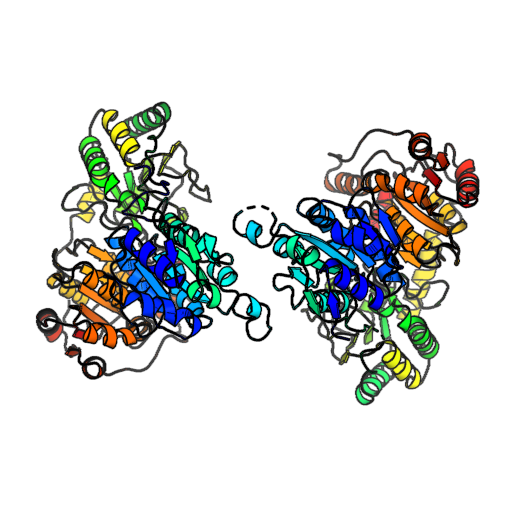.116 -88.870 77.749 1.00 24.69 322 GLY B C 1
ATOM 6474 O O . GLY B 1 342 ? 56.041 -89.725 76.871 1.00 25.19 322 GLY B O 1
ATOM 6475 N N . ASP B 1 343 ? 56.317 -89.138 79.033 1.00 21.42 323 ASP B N 1
ATOM 6476 C CA . ASP B 1 343 ? 56.398 -90.504 79.534 1.00 24.28 323 ASP B CA 1
ATOM 6477 C C . ASP B 1 343 ? 55.161 -91.277 79.113 1.00 23.54 323 ASP B C 1
ATOM 6478 O O . ASP B 1 343 ? 54.041 -90.888 79.438 1.00 23.45 323 ASP B O 1
ATOM 6483 N N . ILE B 1 344 ? 55.357 -92.371 78.376 1.00 23.20 324 ILE B N 1
ATOM 6484 C CA . ILE B 1 344 ? 54.209 -93.090 77.828 1.00 21.61 324 ILE B CA 1
ATOM 6485 C C . ILE B 1 344 ? 53.343 -93.650 78.954 1.00 20.94 324 ILE B C 1
ATOM 6486 O O . ILE B 1 344 ? 52.114 -93.522 78.941 1.00 22.15 324 ILE B O 1
ATOM 6491 N N . ALA B 1 345 ? 53.970 -94.295 79.934 1.00 21.03 325 ALA B N 1
ATOM 6492 C CA . ALA B 1 345 ? 53.210 -94.870 81.038 1.00 22.95 325 ALA B CA 1
ATOM 6493 C C . ALA B 1 345 ? 52.393 -93.803 81.753 1.00 25.09 325 ALA B C 1
ATOM 6494 O O . ALA B 1 345 ? 51.201 -93.997 82.033 1.00 23.69 325 ALA B O 1
ATOM 6496 N N . GLY B 1 346 ? 53.023 -92.668 82.065 1.00 26.88 326 GLY B N 1
ATOM 6497 C CA . GLY B 1 346 ? 52.302 -91.588 82.711 1.00 26.63 326 GLY B CA 1
ATOM 6498 C C . GLY B 1 346 ? 51.126 -91.090 81.895 1.00 25.97 326 GLY B C 1
ATOM 6499 O O . GLY B 1 346 ? 50.052 -90.813 82.441 1.00 26.43 326 GLY B O 1
ATOM 6500 N N . THR B 1 347 ? 51.309 -90.964 80.577 1.00 23.54 327 THR B N 1
ATOM 6501 C CA . THR B 1 347 ? 50.220 -90.524 79.717 1.00 23.27 327 THR B CA 1
ATOM 6502 C C . THR B 1 347 ? 49.096 -91.554 79.673 1.00 23.47 327 THR B C 1
ATOM 6503 O O . THR B 1 347 ? 47.912 -91.205 79.758 1.00 22.95 327 THR B O 1
ATOM 6507 N N . LEU B 1 348 ? 49.442 -92.829 79.516 1.00 21.37 328 LEU B N 1
ATOM 6508 C CA . LEU B 1 348 ? 48.406 -93.852 79.438 1.00 22.34 328 LEU B CA 1
ATOM 6509 C C . LEU B 1 348 ? 47.648 -93.958 80.752 1.00 24.54 328 LEU B C 1
ATOM 6510 O O . LEU B 1 348 ? 46.422 -94.142 80.760 1.00 26.59 328 LEU B O 1
ATOM 6515 N N . ASN B 1 349 ? 48.355 -93.842 81.877 1.00 25.74 329 ASN B N 1
ATOM 6516 C CA . ASN B 1 349 ? 47.675 -93.872 83.168 1.00 28.36 329 ASN B CA 1
ATOM 6517 C C . ASN B 1 349 ? 46.696 -92.717 83.290 1.00 31.14 329 ASN B C 1
ATOM 6518 O O . ASN B 1 349 ? 45.563 -92.904 83.747 1.00 34.17 329 ASN B O 1
ATOM 6523 N N . LYS B 1 350 ? 47.102 -91.518 82.861 1.00 30.53 330 LYS B N 1
ATOM 6524 C CA . LYS B 1 350 ? 46.195 -90.373 82.931 1.00 30.19 330 LYS B CA 1
ATOM 6525 C C . LYS B 1 350 ? 45.015 -90.549 81.979 1.00 29.29 330 LYS B C 1
ATOM 6526 O O . LYS B 1 350 ? 43.877 -90.206 82.318 1.00 30.01 330 LYS B O 1
ATOM 6532 N N . LEU B 1 351 ? 45.260 -91.090 80.788 1.00 26.88 331 LEU B N 1
ATOM 6533 C CA . LEU B 1 351 ? 44.169 -91.286 79.848 1.00 25.93 331 LEU B CA 1
ATOM 6534 C C . LEU B 1 351 ? 43.156 -92.280 80.398 1.00 27.81 331 LEU B C 1
ATOM 6535 O O . LEU B 1 351 ? 41.940 -92.063 80.304 1.00 28.82 331 LEU B O 1
ATOM 6540 N N . ALA B 1 352 ? 43.639 -93.368 80.999 1.00 29.57 332 ALA B N 1
ATOM 6541 C CA . ALA B 1 352 ? 42.740 -94.386 81.529 1.00 31.60 332 ALA B CA 1
ATOM 6542 C C . ALA B 1 352 ? 41.824 -93.803 82.587 1.00 33.67 332 ALA B C 1
ATOM 6543 O O . ALA B 1 352 ? 40.659 -94.195 82.689 1.00 34.37 332 ALA B O 1
ATOM 6545 N N . GLN B 1 353 ? 42.333 -92.856 83.376 1.00 34.18 333 GLN B N 1
ATOM 6546 C CA . GLN B 1 353 ? 41.531 -92.219 84.412 1.00 37.42 333 GLN B CA 1
ATOM 6547 C C . GLN B 1 353 ? 40.394 -91.385 83.845 1.00 38.02 333 GLN B C 1
ATOM 6548 O O . GLN B 1 353 ? 39.428 -91.111 84.560 1.00 37.00 333 GLN B O 1
ATOM 6554 N N . ASN B 1 354 ? 40.491 -90.959 82.591 1.00 41.27 334 ASN B N 1
ATOM 6555 C CA . ASN B 1 354 ? 39.512 -90.054 82.007 1.00 42.88 334 ASN B CA 1
ATOM 6556 C C . ASN B 1 354 ? 38.596 -90.736 81.006 1.00 42.05 334 ASN B C 1
ATOM 6557 O O . ASN B 1 354 ? 37.879 -90.052 80.271 1.00 43.49 334 ASN B O 1
ATOM 6562 N N . ILE B 1 355 ? 38.601 -92.058 80.953 1.00 41.83 335 ILE B N 1
ATOM 6563 C CA . ILE B 1 355 ? 37.689 -92.800 80.099 1.00 44.88 335 ILE B CA 1
ATOM 6564 C C . ILE B 1 355 ? 36.510 -93.221 80.960 1.00 48.75 335 ILE B C 1
ATOM 6565 O O . ILE B 1 355 ? 36.694 -93.884 81.987 1.00 50.13 335 ILE B O 1
ATOM 6570 N N . ASP B 1 356 ? 35.299 -92.827 80.549 1.00 50.91 336 ASP B N 1
ATOM 6571 C CA . ASP B 1 356 ? 34.106 -93.001 81.372 1.00 53.39 336 ASP B CA 1
ATOM 6572 C C . ASP B 1 356 ? 33.386 -94.322 81.139 1.00 52.72 336 ASP B C 1
ATOM 6573 O O . ASP B 1 356 ? 32.585 -94.730 81.989 1.00 53.00 336 ASP B O 1
ATOM 6575 N N . HIS B 1 357 ? 33.631 -94.997 80.021 1.00 49.93 337 HIS B N 1
ATOM 6576 C CA . HIS B 1 357 ? 32.926 -96.243 79.757 1.00 46.11 337 HIS B CA 1
ATOM 6577 C C . HIS B 1 357 ? 33.733 -97.088 78.782 1.00 40.89 337 HIS B C 1
ATOM 6578 O O . HIS B 1 357 ? 34.594 -96.588 78.050 1.00 39.12 337 HIS B O 1
ATOM 6585 N N . ARG B 1 358 ? 33.438 -98.382 78.789 1.00 37.03 338 ARG B N 1
ATOM 6586 C CA . ARG B 1 358 ? 34.028 -99.297 77.829 1.00 34.01 338 ARG B CA 1
ATOM 6587 C C . ARG B 1 358 ? 33.386 -99.136 76.458 1.00 31.34 338 ARG B C 1
ATOM 6588 O O . ARG B 1 358 ? 32.182 -98.863 76.332 1.00 30.44 338 ARG B O 1
ATOM 6596 N N . LEU B 1 359 ? 34.195 -99.349 75.427 1.00 30.48 339 LEU B N 1
ATOM 6597 C CA . LEU B 1 359 ? 33.704 -99.256 74.063 1.00 28.91 339 LEU B CA 1
ATOM 6598 C C . LEU B 1 359 ? 32.725 -100.376 73.765 1.00 29.48 339 LEU B C 1
ATOM 6599 O O . LEU B 1 359 ? 33.004 -101.548 74.028 1.00 29.40 339 LEU B O 1
ATOM 6604 N N . VAL B 1 360 ? 31.586 -100.005 73.191 1.00 29.98 340 VAL B N 1
ATOM 6605 C CA . VAL B 1 360 ? 30.693 -100.946 72.531 1.00 31.61 340 VAL B CA 1
ATOM 6606 C C . VAL B 1 360 ? 31.135 -101.006 71.076 1.00 32.28 340 VAL B C 1
ATOM 6607 O O . VAL B 1 360 ? 31.057 -100.002 70.362 1.00 32.30 340 VAL B O 1
ATOM 6611 N N . LEU B 1 361 ? 31.625 -102.168 70.642 1.00 32.57 341 LEU B N 1
ATOM 6612 C CA . LEU B 1 361 ? 32.145 -102.303 69.287 1.00 32.64 341 LEU B CA 1
ATOM 6613 C C . LEU B 1 361 ? 31.049 -102.073 68.262 1.00 31.78 341 LEU B C 1
ATOM 6614 O O . LEU B 1 361 ? 29.892 -102.448 68.466 1.00 32.67 341 LEU B O 1
ATOM 6619 N N . SER B 1 362 ? 31.429 -101.487 67.131 1.00 31.35 342 SER B N 1
ATOM 6620 C CA . SER B 1 362 ? 30.520 -101.418 66.006 1.00 32.48 342 SER B CA 1
ATOM 6621 C C . SER B 1 362 ? 30.260 -102.820 65.462 1.00 35.83 342 SER B C 1
ATOM 6622 O O . SER B 1 362 ? 31.058 -103.739 65.669 1.00 36.12 342 SER B O 1
ATOM 6625 N N . PRO B 1 363 ? 29.140 -103.018 64.760 1.00 38.56 343 PRO B N 1
ATOM 6626 C CA . PRO B 1 363 ? 28.920 -104.335 64.149 1.00 38.93 343 PRO B CA 1
ATOM 6627 C C . PRO B 1 363 ? 30.048 -104.733 63.220 1.00 38.40 343 PRO B C 1
ATOM 6628 O O . PRO B 1 363 ? 30.490 -105.889 63.244 1.00 39.16 343 PRO B O 1
ATOM 6632 N N . GLN B 1 364 ? 30.542 -103.793 62.408 1.00 37.95 344 GLN B N 1
ATOM 6633 C CA . GLN B 1 364 ? 31.625 -104.107 61.482 1.00 38.56 344 GLN B CA 1
ATOM 6634 C C . GLN B 1 364 ? 32.889 -104.495 62.240 1.00 36.76 344 GLN B C 1
ATOM 6635 O O . GLN B 1 364 ? 33.563 -105.472 61.889 1.00 37.51 344 GLN B O 1
ATOM 6641 N N . ALA B 1 365 ? 33.232 -103.729 63.280 1.00 33.98 345 ALA B N 1
ATOM 6642 C CA . ALA B 1 365 ? 34.431 -104.021 64.060 1.00 32.96 345 ALA B CA 1
ATOM 6643 C C . ALA B 1 365 ? 34.310 -105.363 64.768 1.00 33.01 345 ALA B C 1
ATOM 6644 O O . ALA B 1 365 ? 35.275 -106.137 64.823 1.00 31.75 345 ALA B O 1
ATOM 6646 N N . ALA B 1 366 ? 33.137 -105.651 65.328 1.00 33.86 346 ALA B N 1
ATOM 6647 C CA . ALA B 1 366 ? 32.929 -106.942 65.972 1.00 36.18 346 ALA B CA 1
ATOM 6648 C C . ALA B 1 366 ? 33.040 -108.077 64.959 1.00 38.53 346 ALA B C 1
ATOM 6649 O O . ALA B 1 366 ? 33.609 -109.135 65.257 1.00 37.99 346 ALA B O 1
ATOM 6651 N N . GLU B 1 367 ? 32.510 -107.862 63.748 1.00 39.68 347 GLU B N 1
ATOM 6652 C CA . GLU B 1 367 ? 32.613 -108.854 62.682 1.00 40.60 347 GLU B CA 1
ATOM 6653 C C . GLU B 1 367 ? 34.068 -109.104 62.283 1.00 39.11 347 GLU B C 1
ATOM 6654 O O . GLU B 1 367 ? 34.474 -110.255 62.074 1.00 37.80 347 GLU B O 1
ATOM 6660 N N . ILE B 1 368 ? 34.860 -108.034 62.148 1.00 36.92 348 ILE B N 1
ATOM 6661 C CA . ILE B 1 368 ? 36.274 -108.182 61.809 1.00 36.33 348 ILE B CA 1
ATOM 6662 C C . ILE B 1 368 ? 36.981 -109.062 62.831 1.00 36.54 348 ILE B C 1
ATOM 6663 O O . ILE B 1 368 ? 37.777 -109.938 62.470 1.00 37.70 348 ILE B O 1
ATOM 6668 N N . LEU B 1 369 ? 36.714 -108.838 64.121 1.00 35.77 349 LEU B N 1
ATOM 6669 C CA . LEU B 1 369 ? 37.408 -109.584 65.169 1.00 37.18 349 LEU B CA 1
ATOM 6670 C C . LEU B 1 369 ? 36.913 -111.022 65.248 1.00 40.80 349 LEU B C 1
ATOM 6671 O O . LEU B 1 369 ? 37.695 -111.938 65.528 1.00 41.64 349 LEU B O 1
ATOM 6676 N N . ARG B 1 370 ? 35.613 -111.236 65.024 1.00 42.34 350 ARG B N 1
ATOM 6677 C CA . ARG B 1 370 ? 35.084 -112.596 64.958 1.00 45.99 350 ARG B CA 1
ATOM 6678 C C . ARG B 1 370 ? 35.745 -113.379 63.831 1.00 48.29 350 ARG B C 1
ATOM 6679 O O . ARG B 1 370 ? 36.088 -114.556 63.997 1.00 47.69 350 ARG B O 1
ATOM 6681 N N . ASP B 1 371 ? 35.936 -112.732 62.677 1.00 50.05 351 ASP B N 1
ATOM 6682 C CA . ASP B 1 371 ? 36.590 -113.375 61.542 1.00 52.27 351 ASP B CA 1
ATOM 6683 C C . ASP B 1 371 ? 38.019 -113.786 61.890 1.00 50.45 351 ASP B C 1
ATOM 6684 O O . ASP B 1 371 ? 38.487 -114.850 61.470 1.00 51.83 351 ASP B O 1
ATOM 6689 N N . ARG B 1 372 ? 38.721 -112.966 62.677 1.00 47.43 352 ARG B N 1
ATOM 6690 C CA . ARG B 1 372 ? 40.071 -113.325 63.093 1.00 48.14 352 ARG B CA 1
ATOM 6691 C C . ARG B 1 372 ? 40.067 -114.489 64.071 1.00 47.39 352 ARG B C 1
ATOM 6692 O O . ARG B 1 372 ? 41.019 -115.273 64.090 1.00 46.51 352 ARG B O 1
ATOM 6700 N N . GLN B 1 373 ? 39.034 -114.602 64.912 1.00 47.97 353 GLN B N 1
ATOM 6701 C CA . GLN B 1 373 ? 38.966 -115.727 65.841 1.00 48.82 353 GLN B CA 1
ATOM 6702 C C . GLN B 1 373 ? 38.868 -117.058 65.093 1.00 53.64 353 GLN B C 1
ATOM 6703 O O . GLN B 1 373 ? 39.470 -118.054 65.507 1.00 53.99 353 GLN B O 1
ATOM 6705 N N . HIS B 1 374 ? 38.140 -117.093 63.979 1.00 58.62 354 HIS B N 1
ATOM 6706 C CA . HIS B 1 374 ? 38.048 -118.314 63.180 1.00 63.29 354 HIS B CA 1
ATOM 6707 C C . HIS B 1 374 ? 39.393 -118.636 62.533 1.00 68.77 354 HIS B C 1
ATOM 6708 O O . HIS B 1 374 ? 39.921 -117.841 61.746 1.00 70.31 354 HIS B O 1
ATOM 6715 N N . GLN B 1 375 ? 39.944 -119.806 62.862 1.00 71.84 355 GLN B N 1
ATOM 6716 C CA . GLN B 1 375 ? 41.060 -120.375 62.105 1.00 75.37 355 GLN B CA 1
ATOM 6717 C C . GLN B 1 375 ? 40.961 -121.891 62.222 1.00 77.83 355 GLN B C 1
ATOM 6718 O O . GLN B 1 375 ? 41.173 -122.451 63.305 1.00 78.16 355 GLN B O 1
ATOM 6724 N N . ARG B 1 376 ? 40.626 -122.548 61.110 1.00 79.45 356 ARG B N 1
ATOM 6725 C CA . ARG B 1 376 ? 40.417 -123.994 61.088 1.00 80.39 356 ARG B CA 1
ATOM 6726 C C . ARG B 1 376 ? 41.767 -124.682 61.238 1.00 81.37 356 ARG B C 1
ATOM 6727 O O . ARG B 1 376 ? 42.489 -124.886 60.258 1.00 81.58 356 ARG B O 1
ATOM 6729 N N . GLU B 1 377 ? 42.111 -125.033 62.474 1.00 81.84 357 GLU B N 1
ATOM 6730 C CA . GLU B 1 377 ? 43.371 -125.700 62.765 1.00 82.93 357 GLU B CA 1
ATOM 6731 C C . GLU B 1 377 ? 43.151 -127.199 62.922 1.00 84.04 357 GLU B C 1
ATOM 6732 O O . GLU B 1 377 ? 42.103 -127.632 63.405 1.00 84.66 357 GLU B O 1
ATOM 6738 N N . LEU B 1 386 ? 47.991 -132.243 53.512 1.00 47.38 366 LEU B N 1
ATOM 6739 C CA . LEU B 1 386 ? 48.816 -131.843 52.374 1.00 46.43 366 LEU B CA 1
ATOM 6740 C C . LEU B 1 386 ? 50.086 -132.674 52.368 1.00 46.95 366 LEU B C 1
ATOM 6741 O O . LEU B 1 386 ? 51.076 -132.326 53.021 1.00 46.43 366 LEU B O 1
ATOM 6746 N N . ASN B 1 387 ? 50.052 -133.781 51.630 1.00 48.70 367 ASN B N 1
ATOM 6747 C CA . ASN B 1 387 ? 51.113 -134.777 51.665 1.00 53.66 367 ASN B CA 1
ATOM 6748 C C . ASN B 1 387 ? 52.037 -134.692 50.462 1.00 52.76 367 ASN B C 1
ATOM 6749 O O . ASN B 1 387 ? 52.812 -135.622 50.220 1.00 54.70 367 ASN B O 1
ATOM 6754 N N . GLN B 1 388 ? 51.981 -133.603 49.708 1.00 48.84 368 GLN B N 1
ATOM 6755 C CA . GLN B 1 388 ? 52.869 -133.457 48.570 1.00 44.60 368 GLN B CA 1
ATOM 6756 C C . GLN B 1 388 ? 54.317 -133.316 49.032 1.00 42.07 368 GLN B C 1
ATOM 6757 O O . GLN B 1 388 ? 54.607 -132.812 50.125 1.00 41.30 368 GLN B O 1
ATOM 6763 N N . PHE B 1 389 ? 55.227 -133.785 48.183 1.00 39.98 369 PHE B N 1
ATOM 6764 C CA . PHE B 1 389 ? 56.659 -133.602 48.383 1.00 37.70 369 PHE B CA 1
ATOM 6765 C C . PHE B 1 389 ? 57.228 -133.083 47.067 1.00 37.02 369 PHE B C 1
ATOM 6766 O O . PHE B 1 389 ? 57.018 -133.733 46.054 1.00 37.95 369 PHE B O 1
ATOM 6774 N N . ALA B 1 390 ? 57.939 -131.953 47.033 1.00 34.12 370 ALA B N 1
ATOM 6775 C CA . ALA B 1 390 ? 58.332 -131.147 48.188 1.00 31.43 370 ALA B CA 1
ATOM 6776 C C . ALA B 1 390 ? 57.146 -130.590 48.969 1.00 31.98 370 ALA B C 1
ATOM 6777 O O . ALA B 1 390 ? 56.023 -130.527 48.471 1.00 33.62 370 ALA B O 1
ATOM 6779 N N . LEU B 1 391 ? 57.424 -130.183 50.202 1.00 29.94 371 LEU B N 1
ATOM 6780 C CA A LEU B 1 391 ? 56.355 -129.887 51.141 0.10 29.78 371 LEU B CA 1
ATOM 6781 C CA B LEU B 1 391 ? 56.384 -129.857 51.174 0.90 29.27 371 LEU B CA 1
ATOM 6782 C C . LEU B 1 391 ? 55.670 -128.562 50.813 1.00 29.04 371 LEU B C 1
ATOM 6783 O O . LEU B 1 391 ? 56.290 -127.601 50.357 1.00 27.64 371 LEU B O 1
ATOM 6792 N N . HIS B 1 392 ? 54.369 -128.526 51.058 1.00 28.58 372 HIS B N 1
ATOM 6793 C CA . HIS B 1 392 ? 53.640 -127.280 50.913 1.00 27.58 372 HIS B CA 1
ATOM 6794 C C . HIS B 1 392 ? 53.975 -126.353 52.080 1.00 26.70 372 HIS B C 1
ATOM 6795 O O . HIS B 1 392 ? 54.054 -126.801 53.224 1.00 29.00 372 HIS B O 1
ATOM 6802 N N . PRO B 1 393 ? 54.156 -125.062 51.825 1.00 25.61 373 PRO B N 1
ATOM 6803 C CA . PRO B 1 393 ? 54.445 -124.131 52.928 1.00 24.64 373 PRO B CA 1
ATOM 6804 C C . PRO B 1 393 ? 53.516 -124.247 54.126 1.00 27.07 373 PRO B C 1
ATOM 6805 O O . PRO B 1 393 ? 53.979 -124.145 55.269 1.00 27.98 373 PRO B O 1
ATOM 6809 N N . LEU B 1 394 ? 52.212 -124.421 53.897 1.00 27.31 374 LEU B N 1
ATOM 6810 C CA . LEU B 1 394 ? 51.259 -124.532 55.000 1.00 30.93 374 LEU B CA 1
ATOM 6811 C C . LEU B 1 394 ? 51.530 -125.760 55.861 1.00 31.57 374 LEU B C 1
ATOM 6812 O O . LEU B 1 394 ? 51.340 -125.728 57.085 1.00 31.13 374 LEU B O 1
ATOM 6817 N N . ARG B 1 395 ? 51.947 -126.862 55.241 1.00 32.46 375 ARG B N 1
ATOM 6818 C CA . ARG B 1 395 ? 52.329 -128.039 56.014 1.00 33.92 375 ARG B CA 1
ATOM 6819 C C . ARG B 1 395 ? 53.530 -127.735 56.904 1.00 33.03 375 ARG B C 1
ATOM 6820 O O . ARG B 1 395 ? 53.578 -128.165 58.066 1.00 34.16 375 ARG B O 1
ATOM 6828 N N . ILE B 1 396 ? 54.506 -126.979 56.389 1.00 30.41 376 ILE B N 1
ATOM 6829 C CA . ILE B 1 396 ? 55.683 -126.662 57.192 1.00 29.63 376 ILE B CA 1
ATOM 6830 C C . ILE B 1 396 ? 55.297 -125.753 58.349 1.00 29.37 376 ILE B C 1
ATOM 6831 O O . ILE B 1 396 ? 55.738 -125.951 59.487 1.00 28.45 376 ILE B O 1
ATOM 6836 N N . VAL B 1 397 ? 54.480 -124.732 58.068 1.00 28.95 377 VAL B N 1
ATOM 6837 C CA . VAL B 1 397 ? 54.031 -123.819 59.114 1.00 30.63 377 VAL B CA 1
ATOM 6838 C C . VAL B 1 397 ? 53.328 -124.596 60.212 1.00 33.07 377 VAL B C 1
ATOM 6839 O O . VAL B 1 397 ? 53.577 -124.389 61.404 1.00 34.18 377 VAL B O 1
ATOM 6843 N N . ARG B 1 398 ? 52.454 -125.518 59.823 1.00 35.42 378 ARG B N 1
ATOM 6844 C CA . ARG B 1 398 ? 51.671 -126.243 60.818 1.00 37.09 378 ARG B CA 1
ATOM 6845 C C . ARG B 1 398 ? 52.572 -127.127 61.671 1.00 36.64 378 ARG B C 1
ATOM 6846 O O . ARG B 1 398 ? 52.412 -127.194 62.895 1.00 35.55 378 ARG B O 1
ATOM 6848 N N . ALA B 1 399 ? 53.556 -127.779 61.050 1.00 36.06 379 ALA B N 1
ATOM 6849 C CA . ALA B 1 399 ? 54.492 -128.597 61.812 1.00 34.12 379 ALA B CA 1
ATOM 6850 C C . ALA B 1 399 ? 55.353 -127.745 62.738 1.00 32.94 379 ALA B C 1
ATOM 6851 O O . ALA B 1 399 ? 55.654 -128.152 63.867 1.00 34.92 379 ALA B O 1
ATOM 6853 N N . MET B 1 400 ? 55.776 -126.567 62.282 1.00 30.46 380 MET B N 1
ATOM 6854 C CA . MET B 1 400 ? 56.528 -125.678 63.163 1.00 29.15 380 MET B CA 1
ATOM 6855 C C . MET B 1 400 ? 55.700 -125.261 64.368 1.00 30.87 380 MET B C 1
ATOM 6856 O O . MET B 1 400 ? 56.228 -125.132 65.473 1.00 30.80 380 MET B O 1
ATOM 6861 N N . GLN B 1 401 ? 54.407 -125.014 64.172 1.00 32.36 381 GLN B N 1
ATOM 6862 C CA . GLN B 1 401 ? 53.567 -124.604 65.288 1.00 35.91 381 GLN B CA 1
ATOM 6863 C C . GLN B 1 401 ? 53.472 -125.687 66.349 1.00 37.36 381 GLN B C 1
ATOM 6864 O O . GLN B 1 401 ? 53.203 -125.374 67.514 1.00 37.50 381 GLN B O 1
ATOM 6870 N N . ASP B 1 402 ? 53.692 -126.951 65.977 1.00 39.32 382 ASP B N 1
ATOM 6871 C CA . ASP B 1 402 ? 53.685 -128.031 66.962 1.00 41.63 382 ASP B CA 1
ATOM 6872 C C . ASP B 1 402 ? 54.913 -127.985 67.863 1.00 41.82 382 ASP B C 1
ATOM 6873 O O . ASP B 1 402 ? 54.811 -128.245 69.067 1.00 44.31 382 ASP B O 1
ATOM 6878 N N . ILE B 1 403 ? 56.093 -127.705 67.306 1.00 39.24 383 ILE B N 1
ATOM 6879 C CA . ILE B 1 403 ? 57.299 -127.756 68.130 1.00 37.45 383 ILE B CA 1
ATOM 6880 C C . ILE B 1 403 ? 57.587 -126.442 68.847 1.00 35.33 383 ILE B C 1
ATOM 6881 O O . ILE B 1 403 ? 58.274 -126.450 69.876 1.00 34.51 383 ILE B O 1
ATOM 6886 N N . VAL B 1 404 ? 57.074 -125.320 68.350 1.00 34.87 384 VAL B N 1
ATOM 6887 C CA . VAL B 1 404 ? 57.316 -124.020 68.965 1.00 35.29 384 VAL B CA 1
ATOM 6888 C C . VAL B 1 404 ? 56.223 -123.793 70.008 1.00 37.64 384 VAL B C 1
ATOM 6889 O O . VAL B 1 404 ? 55.107 -123.405 69.670 1.00 41.31 384 VAL B O 1
ATOM 6893 N N . ASN B 1 405 ? 56.538 -124.015 71.281 1.00 39.22 385 ASN B N 1
ATOM 6894 C CA . ASN B 1 405 ? 55.576 -123.744 72.352 1.00 41.37 385 ASN B CA 1
ATOM 6895 C C . ASN B 1 405 ? 55.988 -122.490 73.126 1.00 39.28 385 ASN B C 1
ATOM 6896 O O . ASN B 1 405 ? 56.991 -121.839 72.819 1.00 37.44 385 ASN B O 1
ATOM 6901 N N . SER B 1 406 ? 55.189 -122.144 74.144 1.00 38.80 386 SER B N 1
ATOM 6902 C CA . SER B 1 406 ? 55.411 -120.886 74.848 1.00 39.44 386 SER B CA 1
ATOM 6903 C C . SER B 1 406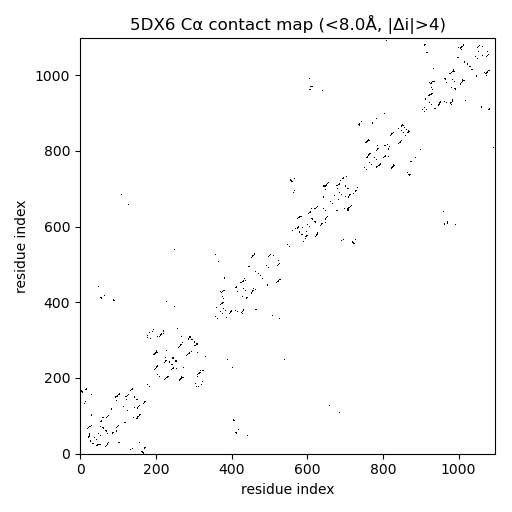 ? 56.791 -120.814 75.481 1.00 41.39 386 SER B C 1
ATOM 6904 O O . SER B 1 406 ? 57.270 -119.711 75.755 1.00 45.91 386 SER B O 1
ATOM 6907 N N . ASP B 1 407 ? 57.447 -121.951 75.696 1.00 38.25 387 ASP B N 1
ATOM 6908 C CA . ASP B 1 407 ? 58.784 -121.974 76.270 1.00 39.32 387 ASP B CA 1
ATOM 6909 C C . ASP B 1 407 ? 59.888 -121.777 75.240 1.00 36.10 387 ASP B C 1
ATOM 6910 O O . ASP B 1 407 ? 61.059 -121.736 75.623 1.00 38.95 387 ASP B O 1
ATOM 6915 N N . VAL B 1 408 ? 59.549 -121.656 73.958 1.00 31.69 388 VAL B N 1
ATOM 6916 C CA . VAL B 1 408 ? 60.518 -121.660 72.867 1.00 27.87 388 VAL B CA 1
ATOM 6917 C C . VAL B 1 408 ? 60.552 -120.277 72.243 1.00 25.84 388 VAL B C 1
ATOM 6918 O O . VAL B 1 408 ? 59.503 -119.691 71.971 1.00 28.66 388 VAL B O 1
ATOM 6922 N N . THR B 1 409 ? 61.751 -119.766 71.993 1.00 25.32 389 THR B N 1
ATOM 6923 C CA . THR B 1 409 ? 61.907 -118.542 71.231 1.00 25.64 389 THR B CA 1
ATOM 6924 C C . THR B 1 409 ? 62.025 -118.883 69.751 1.00 24.95 389 THR B C 1
ATOM 6925 O O . THR B 1 409 ? 62.668 -119.870 69.381 1.00 26.36 389 THR B O 1
ATOM 6929 N N . LEU B 1 410 ? 61.406 -118.062 68.912 1.00 22.53 390 LEU B N 1
ATOM 6930 C CA . LEU B 1 410 ? 61.431 -118.244 67.464 1.00 21.13 390 LEU B CA 1
ATOM 6931 C C . LEU B 1 410 ? 62.091 -117.041 66.812 1.00 20.91 390 LEU B C 1
ATOM 6932 O O . LEU B 1 410 ? 61.709 -115.901 67.090 1.00 24.24 390 LEU B O 1
ATOM 6937 N N . THR B 1 411 ? 63.056 -117.291 65.926 1.00 19.93 391 THR B N 1
ATOM 6938 C CA . THR B 1 411 ? 63.671 -116.238 65.128 1.00 17.38 391 THR B CA 1
ATOM 6939 C C . THR B 1 411 ? 63.480 -116.577 63.658 1.00 18.57 391 THR B C 1
ATOM 6940 O O . THR B 1 411 ? 63.494 -117.753 63.282 1.00 19.67 391 THR B O 1
ATOM 6944 N N . VAL B 1 412 ? 63.282 -115.545 62.835 1.00 17.12 392 VAL B N 1
ATOM 6945 C CA . VAL B 1 412 ? 62.835 -115.719 61.452 1.00 17.11 392 VAL B CA 1
ATOM 6946 C C . VAL B 1 412 ? 63.672 -114.833 60.546 1.00 17.23 392 VAL B C 1
ATOM 6947 O O . VAL B 1 412 ? 63.785 -113.630 60.793 1.00 17.84 392 VAL B O 1
ATOM 6951 N N . ASP B 1 413 ? 64.235 -115.425 59.493 1.00 16.92 393 ASP B N 1
ATOM 6952 C CA . ASP B 1 413 ? 65.063 -114.716 58.516 1.00 16.69 393 ASP B CA 1
ATOM 6953 C C . ASP B 1 413 ? 64.158 -114.036 57.488 1.00 17.32 393 ASP B C 1
ATOM 6954 O O . ASP B 1 413 ? 62.945 -113.917 57.676 1.00 17.91 393 ASP B O 1
ATOM 6959 N N . MET B 1 414 ? 64.739 -113.598 56.372 1.00 17.81 394 MET B N 1
ATOM 6960 C CA . MET B 1 414 ? 63.998 -112.944 55.300 1.00 18.75 394 MET B CA 1
ATOM 6961 C C . MET B 1 414 ? 63.981 -113.788 54.032 1.00 18.39 394 MET B C 1
ATOM 6962 O O . MET B 1 414 ? 65.014 -114.313 53.610 1.00 18.74 394 MET B O 1
ATOM 6967 N N . GLY B 1 415 ? 62.813 -113.831 53.399 1.00 16.85 395 GLY B N 1
ATOM 6968 C CA . GLY B 1 415 ? 62.539 -114.645 52.229 1.00 16.75 395 GLY B CA 1
ATOM 6969 C C . GLY B 1 415 ? 61.058 -114.986 52.215 1.00 16.87 395 GLY B C 1
ATOM 6970 O O . GLY B 1 415 ? 60.289 -114.533 53.058 1.00 19.95 395 GLY B O 1
ATOM 6971 N N . SER B 1 416 ? 60.663 -115.804 51.240 1.00 17.76 396 SER B N 1
ATOM 6972 C CA . SER B 1 416 ? 59.236 -116.084 51.089 1.00 18.27 396 SER B CA 1
ATOM 6973 C C . SER B 1 416 ? 58.660 -116.781 52.323 1.00 20.25 396 SER B C 1
ATOM 6974 O O . SER B 1 416 ? 57.503 -116.547 52.692 1.00 20.84 396 SER B O 1
ATOM 6977 N N . PHE B 1 417 ? 59.435 -117.669 52.948 1.00 21.51 397 PHE B N 1
ATOM 6978 C CA . PHE B 1 417 ? 58.984 -118.362 54.156 1.00 21.13 397 PHE B CA 1
ATOM 6979 C C . PHE B 1 417 ? 58.583 -117.378 55.249 1.00 20.96 397 PHE B C 1
ATOM 6980 O O . PHE B 1 417 ? 57.708 -117.681 56.068 1.00 20.85 397 PHE B O 1
ATOM 6988 N N . HIS B 1 418 ? 59.274 -116.228 55.328 1.00 18.87 398 HIS B N 1
ATOM 6989 C CA . HIS B 1 418 ? 58.930 -115.191 56.300 1.00 18.57 398 HIS B CA 1
ATOM 6990 C C . HIS B 1 418 ? 57.490 -114.753 56.137 1.00 19.98 398 HIS B C 1
ATOM 6991 O O . HIS B 1 418 ? 56.795 -114.505 57.125 1.00 20.90 398 HIS B O 1
ATOM 6998 N N . ILE B 1 419 ? 57.031 -114.632 54.888 1.00 19.33 399 ILE B N 1
ATOM 6999 C CA . ILE B 1 419 ? 55.666 -114.193 54.636 1.00 20.47 399 ILE B CA 1
ATOM 7000 C C . ILE B 1 419 ? 54.675 -115.247 55.106 1.00 20.96 399 ILE B C 1
ATOM 7001 O O . ILE B 1 419 ? 53.641 -114.927 55.709 1.00 21.38 399 ILE B O 1
ATOM 7006 N N . TRP B 1 420 ? 54.962 -116.516 54.821 1.00 20.30 400 TRP B N 1
ATOM 7007 C CA . TRP B 1 420 ? 54.102 -117.589 55.303 1.00 20.50 400 TRP B CA 1
ATOM 7008 C C . TRP B 1 420 ? 54.009 -117.574 56.819 1.00 20.50 400 TRP B C 1
ATOM 7009 O O . TRP B 1 420 ? 52.919 -117.698 57.392 1.00 21.76 400 TRP B O 1
ATOM 7020 N N . ILE B 1 421 ? 55.146 -117.428 57.491 1.00 21.28 401 ILE B N 1
ATOM 7021 C CA . ILE B 1 421 ? 55.133 -117.484 58.943 1.00 22.29 401 ILE B CA 1
ATOM 7022 C C . ILE B 1 421 ? 54.398 -116.279 59.494 1.00 23.81 401 ILE B C 1
ATOM 7023 O O . ILE B 1 421 ? 53.575 -116.398 60.406 1.00 26.43 401 ILE B O 1
ATOM 7028 N N . ALA B 1 422 ? 54.666 -115.102 58.938 1.00 23.27 402 ALA B N 1
ATOM 7029 C CA . ALA B 1 422 ? 53.953 -113.912 59.378 1.00 23.19 402 ALA B CA 1
ATOM 7030 C C . ALA B 1 422 ? 52.452 -114.066 59.169 1.00 23.98 402 ALA B C 1
ATOM 7031 O O . ALA B 1 422 ? 51.652 -113.643 60.010 1.00 26.67 402 ALA B O 1
ATOM 7033 N N . ARG B 1 423 ? 52.049 -114.679 58.058 1.00 23.94 403 ARG B N 1
ATOM 7034 C CA . ARG B 1 423 ? 50.628 -114.793 57.754 1.00 25.43 403 ARG B CA 1
ATOM 7035 C C . ARG B 1 423 ? 49.889 -115.601 58.813 1.00 27.18 403 ARG B C 1
ATOM 7036 O O . ARG B 1 423 ? 48.700 -115.362 59.056 1.00 28.70 403 ARG B O 1
ATOM 7044 N N . TYR B 1 424 ? 50.561 -116.555 59.453 1.00 27.89 404 TYR B N 1
ATOM 7045 C CA . TYR B 1 424 ? 49.924 -117.396 60.463 1.00 29.83 404 TYR B CA 1
ATOM 7046 C C . TYR B 1 424 ? 50.570 -117.203 61.831 1.00 30.46 404 TYR B C 1
ATOM 7047 O O . TYR B 1 424 ? 50.549 -118.100 62.676 1.00 32.34 404 TYR B O 1
ATOM 7056 N N . LEU B 1 425 ? 51.123 -116.011 62.068 1.00 30.36 405 LEU B N 1
ATOM 7057 C CA . LEU B 1 425 ? 51.794 -115.737 63.330 1.00 31.67 405 LEU B CA 1
ATOM 7058 C C . LEU B 1 425 ? 50.830 -115.847 64.495 1.00 34.49 405 LEU B C 1
ATOM 7059 O O . LEU B 1 425 ? 51.240 -116.161 65.617 1.00 35.10 405 LEU B O 1
ATOM 7064 N N . TYR B 1 426 ? 49.544 -115.615 64.240 1.00 37.29 406 TYR B N 1
ATOM 7065 C CA . TYR B 1 426 ? 48.545 -115.694 65.298 1.00 42.45 406 TYR B CA 1
ATOM 7066 C C . TYR B 1 426 ? 48.405 -117.089 65.884 1.00 44.17 406 TYR B C 1
ATOM 7067 O O . TYR B 1 426 ? 47.867 -117.225 66.988 1.00 45.25 406 TYR B O 1
ATOM 7076 N N . SER B 1 427 ? 48.848 -118.133 65.186 1.00 45.13 407 SER B N 1
ATOM 7077 C CA . SER B 1 427 ? 48.719 -119.486 65.715 1.00 48.31 407 SER B CA 1
ATOM 7078 C C . SER B 1 427 ? 50.053 -120.059 66.185 1.00 46.48 407 SER B C 1
ATOM 7079 O O . SER B 1 427 ? 50.144 -121.259 66.468 1.00 46.85 407 SER B O 1
ATOM 7082 N N . PHE B 1 428 ? 51.086 -119.231 66.275 1.00 43.67 408 PHE B N 1
ATOM 7083 C CA . PHE B 1 428 ? 52.293 -119.585 67.001 1.00 42.86 408 PHE B CA 1
ATOM 7084 C C . PHE B 1 428 ? 52.133 -119.137 68.446 1.00 45.26 408 PHE B C 1
ATOM 7085 O O . PHE B 1 428 ? 51.714 -118.005 68.705 1.00 45.68 408 PHE B O 1
ATOM 7093 N N . ARG B 1 429 ? 52.468 -120.020 69.381 1.00 45.64 409 ARG B N 1
ATOM 7094 C CA . ARG B 1 429 ? 52.312 -119.722 70.797 1.00 48.25 409 ARG B CA 1
ATOM 7095 C C . ARG B 1 429 ? 53.645 -119.449 71.481 1.00 45.27 409 ARG B C 1
ATOM 7096 O O . ARG B 1 429 ? 53.717 -119.453 72.710 1.00 46.92 409 ARG B O 1
ATOM 7104 N N . ALA B 1 430 ? 54.696 -119.197 70.719 1.00 43.44 410 ALA B N 1
ATOM 7105 C CA . ALA B 1 430 ? 55.912 -118.658 71.305 1.00 42.74 410 ALA B CA 1
ATOM 7106 C C . ALA B 1 430 ? 55.644 -117.252 71.806 1.00 47.51 410 ALA B C 1
ATOM 7107 O O . ALA B 1 430 ? 55.103 -116.417 71.072 1.00 51.25 410 ALA B O 1
ATOM 7109 N N . ARG B 1 431 ? 56.027 -116.983 73.048 1.00 47.53 411 ARG B N 1
ATOM 7110 C CA . ARG B 1 431 ? 55.912 -115.630 73.579 1.00 48.93 411 ARG B CA 1
ATOM 7111 C C . ARG B 1 431 ? 57.076 -114.737 73.167 1.00 45.94 411 ARG B C 1
ATOM 7112 O O . ARG B 1 431 ? 56.999 -113.518 73.349 1.00 50.52 411 ARG B O 1
ATOM 7114 N N . GLN B 1 432 ? 58.140 -115.301 72.606 1.00 38.00 412 GLN B N 1
ATOM 7115 C CA . GLN B 1 432 ? 59.308 -114.535 72.200 1.00 32.52 412 GLN B CA 1
ATOM 7116 C C . GLN B 1 432 ? 59.538 -114.848 70.732 1.00 26.73 412 GLN B C 1
ATOM 7117 O O . GLN B 1 432 ? 59.915 -115.973 70.399 1.00 25.96 412 GLN B O 1
ATOM 7123 N N . VAL B 1 433 ? 59.277 -113.874 69.857 1.00 25.31 413 VAL B N 1
ATOM 7124 C CA . VAL B 1 433 ? 59.466 -114.029 68.419 1.00 25.40 413 VAL B CA 1
ATOM 7125 C C . VAL B 1 433 ? 60.261 -112.843 67.891 1.00 24.97 413 VAL B C 1
ATOM 7126 O O . VAL B 1 433 ? 59.884 -111.686 68.113 1.00 25.99 413 VAL B O 1
ATOM 7130 N N . MET B 1 434 ? 61.347 -113.137 67.179 1.00 22.55 414 MET B N 1
ATOM 7131 C CA . MET B 1 434 ? 62.157 -112.135 66.488 1.00 20.83 414 MET B CA 1
ATOM 7132 C C . MET B 1 434 ? 61.907 -112.306 65.002 1.00 19.34 414 MET B C 1
ATOM 7133 O O . MET B 1 434 ? 62.434 -113.232 64.383 1.00 18.92 414 MET B O 1
ATOM 7138 N N . ILE B 1 435 ? 61.086 -111.427 64.438 1.00 19.18 415 ILE B N 1
ATOM 7139 C CA . ILE B 1 435 ? 60.749 -111.530 63.025 1.00 19.13 415 ILE B CA 1
ATOM 7140 C C . ILE B 1 435 ? 60.849 -110.163 62.358 1.00 20.19 415 ILE B C 1
ATOM 7141 O O . ILE B 1 435 ? 61.250 -110.060 61.194 1.00 20.76 415 ILE B O 1
ATOM 7146 N N . SER B 1 436 ? 60.512 -109.104 63.090 1.00 21.11 416 SER B N 1
ATOM 7147 C CA . SER B 1 436 ? 60.513 -107.755 62.536 1.00 20.04 416 SER B CA 1
ATOM 7148 C C . SER B 1 436 ? 61.833 -107.452 61.832 1.00 18.09 416 SER B C 1
ATOM 7149 O O . SER B 1 436 ? 62.911 -107.663 62.391 1.00 19.60 416 SER B O 1
ATOM 7152 N N . ASN B 1 437 ? 61.751 -106.962 60.594 1.00 18.15 417 ASN B N 1
ATOM 7153 C CA . ASN B 1 437 ? 62.951 -106.794 59.782 1.00 19.14 417 ASN B CA 1
ATOM 7154 C C . ASN B 1 437 ? 62.661 -105.842 58.631 1.00 20.20 417 ASN B C 1
ATOM 7155 O O . ASN B 1 437 ? 62.533 -106.267 57.477 1.00 19.30 417 ASN B O 1
ATOM 7160 N N . GLY B 1 438 ? 62.538 -104.552 58.938 1.00 21.56 418 GLY B N 1
ATOM 7161 C CA . GLY B 1 438 ? 62.123 -103.592 57.925 1.00 21.57 418 GLY B CA 1
ATOM 7162 C C . GLY B 1 438 ? 63.131 -103.408 56.813 1.00 22.79 418 GLY B C 1
ATOM 7163 O O . GLY B 1 438 ? 62.751 -103.119 55.672 1.00 24.17 418 GLY B O 1
ATOM 7164 N N . GLN B 1 439 ? 64.422 -103.545 57.122 1.00 21.98 419 GLN B N 1
ATOM 7165 C CA . GLN B 1 439 ? 65.466 -103.475 56.103 1.00 22.94 419 GLN B CA 1
ATOM 7166 C C . GLN B 1 439 ? 65.571 -104.762 55.301 1.00 19.45 419 GLN B C 1
ATOM 7167 O O . GLN B 1 439 ? 66.278 -104.790 54.288 1.00 19.96 419 GLN B O 1
ATOM 7173 N N . GLN B 1 440 ? 64.888 -105.815 55.752 1.00 16.93 420 GLN B N 1
ATOM 7174 C CA . GLN B 1 440 ? 64.784 -107.091 55.042 1.00 16.25 420 GLN B CA 1
ATOM 7175 C C . GLN B 1 440 ? 66.148 -107.763 54.896 1.00 17.23 420 GLN B C 1
ATOM 7176 O O . GLN B 1 440 ? 66.442 -108.434 53.905 1.00 18.78 420 GLN B O 1
ATOM 7182 N N . THR B 1 441 ? 66.966 -107.624 55.933 1.00 16.92 421 THR B N 1
ATOM 7183 C CA . THR B 1 441 ? 68.311 -108.189 55.928 1.00 15.12 421 THR B CA 1
ATOM 7184 C C . THR B 1 441 ? 68.283 -109.714 56.016 1.00 15.61 421 THR B C 1
ATOM 7185 O O . THR B 1 441 ? 67.714 -110.290 56.946 1.00 17.34 421 THR B O 1
ATOM 7189 N N . MET B 1 442 ? 68.916 -110.363 55.044 1.00 16.75 422 MET B N 1
ATOM 7190 C CA . MET B 1 442 ? 69.124 -111.804 55.065 1.00 17.87 422 MET B CA 1
ATOM 7191 C C . MET B 1 442 ? 70.215 -112.184 56.054 1.00 18.06 422 MET B C 1
ATOM 7192 O O . MET B 1 442 ? 71.158 -111.424 56.290 1.00 18.20 422 MET B O 1
ATOM 7197 N N . GLY B 1 443 ? 70.089 -113.387 56.608 1.00 17.84 423 GLY B N 1
ATOM 7198 C CA . GLY B 1 443 ? 71.107 -113.970 57.458 1.00 17.43 423 GLY B CA 1
ATOM 7199 C C . GLY B 1 443 ? 70.906 -113.759 58.942 1.00 17.91 423 GLY B C 1
ATOM 7200 O O . GLY B 1 443 ? 71.705 -114.269 59.734 1.00 19.95 423 GLY B O 1
ATOM 7201 N N . VAL B 1 444 ? 69.863 -113.031 59.340 1.00 17.21 424 VAL B N 1
ATOM 7202 C CA . VAL B 1 444 ? 69.693 -112.617 60.729 1.00 16.19 424 VAL B CA 1
ATOM 7203 C C . VAL B 1 444 ? 69.309 -113.757 61.670 1.00 17.60 424 VAL B C 1
ATOM 7204 O O . VAL B 1 444 ? 69.613 -113.689 62.870 1.00 17.36 424 VAL B O 1
ATOM 7208 N N . ALA B 1 445 ? 68.626 -114.798 61.185 1.00 17.10 425 ALA B N 1
ATOM 7209 C CA . ALA B 1 445 ? 67.904 -115.677 62.104 1.00 17.12 425 ALA B CA 1
ATOM 7210 C C . ALA B 1 445 ? 68.845 -116.495 62.986 1.00 17.80 425 ALA B C 1
ATOM 7211 O O . ALA B 1 445 ? 68.657 -116.566 64.206 1.00 17.06 425 ALA B O 1
ATOM 7213 N N . LEU B 1 446 ? 69.828 -117.183 62.397 1.00 16.84 426 LEU B N 1
ATOM 7214 C CA . LEU B 1 446 ? 70.718 -117.970 63.251 1.00 18.74 426 LEU B CA 1
ATOM 7215 C C . LEU B 1 446 ? 71.471 -117.094 64.249 1.00 18.15 426 LEU B C 1
ATOM 7216 O O . LEU B 1 446 ? 71.504 -117.435 65.447 1.00 18.51 426 LEU B O 1
ATOM 7221 N N . PRO B 1 447 ? 72.080 -115.980 63.857 1.00 16.64 427 PRO B N 1
ATOM 7222 C CA . PRO B 1 447 ? 72.744 -115.156 64.879 1.00 17.90 427 PRO B CA 1
ATOM 7223 C C . PRO B 1 447 ? 71.797 -114.589 65.922 1.00 18.47 427 PRO B C 1
ATOM 7224 O O . PRO B 1 447 ? 72.169 -114.508 67.105 1.00 17.96 427 PRO B O 1
ATOM 7228 N N . TRP B 1 448 ? 70.590 -114.176 65.530 1.00 18.27 428 TRP B N 1
ATOM 7229 C CA . TRP B 1 448 ? 69.625 -113.735 66.529 1.00 16.50 428 TRP B CA 1
ATOM 7230 C C . TRP B 1 448 ? 69.360 -114.840 67.529 1.00 18.25 428 TRP B C 1
ATOM 7231 O O . TRP B 1 448 ? 69.229 -114.585 68.736 1.00 19.61 428 TRP B O 1
ATOM 7242 N N . ALA B 1 449 ? 69.274 -116.076 67.044 1.00 18.32 429 ALA B N 1
ATOM 7243 C CA . ALA B 1 449 ? 68.964 -117.195 67.921 1.00 19.20 429 ALA B CA 1
ATOM 7244 C C . ALA B 1 449 ? 70.096 -117.462 68.894 1.00 21.05 429 ALA B C 1
ATOM 7245 O O . ALA B 1 449 ? 69.853 -117.758 70.065 1.00 21.93 429 ALA B O 1
ATOM 7247 N N . ILE B 1 450 ? 71.340 -117.364 68.434 1.00 21.16 430 ILE B N 1
ATOM 7248 C CA . ILE B 1 450 ? 72.474 -117.553 69.334 1.00 21.69 430 ILE B CA 1
ATOM 7249 C C . ILE B 1 450 ? 72.489 -116.476 70.409 1.00 20.53 430 ILE B C 1
ATOM 7250 O O . ILE B 1 450 ? 72.719 -116.760 71.589 1.00 21.26 430 ILE B O 1
ATOM 7255 N N . GLY B 1 451 ? 72.263 -115.223 70.021 1.00 18.11 431 GLY B N 1
ATOM 7256 C CA . GLY B 1 451 ? 72.198 -114.161 71.011 1.00 19.01 431 GLY B CA 1
ATOM 7257 C C . GLY B 1 451 ? 71.085 -114.383 72.017 1.00 19.71 431 GLY B C 1
ATOM 7258 O O . GLY B 1 451 ? 71.280 -114.235 73.227 1.00 21.61 431 GLY B O 1
ATOM 7259 N N . ALA B 1 452 ? 69.899 -114.738 71.530 1.00 19.26 432 ALA B N 1
ATOM 7260 C CA . ALA B 1 452 ? 68.782 -114.976 72.435 1.00 19.14 432 ALA B CA 1
ATOM 7261 C C . ALA B 1 452 ? 69.085 -116.116 73.391 1.00 21.51 432 ALA B C 1
ATOM 7262 O O . ALA B 1 452 ? 68.767 -116.031 74.587 1.00 24.14 432 ALA B O 1
ATOM 7264 N N . TRP B 1 453 ? 69.693 -117.196 72.885 1.00 20.12 433 TRP B N 1
ATOM 7265 C CA . TRP B 1 453 ? 70.014 -118.337 73.743 1.00 19.58 433 TRP B CA 1
ATOM 7266 C C . TRP B 1 453 ? 70.976 -117.929 74.845 1.00 21.69 433 TRP B C 1
ATOM 7267 O O . TRP B 1 453 ? 70.827 -118.354 76.000 1.00 24.30 433 TRP B O 1
ATOM 7278 N N . LEU B 1 454 ? 71.979 -117.109 74.507 1.00 22.55 434 LEU B N 1
ATOM 7279 C CA . LEU B 1 454 ? 72.937 -116.683 75.519 1.00 23.05 434 LEU B CA 1
ATOM 7280 C C . LEU B 1 454 ? 72.255 -115.907 76.634 1.00 23.00 434 LEU B C 1
ATOM 7281 O O . LEU B 1 454 ? 72.702 -115.963 77.782 1.00 24.47 434 LEU B O 1
ATOM 7286 N N . VAL B 1 455 ? 71.166 -115.194 76.337 1.00 22.34 435 VAL B N 1
ATOM 7287 C CA . VAL B 1 455 ? 70.472 -114.473 77.400 1.00 24.66 435 VAL B CA 1
ATOM 7288 C C . VAL B 1 455 ? 69.695 -115.436 78.295 1.00 26.07 435 VAL B C 1
ATOM 7289 O O . VAL B 1 455 ? 69.660 -115.265 79.518 1.00 27.62 435 VAL B O 1
ATOM 7293 N N . ASN B 1 456 ? 69.047 -116.448 77.711 1.00 26.59 436 ASN B N 1
ATOM 7294 C CA . ASN B 1 456 ? 68.277 -117.444 78.468 1.00 29.01 436 ASN B CA 1
ATOM 7295 C C . ASN B 1 456 ? 68.677 -118.844 78.012 1.00 29.08 436 ASN B C 1
ATOM 7296 O O . ASN B 1 456 ? 67.941 -119.510 77.265 1.00 28.15 436 ASN B O 1
ATOM 7301 N N . PRO B 1 457 ? 69.841 -119.329 78.446 1.00 28.81 437 PRO B N 1
ATOM 7302 C CA . PRO B 1 457 ? 70.335 -120.616 77.934 1.00 29.11 437 PRO B CA 1
ATOM 7303 C C . PRO B 1 457 ? 69.518 -121.807 78.389 1.00 30.19 437 PRO B C 1
ATOM 7304 O O . PRO B 1 457 ? 69.732 -122.913 77.874 1.00 31.98 437 PRO B O 1
ATOM 7308 N N . GLU B 1 458 ? 68.593 -121.623 79.326 1.00 29.09 438 GLU B N 1
ATOM 7309 C CA . GLU B 1 458 ? 67.741 -122.715 79.766 1.00 31.31 438 GLU B CA 1
ATOM 7310 C C . GLU B 1 458 ? 66.595 -122.997 78.798 1.00 30.98 438 GLU B C 1
ATOM 7311 O O . GLU B 1 458 ? 65.872 -123.983 78.999 1.00 32.32 438 GLU B O 1
ATOM 7317 N N . ARG B 1 459 ? 66.419 -122.179 77.755 1.00 29.06 439 ARG B N 1
ATOM 7318 C CA . ARG B 1 459 ? 65.308 -122.307 76.822 1.00 29.80 439 ARG B CA 1
ATOM 7319 C C . ARG B 1 459 ? 65.820 -122.656 75.434 1.00 29.63 439 ARG B C 1
ATOM 7320 O O . ARG B 1 459 ? 66.890 -122.204 75.019 1.00 32.73 439 ARG B O 1
ATOM 7328 N N . LYS B 1 460 ? 65.029 -123.447 74.716 1.00 26.75 440 LYS B N 1
ATOM 7329 C CA . LYS B 1 460 ? 65.293 -123.744 73.314 1.00 27.66 440 LYS B CA 1
ATOM 7330 C C . LYS B 1 460 ? 64.973 -122.532 72.434 1.00 25.46 440 LYS B C 1
ATOM 7331 O O . LYS B 1 460 ? 64.043 -121.767 72.704 1.00 24.44 440 LYS B O 1
ATOM 7337 N N . VAL B 1 461 ? 65.763 -122.354 71.374 1.00 24.26 441 VAL B N 1
ATOM 7338 C CA . VAL B 1 461 ? 65.465 -121.394 70.316 1.00 22.26 441 VAL B CA 1
ATOM 7339 C C . VAL B 1 461 ? 65.319 -122.159 69.009 1.00 22.82 441 VAL B C 1
ATOM 7340 O O . VAL B 1 461 ? 66.114 -123.057 68.711 1.00 24.50 441 VAL B O 1
ATOM 7344 N N . VAL B 1 462 ? 64.310 -121.789 68.223 1.00 22.58 442 VAL B N 1
ATOM 7345 C CA . VAL B 1 462 ? 64.133 -122.289 66.867 1.00 22.62 442 VAL B CA 1
ATOM 7346 C C . VAL B 1 462 ? 64.353 -121.113 65.923 1.00 22.99 442 VAL B C 1
ATOM 7347 O O . VAL B 1 462 ? 63.659 -120.094 66.024 1.00 22.56 442 VAL B O 1
ATOM 7351 N N . SER B 1 463 ? 65.322 -121.239 65.020 1.00 24.06 443 SER B N 1
ATOM 7352 C CA . SER B 1 463 ? 65.555 -120.240 63.989 1.00 22.12 443 SER B CA 1
ATOM 7353 C C . SER B 1 463 ? 65.178 -120.826 62.634 1.00 20.01 443 SER B C 1
ATOM 7354 O O . SER B 1 463 ? 65.296 -122.030 62.405 1.00 22.37 443 SER B O 1
ATOM 7357 N N . VAL B 1 464 ? 64.680 -119.978 61.746 1.00 18.61 444 VAL B N 1
ATOM 7358 C CA . VAL B 1 464 ? 64.190 -120.448 60.456 1.00 18.23 444 VAL B CA 1
ATOM 7359 C C . VAL B 1 464 ? 64.667 -119.503 59.365 1.00 17.52 444 VAL B C 1
ATOM 7360 O O . VAL B 1 464 ? 64.553 -118.282 59.491 1.00 17.65 444 VAL B O 1
ATOM 7364 N N . SER B 1 465 ? 65.180 -120.071 58.282 1.00 18.98 445 SER B N 1
ATOM 7365 C CA . SER B 1 465 ? 65.611 -119.267 57.150 1.00 18.34 445 SER B CA 1
ATOM 7366 C C . SER B 1 465 ? 65.349 -120.027 55.868 1.00 18.07 445 SER B C 1
ATOM 7367 O O . SER B 1 465 ? 64.956 -121.198 55.879 1.00 19.38 445 SER B O 1
ATOM 7370 N N . GLY B 1 466 ? 65.583 -119.333 54.750 1.00 17.26 446 GLY B N 1
ATOM 7371 C CA . GLY B 1 466 ? 65.717 -119.981 53.463 1.00 18.97 446 GLY B CA 1
ATOM 7372 C C . GLY B 1 466 ? 67.155 -120.411 53.227 1.00 19.17 446 GLY B C 1
ATOM 7373 O O . GLY B 1 466 ? 68.042 -120.199 54.056 1.00 20.05 446 GLY B O 1
ATOM 7374 N N . ASP B 1 467 ? 67.388 -121.038 52.069 1.00 19.21 447 ASP B N 1
ATOM 7375 C CA . ASP B 1 467 ? 68.754 -121.462 51.769 1.00 18.44 447 ASP B CA 1
ATOM 7376 C C . ASP B 1 467 ? 69.656 -120.278 51.405 1.00 20.05 447 ASP B C 1
ATOM 7377 O O . ASP B 1 467 ? 70.869 -120.314 51.665 1.00 19.76 447 ASP B O 1
ATOM 7382 N N . GLY B 1 468 ? 69.093 -119.213 50.840 1.00 19.44 448 GLY B N 1
ATOM 7383 C CA . GLY B 1 468 ? 69.884 -118.018 50.599 1.00 17.96 448 GLY B CA 1
ATOM 7384 C C . GLY B 1 468 ? 70.350 -117.364 51.888 1.00 19.17 448 GLY B C 1
ATOM 7385 O O . GLY B 1 468 ? 71.546 -117.105 52.073 1.00 18.56 448 GLY B O 1
ATOM 7386 N N . GLY B 1 469 ? 69.411 -117.083 52.800 1.00 19.66 449 GLY B N 1
ATOM 7387 C CA . GLY B 1 469 ? 69.783 -116.464 54.062 1.00 19.44 449 GLY B CA 1
ATOM 7388 C C . GLY B 1 469 ? 70.659 -117.361 54.913 1.00 19.38 449 GLY B C 1
ATOM 7389 O O . GLY B 1 469 ? 71.570 -116.881 55.603 1.00 19.68 449 GLY B O 1
ATOM 7390 N N . PHE B 1 470 ? 70.403 -118.676 54.876 1.00 18.75 450 PHE B N 1
ATOM 7391 C CA . PHE B 1 470 ? 71.202 -119.607 55.663 1.00 18.85 450 PHE B CA 1
ATOM 7392 C C . PHE B 1 470 ? 72.675 -119.428 55.363 1.00 18.38 450 PHE B C 1
ATOM 7393 O O . PHE B 1 470 ? 73.494 -119.263 56.275 1.00 19.28 450 PHE B O 1
ATOM 7401 N N . LEU B 1 471 ? 73.032 -119.422 54.081 1.00 19.38 451 LEU B N 1
ATOM 7402 C CA . LEU B 1 471 ? 74.445 -119.420 53.743 1.00 18.46 451 LEU B CA 1
ATOM 7403 C C . LEU B 1 471 ? 75.102 -118.061 53.953 1.00 17.27 451 LEU B C 1
ATOM 7404 O O . LEU B 1 471 ? 76.333 -117.977 53.879 1.00 19.44 451 LEU B O 1
ATOM 7409 N N . GLN B 1 472 ? 74.335 -117.001 54.246 1.00 17.83 452 GLN B N 1
ATOM 7410 C CA . GLN B 1 472 ? 74.965 -115.718 54.553 1.00 16.93 452 GLN B CA 1
ATOM 7411 C C . GLN B 1 472 ? 75.472 -115.641 55.983 1.00 16.84 452 GLN B C 1
ATOM 7412 O O . GLN B 1 472 ? 76.365 -114.833 56.252 1.00 18.78 452 GLN B O 1
ATOM 7418 N N . SER B 1 473 ? 74.970 -116.483 56.893 1.00 16.98 453 SER B N 1
ATOM 7419 C CA . SER B 1 473 ? 75.437 -116.478 58.275 1.00 16.83 453 SER B CA 1
ATOM 7420 C C . SER B 1 473 ? 75.734 -117.877 58.822 1.00 16.64 453 SER B C 1
ATOM 7421 O O . SER B 1 473 ? 75.995 -118.008 60.023 1.00 17.65 453 SER B O 1
ATOM 7424 N N . SER B 1 474 ? 75.731 -118.927 57.988 1.00 16.32 454 SER B N 1
ATOM 7425 C CA . SER B 1 474 ? 75.889 -120.292 58.512 1.00 17.59 454 SER B CA 1
ATOM 7426 C C . SER B 1 474 ? 77.269 -120.546 59.112 1.00 18.57 454 SER B C 1
ATOM 7427 O O . SER B 1 474 ? 77.446 -121.546 59.820 1.00 20.05 454 SER B O 1
ATOM 7430 N N . MET B 1 475 ? 78.260 -119.698 58.833 1.00 17.76 455 MET B N 1
ATOM 7431 C CA . MET B 1 475 ? 79.547 -119.835 59.514 1.00 18.00 455 MET B CA 1
ATOM 7432 C C . MET B 1 475 ? 79.395 -119.811 61.028 1.00 17.87 455 MET B C 1
ATOM 7433 O O . MET B 1 475 ? 80.242 -120.379 61.740 1.00 18.01 455 MET B O 1
ATOM 7438 N N . GLU B 1 476 ? 78.321 -119.215 61.543 1.00 17.61 456 GLU B N 1
ATOM 7439 C CA . GLU B 1 476 ? 78.131 -119.177 62.989 1.00 16.83 456 GLU B CA 1
ATOM 7440 C C . GLU B 1 476 ? 77.612 -120.491 63.548 1.00 16.82 456 GLU B C 1
ATOM 7441 O O . GLU B 1 476 ? 77.456 -120.608 64.777 1.00 18.23 456 GLU B O 1
ATOM 7447 N N . LEU B 1 477 ? 77.365 -121.498 62.700 1.00 18.59 457 LEU B N 1
ATOM 7448 C CA . LEU B 1 477 ? 77.137 -122.834 63.244 1.00 18.90 457 LEU B CA 1
ATOM 7449 C C . LEU B 1 477 ? 78.332 -123.308 64.053 1.00 19.04 457 LEU B C 1
ATOM 7450 O O . LEU B 1 477 ? 78.156 -124.030 65.036 1.00 19.64 457 LEU B O 1
ATOM 7455 N N . GLU B 1 478 ? 79.552 -122.924 63.668 1.00 20.78 458 GLU B N 1
ATOM 7456 C CA . GLU B 1 478 ? 80.706 -123.295 64.480 1.00 20.75 458 GLU B CA 1
ATOM 7457 C C . GLU B 1 478 ? 80.636 -122.626 65.851 1.00 21.22 458 GLU B C 1
ATOM 7458 O O . GLU B 1 478 ? 80.851 -123.274 66.886 1.00 21.48 458 GLU B O 1
ATOM 7464 N N . THR B 1 479 ? 80.280 -121.341 65.881 1.00 20.02 459 THR B N 1
ATOM 7465 C CA . THR B 1 479 ? 80.074 -120.641 67.145 1.00 20.16 459 THR B CA 1
ATOM 7466 C C . THR B 1 479 ? 79.009 -121.333 67.989 1.00 20.77 459 THR B C 1
ATOM 7467 O O . THR B 1 479 ? 79.170 -121.492 69.204 1.00 21.34 459 THR B O 1
ATOM 7471 N N . ALA B 1 480 ? 77.916 -121.757 67.359 1.00 20.16 460 ALA B N 1
ATOM 7472 C CA . ALA B 1 480 ? 76.848 -122.432 68.093 1.00 19.72 460 ALA B CA 1
ATOM 7473 C C . ALA B 1 480 ? 77.328 -123.750 68.686 1.00 22.03 460 ALA B C 1
ATOM 7474 O O . ALA B 1 480 ? 77.006 -124.074 69.834 1.00 22.28 460 ALA B O 1
ATOM 7476 N N . VAL B 1 481 ? 78.082 -124.535 67.913 1.00 21.95 461 VAL B N 1
ATOM 7477 C CA . VAL B 1 481 ? 78.610 -125.796 68.432 1.00 21.48 461 VAL B CA 1
ATOM 7478 C C . VAL B 1 481 ? 79.574 -125.525 69.574 1.00 22.40 461 VAL B C 1
ATOM 7479 O O . VAL B 1 481 ? 79.524 -126.183 70.619 1.00 23.23 461 VAL B O 1
ATOM 7483 N N . ARG B 1 482 ? 80.449 -124.531 69.401 1.00 21.68 462 ARG B N 1
ATOM 7484 C CA . ARG B 1 482 ? 81.441 -124.213 70.419 1.00 21.06 462 ARG B CA 1
ATOM 7485 C C . ARG B 1 482 ? 80.770 -123.744 71.708 1.00 21.75 462 ARG B C 1
ATOM 7486 O O . ARG B 1 482 ? 81.202 -124.102 72.811 1.00 22.21 462 ARG B O 1
ATOM 7494 N N . LEU B 1 483 ? 79.677 -122.984 71.589 1.00 20.75 463 LEU B N 1
ATOM 7495 C CA . LEU B 1 483 ? 78.921 -122.526 72.753 1.00 22.22 463 LEU B CA 1
ATOM 7496 C C . LEU B 1 483 ? 77.991 -123.585 73.324 1.00 24.16 463 LEU B C 1
ATOM 7497 O O . LEU B 1 483 ? 77.477 -123.401 74.438 1.00 23.90 463 LEU B O 1
ATOM 7502 N N . LYS B 1 484 ? 77.749 -124.666 72.584 1.00 24.21 464 LYS B N 1
ATOM 7503 C CA . LYS B 1 484 ? 76.732 -125.657 72.935 1.00 25.80 464 LYS B CA 1
ATOM 7504 C C . LYS B 1 484 ? 75.350 -125.016 73.016 1.00 24.87 464 LYS B C 1
ATOM 7505 O O . LYS B 1 484 ? 74.533 -125.357 73.874 1.00 25.05 464 LYS B O 1
ATOM 7511 N N . ALA B 1 485 ? 75.075 -124.108 72.087 1.00 24.28 465 ALA B N 1
ATOM 7512 C CA . ALA B 1 485 ? 73.814 -123.380 72.090 1.00 24.09 465 ALA B CA 1
ATOM 7513 C C . ALA B 1 485 ? 72.667 -124.298 71.691 1.00 24.80 465 ALA B C 1
ATOM 7514 O O . ALA B 1 485 ? 72.777 -125.078 70.746 1.00 24.62 465 ALA B O 1
ATOM 7516 N N . ASN B 1 486 ? 71.565 -124.220 72.438 1.00 23.65 466 ASN B N 1
ATOM 7517 C CA . ASN B 1 486 ? 70.423 -125.104 72.214 1.00 23.65 466 ASN B CA 1
ATOM 7518 C C . ASN B 1 486 ? 69.511 -124.485 71.154 1.00 24.52 466 ASN B C 1
ATOM 7519 O O . ASN B 1 486 ? 68.388 -124.040 71.418 1.00 25.78 466 ASN B O 1
ATOM 7524 N N . VAL B 1 487 ? 70.028 -124.468 69.924 1.00 22.28 467 VAL B N 1
ATOM 7525 C CA . VAL B 1 487 ? 69.373 -123.827 68.786 1.00 22.83 467 VAL B CA 1
ATOM 7526 C C . VAL B 1 487 ? 69.064 -124.874 67.725 1.00 22.70 467 VAL B C 1
ATOM 7527 O O . VAL B 1 487 ? 69.954 -125.619 67.300 1.00 22.96 467 VAL B O 1
ATOM 7531 N N . LEU B 1 488 ? 67.815 -124.891 67.271 1.00 22.71 468 LEU B N 1
ATOM 7532 C CA . LEU B 1 488 ? 67.374 -125.700 66.146 1.00 22.39 468 LEU B CA 1
ATOM 7533 C C . LEU B 1 488 ? 67.110 -124.761 64.977 1.00 22.03 468 LEU B C 1
ATOM 7534 O O . LEU B 1 488 ? 66.248 -123.882 65.063 1.00 23.66 468 LEU B O 1
ATOM 7539 N N . HIS B 1 489 ? 67.846 -124.951 63.889 1.00 19.96 469 HIS B N 1
ATOM 7540 C CA . HIS B 1 489 ? 67.713 -124.130 62.700 1.00 20.67 469 HIS B CA 1
ATOM 7541 C C . HIS B 1 489 ? 67.026 -124.920 61.597 1.00 21.62 469 HIS B C 1
ATOM 7542 O O . HIS B 1 489 ? 67.482 -126.012 61.241 1.00 20.65 469 HIS B O 1
ATOM 7549 N N . LEU B 1 490 ? 65.954 -124.353 61.042 1.00 22.17 470 LEU B N 1
ATOM 7550 C CA . LEU B 1 490 ? 65.219 -124.954 59.936 1.00 21.00 470 LEU B CA 1
ATOM 7551 C C . LEU B 1 490 ? 65.501 -124.178 58.652 1.00 21.64 470 LEU B C 1
ATOM 7552 O O . LEU B 1 490 ? 65.447 -122.944 58.648 1.00 23.46 470 LEU B O 1
ATOM 7557 N N . ILE B 1 491 ? 65.804 -124.901 57.573 1.00 19.51 471 ILE B N 1
ATOM 7558 C CA . ILE B 1 491 ? 66.017 -124.318 56.252 1.00 19.50 471 ILE B CA 1
ATOM 7559 C C . ILE B 1 491 ? 64.855 -124.727 55.354 1.00 19.91 471 ILE B C 1
ATOM 7560 O O . ILE B 1 491 ? 64.641 -125.917 55.116 1.00 22.24 471 ILE B O 1
ATOM 7565 N N . TRP B 1 492 ? 64.124 -123.749 54.826 1.00 19.95 472 TRP B N 1
ATOM 7566 C CA . TRP B 1 492 ? 63.216 -124.016 53.719 1.00 20.04 472 TRP B CA 1
ATOM 7567 C C . TRP B 1 492 ? 64.023 -124.025 52.419 1.00 20.59 472 TRP B C 1
ATOM 7568 O O . TRP B 1 492 ? 64.567 -122.989 52.024 1.00 21.52 472 TRP B O 1
ATOM 7579 N N . VAL B 1 493 ? 64.085 -125.173 51.737 1.00 20.01 473 VAL B N 1
ATOM 7580 C CA . VAL B 1 493 ? 65.013 -125.373 50.619 1.00 20.43 473 VAL B CA 1
ATOM 7581 C C . VAL B 1 493 ? 64.248 -125.362 49.301 1.00 21.33 473 VAL B C 1
ATOM 7582 O O . VAL B 1 493 ? 63.425 -126.245 49.049 1.00 22.97 473 VAL B O 1
ATOM 7586 N N . ASP B 1 494 ? 64.556 -124.377 48.442 1.00 20.57 474 ASP B N 1
ATOM 7587 C CA . ASP B 1 494 ? 64.028 -124.318 47.088 1.00 20.92 474 ASP B CA 1
ATOM 7588 C C . ASP B 1 494 ? 65.125 -124.183 46.042 1.00 22.26 474 ASP B C 1
ATOM 7589 O O . ASP B 1 494 ? 64.818 -124.164 44.845 1.00 21.92 474 ASP B O 1
ATOM 7594 N N . ASN B 1 495 ? 66.384 -124.048 46.463 1.00 23.50 475 ASN B N 1
ATOM 7595 C CA . ASN B 1 495 ? 67.520 -123.867 45.561 1.00 23.85 475 ASN B CA 1
ATOM 7596 C C . ASN B 1 495 ? 67.401 -122.571 44.769 1.00 22.40 475 ASN B C 1
ATOM 7597 O O . ASN B 1 495 ? 67.725 -122.507 43.580 1.00 22.83 475 ASN B O 1
ATOM 7602 N N . GLY B 1 496 ? 66.960 -121.517 45.438 1.00 19.56 476 GLY B N 1
ATOM 7603 C CA . GLY B 1 496 ? 66.878 -120.238 44.768 1.00 20.36 476 GLY B CA 1
ATOM 7604 C C . GLY B 1 496 ? 66.538 -119.131 45.738 1.00 19.73 476 GLY B C 1
ATOM 7605 O O . GLY B 1 496 ? 66.388 -119.342 46.943 1.00 20.52 476 GLY B O 1
ATOM 7606 N N . TYR B 1 497 ? 66.463 -117.930 45.182 1.00 18.21 477 TYR B N 1
ATOM 7607 C CA . TYR B 1 497 ? 66.022 -116.744 45.906 1.00 16.91 477 TYR B CA 1
ATOM 7608 C C . TYR B 1 497 ? 64.555 -116.518 45.545 1.00 18.64 477 TYR B C 1
ATOM 7609 O O . TYR B 1 497 ? 64.225 -115.724 44.663 1.00 20.36 477 TYR B O 1
ATOM 7618 N N . ASN B 1 498 ? 63.651 -117.235 46.229 1.00 19.79 478 ASN B N 1
ATOM 7619 C CA . ASN B 1 498 ? 62.275 -117.289 45.735 1.00 17.11 478 ASN B CA 1
ATOM 7620 C C . ASN B 1 498 ? 61.556 -115.952 45.857 1.00 16.37 478 ASN B C 1
ATOM 7621 O O . ASN B 1 498 ? 60.806 -115.570 44.954 1.00 17.64 478 ASN B O 1
ATOM 7626 N N . MET B 1 499 ? 61.740 -115.233 46.967 1.00 16.63 479 MET B N 1
ATOM 7627 C CA . MET B 1 499 ? 60.986 -113.996 47.140 1.00 19.98 479 MET B CA 1
ATOM 7628 C C . MET B 1 499 ? 61.245 -113.037 45.983 1.00 20.46 479 MET B C 1
ATOM 7629 O O . MET B 1 499 ? 60.330 -112.315 45.552 1.00 20.49 479 MET B O 1
ATOM 7634 N N . VAL B 1 500 ? 62.463 -113.056 45.431 1.00 20.13 480 VAL B N 1
ATOM 7635 C CA . VAL B 1 500 ? 62.779 -112.230 44.271 1.00 19.99 480 VAL B CA 1
ATOM 7636 C C . VAL B 1 500 ? 62.152 -112.817 43.021 1.00 19.99 480 VAL B C 1
ATOM 7637 O O . VAL B 1 500 ? 61.617 -112.087 42.177 1.00 21.15 480 VAL B O 1
ATOM 7641 N N . ALA B 1 501 ? 62.219 -114.142 42.875 1.00 20.32 481 ALA B N 1
ATOM 7642 C CA . ALA B 1 501 ? 61.656 -114.806 41.700 1.00 20.33 481 ALA B CA 1
ATOM 7643 C C . ALA B 1 501 ? 60.167 -114.510 41.527 1.00 22.33 481 ALA B C 1
ATOM 7644 O O . ALA B 1 501 ? 59.692 -114.339 40.396 1.00 24.65 481 ALA B O 1
ATOM 7646 N N . ILE B 1 502 ? 59.400 -114.477 42.623 1.00 22.44 482 ILE B N 1
ATOM 7647 C CA . ILE B 1 502 ? 57.954 -114.269 42.505 1.00 24.59 482 ILE B CA 1
ATOM 7648 C C . ILE B 1 502 ? 57.658 -112.935 41.841 1.00 23.80 482 ILE B C 1
ATOM 7649 O O . ILE B 1 502 ? 56.753 -112.821 40.997 1.00 25.51 482 ILE B O 1
ATOM 7654 N N . GLN B 1 503 ? 58.376 -111.892 42.256 1.00 22.31 483 GLN B N 1
ATOM 7655 C CA . GLN B 1 503 ? 58.141 -110.561 41.714 1.00 24.89 483 GLN B CA 1
ATOM 7656 C C . GLN B 1 503 ? 58.644 -110.455 40.281 1.00 23.49 483 GLN B C 1
ATOM 7657 O O . GLN B 1 503 ? 58.029 -109.773 39.451 1.00 23.92 483 GLN B O 1
ATOM 7663 N N . GLU B 1 504 ? 59.746 -111.137 39.960 1.00 22.45 484 GLU B N 1
ATOM 7664 C CA . GLU B 1 504 ? 60.215 -111.135 38.573 1.00 21.50 484 GLU B CA 1
ATOM 7665 C C . GLU B 1 504 ? 59.206 -111.816 37.656 1.00 22.80 484 GLU B C 1
ATOM 7666 O O . GLU B 1 504 ? 58.952 -111.350 36.537 1.00 22.52 484 GLU B O 1
ATOM 7672 N N . GLU B 1 505 ? 58.663 -112.950 38.097 1.00 23.30 485 GLU B N 1
ATOM 7673 C CA . GLU B 1 505 ? 57.649 -113.654 37.321 1.00 24.17 485 GLU B CA 1
ATOM 7674 C C . GLU B 1 505 ? 56.418 -112.782 37.119 1.00 23.63 485 GLU B C 1
ATOM 7675 O O . GLU B 1 505 ? 55.846 -112.745 36.026 1.00 24.75 485 GLU B O 1
ATOM 7681 N N . LYS B 1 506 ? 55.994 -112.075 38.164 1.00 23.65 486 LYS B N 1
ATOM 7682 C CA . LYS B 1 506 ? 54.792 -111.255 38.068 1.00 26.19 486 LYS B CA 1
ATOM 7683 C C . LYS B 1 506 ? 54.999 -110.089 37.112 1.00 25.63 486 LYS B C 1
ATOM 7684 O O . LYS B 1 506 ? 54.101 -109.745 36.337 1.00 25.07 486 LYS B O 1
ATOM 7690 N N . LYS B 1 507 ? 56.170 -109.468 37.150 1.00 24.33 487 LYS B N 1
ATOM 7691 C CA . LYS B 1 507 ? 56.428 -108.284 36.336 1.00 25.38 487 LYS B CA 1
ATOM 7692 C C . LYS B 1 507 ? 56.880 -108.608 34.915 1.00 26.41 487 LYS B C 1
ATOM 7693 O O . LYS B 1 507 ? 56.507 -107.896 33.970 1.00 28.36 487 LYS B O 1
ATOM 7699 N N . TYR B 1 508 ? 57.671 -109.668 34.736 1.00 24.35 488 TYR B N 1
ATOM 7700 C CA . TYR B 1 508 ? 58.374 -109.916 33.479 1.00 24.28 488 TYR B CA 1
ATOM 7701 C C . TYR B 1 508 ? 58.092 -111.286 32.891 1.00 24.62 488 TYR B C 1
ATOM 7702 O O . TYR B 1 508 ? 58.499 -111.544 31.754 1.00 27.19 488 TYR B O 1
ATOM 7711 N N . GLN B 1 509 ? 57.459 -112.180 33.648 1.00 25.72 489 GLN B N 1
ATOM 7712 C CA A GLN B 1 509 ? 57.154 -113.548 33.216 0.52 27.14 489 GLN B CA 1
ATOM 7713 C CA B GLN B 1 509 ? 57.147 -113.513 33.159 0.48 25.91 489 GLN B CA 1
ATOM 7714 C C . GLN B 1 509 ? 58.419 -114.298 32.809 1.00 26.66 489 GLN B C 1
ATOM 7715 O O . GLN B 1 509 ? 58.403 -115.168 31.946 1.00 28.31 489 GLN B O 1
ATOM 7726 N N . ARG B 1 510 ? 59.534 -113.987 33.467 1.00 25.04 490 ARG B N 1
ATOM 7727 C CA . ARG B 1 510 ? 60.778 -114.718 33.291 1.00 25.47 490 ARG B CA 1
ATOM 7728 C C . ARG B 1 510 ? 61.676 -114.387 34.469 1.00 24.48 490 ARG B C 1
ATOM 7729 O O . ARG B 1 510 ? 61.477 -113.383 35.154 1.00 23.85 490 ARG B O 1
ATOM 7737 N N . LEU B 1 511 ? 62.669 -115.243 34.692 1.00 24.40 491 LEU B N 1
ATOM 7738 C CA . LEU B 1 511 ? 63.522 -115.156 35.868 1.00 23.55 491 LEU B CA 1
ATOM 7739 C C . LEU B 1 511 ? 64.960 -114.796 35.507 1.00 24.62 491 LEU B C 1
ATOM 7740 O O . LEU B 1 511 ? 65.477 -115.181 34.447 1.00 25.03 491 LEU B O 1
ATOM 7745 N N . SER B 1 512 ? 65.612 -114.090 36.430 1.00 24.04 492 SER B N 1
ATOM 7746 C CA . SER B 1 512 ? 67.004 -113.685 36.255 1.00 24.33 492 SER B CA 1
ATOM 7747 C C . SER B 1 512 ? 67.698 -113.601 37.608 1.00 23.58 492 SER B C 1
ATOM 7748 O O . SER B 1 512 ? 67.232 -112.894 38.514 1.00 21.31 492 SER B O 1
ATOM 7751 N N . GLY B 1 513 ? 68.809 -114.324 37.734 1.00 22.86 493 GLY B N 1
ATOM 7752 C CA . GLY B 1 513 ? 69.650 -114.258 38.911 1.00 22.96 493 GLY B CA 1
ATOM 7753 C C . GLY B 1 513 ? 69.089 -114.880 40.175 1.00 22.26 493 GLY B C 1
ATOM 7754 O O . GLY B 1 513 ? 69.581 -114.568 41.257 1.00 21.30 493 GLY B O 1
ATOM 7755 N N . VAL B 1 514 ? 68.105 -115.779 40.083 1.00 21.45 494 VAL B N 1
ATOM 7756 C CA . VAL B 1 514 ? 67.396 -116.268 41.263 1.00 20.74 494 VAL B CA 1
ATOM 7757 C C . VAL B 1 514 ? 67.524 -117.769 41.470 1.00 21.36 494 VAL B C 1
ATOM 7758 O O . VAL B 1 514 ? 66.909 -118.302 42.397 1.00 23.12 494 VAL B O 1
ATOM 7762 N N . GLU B 1 515 ? 68.274 -118.481 40.633 1.00 20.34 495 GLU B N 1
ATOM 7763 C CA . GLU B 1 515 ? 68.386 -119.930 40.745 1.00 22.80 495 GLU B CA 1
ATOM 7764 C C . GLU B 1 515 ? 69.826 -120.319 41.036 1.00 22.06 495 GLU B C 1
ATOM 7765 O O . GLU B 1 515 ? 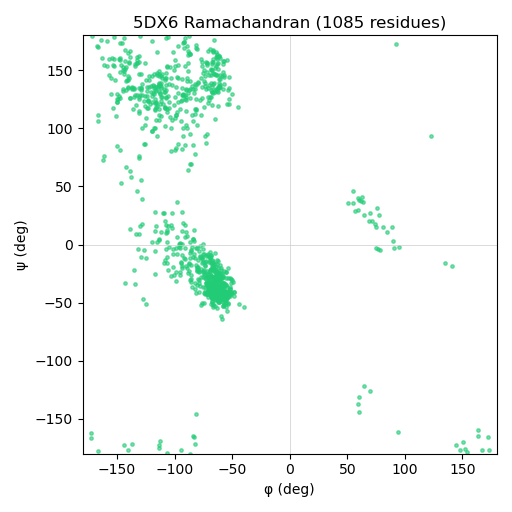70.753 -119.764 40.447 1.00 24.19 495 GLU B O 1
ATOM 7771 N N . PHE B 1 516 ? 70.017 -121.252 41.969 1.00 20.76 496 PHE B N 1
ATOM 7772 C CA . PHE B 1 516 ? 71.342 -121.775 42.240 1.00 20.70 496 PHE B CA 1
ATOM 7773 C C . PHE B 1 516 ? 71.247 -123.280 42.480 1.00 21.64 496 PHE B C 1
ATOM 7774 O O . PHE B 1 516 ? 70.187 -123.898 42.314 1.00 22.92 496 PHE B O 1
ATOM 7782 N N . GLY B 1 517 ? 72.388 -123.894 42.801 1.00 22.53 497 GLY B N 1
ATOM 7783 C CA . GLY B 1 517 ? 72.469 -125.337 42.852 1.00 22.90 497 GLY B CA 1
ATOM 7784 C C . GLY B 1 517 ? 72.114 -125.901 44.210 1.00 23.97 497 GLY B C 1
ATOM 7785 O O . GLY B 1 517 ? 71.958 -125.173 45.191 1.00 23.22 497 GLY B O 1
ATOM 7786 N N . PRO B 1 518 ? 71.979 -127.219 44.286 1.00 26.65 498 PRO B N 1
ATOM 7787 C CA . PRO B 1 518 ? 71.594 -127.870 45.541 1.00 26.05 498 PRO B CA 1
ATOM 7788 C C . PRO B 1 518 ? 72.787 -128.169 46.437 1.00 24.41 498 PRO B C 1
ATOM 7789 O O . PRO B 1 518 ? 73.942 -128.191 46.007 1.00 24.40 498 PRO B O 1
ATOM 7793 N N . MET B 1 519 ? 72.469 -128.436 47.701 1.00 24.85 499 MET B N 1
ATOM 7794 C CA . MET B 1 519 ? 73.459 -128.767 48.712 1.00 23.85 499 MET B CA 1
ATOM 7795 C C . MET B 1 519 ? 72.924 -129.880 49.599 1.00 23.71 499 MET B C 1
ATOM 7796 O O . MET B 1 519 ? 71.714 -130.095 49.698 1.00 25.87 499 MET B O 1
ATOM 7801 N N . ASP B 1 520 ? 73.848 -130.597 50.237 1.00 23.81 500 ASP B N 1
ATOM 7802 C CA . ASP B 1 520 ? 73.520 -131.657 51.192 1.00 24.41 500 ASP B CA 1
ATOM 7803 C C . ASP B 1 520 ? 73.602 -131.035 52.580 1.00 23.87 500 ASP B C 1
ATOM 7804 O O . ASP B 1 520 ? 74.637 -131.092 53.247 1.00 24.78 500 ASP B O 1
ATOM 7809 N N . PHE B 1 521 ? 72.499 -130.426 53.018 1.00 22.76 501 PHE B N 1
ATOM 7810 C CA . PHE B 1 521 ? 72.547 -129.627 54.238 1.00 22.72 501 PHE B CA 1
ATOM 7811 C C . PHE B 1 521 ? 72.696 -130.487 55.484 1.00 24.05 501 PHE B C 1
ATOM 7812 O O . PHE B 1 521 ? 73.241 -130.018 56.486 1.00 24.51 501 PHE B O 1
ATOM 7820 N N . LYS B 1 522 ? 72.218 -131.731 55.460 1.00 24.81 502 LYS B N 1
ATOM 7821 C CA . LYS B 1 522 ? 72.483 -132.627 56.579 1.00 25.87 502 LYS B CA 1
ATOM 7822 C C . LYS B 1 522 ? 73.984 -132.791 56.792 1.00 26.14 502 LYS B C 1
ATOM 7823 O O . LYS B 1 522 ? 74.501 -132.578 57.897 1.00 26.44 502 LYS B O 1
ATOM 7829 N N . ALA B 1 523 ? 74.700 -133.156 55.730 1.00 24.98 503 ALA B N 1
ATOM 7830 C CA . ALA B 1 523 ? 76.146 -133.332 55.812 1.00 23.86 503 ALA B CA 1
ATOM 7831 C C . ALA B 1 523 ? 76.841 -132.012 56.107 1.00 23.05 503 ALA B C 1
ATOM 7832 O O . ALA B 1 523 ? 77.833 -131.973 56.849 1.00 24.01 503 ALA B O 1
ATOM 7834 N N . TYR B 1 524 ? 76.337 -130.919 55.531 1.00 23.10 504 TYR B N 1
ATOM 7835 C CA . TYR B 1 524 ? 76.873 -129.596 55.832 1.00 22.27 504 TYR B CA 1
ATOM 7836 C C . TYR B 1 524 ? 76.875 -129.341 57.333 1.00 22.61 504 TYR B C 1
ATOM 7837 O O . TYR B 1 524 ? 77.894 -128.946 57.914 1.00 21.15 504 TYR B O 1
ATOM 7846 N N . ALA B 1 525 ? 75.730 -129.550 57.978 1.00 24.13 505 ALA B N 1
ATOM 7847 C CA . ALA B 1 525 ? 75.624 -129.286 59.411 1.00 25.09 505 ALA B CA 1
ATOM 7848 C C . ALA B 1 525 ? 76.520 -130.216 60.213 1.00 25.13 505 ALA B C 1
ATOM 7849 O O . ALA B 1 525 ? 77.128 -129.801 61.206 1.00 24.57 505 ALA B O 1
ATOM 7851 N N . GLU B 1 526 ? 76.594 -131.483 59.814 1.00 25.17 506 GLU B N 1
ATOM 7852 C CA . GLU B 1 526 ? 77.384 -132.444 60.570 1.00 25.00 506 GLU B CA 1
ATOM 7853 C C . GLU B 1 526 ? 78.869 -132.128 60.512 1.00 26.01 506 GLU B C 1
ATOM 7854 O O . GLU B 1 526 ? 79.607 -132.469 61.448 1.00 24.32 506 GLU B O 1
ATOM 7860 N N . SER B 1 527 ? 79.330 -131.478 59.434 1.00 26.48 507 SER B N 1
ATOM 7861 C CA . SER B 1 527 ? 80.747 -131.151 59.318 1.00 25.28 507 SER B CA 1
ATOM 7862 C C . SER B 1 527 ? 81.167 -130.125 60.354 1.00 23.88 507 SER B C 1
ATOM 7863 O O . SER B 1 527 ? 82.364 -129.977 60.621 1.00 24.82 507 SER B O 1
ATOM 7866 N N . PHE B 1 528 ? 80.208 -129.409 60.927 1.00 22.70 508 PHE B N 1
ATOM 7867 C CA . PHE B 1 528 ? 80.452 -128.527 62.060 1.00 22.70 508 PHE B CA 1
ATOM 7868 C C . PHE B 1 528 ? 80.430 -129.249 63.403 1.00 23.64 508 PHE B C 1
ATOM 7869 O O . PHE B 1 528 ? 80.808 -128.649 64.411 1.00 24.05 508 PHE B O 1
ATOM 7877 N N . GLY B 1 529 ? 79.993 -130.502 63.457 1.00 25.61 509 GLY B N 1
ATOM 7878 C CA . GLY B 1 529 ? 79.711 -131.146 64.727 1.00 26.44 509 GLY B CA 1
ATOM 7879 C C . GLY B 1 529 ? 78.330 -130.866 65.270 1.00 26.70 509 GLY B C 1
ATOM 7880 O O . GLY B 1 529 ? 78.052 -131.193 66.433 1.00 25.31 509 GLY B O 1
ATOM 7881 N N . ALA B 1 530 ? 77.456 -130.267 64.473 1.00 26.01 510 ALA B N 1
ATOM 7882 C CA . ALA B 1 530 ? 76.054 -130.167 64.820 1.00 25.93 510 ALA B CA 1
ATOM 7883 C C . ALA B 1 530 ? 75.329 -131.416 64.336 1.00 26.33 510 ALA B C 1
ATOM 7884 O O . ALA B 1 530 ? 75.849 -132.196 63.539 1.00 26.60 510 ALA B O 1
ATOM 7886 N N . LYS B 1 531 ? 74.123 -131.614 64.845 1.00 25.94 511 LYS B N 1
ATOM 7887 C CA . LYS B 1 531 ? 73.286 -132.696 64.358 1.00 27.19 511 LYS B CA 1
ATOM 7888 C C . LYS B 1 531 ? 72.544 -132.230 63.116 1.00 26.72 511 LYS B C 1
ATOM 7889 O O . LYS B 1 531 ? 71.987 -131.132 63.095 1.00 27.55 511 LYS B O 1
ATOM 7892 N N . GLY B 1 532 ? 72.543 -133.062 62.081 1.00 26.96 512 GLY B N 1
ATOM 7893 C CA . GLY B 1 532 ? 71.940 -132.713 60.813 1.00 27.19 512 GLY B CA 1
ATOM 7894 C C . GLY B 1 532 ? 70.793 -133.640 60.460 1.00 26.41 512 GLY B C 1
ATOM 7895 O O . GLY B 1 532 ? 70.819 -134.831 60.771 1.00 27.65 512 GLY B O 1
ATOM 7896 N N . PHE B 1 533 ? 69.794 -133.085 59.777 1.00 24.95 513 PHE B N 1
ATOM 7897 C CA . PHE B 1 533 ? 68.635 -133.834 59.325 1.00 26.10 513 PHE B CA 1
ATOM 7898 C C . PHE B 1 533 ? 68.197 -133.292 57.973 1.00 27.05 513 PHE B C 1
ATOM 7899 O O . PHE B 1 533 ? 68.333 -132.097 57.690 1.00 27.01 513 PHE B O 1
ATOM 7907 N N . ALA B 1 534 ? 67.637 -134.174 57.148 1.00 29.10 514 ALA B N 1
ATOM 7908 C CA . ALA B 1 534 ? 67.048 -133.769 55.882 1.00 30.60 514 ALA B CA 1
ATOM 7909 C C . ALA B 1 534 ? 65.712 -134.476 55.723 1.00 32.44 514 ALA B C 1
ATOM 7910 O O . ALA B 1 534 ? 65.640 -135.700 55.845 1.00 36.03 514 ALA B O 1
ATOM 7912 N N . VAL B 1 535 ? 64.658 -133.708 55.467 1.00 30.67 515 VAL B N 1
ATOM 7913 C CA . VAL B 1 535 ? 63.321 -134.269 55.282 1.00 29.11 515 VAL B CA 1
ATOM 7914 C C . VAL B 1 535 ? 63.190 -134.767 53.847 1.00 30.21 515 VAL B C 1
ATOM 7915 O O . VAL B 1 535 ? 63.262 -133.983 52.896 1.00 29.12 515 VAL B O 1
ATOM 7919 N N . GLU B 1 536 ? 62.997 -136.076 53.685 1.00 33.26 516 GLU B N 1
ATOM 7920 C CA . GLU B 1 536 ? 62.960 -136.694 52.364 1.00 36.95 516 GLU B CA 1
ATOM 7921 C C . GLU B 1 536 ? 61.564 -137.124 51.933 1.00 34.37 516 GLU B C 1
ATOM 7922 O O . GLU B 1 536 ? 61.398 -137.596 50.805 1.00 32.47 516 GLU B O 1
ATOM 7928 N N . SER B 1 537 ? 60.560 -136.974 52.791 1.00 34.52 517 SER B N 1
ATOM 7929 C CA . SER B 1 537 ? 59.181 -137.230 52.411 1.00 34.27 517 SER B CA 1
ATOM 7930 C C . SER B 1 537 ? 58.290 -136.371 53.290 1.00 34.57 517 SER B C 1
ATOM 7931 O O . SER B 1 537 ? 58.700 -135.923 54.363 1.00 34.20 517 SER B O 1
ATOM 7934 N N . ALA B 1 538 ? 57.061 -136.149 52.825 1.00 34.12 518 ALA B N 1
ATOM 7935 C CA . ALA B 1 538 ? 56.110 -135.379 53.620 1.00 35.41 518 ALA B CA 1
ATOM 7936 C C . ALA B 1 538 ? 55.892 -136.037 54.974 1.00 37.11 518 ALA B C 1
ATOM 7937 O O . ALA B 1 538 ? 55.903 -135.369 56.016 1.00 36.27 518 ALA B O 1
ATOM 7939 N N . GLU B 1 539 ? 55.731 -137.360 54.974 1.00 39.03 519 GLU B N 1
ATOM 7940 C CA . GLU B 1 539 ? 55.433 -138.092 56.194 1.00 40.29 519 GLU B CA 1
ATOM 7941 C C . GLU B 1 539 ? 56.543 -137.933 57.225 1.00 38.79 519 GLU B C 1
ATOM 7942 O O . GLU B 1 539 ? 56.291 -138.019 58.432 1.00 38.59 519 GLU B O 1
ATOM 7948 N N . ALA B 1 540 ? 57.768 -137.682 56.773 1.00 36.65 520 ALA B N 1
ATOM 7949 C CA . ALA B 1 540 ? 58.912 -137.605 57.667 1.00 34.96 520 ALA B CA 1
ATOM 7950 C C . ALA B 1 540 ? 59.066 -136.240 58.332 1.00 32.24 520 ALA B C 1
ATOM 7951 O O . ALA B 1 540 ? 59.906 -136.102 59.229 1.00 29.37 520 ALA B O 1
ATOM 7953 N N . LEU B 1 541 ? 58.277 -135.238 57.926 1.00 31.68 521 LEU B N 1
ATOM 7954 C CA . LEU B 1 541 ? 58.485 -133.877 58.415 1.00 31.92 521 LEU B CA 1
ATOM 7955 C C . LEU B 1 541 ? 58.360 -133.809 59.932 1.00 32.14 521 LEU B C 1
ATOM 7956 O O . LEU B 1 541 ? 59.300 -133.416 60.636 1.00 31.45 521 LEU B O 1
ATOM 7961 N N . GLU B 1 542 ? 57.184 -134.159 60.450 1.00 33.59 522 GLU B N 1
ATOM 7962 C CA . GLU B 1 542 ? 56.924 -134.003 61.879 1.00 33.84 522 GLU B CA 1
ATOM 7963 C C . GLU B 1 542 ? 57.844 -134.852 62.742 1.00 33.80 522 GLU B C 1
ATOM 7964 O O . GLU B 1 542 ? 58.358 -134.334 63.748 1.00 33.58 522 GLU B O 1
ATOM 7970 N N . PRO B 1 543 ? 58.079 -136.132 62.448 1.00 34.47 523 PRO B N 1
ATOM 7971 C CA . PRO B 1 543 ? 59.021 -136.893 63.282 1.00 33.66 523 PRO B CA 1
ATOM 7972 C C . PRO B 1 543 ? 60.440 -136.362 63.221 1.00 31.99 523 PRO B C 1
ATOM 7973 O O . PRO B 1 543 ? 61.157 -136.429 64.225 1.00 31.63 523 PRO B O 1
ATOM 7977 N N . THR B 1 544 ? 60.865 -135.814 62.082 1.00 30.79 524 THR B N 1
ATOM 7978 C CA . THR B 1 544 ? 62.199 -135.238 61.988 1.00 29.31 524 THR B CA 1
ATOM 7979 C C . THR B 1 544 ? 62.313 -133.994 62.852 1.00 28.98 524 THR B C 1
ATOM 7980 O O . THR B 1 544 ? 63.289 -133.832 63.589 1.00 29.22 524 THR B O 1
ATOM 7984 N N . LEU B 1 545 ? 61.312 -133.106 62.781 1.00 30.36 525 LEU B N 1
ATOM 7985 C CA . LEU B 1 545 ? 61.301 -131.928 63.643 1.00 29.40 525 LEU B CA 1
ATOM 7986 C C . LEU B 1 545 ? 61.320 -132.315 65.113 1.00 29.44 525 LEU B C 1
ATOM 7987 O O . LEU B 1 545 ? 62.045 -131.707 65.905 1.00 29.55 525 LEU B O 1
ATOM 7992 N N . ARG B 1 546 ? 60.522 -133.307 65.509 1.00 31.68 526 ARG B N 1
ATOM 7993 C CA . ARG B 1 546 ? 60.535 -133.719 66.911 1.00 32.32 526 ARG B CA 1
ATOM 7994 C C . ARG B 1 546 ? 61.909 -134.240 67.320 1.00 31.57 526 ARG B C 1
ATOM 7995 O O . ARG B 1 546 ? 62.399 -133.929 68.413 1.00 32.55 526 ARG B O 1
ATOM 8003 N N . ALA B 1 547 ? 62.552 -135.023 66.451 1.00 29.89 527 ALA B N 1
ATOM 8004 C CA . ALA B 1 547 ? 63.867 -135.571 66.775 1.00 30.79 527 ALA B CA 1
ATOM 8005 C C . ALA B 1 547 ? 64.924 -134.477 66.876 1.00 29.59 527 ALA B C 1
ATOM 8006 O O . ALA B 1 547 ? 65.803 -134.529 67.745 1.00 28.99 527 ALA B O 1
ATOM 8008 N N . ALA B 1 548 ? 64.883 -133.503 65.972 1.00 27.55 528 ALA B N 1
ATOM 8009 C CA . ALA B 1 548 ? 65.843 -132.409 66.033 1.00 27.42 528 ALA B CA 1
ATOM 8010 C C . ALA B 1 548 ? 65.583 -131.525 67.241 1.00 30.00 528 ALA B C 1
ATOM 8011 O O . ALA B 1 548 ? 66.520 -130.992 67.849 1.00 30.55 528 ALA B O 1
ATOM 8013 N N . MET B 1 549 ? 64.318 -131.385 67.616 1.00 30.59 529 MET B N 1
ATOM 8014 C CA . MET B 1 549 ? 63.973 -130.617 68.798 1.00 31.94 529 MET B CA 1
ATOM 8015 C C . MET B 1 549 ? 64.503 -131.281 70.068 1.00 34.43 529 MET B C 1
ATOM 8016 O O . MET B 1 549 ? 64.914 -130.594 71.012 1.00 34.48 529 MET B O 1
ATOM 8021 N N . ASP B 1 550 ? 64.510 -132.616 70.109 1.00 35.25 530 ASP B N 1
ATOM 8022 C CA . ASP B 1 550 ? 64.963 -133.341 71.292 1.00 36.66 530 ASP B CA 1
ATOM 8023 C C . ASP B 1 550 ? 66.484 -133.336 71.446 1.00 36.07 530 ASP B C 1
ATOM 8024 O O . ASP B 1 550 ? 66.982 -133.652 72.534 1.00 37.58 530 ASP B O 1
ATOM 8029 N N . VAL B 1 551 ? 67.228 -132.978 70.399 1.00 37.04 531 VAL B N 1
ATOM 8030 C CA . VAL B 1 551 ? 68.673 -132.794 70.518 1.00 36.32 531 VAL B CA 1
ATOM 8031 C C . VAL B 1 551 ? 68.973 -131.664 71.494 1.00 35.96 531 VAL B C 1
ATOM 8032 O O . VAL B 1 551 ? 68.382 -130.581 71.418 1.00 36.15 531 VAL B O 1
ATOM 8036 N N . ASP B 1 552 ? 69.927 -131.894 72.393 1.00 35.70 532 ASP B N 1
ATOM 8037 C CA . ASP B 1 552 ? 70.344 -130.883 73.365 1.00 40.70 532 ASP B CA 1
ATOM 8038 C C . ASP B 1 552 ? 71.624 -130.239 72.850 1.00 41.20 532 ASP B C 1
ATOM 8039 O O . ASP B 1 552 ? 72.734 -130.583 73.245 1.00 44.01 532 ASP B O 1
ATOM 8044 N N . GLY B 1 553 ? 71.455 -129.288 71.945 1.00 39.49 533 GLY B N 1
ATOM 8045 C CA . GLY B 1 553 ? 72.569 -128.647 71.288 1.00 36.88 533 GLY B CA 1
ATOM 8046 C C . GLY B 1 553 ? 72.153 -128.275 69.885 1.00 33.47 533 GLY B C 1
ATOM 8047 O O . GLY B 1 553 ? 71.002 -128.492 69.490 1.00 33.75 533 GLY B O 1
ATOM 8048 N N . PRO B 1 554 ? 73.078 -127.719 69.101 1.00 28.52 534 PRO B N 1
ATOM 8049 C CA . PRO B 1 554 ? 72.716 -127.220 67.766 1.00 27.19 534 PRO B CA 1
ATOM 8050 C C . PRO B 1 554 ? 72.307 -128.336 66.821 1.00 26.88 534 PRO B C 1
ATOM 8051 O O . PRO B 1 554 ? 72.936 -129.396 66.772 1.00 28.45 534 PRO B O 1
ATOM 8055 N N . ALA B 1 555 ? 71.246 -128.080 66.057 1.00 25.20 535 ALA B N 1
ATOM 8056 C CA . ALA B 1 555 ? 70.805 -128.993 65.016 1.00 24.10 535 ALA B CA 1
ATOM 8057 C C . ALA B 1 555 ? 70.254 -128.187 63.850 1.00 23.94 535 ALA B C 1
ATOM 8058 O O . ALA B 1 555 ? 69.772 -127.064 64.023 1.00 23.58 535 ALA B O 1
ATOM 8060 N N . VAL B 1 556 ? 70.342 -128.771 62.660 1.00 21.87 536 VAL B N 1
ATOM 8061 C CA . VAL B 1 556 ? 69.857 -128.148 61.433 1.00 21.60 536 VAL B CA 1
ATOM 8062 C C . VAL B 1 556 ? 68.971 -129.151 60.719 1.00 21.13 536 VAL B C 1
ATOM 8063 O O . VAL B 1 556 ? 69.330 -130.328 60.613 1.00 23.24 536 VAL B O 1
ATOM 8067 N N . VAL B 1 557 ? 67.814 -128.695 60.243 1.00 22.52 537 VAL B N 1
ATOM 8068 C CA . VAL B 1 557 ? 66.894 -129.529 59.471 1.00 22.73 537 VAL B CA 1
ATOM 8069 C C . VAL B 1 557 ? 66.647 -128.853 58.130 1.00 23.73 537 VAL B C 1
ATOM 8070 O O . VAL B 1 557 ? 66.189 -127.707 58.092 1.00 22.51 537 VAL B O 1
ATOM 8074 N N . ALA B 1 558 ? 66.918 -129.571 57.035 1.00 24.04 538 ALA B N 1
ATOM 8075 C CA . ALA B 1 558 ? 66.600 -129.097 55.690 1.00 24.35 538 ALA B CA 1
ATOM 8076 C C . ALA B 1 558 ? 65.223 -129.602 55.279 1.00 24.31 538 ALA B C 1
ATOM 8077 O O . ALA B 1 558 ? 64.946 -130.805 55.372 1.00 25.13 538 ALA B O 1
ATOM 8079 N N . ILE B 1 559 ? 64.381 -128.694 54.803 1.00 24.39 539 ILE B N 1
ATOM 8080 C CA . ILE B 1 559 ? 62.998 -128.988 54.454 1.00 23.26 539 ILE B CA 1
ATOM 8081 C C . ILE B 1 559 ? 62.758 -128.540 53.020 1.00 24.41 539 ILE B C 1
ATOM 8082 O O . ILE B 1 559 ? 62.599 -127.347 52.751 1.00 22.98 539 ILE B O 1
ATOM 8087 N N . PRO B 1 560 ? 62.724 -129.470 52.068 1.00 26.09 540 PRO B N 1
ATOM 8088 C CA . PRO B 1 560 ? 62.388 -129.096 50.693 1.00 25.16 540 PRO B CA 1
ATOM 8089 C C . PRO B 1 560 ? 60.971 -128.559 50.629 1.00 25.07 540 PRO B C 1
ATOM 8090 O O . PRO B 1 560 ? 60.050 -129.143 51.201 1.00 25.45 540 PRO B O 1
ATOM 8094 N N . VAL B 1 561 ? 60.803 -127.420 49.956 1.00 24.25 541 VAL B N 1
ATOM 8095 C CA . VAL B 1 561 ? 59.522 -126.717 49.925 1.00 23.22 541 VAL B CA 1
ATOM 8096 C C . VAL B 1 561 ? 59.093 -126.510 48.480 1.00 23.14 541 VAL B C 1
ATOM 8097 O O . VAL B 1 561 ? 59.919 -126.221 47.607 1.00 23.70 541 VAL B O 1
ATOM 8101 N N . ASP B 1 562 ? 57.789 -126.654 48.244 1.00 24.90 542 ASP B N 1
ATOM 8102 C CA . ASP B 1 562 ? 57.167 -126.416 46.944 1.00 24.59 542 ASP B CA 1
ATOM 8103 C C . ASP B 1 562 ? 56.490 -125.051 47.000 1.00 25.20 542 ASP B C 1
ATOM 8104 O O . ASP B 1 562 ? 55.461 -124.886 47.656 1.00 26.29 542 ASP B O 1
ATOM 8109 N N . TYR B 1 563 ? 57.073 -124.070 46.317 1.00 25.92 543 TYR B N 1
ATOM 8110 C CA . TYR B 1 563 ? 56.619 -122.693 46.402 1.00 23.84 543 TYR B CA 1
ATOM 8111 C C . TYR B 1 563 ? 55.594 -122.327 45.315 1.00 23.74 543 TYR B C 1
ATOM 8112 O O . TYR B 1 563 ? 55.363 -121.139 45.063 1.00 23.16 543 TYR B O 1
ATOM 8121 N N . ARG B 1 564 ? 54.966 -123.320 44.686 1.00 25.14 544 ARG B N 1
ATOM 8122 C CA . ARG B 1 564 ? 54.062 -123.050 43.568 1.00 27.29 544 ARG B CA 1
ATOM 8123 C C . ARG B 1 564 ? 52.980 -122.032 43.929 1.00 26.45 544 ARG B C 1
ATOM 8124 O O . ARG B 1 564 ? 52.627 -121.172 43.109 1.00 26.61 544 ARG B O 1
ATOM 8132 N N . ASP B 1 565 ? 52.435 -122.114 45.142 1.00 25.32 545 ASP B N 1
ATOM 8133 C CA . ASP B 1 565 ? 51.301 -121.283 45.539 1.00 25.74 545 ASP B CA 1
ATOM 8134 C C . ASP B 1 565 ? 51.705 -119.872 45.951 1.00 23.93 545 ASP B C 1
ATOM 8135 O O . ASP B 1 565 ? 50.830 -119.052 46.244 1.00 25.21 545 ASP B O 1
ATOM 8140 N N . ASN B 1 566 ? 52.993 -119.553 45.968 1.00 22.71 546 ASN B N 1
ATOM 8141 C CA . ASN B 1 566 ? 53.412 -118.275 46.530 1.00 23.18 546 ASN B CA 1
ATOM 8142 C C . ASN B 1 566 ? 52.789 -117.071 45.846 1.00 24.19 546 ASN B C 1
ATOM 8143 O O . ASN B 1 566 ? 52.453 -116.104 46.550 1.00 26.54 546 ASN B O 1
ATOM 8148 N N . PRO B 1 567 ? 52.631 -117.035 44.531 1.00 23.11 547 PRO B N 1
ATOM 8149 C CA . PRO B 1 567 ? 51.966 -115.878 43.925 1.00 25.17 547 PRO B CA 1
ATOM 8150 C C . PRO B 1 567 ? 50.641 -115.540 44.579 1.00 28.01 547 PRO B C 1
ATOM 8151 O O . PRO B 1 567 ? 50.296 -114.358 44.679 1.00 30.52 547 PRO B O 1
ATOM 8155 N N . LEU B 1 568 ? 49.899 -116.536 45.070 1.00 29.63 548 LEU B N 1
ATOM 8156 C CA . LEU B 1 568 ? 48.616 -116.258 45.713 1.00 30.10 548 LEU B CA 1
ATOM 8157 C C . LEU B 1 568 ? 48.787 -115.542 47.044 1.00 29.89 548 LEU B C 1
ATOM 8158 O O . LEU B 1 568 ? 47.908 -114.778 47.457 1.00 31.28 548 LEU B O 1
ATOM 8163 N N . LEU B 1 569 ? 49.881 -115.791 47.742 1.00 27.74 549 LEU B N 1
ATOM 8164 C CA . LEU B 1 569 ? 50.106 -115.118 49.018 1.00 29.77 549 LEU B CA 1
ATOM 8165 C C . LEU B 1 569 ? 50.600 -113.690 48.812 1.00 32.11 549 LEU B C 1
ATOM 8166 O O . LEU B 1 569 ? 50.211 -112.771 49.547 1.00 33.27 549 LEU B O 1
ATOM 8171 N N . MET B 1 570 ? 51.410 -113.458 47.792 1.00 37.43 550 MET B N 1
ATOM 8172 C CA . MET B 1 570 ? 52.016 -112.140 47.666 1.00 42.96 550 MET B CA 1
ATOM 8173 C C . MET B 1 570 ? 51.005 -111.074 47.233 1.00 44.06 550 MET B C 1
ATOM 8174 O O . MET B 1 570 ? 51.223 -109.888 47.511 1.00 46.02 550 MET B O 1
ATOM 8179 N N . GLY B 1 571 ? 49.895 -111.458 46.594 1.00 40.24 551 GLY B N 1
ATOM 8180 C CA . GLY B 1 571 ? 48.821 -110.508 46.316 1.00 37.58 551 GLY B CA 1
ATOM 8181 C C . GLY B 1 571 ? 48.133 -109.964 47.557 1.00 36.54 551 GLY B C 1
ATOM 8182 O O . GLY B 1 571 ? 47.288 -109.065 47.449 1.00 37.35 551 GLY B O 1
ATOM 8183 N N . GLN B 1 572 ? 48.467 -110.499 48.723 1.00 31.56 552 GLN B N 1
ATOM 8184 C CA . GLN B 1 572 ? 47.949 -110.022 49.988 1.00 27.83 552 GLN B CA 1
ATOM 8185 C C . GLN B 1 572 ? 48.919 -109.080 50.677 1.00 27.38 552 GLN B C 1
ATOM 8186 O O . GLN B 1 572 ? 48.676 -108.688 51.819 1.00 25.71 552 GLN B O 1
ATOM 8192 N N . LEU B 1 573 ? 50.008 -108.717 50.001 1.00 28.41 553 LEU B N 1
ATOM 8193 C CA . LEU B 1 573 ? 51.103 -107.939 50.551 1.00 30.13 553 LEU B CA 1
ATOM 8194 C C . LEU B 1 573 ? 51.098 -106.516 50.017 1.00 30.22 553 LEU B C 1
ATOM 8195 O O . LEU B 1 573 ? 50.634 -106.249 48.907 1.00 32.00 553 LEU B O 1
ATOM 8200 N N . HIS B 1 574 ? 51.639 -105.605 50.826 1.00 30.63 554 HIS B N 1
ATOM 8201 C CA . HIS B 1 574 ? 52.072 -104.307 50.326 1.00 31.10 554 HIS B CA 1
ATOM 8202 C C . HIS B 1 574 ? 53.352 -104.520 49.527 1.00 31.96 554 HIS B C 1
ATOM 8203 O O . HIS B 1 574 ? 54.449 -104.543 50.097 1.00 31.91 554 HIS B O 1
ATOM 8210 N N . LEU B 1 575 ? 53.229 -104.696 48.211 1.00 34.41 555 LEU B N 1
ATOM 8211 C CA . LEU B 1 575 ? 54.377 -105.153 47.426 1.00 37.93 555 LEU B CA 1
ATOM 8212 C C . LEU B 1 575 ? 55.463 -104.094 47.310 1.00 37.75 555 LEU B C 1
ATOM 8213 O O . LEU B 1 575 ? 56.644 -104.435 47.153 1.00 38.46 555 LEU B O 1
ATOM 8218 N N . SER B 1 576 ? 55.101 -102.812 47.379 1.00 35.87 556 SER B N 1
ATOM 8219 C CA . SER B 1 576 ? 56.094 -101.762 47.185 1.00 36.52 556 SER B CA 1
ATOM 8220 C C . SER B 1 576 ? 57.118 -101.705 48.321 1.00 34.82 556 SER B C 1
ATOM 8221 O O . SER B 1 576 ? 58.178 -101.084 48.157 1.00 33.78 556 SER B O 1
ATOM 8224 N N . GLN B 1 577 ? 56.836 -102.339 49.465 1.00 32.72 557 GLN B N 1
ATOM 8225 C CA . GLN B 1 577 ? 57.776 -102.325 50.585 1.00 32.90 557 GLN B CA 1
ATOM 8226 C C . GLN B 1 577 ? 58.973 -103.243 50.379 1.00 32.59 557 GLN B C 1
ATOM 8227 O O . GLN B 1 577 ? 60.013 -103.026 51.011 1.00 33.92 557 GLN B O 1
ATOM 8233 N N . ILE B 1 578 ? 58.851 -104.256 49.522 1.00 30.49 558 ILE B N 1
ATOM 8234 C CA . ILE B 1 578 ? 59.930 -105.220 49.317 1.00 31.74 558 ILE B CA 1
ATOM 8235 C C . ILE B 1 578 ? 61.105 -104.554 48.611 1.00 30.40 558 ILE B C 1
ATOM 8236 O O . ILE B 1 578 ? 60.951 -103.971 47.528 1.00 30.54 558 ILE B O 1
ATOM 8241 N N . LEU B 1 579 ? 62.292 -104.679 49.202 1.00 29.85 559 LEU B N 1
ATOM 8242 C CA . LEU B 1 579 ? 63.519 -104.122 48.653 1.00 30.65 559 LEU B CA 1
ATOM 8243 C C . LEU B 1 579 ? 64.121 -105.044 47.579 1.00 28.98 559 LEU B C 1
ATOM 8244 O O . LEU B 1 579 ? 64.961 -104.596 46.773 1.00 29.47 559 LEU B O 1
#

B-factor: mean 35.33, std 12.92, range [13.4, 91.72]

InterPro domains:
  IPR000399 TPP-binding enzyme, conserved site [PS00187] (430-449)
  IPR011766 Thiamine pyrophosphate enzyme, TPP-binding [PF02775] (393-538)
  IPR012000 Thiamine pyrophosphate enzyme, central domain [PF00205] (197-331)
  IPR012001 Thiamine pyrophosphate enzyme, N-terminal TPP-binding domain [PF02776] (12-127)
  IPR012782 Acetolactate synthase, catabolic [TIGR02418] (13-550)
  IPR029035 DHS-like NAD/FAD-binding domain superfamily [SSF52467] (190-360)
  IPR029061 Thiamin diphosphate-binding fold [SSF52518] (6-180)
  IPR029061 Thiamin diphosphate-binding fold [SSF52518] (371-550)
  IPR045229 Thiamine pyrophosphate enzyme [PTHR18968] (11-550)

Sequence (1098 aa):
PVRQWAHGADLVVSQLEAQGVRQVFGIPGAKIDKVFDSLLDSSIRIIPVRHEANAAFMAAAVGRITGKAGVALVTSGPGCSNLITGMATANSSEGDPVVALGGAVKRADKAKMDTVAMFSPVTKYAIEVTAPDALAEVVSNAFRAAEQGRPGSAFVSLPQDVVDGPVSGKVLPAPQMGAAPDDAIDQVAKLIAQAKNPIFLLGLMASQPENSKALRRLLETSHIPVTSTYQAAGAVNQDNFSRFAGRVGLFNNQAGDRLLQLADLVICIGYSPVEYEPAMWNSGNATLVHIDVLPAYEERNYTPDVELVGDIAGTLNKLAQNIDHRLVLSPQAAEILRDRQHQRELLDRRGAQLNQFALHPLRIVRAMQDIVNSDVTLTVDMGSFHIWIARYLYSFRARQVMISNGQQTMGVALPWAIGAWLVNPERKVVSVSGDGGFLQSSMELETAVRLKANVLHLIWVDNGYNMVAIQEEKKYQRLSGVEFGPMDFKAYAESFGAKGFAVESAEALEPTLRAAMDVDGPAVVAIPVVDYRDNPLLMGQLHVPRGSHMDKQYPVRQWAHGADLVVSQLEAQGVRQVVFGIPGAKIDKVFDSLLDSSSIRIIPVRHEANAAFMAAAVGRITGKAGVALVTSGPGCSNLITGMATANSSEGDPVVALGGAVKRADKAKQVHQSMDTVAMFSPVTKYAIEVTAPDALAEVVSNAFRAAEQGRPGSAFVSLPQDVVDGPVSGKVLPASGAPQMGAAPDDAIDQVAKLIAQAKNPIFLLGLMASQPENSKALRRLLETSHIPVTSTYQAAGAVNQDNFSRFAGRVGLFNNQAGDRLLQLADLVICIGYSPVEYEPAMWNSGNATLVHIDVLPAYEERNYTPDVELVGDIAGTLNKLAQNIDHRLVLSPQAAEILRDRQHQRELNQFALLHPLRIVRAMQDIVNSDVTLTVDMGSFHIWIARYLYSFRARQVMISNGQQTMGVALPWAIGAWLVNPERKVVSVSGDGGFLQSSMELETAVRLKANVLHLIWVDNGYNMVAIQEEKKYQQRLSGVEFGPMDFKAYAESFGAKGFAVESAEALEPTLRAAMDVDGPAVVAIPVDYRDNPLLMGQLHLSQIL

Radius of gyration: 37.15 Å; Cα contacts (8 Å, |Δi|>4): 2494; chains: 2; bounding box: 88×104×94 Å

Foldseek 3Di:
DWDKFQFLLLLVVVQCVLLVAAEEEFADDDLQVLNVVNCVVDNHHYFYFDFQCLSLLLQQLLQQQPLFGREYEFEPDRRLVSNQVSQLQQQLLLRQYEYEYGDAAPVVVVVPPSQVSNVVRWQEGEEPPDLQCSQVVSQVQRCQQRPFRHGYYYYYYYSCSRNGMYIGDHDHHLPWAAFDPVLLVVVLVVLVPWQQEEEEEEQVLQRPVAQVLVLLLCVLAVHAYEYFPSNLPSDFVVRHVRYFAYDAWFPQTLVQVSLQVTQAYEYAQDACSRHPLVSRQPVNHQYEYEHQDWYPDDPSRDHPHYTHTDRSNHSNSSSVSRDHYHDHDPVSVVSSVVVVVVLVVVLVVPVPDADPLAALSLLLVLVLVLAAQQEEEEEFAALNLLVCSVVSNSRHHVYYHRDGSVNDAQSFPSSQQSNCVVPVVTAYEYEYEPVSCVVRVSCLLSQQVVLRRYEYEYAYDQWRVRVQVVCCVVPVDDDRTHHDDDPVQVVSVVSVAGEEEDPDSVVSNVVVVVSNPDSTYYYYYRYYDCPCSVVSSVRTD/DDLPDCPDPLKHWDWFQFLLLQLLVQCVLLVAAEEEFDEDDQQVVNVVSCVVDNHYYFYFDFQCLSLLLQQLLQLVVLFTREYEFEFDPRLVSNQVSQLQQALLLRQYEYEYGDAAPVCCPPPVNPPGPSQVVNVVRWQEEEEDPDLQCSQVRSLVQRCQQRAFRHGYYYYYYHSCSRNGIYTGIHRRHDDYDPKAWFDLVLLLVVLVVLVPWQQEEEEEEQVLQDPVQQVLVLLLCVLAVHAYEYEVSSAPSDACVRRVRYQYYDAWFCDGLVLVSLVVTQAYEYAQDACSRHPLVRRQPVNHAYEAEHQDDYDDDVNRDHPGYTHMDRSNSSNSNSVSHDGYHDHDPVNVVSSVVVVDDPLAFDPLGALVLLLSLVLVLQACLEEEEEAAALSLLSCSVVVNSRHHSHYHRRGLVRDAQSFVSSQQSNCVVPVVGAYETEYEPVSCVVRVSCLLSQQVVQRRYEYEYAYDQWRVRVVLVCCVPPVDDDPTHHDDDDVQVVSVVSVAGEEEDDTSVCSNVRVVVSNPDRTYYYYYRYYDCVCSNVSNVRTPVVSDD

CATH classification: 3.40.50.970 (+2 more: 3.40.50.1220, 3.40.50.970)

Organism: Klebsiella pneumoniae (NCBI:txid573)

Solvent-accessible surface area: 44155 Å² total; per-residue (Å²): 137,111,75,145,33,68,62,0,0,40,2,0,7,28,0,0,73,40,8,53,15,61,21,2,0,1,43,70,20,66,65,0,72,39,0,21,70,5,2,128,134,27,100,6,117,49,2,58,5,134,61,15,18,2,0,0,8,0,0,2,0,12,1,50,44,66,39,94,5,2,1,0,0,0,25,20,16,91,3,0,33,55,0,42,78,0,0,17,3,0,44,40,4,6,3,5,0,0,0,0,0,1,12,60,100,100,74,79,111,47,117,131,86,9,39,59,73,0,60,107,31,16,93,47,23,48,31,2,63,23,36,113,32,1,3,85,13,0,9,65,0,1,120,23,0,40,59,29,28,16,0,0,0,0,0,0,0,1,26,43,2,0,52,20,102,9,46,16,87,38,38,120,87,165,141,90,56,38,0,84,91,118,18,2,62,88,0,12,134,41,14,56,136,16,157,24,3,1,0,0,0,0,16,10,2,40,23,81,118,4,66,158,3,4,135,89,0,7,97,46,1,5,1,1,0,0,0,0,33,33,0,6,64,27,6,19,27,106,98,22,97,52,1,0,1,11,0,32,42,1,77,57,6,3,0,19,109,5,3,106,58,4,57,2,3,0,0,0,0,2,8,12,130,22,12,110,1,63,80,2,28,59,59,129,13,45,7,0,2,2,2,27,52,78,15,127,117,64,216,44,0,82,23,96,14,87,4,47,2,35,4,18,22,1,0,46,56,1,5,138,71,19,93,106,142,23,128,38,15,101,102,3,41,118,12,22,43,72,9,87,105,28,50,92,136,20,62,76,82,64,54,78,150,37,91,109,26,0,11,0,4,41,0,0,66,3,0,27,56,6,0,61,70,81,10,6,0,0,0,1,20,11,2,3,13,2,16,0,5,7,9,5,19,36,5,102,25,116,49,30,0,2,13,12,66,107,106,17,53,1,0,0,2,0,0,0,0,0,5,24,17,36,42,67,132,48,24,3,0,0,0,0,10,5,10,3,2,83,104,3,3,59,0,1,47,0,0,42,92,15,157,0,23,2,0,2,0,0,1,21,44,53,8,91,25,47,83,11,27,99,22,85,165,115,124,127,182,78,76,78,5,134,78,44,109,79,94,12,86,49,56,0,75,96,53,60,7,122,5,40,56,2,87,51,22,80,33,0,61,80,20,0,115,47,0,19,109,32,138,4,14,1,1,0,8,0,39,12,50,18,188,23,0,81,134,6,32,57,44,44,99,171,92,134,50,21,148,95,33,103,92,57,57,65,113,142,13,66,61,0,0,41,4,0,9,30,0,0,78,30,11,37,16,153,20,0,0,1,43,70,22,68,64,0,72,39,0,19,69,3,2,127,134,23,109,7,121,46,0,60,5,134,62,16,18,2,0,0,8,0,0,3,0,10,1,66,53,45,43,111,6,2,0,0,1,0,24,23,11,90,2,0,35,54,0,45,77,1,0,20,4,1,45,26,4,7,2,5,0,0,0,0,0,1,12,24,96,96,73,42,100,80,114,149,123,63,135,91,74,73,10,39,57,56,0,60,108,29,16,95,41,24,61,29,1,65,18,37,117,12,0,6,84,8,0,13,62,0,1,130,20,0,31,41,36,34,16,0,0,0,0,0,0,0,2,25,42,1,0,54,17,105,8,53,19,21,7,56,17,52,44,56,74,79,192,81,54,28,2,88,83,122,17,2,54,90,0,11,130,46,18,63,137,16,82,26,4,2,0,0,0,0,14,13,3,36,33,110,117,6,66,65,3,3,44,125,0,4,100,54,1,40,2,2,0,0,1,0,29,16,0,41,59,22,14,72,54,139,90,16,95,38,7,3,3,52,2,12,36,8,68,62,35,12,0,17,110,7,5,117,57,5,56,4,5,0,0,0,0,0,25,17,96,24,7,89,0,56,46,17,24,50,61,123,15,43,8,0,4,0,3,30,85,89,21,180,101,68,216,69,0,83,18,95,13,62,0,50,4,47,4,17,22,0,0,45,76,0,14,148,70,20,101,115,135,24,130,34,15,108,107,4,41,115,7,21,46,82,46,71,146,70,122,162,114,107,78,104,28,0,14,0,66,42,0,3,51,2,0,28,96,13,0,56,68,102,5,3,0,0,0,1,20,12,3,3,6,1,12,0,8,48,49,16,65,23,17,118,13,84,36,36,3,8,10,11,52,84,38,16,57,0,0,0,2,0,1,0,0,0,2,28,22,36,44,70,129,59,23,3,0,0,0,0,9,6,11,2,2,82,100,3,3,62,0,2,47,0,0,40,89,17,156,0,28,2,0,2,0,0,1,19,44,51,7,89,24,21,81,12,13,27,22,74,133,122,128,142,187,83,77,77,6,133,77,45,111,80,95,10,85,46,57,0,79,97,50,59,8,54,7,42,43,2,142,42,1,114,32,0,36,64,20,0,130,46,0,30,120,34,134,6,14,1,1,0,7,0,35,10,50,22,191,29,0,60,134,7,10,58,46,10,30,43,92,36,50,157

Secondary structure (DSSP, 8-state):
--EEES-HHHHHHHHHHHTT--EEEEE--GGGHHHHHHHTTSSPEEEE-SSHHHHHHHHHHHHHHHSS-EEEEE-STHHHHTTHHHHHHHHHHT--EEEEEEE--HHHHH---HHHHHGGG-SEEEE--SGGGHHHHHHHHHHHHHSSS--EEEEEEEHHHHHS-EEE-------S-PPPHHHHHHHHHHHHH-SSEEEEE-GGGGSGGGHHHHHHHHHHH---EEE-STTTTT--TTT-TTEEEE-SSBSS-HHHHHHHH-SEEEEES--GGGS-GGGT--S-SEEEEEESS----BTTB--SEEEES-HHHHHHHHHHT--SPPPPPHHHHHHHHHHHHHHHHHHTSSS----TTBPHHHHHHHHHHH--TT-EEEE-SSHHHHHHHHTGGG---SEEE---TT--TT-HHHHHHHHHHHSTTS-EEEEEEHHHHHHHTTHHHHHHHHT--EEEEEEE-SB-HHHHHHHHHHHSS--S-B-----HHHHHHTTTSEEEE--SSTTHHHHHHHHHHSSS-EEEEEEB-GGGHHHHHTTB-/--TT-SS-TTS--EEES-HHHHHHHHHHHTT--EEEEE--GGGHHHHHHHTTSSSEEEE-SSHHHHHHHHHHHHHHHSS-EEEEE-STHHHHTTHHHHHHHHHHT--EEEEEEE--GGGTTSGGGTT--HHHHHGGG-SEEEE--SGGGHHHHHHHHHHHHHSSS--EEEEEEEHHHHHS-EEE---PPP-------S-HHHHHHHHHHHHH-SSEEEEE-GGGGSGGGHHHHHHHHHHH---EEEEGGGTTSS-TTT-TTEEEEESSBSSSHHHHHHHH-SEEEEES--GGGS-HHHH--S-SEEEEEESS----BTTB--SEEEES-HHHHHHHHHHT--S-----HHHHHHHHHHH-------SSBPHHHHHHHHHHH--TT-EEEE-SSHHHHHHHHTGGG---SEEE---TT--TT-HHHHHHHHHHHSTTS-EEEEEEHHHHHHHTTHHHHHHHHT--EEEEEEE-SB-HHHHHHHHHHHSS--S-B-----HHHHHHTTTSEEEE--SGGGHHHHHHHHHHSSS-EEEEEEB--TTHHHHHTTB-GGG--

Nearest PDB structures (foldseek):
  5dx6-assembly1_B-2  TM=1.002E+00  e=0.000E+00  Klebsiella pneumoniae
  5d6r-assembly1_M-2  TM=9.968E-01  e=0.000E+00  Klebsiella pneumoniae
  5wdg-assembly1_B  TM=9.939E-01  e=0.000E+00  Klebsiella pneumoniae
  1ozh-assembly1_B  TM=9.699E-01  e=1.367E-101  Klebsiella pneumoniae
  1ozh-assembly1_C  TM=9.728E-01  e=7.946E-101  Klebsiella pneumoniae